Protein AF-A0A1Y5IHY3-F1 (afdb_monomer)

Mean predicted aligned error: 21.93 Å

InterPro domains:
  IPR000182 GNAT domain [PF00583] (21-124)
  IPR000182 GNAT domain [PS51186] (3-153)
  IPR000629 ATP-dependent RNA helicase DEAD-box, conserved site [PS00039] (579-587)
  IPR001650 Helicase, C-terminal domain-like [PF00271] (700-823)
  IPR001650 Helicase, C-terminal domain-like [PS51194] (691-863)
  IPR001650 Helicase, C-terminal domain-like [SM00490] (727-824)
  IPR001870 B30.2/SPRY domain [PS50188] (262-461)
  IPR003877 SPRY domain [PF00622] (342-452)
  IPR003877 SPRY domain [SM00449] (340-458)
  IPR011545 DEAD/DEAH-box helicase domain [PF00270] (222-261)
  IPR011545 DEAD/DEAH-box helicase domain [PF00270] (498-628)
  IPR013320 Concanavalin A-like lectin/glucanase domain superfamily [SSF49899] (288-455)
  IPR014001 Helicase superfamily 1/2, ATP-binding domain [PS51192] (498-640)
  IPR014001 Helicase superfamily 1/2, ATP-binding domain [SM00487] (217-656)
  IPR014014 RNA helicase, DEAD-box type, Q motif [PS51195] (198-226)
  IPR016181 Acyl-CoA N-acyltransferase [SSF55729] (1-151)
  IPR027417 P-loop containing nucleoside triphosphate hydrolase [G3DSA:3.40.50.300] (170-293)
  IPR027417 P-loop containing nucleoside triphosphate hydrolase [G3DSA:3.40.50.300] (493-649)
  IPR027417 P-loop containing nucleoside triphosphate hydrolase [G3DSA:3.40.50.300] (688-888)
  IPR027417 P-loop containing nucleoside triphosphate hydrolase [SSF52540] (192-264)

Secondary structure (DSSP, 8-state):
--EEEEE--GGGHHHHHHHHHTT-SS---HHHHHHHHHH-GGG-EEEEETTEEEEEEEEEE-SS-SSS-EEEEEEEEE-GGGGGGTHHHHHHHHHHHHHHHHH--SEEEEEEETT-HHHHIIIIIIT-PEEEEEETT-STTS--EEEEEEE----SS-GGGTHHHHHHHHTTSSSS---------------PPPPPPPTTGGGT--HHHHHHHHHTT--S--HHHHHHHHHHHTT--EEEE--TTSSHHHHHHHHHHHHHHHHHHHHHHHHHS--S------------B-GGG--EEEEEE-TTEEEETTTTEEEE--SSS-EEEEESEEE-TT--SS---EEEEEEEE-SSSEEEEEEEETTS-TT-TTSSTTEEEEETTSEEEETTEEEE-S----TT-EEEEEEETTTTEEEEEETTEEEEEEEEPPHHHHTSS-EEEEEEEESEEEEEE-SGGG-SSPPPTT-EEGGGSBTTTEEETT-HHHHHHHHTT--B--SEEEE-SSHHHHHHHHHHHHHHHTT--TTPP-EEEE-TTS-HHHHHHHHHHB-SEEEE-HHHHHHHHHTTSS--TT--EEEESSHHHHHHTT-HHHHHHHHTTS-SB-SSTT-B-EEEEEES-S-SHHHHHHHHHH-SSPEEEESS-S----TTEEEEEEEE-TTSS-TTS-SSPPP--STTTT-SS--HHHHHHHHHHHHHHHHHHHHHHHTT-SSEEEE-SSHHHHHHHHHHHHHHTTS----SS---S---TT-EEEE-TTS-HHHHHHHHHHHHHTS-SEEEE-HHHHTT-----BSEEEESS--SSHHHHHHHHTTB--SSS-EEEEEEEESS-EEEE---STT--TTTS--TTTTSBGGGTSSEEEE-HHHHHHHHHHHHTSPPEEP-GGGPPPGGG----GGGSSSPP-----HHHHHHHHHHHHHHHHHHHHHHHHHHHHHHHHHHHHHHTT--

Structure (mmCIF, N/CA/C/O backbone):
data_AF-A0A1Y5IHY3-F1
#
_entry.id   AF-A0A1Y5IHY3-F1
#
loop_
_atom_site.group_PDB
_atom_site.id
_atom_site.type_symbol
_atom_site.label_atom_id
_atom_site.label_alt_id
_atom_site.label_comp_id
_atom_site.label_asym_id
_atom_site.label_entity_id
_atom_site.label_seq_id
_atom_site.pdbx_PDB_ins_code
_atom_site.Cartn_x
_atom_site.Cartn_y
_atom_site.Cartn_z
_atom_site.occupancy
_atom_site.B_iso_or_equiv
_atom_site.auth_seq_id
_atom_site.auth_comp_id
_atom_site.auth_asym_id
_atom_site.auth_atom_id
_atom_site.pdbx_PDB_model_num
ATOM 1 N N . MET A 1 1 ? -9.374 -51.093 31.806 1.00 50.31 1 MET A N 1
ATOM 2 C CA . MET A 1 1 ? -9.032 -50.131 30.742 1.00 50.31 1 MET A CA 1
ATOM 3 C C . MET A 1 1 ? -7.566 -50.321 30.439 1.00 50.31 1 MET A C 1
ATOM 5 O O . MET A 1 1 ? -6.743 -50.054 31.311 1.00 50.31 1 MET A O 1
ATOM 9 N N . GLY A 1 2 ? -7.250 -50.913 29.291 1.00 57.28 2 GLY A N 1
ATOM 10 C CA . GLY A 1 2 ? -5.862 -51.036 28.858 1.00 57.28 2 GLY A CA 1
ATOM 11 C C . GLY A 1 2 ? -5.417 -49.684 28.320 1.00 57.28 2 GLY A C 1
ATOM 12 O O . GLY A 1 2 ? -5.981 -49.211 27.344 1.00 57.28 2 GLY A O 1
ATOM 13 N N . VAL A 1 3 ? -4.458 -49.040 28.979 1.00 76.38 3 VAL A N 1
ATOM 14 C CA . VAL A 1 3 ? -3.838 -47.815 28.463 1.00 76.38 3 VAL A CA 1
ATOM 15 C C . VAL A 1 3 ? -2.619 -48.230 27.650 1.00 76.38 3 VAL A C 1
ATOM 17 O O . VAL A 1 3 ? -1.718 -48.879 28.185 1.00 76.38 3 VAL A O 1
ATOM 20 N N . CYS A 1 4 ? -2.571 -47.836 26.382 1.00 84.88 4 CYS A N 1
ATOM 21 C CA . CYS A 1 4 ? -1.426 -48.040 25.506 1.00 84.88 4 CYS A CA 1
ATOM 22 C C . CYS A 1 4 ? -0.824 -46.683 25.120 1.00 84.88 4 CYS A C 1
ATOM 24 O O . CYS A 1 4 ? -1.493 -45.864 24.498 1.00 84.88 4 CYS A O 1
ATOM 26 N N . VAL A 1 5 ? 0.437 -46.437 25.488 1.00 90.31 5 VAL A N 1
ATOM 27 C CA . VAL A 1 5 ? 1.202 -45.298 24.958 1.00 90.31 5 VAL A CA 1
ATOM 28 C C . VAL A 1 5 ? 2.038 -45.788 23.787 1.00 90.31 5 VAL A C 1
ATOM 30 O O . VAL A 1 5 ? 2.788 -46.756 23.928 1.00 90.31 5 VAL A O 1
ATOM 33 N N . ARG A 1 6 ? 1.884 -45.137 22.635 1.00 91.69 6 ARG A N 1
ATOM 34 C CA . ARG A 1 6 ? 2.549 -45.502 21.380 1.00 91.69 6 ARG A CA 1
ATOM 35 C C . ARG A 1 6 ? 2.874 -44.263 20.552 1.00 91.69 6 ARG A C 1
ATOM 37 O O . ARG A 1 6 ? 2.256 -43.214 20.740 1.00 91.69 6 ARG A O 1
ATOM 44 N N . ALA A 1 7 ? 3.788 -44.421 19.595 1.00 87.31 7 ALA A N 1
ATOM 45 C CA . ALA A 1 7 ? 4.026 -43.401 18.585 1.00 87.31 7 ALA A CA 1
ATOM 46 C C . ALA A 1 7 ? 2.729 -43.125 17.808 1.00 87.31 7 ALA A C 1
ATOM 48 O O . ALA A 1 7 ? 1.958 -44.049 17.510 1.00 87.31 7 ALA A O 1
ATOM 49 N N . ALA A 1 8 ? 2.478 -41.853 17.518 1.00 86.88 8 ALA A N 1
ATOM 50 C CA . ALA A 1 8 ? 1.320 -41.457 16.742 1.00 86.88 8 ALA A CA 1
ATOM 51 C C . ALA A 1 8 ? 1.511 -41.817 15.269 1.00 86.88 8 ALA A C 1
ATOM 53 O O . ALA A 1 8 ? 2.607 -41.753 14.714 1.00 86.88 8 ALA A O 1
ATOM 54 N N . THR A 1 9 ? 0.407 -42.165 14.634 1.00 84.25 9 THR A N 1
ATOM 55 C CA . THR A 1 9 ? 0.295 -42.367 13.196 1.00 84.25 9 THR A CA 1
ATOM 56 C C . THR A 1 9 ? -0.483 -41.208 12.581 1.00 84.25 9 THR A C 1
ATOM 58 O O . THR A 1 9 ? -1.141 -40.441 13.283 1.00 84.25 9 THR A O 1
ATOM 61 N N . ILE A 1 10 ? -0.442 -41.086 11.254 1.00 75.25 10 ILE A N 1
ATOM 62 C CA . ILE A 1 10 ? -1.216 -40.066 10.528 1.00 75.25 10 ILE A CA 1
ATOM 63 C C . ILE A 1 10 ? -2.722 -40.193 10.830 1.00 75.25 10 ILE A C 1
ATOM 65 O O . ILE A 1 10 ? -3.419 -39.184 10.932 1.00 75.25 10 ILE A O 1
ATOM 69 N N . ASP A 1 11 ? -3.210 -41.414 11.061 1.00 81.31 11 ASP A N 1
ATOM 70 C CA . ASP A 1 11 ? -4.614 -41.672 11.394 1.00 81.31 11 ASP A CA 1
ATOM 71 C C . ASP A 1 11 ? -5.009 -41.118 12.781 1.00 81.31 11 ASP A C 1
ATOM 73 O O . ASP A 1 11 ? -6.184 -40.836 13.028 1.00 81.31 11 ASP A O 1
ATOM 77 N N . ASP A 1 12 ? -4.042 -40.888 13.678 1.00 85.25 12 ASP A N 1
ATOM 78 C CA . ASP A 1 12 ? -4.293 -40.366 15.027 1.00 85.25 12 ASP A CA 1
ATOM 79 C C . ASP A 1 12 ? -4.460 -38.840 15.068 1.00 85.25 12 ASP A C 1
ATOM 81 O O . ASP A 1 12 ? -4.984 -38.320 16.056 1.00 85.25 12 ASP A O 1
ATOM 85 N N . LEU A 1 13 ? -4.068 -38.109 14.015 1.00 83.06 13 LEU A N 1
ATOM 86 C CA . LEU A 1 13 ? -4.074 -36.636 13.991 1.00 83.06 13 LEU A CA 1
ATOM 87 C C . LEU A 1 13 ? -5.464 -36.058 14.305 1.00 83.06 13 LEU A C 1
ATOM 89 O O . LEU A 1 13 ? -5.603 -35.129 15.103 1.00 83.06 13 LEU A O 1
ATOM 93 N N . TRP A 1 14 ? -6.515 -36.672 13.757 1.00 78.12 14 TRP A N 1
ATOM 94 C CA . TRP A 1 14 ? -7.905 -36.306 14.044 1.00 78.12 14 TRP A CA 1
ATOM 95 C C . TRP A 1 14 ? -8.290 -36.524 15.505 1.00 78.12 14 TRP A C 1
ATOM 97 O O . TRP A 1 14 ? -8.935 -35.674 16.127 1.00 78.12 14 TRP A O 1
ATOM 107 N N . ALA A 1 15 ? -7.886 -37.658 16.071 1.00 83.12 15 ALA A N 1
ATOM 108 C CA . ALA A 1 15 ? -8.177 -37.992 17.456 1.00 83.12 15 ALA A CA 1
ATOM 109 C C . ALA A 1 15 ? -7.384 -37.093 18.426 1.00 83.12 15 ALA A C 1
ATOM 111 O O . ALA A 1 15 ? -7.908 -36.693 19.467 1.00 83.12 15 ALA A O 1
ATOM 112 N N . MET A 1 16 ? -6.173 -36.681 18.046 1.00 85.81 16 MET A N 1
ATOM 113 C CA . MET A 1 16 ? -5.360 -35.703 18.769 1.00 85.81 16 MET A CA 1
ATOM 114 C C . MET A 1 16 ? -5.968 -34.299 18.740 1.00 85.81 16 MET A C 1
ATOM 116 O O . MET A 1 16 ? -6.085 -33.683 19.798 1.00 85.81 16 MET A O 1
ATOM 120 N N . GLN A 1 17 ? -6.422 -33.813 17.578 1.00 83.00 17 GLN A N 1
ATOM 121 C CA . GLN A 1 17 ? -7.120 -32.525 17.468 1.00 83.00 17 GLN A CA 1
ATOM 122 C C . GLN A 1 17 ? -8.371 -32.510 18.350 1.00 83.00 17 GLN A C 1
ATOM 124 O O . GLN A 1 17 ? -8.596 -31.564 19.106 1.00 83.00 17 GLN A O 1
ATOM 129 N N . ARG A 1 18 ? -9.162 -33.590 18.310 1.00 80.62 18 ARG A N 1
ATOM 130 C CA . ARG A 1 18 ? -10.322 -33.762 19.193 1.00 80.62 18 ARG A CA 1
ATOM 131 C C . ARG A 1 18 ? -9.911 -33.758 20.665 1.00 80.62 18 ARG A C 1
ATOM 133 O O . ARG A 1 18 ? -10.578 -33.122 21.474 1.00 80.62 18 ARG A O 1
ATOM 140 N N . CYS A 1 19 ? -8.831 -34.448 21.026 1.00 80.88 19 CYS A N 1
ATOM 141 C CA . CYS A 1 19 ? -8.306 -34.430 22.388 1.00 80.88 19 CYS A CA 1
ATOM 142 C C . CYS A 1 19 ? -7.895 -33.010 22.814 1.00 80.88 19 CYS A C 1
ATOM 144 O O . CYS A 1 19 ? -8.222 -32.605 23.929 1.00 80.88 19 CYS A O 1
ATOM 146 N N . ASN A 1 20 ? -7.240 -32.237 21.940 1.00 80.06 20 ASN A N 1
ATOM 147 C CA . ASN A 1 20 ? -6.791 -30.874 22.237 1.00 80.06 20 ASN A CA 1
ATOM 148 C C . ASN A 1 20 ? -7.956 -29.917 22.508 1.00 80.06 20 ASN A C 1
ATOM 150 O O . ASN A 1 20 ? -7.970 -29.248 23.541 1.00 80.06 20 ASN A O 1
ATOM 154 N N . LEU A 1 21 ? -8.978 -29.940 21.642 1.00 73.81 21 LEU A N 1
ATOM 155 C CA . LEU A 1 21 ? -10.196 -29.127 21.780 1.00 73.81 21 LEU A CA 1
ATOM 156 C C . LEU A 1 21 ? -10.922 -29.357 23.116 1.00 73.81 21 LEU A C 1
ATOM 158 O O . LEU A 1 21 ? -11.652 -28.497 23.597 1.00 73.81 21 LEU A O 1
ATOM 162 N N . MET A 1 22 ? -10.712 -30.518 23.737 1.00 74.00 22 MET A N 1
ATOM 163 C CA . MET A 1 22 ? -11.311 -30.886 25.019 1.00 74.00 22 MET A CA 1
ATOM 164 C C . MET A 1 22 ? -10.410 -30.574 26.233 1.00 74.00 22 MET A C 1
ATOM 166 O O . MET A 1 22 ? -10.837 -30.774 27.376 1.00 74.00 22 MET A O 1
ATOM 170 N N . CYS A 1 23 ? -9.160 -30.138 26.025 1.00 66.25 23 CYS A N 1
ATOM 171 C CA . CYS A 1 23 ? -8.132 -30.042 27.071 1.00 66.25 23 CYS A CA 1
ATOM 172 C C . CYS A 1 23 ? -7.648 -28.626 27.402 1.00 66.25 23 CYS A C 1
ATOM 174 O O . CYS A 1 23 ? -7.301 -28.407 28.570 1.00 66.25 23 CYS A O 1
ATOM 176 N N . LEU A 1 24 ? -7.596 -27.707 26.433 1.00 57.12 24 LEU A N 1
ATOM 177 C CA . LEU A 1 24 ? -6.890 -26.425 26.558 1.00 57.12 24 LEU A CA 1
ATOM 178 C C . LEU A 1 24 ? -7.665 -25.243 25.939 1.00 57.12 24 LEU A C 1
ATOM 180 O O . LEU A 1 24 ? -8.533 -25.458 25.098 1.00 57.12 24 LEU A O 1
ATOM 184 N N . PRO A 1 25 ? -7.345 -23.997 26.343 1.00 47.69 25 PRO A N 1
ATOM 185 C CA . PRO A 1 25 ? -7.772 -22.775 25.654 1.00 47.69 25 PRO A CA 1
ATOM 186 C C . PRO A 1 25 ? -6.914 -22.433 24.415 1.00 47.69 25 PRO A C 1
ATOM 188 O O . PRO A 1 25 ? -7.318 -21.607 23.602 1.00 47.69 25 PRO A O 1
ATOM 191 N N . GLU A 1 26 ? -5.745 -23.063 24.250 1.00 52.06 26 GLU A N 1
ATOM 192 C CA . GLU A 1 26 ? -4.819 -22.849 23.130 1.00 52.06 26 GLU A CA 1
ATOM 193 C C . GLU A 1 26 ? -5.068 -23.898 22.029 1.00 52.06 26 GLU A C 1
ATOM 195 O O . GLU A 1 26 ? -4.707 -25.074 22.131 1.00 52.06 26 GLU A O 1
ATOM 200 N N . ASN A 1 27 ? -5.745 -23.473 20.962 1.00 57.06 27 ASN A N 1
ATOM 201 C CA . ASN A 1 27 ? -6.140 -24.344 19.858 1.00 57.06 27 ASN A CA 1
ATOM 202 C C . ASN A 1 27 ? -5.028 -24.440 18.806 1.00 57.06 27 ASN A C 1
ATOM 204 O O . ASN A 1 27 ? -5.022 -23.689 17.830 1.00 57.06 27 ASN A O 1
ATOM 208 N N . TYR A 1 28 ? -4.110 -25.398 18.964 1.00 62.81 28 TYR A N 1
ATOM 209 C CA . TYR A 1 28 ? -3.240 -25.796 17.858 1.00 62.81 28 TYR A CA 1
ATOM 210 C C . TYR A 1 28 ? -4.094 -26.289 16.682 1.00 62.81 28 TYR A C 1
ATOM 212 O O . TYR A 1 28 ? -5.042 -27.063 16.852 1.00 62.81 28 TYR A O 1
ATOM 220 N N . GLN A 1 29 ? -3.766 -25.799 15.488 1.00 65.69 29 GLN A N 1
ATOM 221 C CA . GLN A 1 29 ? -4.402 -26.214 14.242 1.00 65.69 29 GLN A CA 1
ATOM 222 C C . GLN A 1 29 ? -3.788 -27.526 13.741 1.00 65.69 29 GLN A C 1
ATOM 224 O O . GLN A 1 29 ? -2.607 -27.784 13.976 1.00 65.69 29 GLN A O 1
ATOM 229 N N . MET A 1 30 ? -4.552 -28.302 12.964 1.00 71.44 30 MET A N 1
ATOM 230 C CA . MET A 1 30 ? -4.135 -29.609 12.432 1.00 71.44 30 MET A CA 1
ATOM 231 C C . MET A 1 30 ? -2.764 -29.578 11.735 1.00 71.44 30 MET A C 1
ATOM 233 O O . MET A 1 30 ? -1.969 -30.508 11.868 1.00 71.44 30 MET A O 1
ATOM 237 N N . LYS A 1 31 ? -2.453 -28.465 11.056 1.00 69.25 31 LYS A N 1
ATOM 238 C CA . LYS A 1 31 ? -1.162 -28.220 10.397 1.00 69.25 31 LYS A CA 1
ATOM 239 C C . LYS A 1 31 ? 0.042 -28.360 11.335 1.00 69.25 31 LYS A C 1
ATOM 241 O O . LYS A 1 31 ? 1.093 -28.820 10.909 1.00 69.25 31 LYS A O 1
ATOM 246 N N . TYR A 1 32 ? -0.114 -28.012 12.613 1.00 76.81 32 TYR A N 1
ATOM 247 C CA . TYR A 1 32 ? 0.956 -28.112 13.603 1.00 76.81 32 TYR A CA 1
ATOM 248 C C . TYR A 1 32 ? 1.253 -29.573 13.966 1.00 76.81 32 TYR A C 1
ATOM 250 O O . TYR A 1 32 ? 2.413 -29.970 14.041 1.00 76.81 32 TYR A O 1
ATOM 258 N N . TYR A 1 33 ? 0.217 -30.407 14.103 1.00 79.12 33 TYR A N 1
ATOM 259 C CA . TYR A 1 33 ? 0.397 -31.846 14.307 1.00 79.12 33 TYR A CA 1
ATOM 260 C C . TYR A 1 33 ? 0.995 -32.523 13.073 1.00 79.12 33 TYR A C 1
ATOM 262 O O . TYR A 1 33 ? 1.872 -33.371 13.212 1.00 79.12 33 TYR A O 1
ATOM 270 N N . LEU A 1 34 ? 0.566 -32.112 11.875 1.00 77.06 34 LEU A N 1
ATOM 271 C CA . LEU A 1 34 ? 1.114 -32.615 10.617 1.00 77.06 34 LEU A CA 1
ATOM 272 C C . LEU A 1 34 ? 2.601 -32.263 10.469 1.00 77.06 34 LEU A C 1
ATOM 274 O O . LEU A 1 34 ? 3.389 -33.131 10.109 1.00 77.06 34 LEU A O 1
ATOM 278 N N . TYR A 1 35 ? 3.000 -31.037 10.821 1.00 78.19 35 TYR A N 1
ATOM 279 C CA . TYR A 1 35 ? 4.408 -30.635 10.853 1.00 78.19 35 TYR A CA 1
ATOM 280 C C . TYR A 1 35 ? 5.238 -31.546 11.768 1.00 78.19 35 TYR A C 1
ATOM 282 O O . TYR A 1 35 ? 6.238 -32.106 11.333 1.00 78.19 35 TYR A O 1
ATOM 290 N N . HIS A 1 36 ? 4.792 -31.783 13.006 1.00 81.25 36 HIS A N 1
ATOM 291 C CA . HIS A 1 36 ? 5.489 -32.695 13.920 1.00 81.25 36 HIS A CA 1
ATOM 292 C C . HIS A 1 36 ? 5.523 -34.145 13.409 1.00 81.25 36 HIS A C 1
ATOM 294 O O . HIS A 1 36 ? 6.547 -34.811 13.548 1.00 81.25 36 HIS A O 1
ATOM 300 N N . ALA A 1 37 ? 4.436 -34.632 12.804 1.00 76.56 37 ALA A N 1
ATOM 301 C CA . ALA A 1 37 ? 4.366 -35.983 12.251 1.00 76.56 37 ALA A CA 1
ATOM 302 C C . ALA A 1 37 ? 5.307 -36.186 11.050 1.00 76.56 37 ALA A C 1
ATOM 304 O O . ALA A 1 37 ? 5.803 -37.292 10.853 1.00 76.56 37 ALA A O 1
ATOM 305 N N . LEU A 1 38 ? 5.565 -35.135 10.267 1.00 75.50 38 LEU A N 1
ATOM 306 C CA . LEU A 1 38 ? 6.489 -35.173 9.131 1.00 75.50 38 LEU A CA 1
ATOM 307 C C . LEU A 1 38 ? 7.947 -34.969 9.560 1.00 75.50 38 LEU A C 1
ATOM 309 O O . LEU A 1 38 ? 8.825 -35.673 9.067 1.00 75.50 38 LEU A O 1
ATOM 313 N N . SER A 1 39 ? 8.202 -34.042 10.485 1.00 79.44 39 SER A N 1
ATOM 314 C CA . SER A 1 39 ? 9.561 -33.668 10.895 1.00 79.44 39 SER A CA 1
ATOM 315 C C . SER A 1 39 ? 10.156 -34.619 11.937 1.00 79.44 39 SER A C 1
ATOM 317 O O . SER A 1 39 ? 11.327 -34.980 11.841 1.00 79.44 39 SER A O 1
ATOM 319 N N . TRP A 1 40 ? 9.362 -35.055 12.924 1.00 82.81 40 TRP A N 1
ATOM 320 C CA . TRP A 1 40 ? 9.825 -35.894 14.039 1.00 82.81 40 TRP A CA 1
ATOM 321 C C . TRP A 1 40 ? 8.798 -36.977 14.424 1.00 82.81 40 TRP A C 1
ATOM 323 O O . TRP A 1 40 ? 8.319 -37.004 15.563 1.00 82.81 40 TRP A O 1
ATOM 333 N N . PRO A 1 41 ? 8.465 -37.917 13.519 1.00 78.31 41 PRO A N 1
ATOM 334 C CA . PRO A 1 41 ? 7.403 -38.905 13.740 1.00 78.31 41 PRO A CA 1
ATOM 335 C C . PRO A 1 41 ? 7.593 -39.745 15.012 1.00 78.31 41 PRO A C 1
ATOM 337 O O . PRO A 1 41 ? 6.625 -40.087 15.684 1.00 78.31 41 PRO A O 1
ATOM 340 N N . SER A 1 42 ? 8.839 -40.054 15.387 1.00 81.75 42 SER A N 1
ATOM 341 C CA . SER A 1 42 ? 9.148 -40.825 16.600 1.00 81.75 42 SER A CA 1
ATOM 342 C C . SER A 1 42 ? 8.981 -40.036 17.903 1.00 81.75 42 SER A C 1
ATOM 344 O O . SER A 1 42 ? 8.820 -40.639 18.964 1.00 81.75 42 SER A O 1
ATOM 346 N N . LEU A 1 43 ? 8.988 -38.702 17.848 1.00 87.25 43 LEU A N 1
ATOM 347 C CA . LEU A 1 43 ? 8.822 -37.830 19.017 1.00 87.25 43 LEU A CA 1
ATOM 348 C C . LEU A 1 43 ? 7.354 -37.564 19.360 1.00 87.25 43 LEU A C 1
ATOM 350 O O . LEU A 1 43 ? 7.049 -37.044 20.434 1.00 87.25 43 LEU A O 1
ATOM 354 N N . LEU A 1 44 ? 6.448 -37.946 18.463 1.00 91.19 44 LEU A N 1
ATOM 355 C CA . LEU A 1 44 ? 5.017 -37.770 18.613 1.00 91.19 44 LEU A CA 1
ATOM 356 C C . LEU A 1 44 ? 4.398 -38.992 19.299 1.00 91.19 44 LEU A C 1
ATOM 358 O O . LEU A 1 44 ? 4.371 -40.076 18.721 1.00 91.19 44 LEU A O 1
ATOM 362 N N . GLN A 1 45 ? 3.889 -38.837 20.524 1.00 93.81 45 GLN A N 1
ATOM 363 C CA . GLN A 1 45 ? 3.333 -39.956 21.301 1.00 93.81 45 GLN A CA 1
ATOM 364 C C . GLN A 1 45 ? 1.868 -39.702 21.663 1.00 93.81 45 GLN A C 1
ATOM 3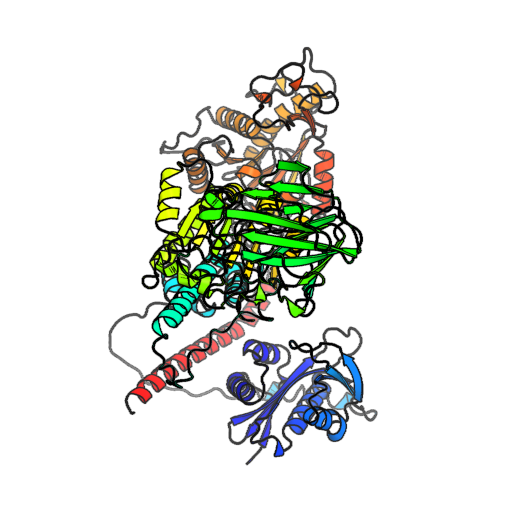66 O O . GLN A 1 45 ? 1.501 -38.594 22.059 1.00 93.81 45 GLN A O 1
ATOM 371 N N . VAL A 1 46 ? 1.038 -40.743 21.570 1.00 94.88 46 VAL A N 1
ATOM 372 C CA . VAL A 1 46 ? -0.387 -40.734 21.936 1.00 94.88 46 VAL A CA 1
ATOM 373 C C . VAL A 1 46 ? -0.683 -41.771 23.012 1.00 94.88 46 VAL A C 1
ATOM 375 O O . VAL A 1 46 ? -0.067 -42.836 23.063 1.00 94.88 46 VAL A O 1
ATOM 378 N N . ALA A 1 47 ? -1.637 -41.449 23.882 1.00 93.25 47 ALA A N 1
ATOM 379 C CA . ALA A 1 47 ? -2.208 -42.360 24.860 1.00 93.25 47 ALA A CA 1
ATOM 380 C C . ALA A 1 47 ? -3.566 -42.828 24.339 1.00 93.25 47 ALA A C 1
ATOM 382 O O . ALA A 1 47 ? -4.515 -42.046 24.265 1.00 93.25 47 ALA A O 1
ATOM 383 N N . ASP A 1 48 ? -3.632 -44.102 23.984 1.00 90.06 48 ASP A N 1
ATOM 384 C CA . ASP A 1 48 ? -4.807 -44.786 23.468 1.00 90.06 48 ASP A CA 1
ATOM 385 C C . ASP A 1 48 ? -5.451 -45.603 24.597 1.00 90.06 48 ASP A C 1
ATOM 387 O O . ASP A 1 48 ? -4.781 -46.390 25.278 1.00 90.06 48 ASP A O 1
ATOM 391 N N . VAL A 1 49 ? -6.741 -45.378 24.834 1.00 85.00 49 VAL A N 1
ATOM 392 C CA . VAL A 1 49 ? -7.557 -46.166 25.759 1.00 85.00 49 VAL A CA 1
ATOM 393 C C . VAL A 1 49 ? -8.728 -46.729 24.972 1.00 85.00 49 VAL A C 1
ATOM 395 O O . VAL A 1 49 ? -9.608 -45.987 24.539 1.00 85.00 49 VAL A O 1
ATOM 398 N N . ASP A 1 50 ? -8.724 -48.051 24.802 1.00 79.69 50 ASP A N 1
ATOM 399 C CA . ASP A 1 50 ? -9.777 -48.813 24.126 1.00 79.69 50 ASP A CA 1
ATOM 400 C C . ASP A 1 50 ? -10.114 -48.288 22.701 1.00 79.69 50 ASP A C 1
ATOM 402 O O . ASP A 1 50 ? -11.269 -48.310 22.274 1.00 79.69 50 ASP A O 1
ATOM 406 N N . GLY A 1 51 ? -9.101 -47.829 21.949 1.00 77.19 51 GLY A N 1
ATOM 407 C CA . GLY A 1 51 ? -9.221 -47.341 20.567 1.00 77.19 51 GLY A CA 1
ATOM 408 C C . GLY A 1 51 ? -9.474 -45.836 20.443 1.00 77.19 51 GLY A C 1
ATOM 409 O O . GLY A 1 51 ? -9.726 -45.343 19.342 1.00 77.19 51 GLY A O 1
ATOM 410 N N . ALA A 1 52 ? -9.440 -45.097 21.555 1.00 83.38 52 ALA A N 1
ATOM 411 C CA . ALA A 1 52 ? -9.613 -43.652 21.582 1.00 83.38 52 ALA A CA 1
ATOM 412 C C . ALA A 1 52 ? -8.355 -42.954 22.109 1.00 83.38 52 ALA A C 1
ATOM 414 O O . ALA A 1 52 ? -7.881 -43.242 23.209 1.00 83.38 52 ALA A O 1
ATOM 415 N N . VAL A 1 53 ? -7.855 -41.966 21.360 1.00 91.12 53 VAL A N 1
ATOM 416 C CA . VAL A 1 53 ? -6.770 -41.095 21.832 1.00 91.12 53 VAL A CA 1
ATOM 417 C C . VAL A 1 53 ? -7.307 -40.171 22.925 1.00 91.12 53 VAL A C 1
ATOM 419 O O . VAL A 1 53 ? -8.149 -39.305 22.680 1.00 91.12 53 VAL A O 1
ATOM 422 N N . VAL A 1 54 ? -6.812 -40.362 24.146 1.00 90.00 54 VAL A N 1
ATOM 423 C CA . VAL A 1 54 ? -7.204 -39.604 25.347 1.00 90.00 54 VAL A CA 1
ATOM 424 C C . VAL A 1 54 ? -6.099 -38.675 25.860 1.00 90.00 54 VAL A C 1
A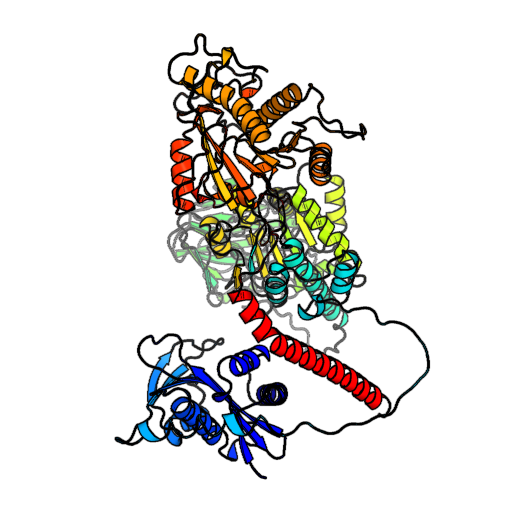TOM 426 O O . VAL A 1 54 ? -6.292 -37.965 26.851 1.00 90.00 54 VAL A O 1
ATOM 429 N N . GLY A 1 55 ? -4.942 -38.668 25.199 1.00 90.44 55 GLY A N 1
ATOM 430 C CA . GLY A 1 55 ? -3.848 -37.737 25.451 1.00 90.44 55 GLY A CA 1
ATOM 431 C C . GLY A 1 55 ? -2.745 -37.835 24.400 1.00 90.44 55 GLY A C 1
ATOM 432 O O . GLY A 1 55 ? -2.655 -38.834 23.691 1.00 90.44 55 GLY A O 1
ATOM 433 N N . TYR A 1 56 ? -1.906 -36.807 24.305 1.00 93.31 56 TYR A N 1
ATOM 434 C CA . TYR A 1 56 ? -0.741 -36.768 23.422 1.00 93.31 56 TYR A CA 1
ATOM 435 C C . TYR A 1 56 ? 0.373 -35.880 23.993 1.00 93.31 56 TYR A C 1
ATOM 437 O O . TYR A 1 56 ? 0.120 -35.023 24.845 1.00 93.31 56 TYR A O 1
ATOM 445 N N . VAL A 1 57 ? 1.595 -36.057 23.489 1.00 92.69 57 VAL A N 1
ATOM 446 C CA . VAL A 1 57 ? 2.728 -35.139 23.692 1.00 92.69 57 VAL A CA 1
ATOM 447 C C . VAL A 1 57 ? 3.411 -34.845 22.357 1.00 92.69 57 VAL A C 1
ATOM 449 O O . VAL A 1 57 ? 3.597 -35.747 21.537 1.00 92.69 57 VAL A O 1
ATOM 452 N N . LEU A 1 58 ? 3.754 -33.575 22.145 1.00 92.06 58 LEU A N 1
ATOM 453 C CA . LEU A 1 58 ? 4.546 -33.089 21.020 1.00 92.06 58 LEU A CA 1
ATOM 454 C C . LEU A 1 58 ? 5.938 -32.714 21.519 1.00 92.06 58 LEU A C 1
ATOM 456 O O . LEU A 1 58 ? 6.077 -31.917 22.451 1.00 92.06 58 LEU A O 1
ATOM 460 N N . ALA A 1 59 ? 6.959 -33.250 20.863 1.00 90.88 59 ALA A N 1
ATOM 461 C CA . ALA A 1 59 ? 8.339 -32.846 21.062 1.00 90.88 59 ALA A CA 1
ATOM 462 C C . ALA A 1 59 ? 9.009 -32.557 19.714 1.00 90.88 59 ALA A C 1
ATOM 464 O O . ALA A 1 59 ? 8.596 -33.076 18.671 1.00 90.88 59 ALA A O 1
ATOM 465 N N . LYS A 1 60 ? 10.024 -31.697 19.747 1.00 90.88 60 LYS A N 1
ATOM 466 C CA . LYS A 1 60 ? 10.888 -31.352 18.616 1.00 90.88 60 LYS A CA 1
ATOM 467 C C . LYS A 1 60 ? 12.350 -31.325 19.042 1.00 90.88 60 LYS A C 1
ATOM 469 O O . LYS A 1 60 ? 12.643 -31.322 20.238 1.00 90.88 60 LYS A O 1
ATOM 474 N N . LEU A 1 61 ? 13.248 -31.281 18.066 1.00 87.56 61 LEU A N 1
ATOM 475 C CA . LEU A 1 61 ? 14.635 -30.899 18.311 1.00 87.56 61 LEU A CA 1
ATOM 476 C C . LEU A 1 61 ? 14.749 -29.373 18.351 1.00 87.56 61 LEU A C 1
ATOM 478 O O . LEU A 1 61 ? 13.993 -28.670 17.678 1.00 87.56 61 LEU A O 1
ATOM 482 N N . ASP A 1 62 ? 15.660 -28.877 19.176 1.00 78.75 62 ASP A N 1
ATOM 483 C CA . ASP A 1 62 ? 16.013 -27.464 19.224 1.00 78.75 62 ASP A CA 1
ATOM 484 C C . ASP A 1 62 ? 16.902 -27.119 18.019 1.00 78.75 62 ASP A C 1
ATOM 486 O O . ASP A 1 62 ? 17.935 -27.751 17.797 1.00 78.75 62 ASP A O 1
ATOM 490 N N . GLU A 1 63 ? 16.472 -26.149 17.215 1.00 65.81 63 GLU A N 1
ATOM 491 C CA . GLU A 1 63 ? 17.156 -25.739 15.982 1.00 65.81 63 GLU A CA 1
ATOM 492 C C . GLU A 1 63 ? 18.211 -24.646 16.245 1.00 65.81 63 GLU A C 1
ATOM 494 O O . GLU A 1 63 ? 19.008 -24.333 15.360 1.00 65.81 63 GLU A O 1
ATOM 499 N N . GLU A 1 64 ? 18.261 -24.084 17.461 1.00 56.22 64 GLU A N 1
ATOM 500 C CA . GLU A 1 64 ? 19.162 -22.978 17.814 1.00 56.22 64 GLU A CA 1
ATOM 501 C C . GLU A 1 64 ? 20.537 -23.434 18.340 1.00 56.22 64 GLU A C 1
ATOM 503 O O . GLU A 1 64 ? 21.484 -22.641 18.370 1.00 56.22 64 GLU A O 1
ATOM 508 N N . SER A 1 65 ? 20.709 -24.706 18.729 1.00 54.69 65 SER A N 1
ATOM 509 C CA . SER A 1 65 ? 21.981 -25.208 19.269 1.00 54.69 65 SER A CA 1
ATOM 510 C C . SER A 1 65 ? 22.848 -25.896 18.211 1.00 54.69 65 SER A C 1
ATOM 512 O O . SER A 1 65 ? 22.606 -27.029 17.806 1.00 54.69 65 SER A O 1
ATOM 514 N N . THR A 1 66 ? 23.939 -25.240 17.810 1.00 54.03 66 THR A N 1
ATOM 515 C CA . THR A 1 66 ? 24.873 -25.735 16.778 1.00 54.03 66 THR A CA 1
ATOM 516 C C . THR A 1 66 ? 25.871 -26.794 17.268 1.00 54.03 66 THR A C 1
ATOM 518 O O . THR A 1 66 ? 26.603 -27.362 16.459 1.00 54.03 66 THR A O 1
ATOM 521 N N . THR A 1 67 ? 25.928 -27.067 18.576 1.00 56.06 67 THR A N 1
ATOM 522 C CA . THR A 1 67 ? 26.972 -27.905 19.200 1.00 56.06 67 THR A CA 1
ATOM 523 C C . THR A 1 67 ? 26.461 -29.122 19.977 1.00 56.06 67 THR A C 1
ATOM 525 O O . THR A 1 67 ? 27.220 -30.073 20.152 1.00 56.06 67 THR A O 1
ATOM 528 N N . GLU A 1 68 ? 25.200 -29.142 20.421 1.00 70.50 68 GLU A N 1
ATOM 529 C CA . GLU A 1 68 ? 24.591 -30.257 21.164 1.00 70.50 68 GLU A CA 1
ATOM 530 C C . GLU A 1 68 ? 23.172 -30.528 20.651 1.00 70.50 68 GLU A C 1
ATOM 532 O O . GLU A 1 68 ? 22.461 -29.591 20.310 1.00 70.50 68 GLU A O 1
ATOM 537 N N . ILE A 1 69 ? 22.746 -31.797 20.605 1.00 79.00 69 ILE A N 1
ATOM 538 C CA . ILE A 1 69 ? 21.369 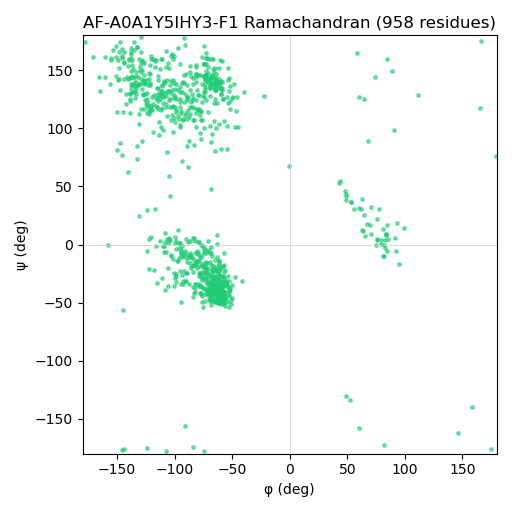-32.158 20.238 1.00 79.00 69 ILE A CA 1
ATOM 539 C C . ILE A 1 69 ? 20.493 -32.032 21.486 1.00 79.00 69 ILE A C 1
ATOM 541 O O . ILE A 1 69 ? 20.697 -32.748 22.474 1.00 79.00 69 ILE A O 1
ATOM 545 N N . LYS A 1 70 ? 19.522 -31.121 21.425 1.00 84.94 70 LYS A N 1
ATOM 546 C CA . LYS A 1 70 ? 18.612 -30.789 22.526 1.00 84.94 70 LYS A CA 1
ATOM 547 C C . LYS A 1 70 ? 17.171 -31.009 22.102 1.00 84.94 70 LYS A C 1
ATOM 549 O O . LYS A 1 70 ? 16.815 -30.779 20.948 1.00 84.94 70 LYS A O 1
ATOM 554 N N . GLY A 1 71 ? 16.348 -31.495 23.022 1.00 90.00 71 GLY A N 1
ATOM 555 C CA . GLY A 1 71 ? 14.912 -31.645 22.810 1.00 90.00 71 GLY A CA 1
ATOM 556 C C . GLY A 1 71 ? 14.127 -30.451 23.345 1.00 90.00 71 GLY A C 1
ATOM 557 O O . GLY A 1 71 ? 14.538 -29.792 24.298 1.00 90.00 71 GLY A O 1
ATOM 558 N N . HIS A 1 72 ? 12.939 -30.224 22.800 1.00 92.81 72 HIS A N 1
ATOM 559 C CA . HIS A 1 72 ? 11.983 -29.263 23.337 1.00 92.81 72 HIS A CA 1
ATOM 560 C C . HIS A 1 72 ? 10.559 -29.830 23.295 1.00 92.81 72 HIS A C 1
ATOM 562 O O . HIS A 1 72 ? 10.113 -30.320 22.254 1.00 92.81 72 HIS A O 1
ATOM 568 N N . ILE A 1 73 ? 9.837 -29.772 24.417 1.00 92.88 73 ILE A N 1
ATOM 569 C CA . ILE A 1 73 ? 8.427 -30.183 24.498 1.00 92.88 73 ILE A CA 1
ATOM 570 C C . ILE A 1 73 ? 7.547 -28.990 24.143 1.00 92.88 73 ILE A C 1
ATOM 572 O O . ILE A 1 73 ? 7.512 -28.008 24.876 1.00 92.88 73 ILE A O 1
ATOM 576 N N . THR A 1 74 ? 6.804 -29.094 23.042 1.00 88.62 74 THR A N 1
ATOM 577 C CA . THR A 1 74 ? 5.951 -27.999 22.552 1.00 88.62 74 THR A CA 1
ATOM 578 C C . THR A 1 74 ? 4.518 -28.087 23.053 1.00 88.62 74 THR A C 1
ATOM 580 O O . THR A 1 74 ? 3.837 -27.070 23.131 1.00 88.62 74 THR A O 1
ATOM 583 N N . SER A 1 75 ? 4.021 -29.285 23.377 1.00 87.88 75 SER A N 1
ATOM 584 C CA . SER A 1 75 ? 2.652 -29.451 23.872 1.00 87.88 75 SER A CA 1
ATOM 585 C C . SER A 1 75 ? 2.467 -30.775 24.609 1.00 87.88 75 SER A C 1
ATOM 587 O O . SER A 1 75 ? 3.002 -31.805 24.203 1.00 87.88 75 SER A O 1
ATOM 589 N N . LEU A 1 76 ? 1.651 -30.764 25.663 1.00 89.38 76 LEU A N 1
ATOM 590 C CA . LEU A 1 76 ? 1.215 -31.948 26.401 1.00 89.38 76 LEU A CA 1
ATOM 591 C C . LEU A 1 76 ? -0.270 -31.808 26.738 1.00 89.38 76 LEU A C 1
ATOM 593 O O . LEU A 1 76 ? -0.674 -30.846 27.389 1.00 89.38 76 LEU A O 1
ATOM 597 N N . SER A 1 77 ? -1.078 -32.792 26.345 1.00 87.62 77 SER A N 1
ATOM 598 C CA . SER A 1 77 ? -2.520 -32.790 26.602 1.00 87.62 77 SER A CA 1
ATOM 599 C C . SER A 1 77 ? -3.022 -34.151 27.061 1.00 87.62 77 SER A C 1
ATOM 601 O O . SER A 1 77 ? -2.666 -35.182 26.503 1.00 87.62 77 SER A O 1
ATOM 603 N N . VAL A 1 78 ? -3.894 -34.149 28.072 1.00 84.81 78 VAL A N 1
ATOM 604 C CA . VAL A 1 78 ? -4.614 -35.335 28.562 1.00 84.81 78 VAL A CA 1
ATOM 605 C C . VAL A 1 78 ? -6.032 -34.929 28.952 1.00 84.81 78 VAL A C 1
ATOM 607 O O . VAL A 1 78 ? -6.217 -33.986 29.741 1.00 84.81 78 VAL A O 1
ATOM 610 N N . LEU A 1 79 ? -7.027 -35.663 28.441 1.00 82.50 79 LEU A N 1
ATOM 611 C CA . LEU A 1 79 ? -8.446 -35.447 28.737 1.00 82.50 79 LEU A CA 1
ATOM 612 C C . LEU A 1 79 ? -8.685 -35.409 30.245 1.00 82.50 79 LEU A C 1
ATOM 614 O O . LEU A 1 79 ? -8.190 -36.262 30.984 1.00 82.50 79 LEU A O 1
ATOM 618 N N . ARG A 1 80 ? -9.499 -34.452 30.715 1.00 78.00 80 ARG A N 1
ATOM 619 C CA . ARG A 1 80 ? -9.784 -34.255 32.153 1.00 78.00 80 ARG A CA 1
ATOM 620 C C . ARG A 1 80 ? -10.234 -35.541 32.854 1.00 78.00 80 ARG A C 1
ATOM 622 O O . ARG A 1 80 ? -9.808 -35.798 33.976 1.00 78.00 80 ARG A O 1
ATOM 629 N N . THR A 1 81 ? -11.025 -36.366 32.169 1.00 78.69 81 THR A N 1
ATOM 630 C CA . THR A 1 81 ? -11.518 -37.668 32.648 1.00 78.69 81 THR A CA 1
ATOM 631 C C . THR A 1 81 ? -10.411 -38.697 32.911 1.00 78.69 81 THR A C 1
ATOM 633 O O . THR A 1 81 ? -10.615 -39.601 33.713 1.00 78.69 81 THR A O 1
ATOM 636 N N . HIS A 1 82 ? -9.227 -38.537 32.309 1.00 81.38 82 HIS A N 1
ATOM 637 C CA . HIS A 1 82 ? -8.121 -39.503 32.348 1.00 81.38 82 HIS A CA 1
ATOM 638 C C . HIS A 1 82 ? -6.858 -38.972 33.052 1.00 81.38 82 HIS A C 1
ATOM 640 O O . HIS A 1 82 ? -5.888 -39.708 33.227 1.00 81.38 82 HIS A O 1
ATOM 646 N N . ARG A 1 83 ? -6.855 -37.716 33.530 1.00 76.62 83 ARG A N 1
ATOM 647 C CA . ARG A 1 83 ? -5.682 -37.094 34.185 1.00 76.62 83 ARG A CA 1
ATOM 648 C C . ARG A 1 83 ? -5.215 -37.830 35.447 1.00 76.62 83 ARG A C 1
ATOM 650 O O . ARG A 1 83 ? -4.019 -37.877 35.711 1.00 76.62 83 ARG A O 1
ATOM 657 N N . LYS A 1 84 ? -6.133 -38.457 36.194 1.00 75.25 84 LYS A N 1
ATOM 658 C CA . LYS A 1 84 ? -5.814 -39.225 37.415 1.00 75.25 84 LYS A CA 1
ATOM 659 C C . LYS A 1 84 ? -5.099 -40.560 37.149 1.00 75.25 84 LYS A C 1
ATOM 661 O O . LYS A 1 84 ? -4.685 -41.210 38.099 1.00 75.25 84 LYS A O 1
ATOM 666 N N . LEU A 1 85 ? -4.939 -40.960 35.885 1.00 79.44 85 LEU A N 1
ATOM 667 C CA . LEU A 1 85 ? -4.283 -42.213 35.492 1.00 79.44 85 LEU A CA 1
ATOM 668 C C . LEU A 1 85 ? -2.764 -42.066 35.271 1.00 79.44 85 LEU A C 1
ATOM 670 O O . LEU A 1 85 ? -2.122 -43.006 34.819 1.00 79.44 85 LEU A O 1
ATOM 674 N N . GLY A 1 86 ? -2.176 -40.891 35.535 1.00 79.44 86 GLY A N 1
ATOM 675 C CA . GLY A 1 86 ? -0.732 -40.668 35.360 1.00 79.44 86 GLY A CA 1
ATOM 676 C C . GLY A 1 86 ? -0.261 -40.639 33.896 1.00 79.44 86 GLY A C 1
ATOM 677 O O . GLY A 1 86 ? 0.936 -40.756 33.624 1.00 79.44 86 GLY A O 1
ATOM 678 N N . LEU A 1 87 ? 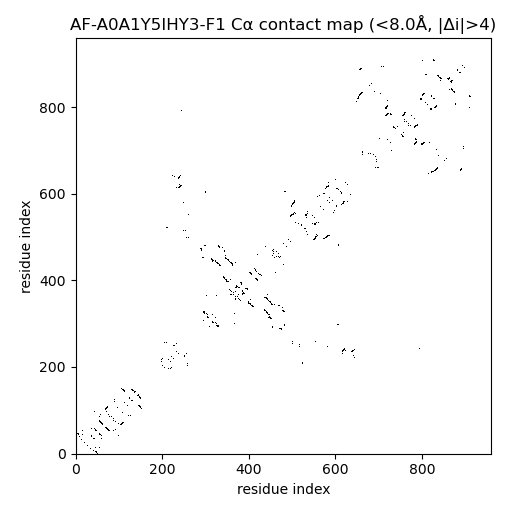-1.184 -40.468 32.940 1.00 86.88 87 LEU A N 1
ATOM 679 C CA . LEU A 1 87 ? -0.877 -40.510 31.502 1.00 86.88 87 LEU A CA 1
ATOM 680 C C . LEU A 1 87 ? 0.077 -39.406 31.063 1.00 86.88 87 LEU A C 1
ATOM 682 O O . LEU A 1 87 ? 0.926 -39.653 30.220 1.00 86.88 87 LEU A O 1
ATOM 686 N N . ALA A 1 88 ? -0.023 -38.220 31.664 1.00 86.25 88 ALA A N 1
ATOM 687 C CA . ALA A 1 88 ? 0.838 -37.089 31.339 1.00 86.25 88 ALA A CA 1
ATOM 688 C C . ALA A 1 88 ? 2.322 -37.423 31.582 1.00 86.25 88 ALA A C 1
ATOM 690 O O . ALA A 1 88 ? 3.149 -37.258 30.693 1.00 86.25 88 ALA A O 1
ATOM 691 N N . ALA A 1 89 ? 2.645 -37.998 32.746 1.00 85.31 89 ALA A N 1
ATOM 692 C CA . ALA A 1 89 ? 4.003 -38.448 33.051 1.00 85.31 89 ALA A CA 1
ATOM 693 C C . ALA A 1 89 ? 4.451 -39.602 32.138 1.00 85.31 89 ALA A C 1
ATOM 695 O O . ALA A 1 89 ? 5.613 -39.673 31.749 1.00 85.31 89 ALA A O 1
ATOM 696 N N . THR A 1 90 ? 3.532 -40.503 31.782 1.00 86.06 90 THR A N 1
ATOM 697 C CA . THR A 1 90 ? 3.832 -41.654 30.916 1.00 86.06 90 THR A CA 1
ATOM 698 C C . THR A 1 90 ? 4.138 -41.217 29.480 1.00 86.06 90 THR A C 1
ATOM 700 O O . THR A 1 90 ? 5.123 -41.672 28.905 1.00 86.06 90 THR A O 1
ATOM 703 N N . LEU A 1 91 ? 3.347 -40.290 28.933 1.00 92.62 91 LEU A N 1
ATOM 704 C CA . LEU A 1 91 ? 3.565 -39.669 27.625 1.00 92.62 91 LEU A CA 1
ATOM 705 C C . LEU A 1 91 ? 4.901 -38.926 27.581 1.00 92.62 91 LEU A C 1
ATOM 707 O O . LEU A 1 91 ? 5.705 -39.169 26.687 1.00 92.62 91 LEU A O 1
ATOM 711 N N . MET A 1 92 ? 5.176 -38.092 28.586 1.00 92.94 92 MET A N 1
ATOM 712 C CA . MET A 1 92 ? 6.441 -37.358 28.688 1.00 92.94 92 MET A CA 1
ATOM 713 C C . MET A 1 92 ? 7.646 -38.300 28.719 1.00 92.94 92 MET A C 1
ATOM 715 O O . MET A 1 92 ? 8.572 -38.120 27.938 1.00 92.94 92 MET A O 1
ATOM 719 N N . ARG A 1 93 ? 7.609 -39.365 29.533 1.00 91.12 93 ARG A N 1
ATOM 720 C CA . ARG A 1 93 ? 8.691 -40.366 29.576 1.00 91.12 93 ARG A CA 1
ATOM 721 C C . ARG A 1 93 ? 8.869 -41.108 28.250 1.00 91.12 93 ARG A C 1
ATOM 723 O O . ARG A 1 93 ? 9.994 -41.469 27.916 1.00 91.12 93 ARG A O 1
ATOM 730 N N . ALA A 1 94 ? 7.792 -41.336 27.496 1.00 89.31 94 ALA A N 1
ATOM 731 C CA . ALA A 1 94 ? 7.881 -41.921 26.158 1.00 89.31 94 ALA A CA 1
ATOM 732 C C . ALA A 1 94 ? 8.565 -40.963 25.167 1.00 89.31 94 ALA A C 1
ATOM 734 O O . ALA A 1 94 ? 9.445 -41.392 24.426 1.00 89.31 94 ALA A O 1
ATOM 735 N N . ALA A 1 95 ? 8.235 -39.668 25.206 1.00 92.19 95 ALA A N 1
ATOM 736 C CA . ALA A 1 95 ? 8.913 -38.653 24.399 1.00 92.19 95 ALA A CA 1
ATOM 737 C C . ALA A 1 95 ? 10.388 -38.478 24.800 1.00 92.19 95 ALA A C 1
ATOM 739 O O . ALA A 1 95 ? 11.248 -38.399 23.929 1.00 92.19 95 ALA A O 1
ATOM 740 N N . HIS A 1 96 ? 10.705 -38.492 26.100 1.00 92.50 96 HIS A N 1
ATOM 741 C CA . HIS A 1 96 ? 12.084 -38.474 26.609 1.00 92.50 96 HIS A CA 1
ATOM 742 C C . HIS A 1 96 ? 12.896 -39.652 26.087 1.00 92.50 96 HIS A C 1
ATOM 744 O O . HIS A 1 96 ? 13.999 -39.465 25.588 1.00 92.50 96 HIS A O 1
ATOM 750 N N . ARG A 1 97 ? 12.325 -40.859 26.156 1.00 87.56 97 ARG A N 1
ATOM 751 C CA . ARG A 1 97 ? 12.954 -42.066 25.623 1.00 87.56 97 ARG A CA 1
ATOM 752 C C . ARG A 1 97 ? 13.181 -41.961 24.116 1.00 87.56 97 ARG A C 1
ATOM 754 O O . ARG A 1 97 ? 14.250 -42.318 23.649 1.00 87.56 97 ARG A O 1
ATOM 761 N N . ALA A 1 98 ? 12.217 -41.444 23.357 1.00 87.06 98 ALA A N 1
ATOM 762 C CA . ALA A 1 98 ? 12.390 -41.248 21.920 1.00 87.06 98 ALA A CA 1
ATOM 763 C C . ALA A 1 98 ? 13.472 -40.197 21.601 1.00 87.06 98 ALA A C 1
ATOM 765 O O . ALA A 1 98 ? 14.270 -40.394 20.687 1.00 87.06 98 ALA A O 1
ATOM 766 N N . LEU A 1 99 ? 13.549 -39.110 22.375 1.00 87.56 99 LEU A N 1
ATOM 767 C CA . LEU A 1 99 ? 14.600 -38.094 22.257 1.00 87.56 99 LEU A CA 1
ATOM 768 C C . LEU A 1 99 ? 15.998 -38.680 22.508 1.00 87.56 99 LEU A C 1
ATOM 770 O O . LEU A 1 99 ? 16.927 -38.383 21.755 1.00 87.56 99 LEU A O 1
ATOM 774 N N . THR A 1 100 ? 16.155 -39.534 23.520 1.00 84.81 100 THR A N 1
ATOM 775 C CA . THR A 1 100 ? 17.448 -40.162 23.829 1.00 84.81 100 THR A CA 1
ATOM 776 C C . THR A 1 100 ? 17.786 -41.298 22.865 1.00 84.81 100 THR A C 1
ATOM 778 O O . THR A 1 100 ? 18.873 -41.309 22.294 1.00 84.81 100 THR A O 1
ATOM 781 N N . GLU A 1 101 ? 16.867 -42.235 22.633 1.00 84.19 101 GLU A N 1
ATOM 782 C CA . GLU A 1 101 ? 17.119 -43.445 21.842 1.00 84.19 101 GLU A CA 1
ATOM 783 C C . GLU A 1 101 ? 17.196 -43.170 20.336 1.00 84.19 101 GLU A C 1
ATOM 785 O O . GLU A 1 101 ? 18.018 -43.780 19.654 1.00 84.19 101 GLU A O 1
ATOM 790 N N . CYS A 1 102 ? 16.366 -42.267 19.799 1.00 83.12 102 CYS A N 1
ATOM 791 C CA . CYS A 1 102 ? 16.350 -41.983 18.360 1.00 83.12 102 CYS A CA 1
ATOM 792 C C . CYS A 1 102 ? 17.303 -40.854 17.954 1.00 83.12 102 CYS A C 1
ATOM 794 O O . CYS A 1 102 ? 17.813 -40.886 16.837 1.00 83.12 102 CYS A O 1
ATOM 796 N N . TYR A 1 103 ? 17.530 -39.866 18.827 1.00 82.12 103 TYR A N 1
ATOM 797 C CA . TYR A 1 103 ? 18.263 -38.643 18.465 1.00 82.12 103 TYR A CA 1
ATOM 798 C C . TYR A 1 103 ? 19.482 -38.357 19.346 1.00 82.12 103 TYR A C 1
ATOM 800 O O . TYR A 1 103 ? 20.227 -37.425 19.056 1.00 82.12 103 TYR A O 1
ATOM 808 N N . GLY A 1 104 ? 19.724 -39.138 20.404 1.00 81.38 104 GLY A N 1
ATOM 809 C CA . GLY A 1 104 ? 20.871 -38.930 21.292 1.00 81.38 104 GLY A CA 1
ATOM 810 C C . GLY A 1 104 ? 20.823 -37.607 22.057 1.00 81.38 104 GLY A C 1
ATOM 811 O O . GLY A 1 104 ? 21.876 -37.085 22.431 1.00 81.38 104 GLY A O 1
ATOM 812 N N . ALA A 1 105 ? 19.628 -37.046 22.274 1.00 84.31 105 ALA A N 1
ATOM 813 C CA . ALA A 1 105 ? 19.481 -35.793 23.003 1.00 84.31 105 ALA A CA 1
ATOM 814 C C . ALA A 1 105 ? 20.032 -35.935 24.429 1.00 84.31 105 ALA A C 1
ATOM 816 O O . ALA A 1 105 ? 19.857 -36.973 25.078 1.00 84.31 105 ALA A O 1
ATOM 817 N N . ARG A 1 106 ? 20.724 -34.902 24.919 1.00 83.31 106 ARG A N 1
ATOM 818 C CA . ARG A 1 106 ? 21.293 -34.888 26.283 1.00 83.31 106 ARG A CA 1
ATOM 819 C C . ARG A 1 106 ? 20.442 -34.136 27.284 1.00 83.31 106 ARG A C 1
ATOM 821 O O . ARG A 1 106 ? 20.467 -34.464 28.465 1.00 83.31 106 ARG A O 1
ATOM 828 N N . ASP A 1 107 ? 19.678 -33.169 26.810 1.00 87.75 107 ASP A N 1
ATOM 829 C CA . ASP A 1 107 ? 18.723 -32.436 27.615 1.00 87.75 107 ASP A CA 1
ATOM 830 C C . ASP A 1 107 ? 17.411 -32.232 26.845 1.00 87.75 107 ASP A C 1
ATOM 832 O O . ASP A 1 107 ? 17.311 -32.450 25.630 1.00 87.75 107 ASP A O 1
ATOM 836 N N . VAL A 1 108 ? 16.372 -31.873 27.590 1.00 92.69 108 VAL A N 1
ATOM 837 C CA . VAL A 1 108 ? 15.073 -31.478 27.056 1.00 92.69 108 VAL A CA 1
ATOM 838 C C . VAL A 1 108 ? 14.553 -30.270 27.824 1.00 92.69 108 VAL A C 1
ATOM 840 O O . VAL A 1 108 ? 14.601 -30.236 29.055 1.00 92.69 108 VAL A O 1
ATOM 843 N N . SER A 1 109 ? 14.041 -29.277 27.102 1.00 93.69 109 SER A N 1
ATOM 844 C CA . SER A 1 109 ? 13.454 -28.062 27.672 1.00 93.69 109 SER A CA 1
ATOM 845 C C . SER A 1 109 ? 11.939 -27.986 27.464 1.00 93.69 109 SER A C 1
ATOM 847 O O . SER A 1 109 ? 11.380 -28.680 26.610 1.00 93.69 109 SER A O 1
ATOM 849 N N . LEU A 1 110 ? 11.265 -27.169 28.274 1.00 93.81 110 LEU A N 1
ATOM 850 C CA . LEU A 1 110 ? 9.859 -26.788 28.104 1.00 93.81 110 LEU A CA 1
ATOM 851 C C . LEU A 1 110 ? 9.567 -25.443 28.776 1.00 93.81 110 LEU A C 1
ATOM 853 O O . LEU A 1 110 ? 10.272 -25.043 29.705 1.00 93.81 110 LEU A O 1
ATOM 857 N N . HIS A 1 111 ? 8.475 -24.802 28.360 1.00 92.56 111 HIS A N 1
ATOM 858 C CA . HIS A 1 111 ? 7.931 -23.605 29.003 1.00 92.56 111 HIS A CA 1
ATOM 859 C C . HIS A 1 111 ? 6.605 -23.920 29.692 1.00 92.56 111 HIS A C 1
ATOM 861 O O . HIS A 1 111 ? 5.741 -24.591 29.128 1.00 92.56 111 HIS A O 1
ATOM 867 N N . VAL A 1 112 ? 6.407 -23.416 30.912 1.00 90.06 112 VAL A N 1
ATOM 868 C CA . VAL A 1 112 ? 5.155 -23.595 31.665 1.00 90.06 112 VAL A CA 1
ATOM 869 C C . VAL A 1 112 ? 4.690 -22.278 32.278 1.00 90.06 112 VAL A C 1
ATOM 871 O O . VAL A 1 112 ? 5.487 -21.542 32.850 1.00 90.06 112 VAL A O 1
ATOM 874 N N . ARG A 1 113 ? 3.391 -21.973 32.158 1.00 90.25 113 ARG A N 1
ATOM 875 C CA . ARG A 1 113 ? 2.758 -20.805 32.798 1.00 90.25 113 ARG A CA 1
ATOM 876 C C . ARG A 1 113 ? 3.051 -20.779 34.294 1.00 90.25 113 ARG A C 1
ATOM 878 O O . ARG A 1 113 ? 2.834 -21.786 34.973 1.00 90.25 113 ARG A O 1
ATOM 885 N N . VAL A 1 114 ? 3.467 -19.623 34.809 1.00 89.06 114 VAL A N 1
ATOM 886 C CA . VAL A 1 114 ? 3.747 -19.448 36.245 1.00 89.06 114 VAL A CA 1
ATOM 887 C C . VAL A 1 114 ? 2.503 -19.680 37.111 1.00 89.06 114 VAL A C 1
ATOM 889 O O . VAL A 1 114 ? 2.627 -20.130 38.246 1.00 89.06 114 VAL A O 1
ATOM 892 N N . SER A 1 115 ? 1.298 -19.448 36.574 1.00 87.38 115 SER A N 1
ATOM 893 C CA . SER A 1 115 ? 0.030 -19.716 37.267 1.00 87.38 115 SER A CA 1
ATOM 894 C C . SER A 1 115 ? -0.390 -21.194 37.296 1.00 87.38 115 SER A C 1
ATOM 896 O O . SER A 1 115 ? -1.329 -21.553 38.009 1.00 87.38 115 SER A O 1
ATOM 898 N N . ASN A 1 116 ? 0.265 -22.081 36.537 1.00 84.25 116 ASN A N 1
ATOM 899 C CA . ASN A 1 116 ? -0.173 -23.469 36.373 1.00 84.25 116 ASN A CA 1
ATOM 900 C C . ASN A 1 116 ? 0.497 -24.419 37.379 1.00 84.25 116 ASN A C 1
ATOM 902 O O . ASN A 1 116 ? 1.320 -25.263 37.016 1.00 84.25 116 ASN A O 1
ATOM 906 N N . GLU A 1 117 ? 0.099 -24.319 38.652 1.00 81.50 117 GLU A N 1
ATOM 907 C CA . GLU A 1 117 ? 0.655 -25.116 39.762 1.00 81.50 117 GLU A CA 1
ATOM 908 C C . GLU A 1 117 ? 0.624 -26.633 39.507 1.00 81.50 117 GLU A C 1
ATOM 910 O O . GLU A 1 117 ? 1.556 -27.353 39.866 1.00 81.50 117 GLU A O 1
ATOM 915 N N . ALA A 1 118 ? -0.423 -27.134 38.844 1.00 75.88 118 ALA A N 1
ATOM 916 C CA . ALA A 1 118 ? -0.563 -28.558 38.546 1.00 75.88 118 ALA A CA 1
ATOM 917 C C . ALA A 1 118 ? 0.479 -29.052 37.526 1.00 75.88 118 ALA A C 1
ATOM 919 O O . ALA A 1 118 ? 1.013 -30.154 37.674 1.00 75.88 118 ALA A O 1
ATOM 920 N N . ALA A 1 119 ? 0.775 -28.250 36.498 1.00 83.94 119 ALA A N 1
ATOM 921 C CA . ALA A 1 119 ? 1.825 -28.560 35.533 1.00 83.94 119 ALA A CA 1
ATOM 922 C C . ALA A 1 119 ? 3.219 -28.416 36.161 1.00 83.94 119 ALA A C 1
ATOM 924 O O . ALA A 1 119 ? 4.071 -29.271 35.941 1.00 83.94 119 ALA A O 1
ATOM 925 N N . ILE A 1 120 ? 3.424 -27.407 37.013 1.00 88.19 120 ILE A N 1
ATOM 926 C CA . ILE A 1 120 ? 4.678 -27.218 37.756 1.00 88.19 120 ILE A CA 1
ATOM 927 C C . ILE A 1 120 ? 4.967 -28.432 38.651 1.00 88.19 120 ILE A C 1
ATOM 929 O O . ILE A 1 120 ? 6.078 -28.955 38.622 1.00 88.19 120 ILE A O 1
ATOM 933 N N . HIS A 1 121 ? 3.969 -28.940 39.383 1.00 85.75 121 HIS A N 1
ATOM 934 C CA . HIS A 1 121 ? 4.117 -30.161 40.183 1.00 85.75 121 HIS A CA 1
ATOM 935 C C . HIS A 1 121 ? 4.483 -31.381 39.321 1.00 85.75 121 HIS A C 1
ATOM 937 O O . HIS A 1 121 ? 5.377 -32.148 39.675 1.00 85.75 121 HIS A O 1
ATOM 943 N N . LEU A 1 122 ? 3.837 -31.552 38.160 1.00 85.81 122 LEU A N 1
ATOM 944 C CA . LEU A 1 122 ? 4.171 -32.627 37.219 1.00 85.81 122 LEU A CA 1
ATOM 945 C C . LEU A 1 122 ? 5.626 -32.528 36.733 1.00 85.81 122 LEU A C 1
ATOM 947 O O . LEU A 1 122 ? 6.339 -33.530 36.729 1.00 85.81 122 LEU A O 1
ATOM 951 N N . TYR A 1 123 ? 6.069 -31.348 36.303 1.00 92.69 123 TYR A N 1
ATOM 952 C CA . TYR A 1 123 ? 7.401 -31.194 35.724 1.00 92.69 123 TYR A CA 1
ATOM 953 C C . TYR A 1 123 ? 8.496 -31.269 36.785 1.00 92.69 123 TYR A C 1
ATOM 955 O O . TYR A 1 123 ? 9.425 -32.059 36.629 1.00 92.69 123 TYR A O 1
ATOM 963 N N . ARG A 1 124 ? 8.360 -30.534 37.891 1.00 90.00 124 ARG A N 1
ATOM 964 C CA . ARG A 1 124 ? 9.374 -30.470 38.948 1.00 90.00 124 ARG A CA 1
ATOM 965 C C . ARG A 1 124 ? 9.389 -31.720 39.821 1.00 90.00 124 ARG A C 1
ATOM 967 O O . ARG A 1 124 ? 10.422 -32.359 39.973 1.00 90.00 124 ARG A O 1
ATOM 974 N N . ASP A 1 125 ? 8.241 -32.095 40.377 1.00 85.06 125 ASP A N 1
ATOM 975 C CA . ASP A 1 125 ? 8.196 -33.065 41.476 1.00 85.06 125 ASP A CA 1
ATOM 976 C C . ASP A 1 125 ? 8.015 -34.514 40.975 1.00 85.06 125 ASP A C 1
ATOM 978 O O . ASP A 1 125 ? 8.379 -35.460 41.672 1.00 85.06 125 ASP A O 1
ATOM 982 N N . VAL A 1 126 ? 7.477 -34.715 39.760 1.00 84.44 126 VAL A N 1
ATOM 983 C CA . VAL A 1 126 ? 7.238 -36.056 39.174 1.00 84.44 126 VAL A CA 1
ATOM 984 C C . VAL A 1 126 ? 8.235 -36.418 38.068 1.00 84.44 126 VAL A C 1
ATOM 986 O O . VAL A 1 126 ? 8.586 -37.595 37.916 1.00 84.44 126 VAL A O 1
ATOM 989 N N . LEU A 1 127 ? 8.660 -35.437 37.267 1.00 88.31 127 LEU A N 1
ATOM 990 C CA . LEU A 1 127 ? 9.573 -35.627 36.132 1.00 88.31 127 LEU A CA 1
ATOM 991 C C . LEU A 1 127 ? 10.976 -35.045 36.366 1.00 88.31 127 LEU A C 1
ATOM 993 O O . LEU A 1 127 ? 11.826 -35.230 35.501 1.00 88.31 127 LEU A O 1
ATOM 997 N N . ALA A 1 128 ? 11.221 -34.414 37.521 1.00 90.06 128 ALA A N 1
ATOM 998 C CA . ALA A 1 128 ? 12.520 -33.879 37.936 1.00 90.06 128 ALA A CA 1
ATOM 999 C C . ALA A 1 128 ? 13.117 -32.805 37.002 1.00 90.06 128 ALA A C 1
ATOM 1001 O O . ALA A 1 128 ? 14.333 -32.703 36.879 1.00 90.06 128 ALA A O 1
ATOM 1002 N N . TYR A 1 129 ? 12.278 -31.997 36.346 1.00 92.94 129 TYR A N 1
ATOM 1003 C CA . TYR A 1 129 ? 12.745 -30.800 35.644 1.00 92.94 129 TYR A CA 1
ATOM 1004 C C . TYR A 1 129 ? 13.223 -29.736 36.639 1.00 92.94 129 TYR A C 1
ATOM 1006 O O . TYR A 1 129 ? 12.548 -29.442 37.629 1.00 92.94 129 TYR A O 1
ATOM 1014 N N . GLU A 1 130 ? 14.343 -29.102 36.318 1.00 91.81 130 GLU A N 1
ATOM 1015 C CA . GLU A 1 130 ? 14.899 -27.956 37.029 1.00 91.81 130 GLU A CA 1
ATOM 1016 C C . GLU A 1 130 ? 14.400 -26.649 36.400 1.00 91.81 130 GLU A C 1
ATOM 1018 O O . GLU A 1 130 ? 14.292 -26.528 35.179 1.00 91.81 130 GLU A O 1
ATOM 1023 N N . GLU A 1 131 ? 14.086 -25.656 37.229 1.00 90.50 131 GLU A N 1
ATOM 1024 C CA . GLU A 1 131 ? 13.745 -24.308 36.773 1.00 90.50 131 GLU A CA 1
ATOM 1025 C C . GLU A 1 131 ? 15.034 -23.536 36.459 1.00 90.50 131 GLU A C 1
ATOM 1027 O O . GLU A 1 131 ? 15.857 -23.302 37.343 1.00 90.50 131 GLU A O 1
ATOM 1032 N N . VAL A 1 132 ? 15.215 -23.151 35.194 1.00 88.56 132 VAL A N 1
ATOM 1033 C CA . VAL A 1 132 ? 16.409 -22.433 34.717 1.00 88.56 132 VAL A CA 1
ATOM 1034 C C . VAL A 1 132 ? 16.216 -20.916 34.808 1.00 88.56 132 VAL A C 1
ATOM 1036 O O . VAL A 1 132 ? 17.179 -20.183 35.031 1.00 88.56 132 VAL A O 1
ATOM 1039 N N . GLY A 1 133 ? 14.981 -20.430 34.654 1.00 88.69 133 GLY A N 1
ATOM 1040 C CA . GLY A 1 133 ? 14.644 -19.010 34.759 1.00 88.69 133 GLY A CA 1
ATOM 1041 C C . GLY A 1 133 ? 13.183 -18.702 34.424 1.00 88.69 133 GLY A C 1
ATOM 1042 O O . GLY A 1 133 ? 12.391 -19.604 34.152 1.00 88.69 133 GLY A O 1
ATOM 1043 N N . VAL A 1 134 ? 12.839 -17.410 34.424 1.00 91.88 134 VAL A N 1
ATOM 1044 C CA . VAL A 1 134 ? 11.503 -16.895 34.079 1.00 91.88 134 VAL A CA 1
ATOM 1045 C C . VAL A 1 134 ? 11.593 -16.038 32.819 1.00 91.88 134 VAL A C 1
ATOM 1047 O O . VAL A 1 134 ? 12.392 -15.106 32.762 1.00 91.88 134 VAL A O 1
ATOM 1050 N N . GLU A 1 135 ? 10.750 -16.326 31.832 1.00 88.19 135 GLU A N 1
ATOM 1051 C CA . GLU A 1 135 ? 10.586 -15.528 30.616 1.00 88.19 135 GLU A CA 1
ATOM 1052 C C . GLU A 1 135 ? 9.353 -14.627 30.743 1.00 88.19 135 GLU A C 1
ATOM 1054 O O . GLU A 1 135 ? 8.225 -15.098 30.931 1.00 88.19 135 GLU A O 1
ATOM 1059 N N . GLU A 1 136 ? 9.574 -13.312 30.685 1.00 88.38 136 GLU A N 1
ATOM 1060 C CA . GLU A 1 136 ? 8.509 -12.321 30.831 1.00 88.38 136 GLU A CA 1
ATOM 1061 C C . GLU A 1 136 ? 7.619 -12.257 29.584 1.00 88.38 136 GLU A C 1
ATOM 1063 O O . GLU A 1 136 ? 8.118 -12.170 28.464 1.00 88.38 136 GLU A O 1
ATOM 1068 N N . LYS A 1 137 ? 6.293 -12.238 29.785 1.00 86.06 137 LYS A N 1
ATOM 1069 C CA . LYS A 1 137 ? 5.275 -12.131 28.719 1.00 86.06 137 LYS A CA 1
ATOM 1070 C C . LYS A 1 137 ? 5.418 -13.170 27.597 1.00 86.06 137 LYS A C 1
ATOM 1072 O O . LYS A 1 137 ? 5.178 -12.860 26.433 1.00 86.06 137 LYS A O 1
ATOM 1077 N N . TYR A 1 138 ? 5.807 -14.393 27.950 1.00 80.00 138 TYR A N 1
ATOM 1078 C CA . TYR A 1 138 ? 5.978 -15.493 27.001 1.00 80.00 138 TYR A CA 1
ATOM 1079 C C . TYR A 1 138 ? 4.665 -15.879 26.300 1.00 80.00 138 TYR A C 1
ATOM 1081 O O . TYR A 1 138 ? 4.653 -16.165 25.103 1.00 80.00 138 TYR A O 1
ATOM 1089 N N . TYR A 1 139 ? 3.546 -15.881 27.030 1.00 73.31 139 TYR A N 1
ATOM 1090 C CA . TYR A 1 139 ? 2.241 -16.235 26.472 1.00 73.31 139 TYR A CA 1
ATOM 1091 C C . TYR A 1 139 ? 1.534 -15.024 25.847 1.00 73.31 139 TYR A C 1
ATOM 1093 O O . TYR A 1 139 ? 1.741 -13.880 26.246 1.00 73.31 139 TYR A O 1
ATOM 1101 N N . ALA A 1 140 ? 0.654 -15.280 24.870 1.00 66.62 140 ALA A N 1
ATOM 1102 C CA . ALA A 1 140 ? -0.037 -14.248 24.084 1.00 66.62 140 ALA A CA 1
ATOM 1103 C C . ALA A 1 140 ? -0.930 -13.299 24.912 1.00 66.62 140 ALA A C 1
ATOM 1105 O O . ALA A 1 140 ? -1.243 -12.195 24.473 1.00 66.62 140 ALA A O 1
ATOM 1106 N N . ASP A 1 141 ? -1.327 -13.717 26.112 1.00 76.25 141 ASP A N 1
ATOM 1107 C CA . ASP A 1 141 ? -2.065 -12.915 27.095 1.00 76.25 141 ASP A CA 1
ATOM 1108 C C . ASP A 1 141 ? -1.151 -12.084 28.017 1.00 76.25 141 ASP A C 1
ATOM 1110 O O . ASP A 1 141 ? -1.634 -11.383 28.907 1.00 76.25 141 ASP A O 1
ATOM 1114 N N . GLY A 1 142 ? 0.164 -12.123 27.791 1.00 78.19 142 GLY A N 1
ATOM 1115 C CA . GLY A 1 142 ? 1.171 -11.411 28.568 1.00 78.19 142 GLY A CA 1
ATOM 1116 C C . GLY A 1 142 ? 1.606 -12.134 29.842 1.00 78.19 142 GLY A C 1
ATOM 1117 O O . GLY A 1 142 ? 2.327 -11.534 30.640 1.00 78.19 142 GLY A O 1
ATOM 1118 N N . GLU A 1 143 ? 1.201 -13.391 30.057 1.00 83.06 143 GLU A N 1
ATOM 1119 C CA . GLU A 1 143 ? 1.650 -14.169 31.215 1.00 83.06 143 GLU A CA 1
ATOM 1120 C C . GLU A 1 143 ? 3.113 -14.632 31.069 1.00 83.06 143 GLU A C 1
ATOM 1122 O O . GLU A 1 143 ? 3.573 -15.005 29.987 1.00 83.06 143 GLU A O 1
ATOM 1127 N N . ASN A 1 144 ? 3.846 -14.632 32.186 1.00 90.31 144 ASN A N 1
ATOM 1128 C CA . ASN A 1 144 ? 5.216 -15.137 32.268 1.00 90.31 144 ASN A CA 1
ATOM 1129 C C . ASN A 1 144 ? 5.258 -16.676 32.233 1.00 90.31 144 ASN A C 1
ATOM 1131 O O . ASN A 1 144 ? 4.313 -17.353 32.655 1.00 90.31 144 ASN A O 1
ATOM 1135 N N . ALA A 1 145 ? 6.389 -17.235 31.801 1.00 91.12 145 ALA A N 1
ATOM 1136 C CA . ALA A 1 145 ? 6.635 -18.675 31.800 1.00 91.12 145 ALA A CA 1
ATOM 1137 C C . ALA A 1 145 ? 7.904 -19.039 32.577 1.00 91.12 145 ALA A C 1
ATOM 1139 O O . ALA A 1 145 ? 8.922 -18.363 32.452 1.00 91.12 145 ALA A O 1
ATOM 1140 N N . TYR A 1 146 ? 7.876 -20.143 33.321 1.00 92.50 146 TYR A N 1
ATOM 1141 C CA . TYR A 1 146 ? 9.097 -20.809 33.766 1.00 92.50 146 TYR A CA 1
ATOM 1142 C C . TYR A 1 146 ? 9.724 -21.555 32.586 1.00 92.50 146 TYR A C 1
ATOM 1144 O O . TYR A 1 146 ? 9.055 -22.373 31.948 1.00 92.50 146 TYR A O 1
ATOM 1152 N N . ASN A 1 147 ? 11.003 -21.296 32.323 1.00 91.94 147 ASN A N 1
ATOM 1153 C CA . ASN A 1 147 ? 11.836 -22.094 31.431 1.00 91.94 147 ASN A CA 1
ATOM 1154 C C . ASN A 1 147 ? 12.431 -23.245 32.250 1.00 91.94 147 ASN A C 1
ATOM 1156 O O . ASN A 1 147 ? 13.215 -23.022 33.177 1.00 91.94 147 ASN A O 1
ATOM 1160 N N . MET A 1 148 ? 12.012 -24.471 31.945 1.00 93.50 148 MET A N 1
ATOM 1161 C CA . MET A 1 148 ? 12.394 -25.667 32.689 1.00 93.50 148 MET A CA 1
ATOM 1162 C C . MET A 1 148 ? 13.243 -26.604 31.833 1.00 93.50 148 MET A C 1
ATOM 1164 O O . MET A 1 148 ? 12.988 -26.769 30.637 1.00 93.50 148 MET A O 1
ATOM 1168 N N . ARG A 1 149 ? 14.216 -27.282 32.449 1.00 92.06 149 ARG A N 1
ATOM 1169 C CA . ARG A 1 149 ? 15.121 -28.215 31.767 1.00 92.06 149 ARG A CA 1
ATOM 1170 C C . ARG A 1 149 ? 15.309 -29.513 32.544 1.00 92.06 149 ARG A C 1
ATOM 1172 O O . ARG A 1 149 ? 15.391 -29.507 33.764 1.00 92.06 149 ARG A O 1
ATOM 1179 N N . LEU A 1 150 ? 15.413 -30.621 31.820 1.00 91.81 150 LEU A N 1
ATOM 1180 C CA . LEU A 1 150 ? 15.795 -31.928 32.347 1.00 91.81 150 LEU A CA 1
ATOM 1181 C C . LEU A 1 150 ? 17.014 -32.437 31.574 1.00 91.81 150 LEU A C 1
ATOM 1183 O O . LEU A 1 150 ? 16.992 -32.458 30.344 1.00 91.81 150 LEU A O 1
ATOM 1187 N N . THR A 1 151 ? 18.049 -32.870 32.291 1.00 88.62 151 THR A N 1
ATOM 1188 C CA . THR A 1 151 ? 19.247 -33.498 31.712 1.00 88.62 151 THR A CA 1
ATOM 1189 C C . THR A 1 151 ? 19.144 -35.015 31.850 1.00 88.62 151 THR A C 1
ATOM 1191 O O . THR A 1 151 ? 18.798 -35.522 32.917 1.00 88.62 151 THR A O 1
ATOM 1194 N N . PHE A 1 152 ? 19.439 -35.754 30.782 1.00 84.62 152 PHE A N 1
ATOM 1195 C CA . PHE A 1 152 ? 19.436 -37.214 30.791 1.00 84.62 152 PHE A CA 1
ATOM 1196 C C . PHE A 1 152 ? 20.787 -37.746 31.286 1.00 84.62 152 PHE A C 1
ATOM 1198 O O . PHE A 1 152 ? 21.829 -37.445 30.704 1.00 84.62 152 PHE A O 1
ATOM 1205 N N . ASP A 1 153 ? 20.775 -38.549 32.351 1.00 62.00 153 ASP A N 1
ATOM 1206 C CA . ASP A 1 153 ? 21.994 -39.134 32.911 1.00 62.00 153 ASP A CA 1
ATOM 1207 C C . ASP A 1 153 ? 22.380 -40.404 32.131 1.00 62.00 153 ASP A C 1
ATOM 1209 O O . ASP A 1 153 ? 21.713 -41.441 32.213 1.00 62.00 153 ASP A O 1
ATOM 1213 N N . TYR A 1 154 ? 23.438 -40.323 31.320 1.00 54.50 154 TYR A N 1
ATOM 1214 C CA . TYR A 1 154 ? 23.982 -41.475 30.599 1.00 54.50 154 TYR A CA 1
ATOM 1215 C C . TYR A 1 154 ? 24.913 -42.248 31.534 1.00 54.50 154 TYR A C 1
ATOM 1217 O O . TYR A 1 154 ? 26.127 -42.044 31.549 1.00 54.50 154 TYR A O 1
ATOM 1225 N N . GLY A 1 155 ? 24.347 -43.156 32.324 1.00 38.69 155 GLY A N 1
ATOM 1226 C CA . GLY A 1 155 ? 25.138 -44.087 33.119 1.00 38.69 155 GLY A CA 1
ATOM 1227 C C . GLY A 1 155 ? 26.001 -44.993 32.233 1.00 38.69 155 GLY A C 1
ATOM 1228 O O . GLY A 1 155 ? 25.475 -45.930 31.650 1.00 38.69 155 GLY A O 1
ATOM 1229 N N . GLY A 1 156 ? 27.306 -44.699 32.173 1.00 33.62 156 GLY A N 1
ATOM 1230 C CA . GLY A 1 156 ? 28.437 -45.625 31.983 1.00 33.62 156 GLY A CA 1
ATOM 1231 C C . GLY A 1 156 ? 28.515 -46.486 30.709 1.00 33.62 156 GLY A C 1
ATOM 1232 O O . GLY A 1 156 ? 27.611 -47.240 30.383 1.00 33.62 156 GLY A O 1
ATOM 1233 N N . GLU A 1 157 ? 29.668 -46.404 30.036 1.00 36.41 157 GLU A N 1
ATOM 1234 C CA . GLU A 1 157 ? 30.292 -47.351 29.085 1.00 36.41 157 GLU A CA 1
ATOM 1235 C C . GLU A 1 157 ? 29.566 -48.686 28.765 1.00 36.41 157 GLU A C 1
ATOM 1237 O O . GLU A 1 157 ? 30.079 -49.754 29.070 1.00 36.41 157 GLU A O 1
ATOM 1242 N N . ASP A 1 158 ? 28.410 -48.671 28.089 1.00 36.75 158 ASP A N 1
ATOM 1243 C CA . ASP A 1 158 ? 27.913 -49.865 27.362 1.00 36.75 158 ASP A CA 1
ATOM 1244 C C . ASP A 1 158 ? 26.901 -49.573 26.220 1.00 36.75 158 ASP A C 1
ATOM 1246 O O . ASP A 1 158 ? 26.472 -50.475 25.496 1.00 36.75 158 ASP A O 1
ATOM 1250 N N . ALA A 1 159 ? 26.538 -48.307 25.969 1.00 37.53 159 ALA A N 1
ATOM 1251 C CA . ALA A 1 159 ? 25.479 -47.951 25.008 1.00 37.53 159 ALA A CA 1
ATOM 1252 C C . ALA A 1 159 ? 25.896 -47.991 23.520 1.00 37.53 159 ALA A C 1
ATOM 1254 O O . ALA A 1 159 ? 25.049 -48.111 22.632 1.00 37.53 159 ALA A O 1
ATOM 1255 N N . THR A 1 160 ? 27.193 -47.967 23.204 1.00 34.38 160 THR A N 1
ATOM 1256 C CA . THR A 1 160 ? 27.693 -47.991 21.814 1.00 34.38 160 THR A CA 1
ATOM 1257 C C . THR A 1 160 ? 27.588 -49.361 21.134 1.00 34.38 160 THR A C 1
ATOM 1259 O O . THR A 1 160 ? 27.824 -49.464 19.931 1.00 34.38 160 THR A O 1
ATOM 1262 N N . ARG A 1 161 ? 27.183 -50.422 21.849 1.00 35.50 161 ARG A N 1
ATOM 1263 C CA . ARG A 1 161 ? 26.983 -51.770 21.277 1.00 35.50 161 ARG A CA 1
ATOM 1264 C C . ARG A 1 161 ? 25.535 -52.121 20.915 1.00 35.50 161 ARG A C 1
ATOM 1266 O O . ARG A 1 161 ? 25.336 -53.087 20.179 1.00 35.50 161 ARG A O 1
ATOM 1273 N N . GLY A 1 162 ? 24.539 -51.357 21.373 1.00 31.75 162 GLY A N 1
ATOM 1274 C CA . GLY A 1 162 ? 23.116 -51.634 21.106 1.00 31.75 162 GLY A CA 1
ATOM 1275 C C . GLY A 1 162 ? 22.622 -51.136 19.743 1.00 31.75 162 GLY A C 1
ATOM 1276 O O . GLY A 1 162 ? 21.885 -51.833 19.048 1.00 31.75 162 GLY A O 1
ATOM 1277 N N . LEU A 1 163 ? 23.106 -49.972 19.304 1.00 36.75 163 LEU A N 1
ATOM 1278 C CA . LEU A 1 163 ? 22.580 -49.264 18.128 1.00 36.75 163 LEU A CA 1
ATOM 1279 C C . LEU A 1 163 ? 22.907 -49.938 16.782 1.00 36.75 163 LEU A C 1
ATOM 1281 O O . LEU A 1 163 ? 22.195 -49.746 15.801 1.00 36.75 163 LEU A O 1
ATOM 1285 N N . ALA A 1 164 ? 23.932 -50.794 16.729 1.00 34.88 164 ALA A N 1
ATOM 1286 C CA . ALA A 1 164 ? 24.312 -51.501 15.503 1.00 34.88 164 ALA A CA 1
ATOM 1287 C C . ALA A 1 164 ? 23.525 -52.807 15.259 1.00 34.88 164 ALA A C 1
ATOM 1289 O O . ALA A 1 164 ? 23.633 -53.391 14.181 1.00 34.88 164 ALA A O 1
ATOM 1290 N N . ARG A 1 165 ? 22.747 -53.300 16.237 1.00 32.50 165 ARG A N 1
ATOM 1291 C CA . ARG A 1 165 ? 22.051 -54.599 16.127 1.00 32.50 165 ARG A CA 1
ATOM 1292 C C . ARG A 1 165 ? 20.567 -54.500 15.776 1.00 32.50 165 ARG A C 1
ATOM 1294 O O . ARG A 1 165 ? 20.052 -55.440 15.170 1.00 32.50 165 ARG A O 1
ATOM 1301 N N . ASP A 1 166 ? 19.912 -53.382 16.077 1.00 32.78 166 ASP A N 1
ATOM 1302 C CA . ASP A 1 166 ? 18.464 -53.243 15.865 1.00 32.78 166 ASP A CA 1
ATOM 1303 C C . ASP A 1 166 ? 18.089 -52.573 14.534 1.00 32.78 166 ASP A C 1
ATOM 1305 O O . ASP A 1 166 ? 17.048 -52.906 13.961 1.00 32.78 166 ASP A O 1
ATOM 1309 N N . ALA A 1 167 ? 18.988 -51.780 13.936 1.00 35.84 167 ALA A N 1
ATOM 1310 C CA . ALA A 1 167 ? 18.814 -51.256 12.575 1.00 35.84 167 ALA A CA 1
ATOM 1311 C C . ALA A 1 167 ? 18.724 -52.374 11.510 1.00 35.84 167 ALA A C 1
ATOM 1313 O O . ALA A 1 167 ? 18.032 -52.235 10.504 1.00 35.84 167 ALA A O 1
ATOM 1314 N N . ALA A 1 168 ? 19.356 -53.527 11.757 1.00 35.25 168 ALA A N 1
ATOM 1315 C CA . ALA A 1 168 ? 19.347 -54.662 10.834 1.00 35.25 168 ALA A CA 1
ATOM 1316 C C . ALA A 1 168 ? 18.100 -55.563 10.954 1.00 35.25 168 ALA A C 1
ATOM 1318 O O . ALA A 1 168 ? 17.812 -56.332 10.038 1.00 35.25 168 ALA A O 1
ATOM 1319 N N . LYS A 1 169 ? 17.336 -55.492 12.054 1.00 31.28 169 LYS A N 1
ATOM 1320 C CA . LYS A 1 169 ? 16.147 -56.346 12.256 1.00 31.28 169 LYS A CA 1
ATOM 1321 C C . LYS A 1 169 ? 14.851 -55.732 11.734 1.00 31.28 169 LYS A C 1
ATOM 1323 O O . LYS A 1 169 ? 13.933 -56.482 11.403 1.00 31.28 169 LYS A O 1
ATOM 1328 N N . LEU A 1 170 ? 14.768 -54.405 11.621 1.00 34.22 170 LEU A N 1
ATOM 1329 C CA . LEU A 1 170 ? 13.562 -53.736 11.121 1.00 34.22 170 LEU A CA 1
ATOM 1330 C C . LEU A 1 170 ? 13.440 -53.779 9.586 1.00 34.22 170 LEU A C 1
ATOM 1332 O O . LEU A 1 170 ? 12.328 -53.816 9.068 1.00 34.22 170 LEU A O 1
ATOM 1336 N N . ALA A 1 171 ? 14.561 -53.868 8.863 1.00 32.81 171 ALA A N 1
ATOM 1337 C CA . ALA A 1 171 ? 14.579 -53.900 7.397 1.00 32.81 171 ALA A CA 1
ATOM 1338 C C . ALA A 1 171 ? 14.097 -55.234 6.781 1.00 32.81 171 ALA A C 1
ATOM 1340 O O . ALA A 1 171 ? 13.765 -55.279 5.602 1.00 32.81 171 ALA A O 1
ATOM 1341 N N . VAL A 1 172 ? 14.025 -56.321 7.560 1.00 32.50 172 VAL A N 1
ATOM 1342 C CA . VAL A 1 172 ? 13.745 -57.677 7.036 1.00 32.50 172 VAL A CA 1
ATOM 1343 C C . VAL A 1 172 ? 12.263 -58.075 7.142 1.00 32.50 172 VAL A C 1
ATOM 1345 O O . VAL A 1 172 ? 11.841 -59.043 6.523 1.00 32.50 172 VAL A O 1
ATOM 1348 N N . ARG A 1 173 ? 11.426 -57.330 7.880 1.00 28.64 173 ARG A N 1
ATOM 1349 C CA . ARG A 1 173 ? 10.005 -57.694 8.088 1.00 28.64 173 ARG A CA 1
ATOM 1350 C C . ARG A 1 173 ? 9.005 -57.060 7.117 1.00 28.64 173 ARG A C 1
ATOM 1352 O O . ARG A 1 173 ? 7.839 -57.437 7.151 1.00 28.64 173 ARG A O 1
ATOM 1359 N N . ALA A 1 174 ? 9.426 -56.129 6.262 1.00 28.97 174 ALA A N 1
ATOM 1360 C CA . ALA A 1 174 ? 8.519 -55.400 5.369 1.00 28.97 174 ALA A CA 1
ATOM 1361 C C . ALA A 1 174 ? 8.321 -56.051 3.982 1.00 28.97 174 ALA A C 1
ATOM 1363 O O . ALA A 1 174 ? 7.491 -55.582 3.208 1.00 28.97 174 ALA A O 1
ATOM 1364 N N . THR A 1 175 ? 9.047 -57.124 3.651 1.00 29.89 175 THR A N 1
ATOM 1365 C CA . THR A 1 175 ? 9.069 -57.706 2.294 1.00 29.89 175 THR A CA 1
ATOM 1366 C C . THR A 1 175 ? 8.191 -58.941 2.075 1.00 29.89 175 THR A C 1
ATOM 1368 O O . THR A 1 175 ? 8.135 -59.438 0.954 1.00 29.89 175 THR A O 1
ATOM 1371 N N . GLU A 1 176 ? 7.440 -59.421 3.069 1.00 30.06 176 GLU A N 1
ATOM 1372 C CA . GLU A 1 176 ? 6.607 -60.623 2.913 1.00 30.06 176 GLU A CA 1
ATOM 1373 C C . GLU A 1 176 ? 5.185 -60.423 3.455 1.00 30.06 176 GLU A C 1
ATOM 1375 O O . GLU A 1 176 ? 4.916 -60.785 4.594 1.00 30.06 176 GLU A O 1
ATOM 1380 N N . ALA A 1 177 ? 4.267 -59.861 2.651 1.00 26.88 177 ALA A N 1
ATOM 1381 C CA . ALA A 1 177 ? 2.835 -60.224 2.664 1.00 26.88 177 ALA A CA 1
ATOM 1382 C C . ALA A 1 177 ? 1.993 -59.411 1.653 1.00 26.88 177 ALA A C 1
ATOM 1384 O O . ALA A 1 177 ? 1.200 -58.554 2.040 1.00 26.88 177 ALA A O 1
ATOM 1385 N N . THR A 1 178 ? 2.069 -59.740 0.358 1.00 27.36 178 THR A N 1
ATOM 1386 C CA . THR A 1 178 ? 0.991 -59.372 -0.584 1.00 27.36 178 THR A CA 1
ATOM 1387 C C . THR A 1 178 ? 0.824 -60.417 -1.688 1.00 27.36 178 THR A C 1
ATOM 1389 O O . THR A 1 178 ? 1.394 -60.298 -2.764 1.00 27.36 178 THR A O 1
ATOM 1392 N N . THR A 1 179 ? 0.009 -61.450 -1.448 1.00 26.12 179 THR A N 1
ATOM 1393 C CA . THR A 1 179 ? -0.635 -62.242 -2.516 1.00 26.12 179 THR A CA 1
ATOM 1394 C C . THR A 1 179 ? -1.990 -62.796 -2.054 1.00 26.12 179 THR A C 1
ATOM 1396 O O . THR A 1 179 ? -2.059 -63.624 -1.152 1.00 26.12 179 THR A O 1
ATOM 1399 N N . SER A 1 180 ? -3.083 -62.332 -2.674 1.00 25.73 180 SER A N 1
ATOM 1400 C CA . SER A 1 180 ? -4.160 -63.151 -3.282 1.00 25.73 180 SER A CA 1
ATOM 1401 C C . SER A 1 180 ? -5.426 -62.317 -3.579 1.00 25.73 180 SER A C 1
ATOM 1403 O O . SER A 1 180 ? -6.063 -61.752 -2.698 1.00 25.73 180 SER A O 1
ATOM 1405 N N . ALA A 1 181 ? -5.766 -62.238 -4.870 1.00 24.61 181 ALA A N 1
ATOM 1406 C CA . ALA A 1 181 ? -7.063 -61.822 -5.441 1.00 24.61 181 ALA A CA 1
ATOM 1407 C C . ALA A 1 181 ? -8.041 -63.049 -5.469 1.00 24.61 181 ALA A C 1
ATOM 1409 O O . ALA A 1 181 ? -7.575 -64.102 -5.026 1.00 24.61 181 ALA A O 1
ATOM 1410 N N . PRO A 1 182 ? -9.295 -63.056 -6.030 1.00 31.70 182 PRO A N 1
ATOM 1411 C CA . PRO A 1 182 ? -9.945 -62.077 -6.933 1.00 31.70 182 PRO A CA 1
ATOM 1412 C C . PRO A 1 182 ? -11.513 -61.905 -6.919 1.00 31.70 182 PRO A C 1
ATOM 1414 O O . PRO A 1 182 ? -12.270 -62.718 -6.406 1.00 31.70 182 PRO A O 1
ATOM 1417 N N . ALA A 1 183 ? -11.957 -60.853 -7.639 1.00 24.11 183 ALA A N 1
ATOM 1418 C CA . ALA A 1 183 ? -13.083 -60.705 -8.603 1.00 24.11 183 ALA A CA 1
ATOM 1419 C C . ALA A 1 183 ? -14.595 -60.851 -8.252 1.00 24.11 183 ALA A C 1
ATOM 1421 O O . ALA A 1 183 ? -15.084 -61.944 -7.988 1.00 24.11 183 ALA A O 1
ATOM 1422 N N . ARG A 1 184 ? -15.383 -59.800 -8.595 1.00 22.11 184 ARG A N 1
ATOM 1423 C CA . ARG A 1 184 ? -16.469 -59.834 -9.621 1.00 22.11 184 ARG A CA 1
ATOM 1424 C C . ARG A 1 184 ? -16.962 -58.426 -10.057 1.00 22.11 184 ARG A C 1
ATOM 1426 O O . ARG A 1 184 ? -17.020 -57.502 -9.260 1.00 22.11 184 ARG A O 1
ATOM 1433 N N . ARG A 1 185 ? -17.295 -58.306 -11.352 1.00 23.45 185 ARG A N 1
ATOM 1434 C CA . ARG A 1 185 ? -17.892 -57.188 -12.150 1.00 23.45 185 ARG A CA 1
ATOM 1435 C C . ARG A 1 185 ? -19.375 -57.558 -12.500 1.00 23.45 185 ARG A C 1
ATOM 1437 O O . ARG A 1 185 ? -19.691 -58.719 -12.229 1.00 23.45 185 ARG A O 1
ATOM 1444 N N . PRO A 1 186 ? -20.229 -56.802 -13.257 1.00 36.81 186 PRO A N 1
ATOM 1445 C CA . PRO A 1 186 ? -20.376 -55.349 -13.584 1.00 36.81 186 PRO A CA 1
ATOM 1446 C C . PRO A 1 186 ? -21.857 -54.811 -13.781 1.00 36.81 186 PRO A C 1
ATOM 1448 O O . PRO A 1 186 ? -22.804 -55.585 -13.735 1.00 36.81 186 PRO A O 1
ATOM 1451 N N . HIS A 1 187 ? -21.993 -53.510 -14.151 1.00 24.86 187 HIS A N 1
ATOM 1452 C CA . HIS A 1 187 ? -23.051 -52.803 -14.956 1.00 24.86 187 HIS A CA 1
ATOM 1453 C C . HIS A 1 187 ? -24.454 -52.525 -14.329 1.00 24.86 187 HIS A C 1
ATOM 1455 O O . HIS A 1 187 ? -24.934 -53.337 -13.558 1.00 24.86 187 HIS A O 1
ATOM 1461 N N . SER A 1 188 ? -25.192 -51.412 -14.565 1.00 24.19 188 SER A N 1
ATOM 1462 C CA . SER A 1 188 ? -25.306 -50.466 -15.709 1.00 24.19 188 SER A CA 1
ATOM 1463 C C . SER A 1 188 ? -26.018 -49.107 -15.380 1.00 24.19 188 SER A C 1
ATOM 1465 O O . SER A 1 188 ? -27.137 -49.140 -14.883 1.00 24.19 188 SER A O 1
ATOM 1467 N N . SER A 1 189 ? -25.417 -47.967 -15.798 1.00 24.58 189 SER A N 1
ATOM 1468 C CA . SER A 1 189 ? -25.984 -46.722 -16.430 1.00 24.58 189 SER A CA 1
ATOM 1469 C C . SER A 1 189 ? -27.080 -45.833 -15.743 1.00 24.58 189 SER A C 1
ATOM 1471 O O . SER A 1 189 ? -27.801 -46.320 -14.885 1.00 24.58 189 SER A O 1
ATOM 1473 N N . PRO A 1 190 ? -27.336 -44.569 -16.187 1.00 42.28 190 PRO A N 1
ATOM 1474 C CA . PRO A 1 190 ? -26.494 -43.360 -16.022 1.00 42.28 190 PRO A CA 1
ATOM 1475 C C . PRO A 1 190 ? -27.283 -42.079 -15.601 1.00 42.28 190 PRO A C 1
ATOM 1477 O O . PRO A 1 190 ? -28.305 -41.793 -16.209 1.00 42.28 190 PRO A O 1
ATOM 1480 N N . VAL A 1 191 ? -26.790 -41.224 -14.684 1.00 24.83 191 VAL A N 1
ATOM 1481 C CA . VAL A 1 191 ? -27.188 -39.783 -14.601 1.00 24.83 191 VAL A CA 1
ATOM 1482 C C . VAL A 1 191 ? -26.136 -38.950 -13.811 1.00 24.83 191 VAL A C 1
ATOM 1484 O O . VAL A 1 191 ? -25.333 -39.550 -13.102 1.00 24.83 191 VAL A O 1
ATOM 1487 N N . PRO A 1 192 ? -26.100 -37.603 -13.930 1.00 29.31 192 PRO A N 1
ATOM 1488 C CA . PRO A 1 192 ? -25.097 -36.776 -14.610 1.00 29.31 192 PRO A CA 1
ATOM 1489 C C . PRO A 1 192 ? -24.004 -36.172 -13.688 1.00 29.31 192 PRO A C 1
ATOM 1491 O O . PRO A 1 192 ? -24.102 -36.202 -12.466 1.00 29.31 192 PRO A O 1
ATOM 1494 N N . SER A 1 193 ? -22.958 -35.615 -14.309 1.00 29.27 193 SER A N 1
ATOM 1495 C CA . SER A 1 193 ? -21.702 -35.114 -13.719 1.00 29.27 193 SER A CA 1
ATOM 1496 C C . SER A 1 193 ? -21.847 -34.009 -12.660 1.00 29.27 193 SER A C 1
ATOM 1498 O O . SER A 1 193 ? -22.536 -33.012 -12.885 1.00 29.27 193 SER A O 1
ATOM 1500 N N . ALA A 1 194 ? -21.107 -34.161 -11.555 1.00 30.86 194 ALA A N 1
ATOM 1501 C CA . ALA A 1 194 ? -20.858 -33.139 -10.540 1.00 30.86 194 ALA A CA 1
ATOM 1502 C C . ALA A 1 194 ? -19.876 -32.068 -11.057 1.00 30.86 194 ALA A C 1
ATOM 1504 O O . ALA A 1 194 ? -18.945 -32.390 -11.789 1.00 30.86 194 ALA A O 1
ATOM 1505 N N . ARG A 1 195 ? -20.125 -30.807 -10.689 1.00 35.50 195 ARG A N 1
ATOM 1506 C CA . ARG A 1 195 ? -19.248 -29.649 -10.921 1.00 35.50 195 ARG A CA 1
ATOM 1507 C C . ARG A 1 195 ? -18.042 -29.714 -9.970 1.00 35.50 195 ARG A C 1
ATOM 1509 O O . ARG A 1 195 ? -18.236 -30.041 -8.800 1.00 35.50 195 ARG A O 1
ATOM 1516 N N . ASP A 1 196 ? -16.850 -29.398 -10.470 1.00 32.66 196 ASP A N 1
ATOM 1517 C CA . ASP A 1 196 ? -15.615 -29.254 -9.686 1.00 32.66 196 ASP A CA 1
ATOM 1518 C C . ASP A 1 196 ? -15.723 -28.062 -8.703 1.00 32.66 196 ASP A C 1
ATOM 1520 O O . ASP A 1 196 ? -16.277 -27.025 -9.066 1.00 32.66 196 ASP A O 1
ATOM 1524 N N . MET A 1 197 ? -15.255 -28.226 -7.455 1.00 39.16 197 MET A N 1
ATOM 1525 C CA . MET A 1 197 ? -15.247 -27.195 -6.393 1.00 39.16 197 MET A CA 1
ATOM 1526 C C . MET A 1 197 ? -13.980 -26.318 -6.463 1.00 39.16 197 MET A C 1
ATOM 1528 O O . MET A 1 197 ? -12.917 -26.795 -6.858 1.00 39.16 197 MET A O 1
ATOM 1532 N N . SER A 1 198 ? -14.104 -25.047 -6.069 1.00 49.41 198 SER A N 1
ATOM 1533 C CA . SER A 1 198 ? -13.100 -23.973 -6.183 1.00 49.41 198 SER A CA 1
ATOM 1534 C C . SER A 1 198 ? -12.165 -23.890 -4.963 1.00 49.41 198 SER A C 1
ATOM 1536 O O . SER A 1 198 ? -12.625 -23.943 -3.825 1.00 49.41 198 SER A O 1
ATOM 1538 N N . ALA A 1 199 ? -10.853 -23.695 -5.166 1.00 53.66 199 ALA A N 1
ATOM 1539 C CA . ALA A 1 199 ? -9.837 -23.631 -4.094 1.00 53.66 199 ALA A CA 1
ATOM 1540 C C . ALA A 1 199 ? -9.933 -22.389 -3.174 1.00 53.66 199 ALA A C 1
ATOM 1542 O O . ALA A 1 199 ? -9.154 -22.248 -2.233 1.00 53.66 199 ALA A O 1
ATOM 1543 N N . PHE A 1 200 ? -10.868 -21.471 -3.437 1.00 58.44 200 PHE A N 1
ATOM 1544 C CA . PHE A 1 200 ? -11.118 -20.290 -2.604 1.00 58.44 200 PHE A CA 1
ATOM 1545 C C . PHE A 1 200 ? -11.942 -20.593 -1.338 1.00 58.44 200 PHE A C 1
ATOM 1547 O O . PHE A 1 200 ? -11.959 -19.766 -0.424 1.00 58.44 200 PHE A O 1
ATOM 1554 N N . GLU A 1 201 ? -12.578 -21.771 -1.251 1.00 58.53 201 GLU A N 1
ATOM 1555 C CA . GLU A 1 201 ? -13.320 -22.230 -0.060 1.00 58.53 201 GLU A CA 1
ATOM 1556 C C . GLU A 1 201 ? -12.429 -22.303 1.192 1.00 58.53 201 GLU A C 1
ATOM 1558 O O . GLU A 1 201 ? -12.855 -21.928 2.287 1.00 58.53 201 GLU A O 1
ATOM 1563 N N . ASP A 1 202 ? -11.161 -22.682 1.025 1.00 52.22 202 ASP A N 1
ATOM 1564 C CA . ASP A 1 202 ? -10.208 -22.864 2.127 1.00 52.22 202 ASP A CA 1
ATOM 1565 C C . ASP A 1 202 ? -9.681 -21.540 2.718 1.00 52.22 202 ASP A C 1
ATOM 1567 O O . ASP A 1 202 ? -9.013 -21.542 3.755 1.00 52.22 202 ASP A O 1
ATOM 1571 N N . LEU A 1 203 ? -9.988 -20.394 2.094 1.00 61.91 203 LEU A N 1
ATOM 1572 C CA . LEU A 1 203 ? -9.508 -19.070 2.517 1.00 61.91 203 LEU A CA 1
ATOM 1573 C C . LEU A 1 203 ? -10.468 -18.326 3.456 1.00 61.91 203 LEU A C 1
ATOM 1575 O O . LEU A 1 203 ? -10.157 -17.217 3.890 1.00 61.91 203 LEU A O 1
ATOM 1579 N N . GLY A 1 204 ? -11.625 -18.914 3.776 1.00 61.66 204 GLY A N 1
ATOM 1580 C CA . GLY A 1 204 ? -12.630 -18.307 4.658 1.00 61.66 204 GLY A CA 1
ATOM 1581 C C . GLY A 1 204 ? -13.536 -17.272 3.981 1.00 61.66 204 GLY A C 1
ATOM 1582 O O . GLY A 1 204 ? -14.245 -16.536 4.671 1.00 61.66 204 GLY A O 1
ATOM 1583 N N . LEU A 1 205 ? -13.528 -17.212 2.644 1.00 73.94 205 LEU A N 1
ATOM 1584 C CA . LEU A 1 205 ? -14.436 -16.360 1.880 1.00 73.94 205 LEU A CA 1
ATOM 1585 C C . LEU A 1 205 ? -15.869 -16.903 1.903 1.00 73.94 205 LEU A C 1
ATOM 1587 O O . LEU A 1 205 ? -16.102 -18.111 1.882 1.00 73.94 205 LEU A O 1
ATOM 1591 N N . CYS A 1 206 ? -16.846 -16.001 1.909 1.00 76.50 206 CYS A N 1
ATOM 1592 C CA . CYS A 1 206 ? -18.251 -16.376 1.809 1.00 76.50 206 CYS A CA 1
ATOM 1593 C C . CYS A 1 206 ? -18.588 -16.980 0.427 1.00 76.50 206 CYS A C 1
ATOM 1595 O O . CYS A 1 206 ? -17.973 -16.602 -0.578 1.00 76.50 206 CYS A O 1
ATOM 1597 N N . PRO A 1 207 ? -19.587 -17.883 0.346 1.00 71.19 207 PRO A N 1
ATOM 1598 C CA . PRO A 1 207 ? -19.939 -18.578 -0.894 1.00 71.19 207 PRO A CA 1
ATOM 1599 C C . PRO A 1 207 ? -20.229 -17.647 -2.074 1.00 71.19 207 PRO A C 1
ATOM 1601 O O . PRO A 1 207 ? -19.890 -17.970 -3.209 1.00 71.19 207 PRO A O 1
ATOM 1604 N N . GLU A 1 208 ? -20.820 -16.477 -1.827 1.00 80.06 208 GLU A N 1
ATOM 1605 C CA . GLU A 1 208 ? -21.116 -15.496 -2.873 1.00 80.06 208 GLU A CA 1
ATOM 1606 C C . GLU A 1 208 ? -19.844 -14.957 -3.543 1.00 80.06 208 GLU A C 1
ATOM 1608 O O . GLU A 1 208 ? -19.810 -14.813 -4.762 1.00 80.06 208 GLU A O 1
ATOM 1613 N N . LEU A 1 209 ? -18.772 -14.721 -2.777 1.00 82.38 209 LEU A N 1
ATOM 1614 C CA . LEU A 1 209 ? -17.489 -14.279 -3.334 1.00 82.38 209 LEU A CA 1
ATOM 1615 C C . LEU A 1 209 ? -16.754 -15.396 -4.065 1.00 82.38 209 LEU A C 1
ATOM 1617 O O . LEU A 1 209 ? -16.037 -15.113 -5.018 1.00 82.38 209 LEU A O 1
ATOM 1621 N N . ILE A 1 210 ? -16.935 -16.646 -3.643 1.00 76.00 210 ILE A N 1
ATOM 1622 C CA . ILE A 1 210 ? -16.353 -17.813 -4.318 1.00 76.00 210 ILE A CA 1
ATOM 1623 C C . ILE A 1 210 ? -17.018 -17.998 -5.682 1.00 76.00 210 ILE A C 1
ATOM 1625 O O . ILE A 1 210 ? -16.334 -18.122 -6.692 1.00 76.00 210 ILE A O 1
ATOM 1629 N N . VAL A 1 211 ? -18.349 -17.894 -5.739 1.00 72.38 211 VAL A N 1
ATOM 1630 C CA . VAL A 1 211 ? -19.088 -17.900 -7.008 1.00 72.38 211 VAL A CA 1
ATOM 1631 C C . VAL A 1 211 ? -18.669 -16.721 -7.890 1.00 72.38 211 VAL A C 1
ATOM 1633 O O . VAL A 1 211 ? -18.429 -16.915 -9.081 1.00 72.38 211 VAL A O 1
ATOM 1636 N N . ALA A 1 212 ? -18.527 -15.516 -7.325 1.00 76.38 212 ALA A N 1
ATOM 1637 C CA . ALA A 1 212 ? -18.031 -14.351 -8.061 1.00 76.38 212 ALA A CA 1
ATOM 1638 C C . ALA A 1 212 ? -16.624 -14.590 -8.631 1.00 76.38 212 ALA A C 1
ATOM 1640 O O . ALA A 1 212 ? -16.347 -14.228 -9.775 1.00 76.38 212 ALA A O 1
ATOM 1641 N N . ALA A 1 213 ? -15.742 -15.209 -7.842 1.00 75.25 213 ALA A N 1
ATOM 1642 C CA . ALA A 1 213 ? -14.381 -15.545 -8.236 1.00 75.25 213 ALA A CA 1
ATOM 1643 C C . ALA A 1 213 ? -14.382 -16.542 -9.404 1.00 75.25 213 ALA A C 1
ATOM 1645 O O . ALA A 1 213 ? -13.741 -16.278 -10.422 1.00 75.25 213 ALA A O 1
ATOM 1646 N N . ASP A 1 214 ? -15.179 -17.608 -9.321 1.00 70.31 214 ASP A N 1
ATOM 1647 C CA . ASP A 1 214 ? -15.310 -18.606 -10.387 1.00 70.31 214 ASP A CA 1
ATOM 1648 C C . ASP A 1 214 ? -15.856 -17.988 -11.684 1.00 70.31 214 ASP A C 1
ATOM 1650 O O . ASP A 1 214 ? -15.322 -18.227 -12.769 1.00 70.31 214 ASP A O 1
ATOM 1654 N N . VAL A 1 215 ? -16.889 -17.141 -11.587 1.00 69.75 215 VAL A N 1
ATOM 1655 C CA . VAL A 1 215 ? -17.472 -16.427 -12.740 1.00 69.75 215 VAL A CA 1
ATOM 1656 C C . VAL A 1 215 ? -16.465 -15.463 -13.368 1.00 69.75 215 VAL A C 1
ATOM 1658 O O . VAL A 1 215 ? -16.403 -15.346 -14.593 1.00 69.75 215 VAL A O 1
ATOM 1661 N N . ALA A 1 216 ? -15.654 -14.796 -12.549 1.00 67.69 216 ALA A N 1
ATOM 1662 C CA . ALA A 1 216 ? -14.586 -13.915 -13.009 1.00 67.69 216 ALA A CA 1
ATOM 1663 C C . ALA A 1 216 ? -13.336 -14.674 -13.505 1.00 67.69 216 ALA A C 1
ATOM 1665 O O . ALA A 1 216 ? -12.385 -14.041 -13.965 1.00 67.69 216 ALA A O 1
ATOM 1666 N N . GLY A 1 217 ? -13.343 -16.013 -13.467 1.00 67.88 217 GLY A N 1
ATOM 1667 C CA . GLY A 1 217 ? -12.277 -16.868 -13.992 1.00 67.88 217 GLY A CA 1
ATOM 1668 C C . GLY A 1 217 ? -11.106 -17.094 -13.034 1.00 67.88 217 GLY A C 1
ATOM 1669 O O . GLY A 1 217 ? -10.035 -17.515 -13.473 1.00 67.88 217 GLY A O 1
ATOM 1670 N N . PHE A 1 218 ? -11.276 -16.824 -11.738 1.00 67.25 218 PHE A N 1
ATOM 1671 C CA . PHE A 1 218 ? -10.283 -17.143 -10.714 1.00 67.25 218 PHE A CA 1
ATOM 1672 C C . PHE A 1 218 ? -10.405 -18.620 -10.323 1.00 67.25 218 PHE A C 1
ATOM 1674 O O . PHE A 1 218 ? -11.272 -18.993 -9.547 1.00 67.25 218 PHE A O 1
ATOM 1681 N N . THR A 1 219 ? -9.525 -19.471 -10.852 1.00 57.75 219 THR A N 1
ATOM 1682 C CA . THR A 1 219 ? -9.558 -20.921 -10.579 1.00 57.75 219 THR A CA 1
ATOM 1683 C C . THR A 1 219 ? -8.784 -21.329 -9.326 1.00 57.75 219 THR A C 1
ATOM 1685 O O . THR A 1 219 ? -9.160 -22.284 -8.655 1.00 57.75 219 THR A O 1
ATOM 1688 N N . LEU A 1 220 ? -7.681 -20.637 -9.021 1.00 62.09 220 LEU A N 1
ATOM 1689 C CA . LEU A 1 220 ? -6.824 -20.900 -7.863 1.00 62.09 220 LEU A CA 1
ATOM 1690 C C . LEU A 1 220 ? -6.359 -19.573 -7.248 1.00 62.09 220 LEU A C 1
ATOM 1692 O O . LEU A 1 220 ? -6.050 -18.642 -8.002 1.00 62.09 220 LEU A O 1
ATOM 1696 N N . PRO A 1 221 ? -6.262 -19.479 -5.911 1.00 69.12 221 PRO A N 1
ATOM 1697 C CA . PRO A 1 221 ? -5.726 -18.295 -5.268 1.00 69.12 221 PRO A CA 1
ATOM 1698 C C . PRO A 1 221 ? -4.225 -18.152 -5.536 1.00 69.12 221 PRO A C 1
ATOM 1700 O O . PRO A 1 221 ? -3.447 -19.104 -5.466 1.00 69.12 221 PRO A O 1
ATOM 1703 N N . THR A 1 222 ? -3.809 -16.928 -5.844 1.00 75.50 222 THR A N 1
ATOM 1704 C CA . THR A 1 222 ? -2.389 -16.561 -5.934 1.00 75.50 222 THR A CA 1
ATOM 1705 C C . THR A 1 222 ? -1.734 -16.599 -4.547 1.00 75.50 222 THR A C 1
ATOM 1707 O O . THR A 1 222 ? -2.431 -16.436 -3.546 1.00 75.50 222 THR A O 1
ATOM 1710 N N . PRO A 1 223 ? -0.397 -16.709 -4.441 1.00 71.44 223 PRO A N 1
ATOM 1711 C CA . PRO A 1 223 ? 0.283 -16.728 -3.143 1.00 71.44 223 PRO A CA 1
ATOM 1712 C C . PRO A 1 223 ? -0.077 -15.543 -2.234 1.00 71.44 223 PRO A C 1
ATOM 1714 O O . PRO A 1 223 ? -0.287 -15.722 -1.039 1.00 71.44 223 PRO A O 1
ATOM 1717 N N . ILE A 1 224 ? -0.225 -14.334 -2.796 1.00 82.75 224 ILE A N 1
ATOM 1718 C CA . ILE A 1 224 ? -0.615 -13.160 -2.000 1.00 82.75 224 ILE A CA 1
ATOM 1719 C C . ILE A 1 224 ? -2.060 -13.237 -1.516 1.00 82.75 224 ILE A C 1
ATOM 1721 O O . ILE A 1 224 ? -2.356 -12.765 -0.426 1.00 82.75 224 ILE A O 1
ATOM 1725 N N . GLN A 1 225 ? -2.953 -13.842 -2.298 1.00 81.12 225 GLN A N 1
ATOM 1726 C CA . GLN A 1 225 ? -4.335 -14.079 -1.893 1.00 81.12 225 GLN A CA 1
ATOM 1727 C C . GLN A 1 225 ? -4.388 -15.133 -0.784 1.00 81.12 225 GLN A C 1
ATOM 1729 O O . GLN A 1 225 ? -5.017 -14.882 0.237 1.00 81.12 225 GLN A O 1
ATOM 1734 N N . SER A 1 226 ? -3.679 -16.254 -0.935 1.00 72.94 226 SER A N 1
ATOM 1735 C CA . SER A 1 226 ? -3.664 -17.341 0.052 1.00 72.94 226 SER A CA 1
ATOM 1736 C C . SER A 1 226 ? -3.149 -16.904 1.422 1.00 72.94 226 SER A C 1
ATOM 1738 O O . SER A 1 226 ? -3.696 -17.318 2.439 1.00 72.94 226 SER A O 1
ATOM 1740 N N . GLU A 1 227 ? -2.133 -16.040 1.456 1.00 71.19 227 GLU A N 1
ATOM 1741 C CA . GLU A 1 227 ? -1.562 -15.542 2.711 1.00 71.19 227 GLU A CA 1
ATOM 1742 C C . GLU A 1 227 ? -2.341 -14.347 3.276 1.00 71.19 227 GLU A C 1
ATOM 1744 O O . GLU A 1 227 ? -2.635 -14.301 4.470 1.00 71.19 227 GLU A O 1
ATOM 1749 N N . ALA A 1 228 ? -2.698 -13.362 2.443 1.00 81.06 228 ALA A N 1
ATOM 1750 C CA . ALA A 1 228 ? -3.282 -12.119 2.945 1.00 81.06 228 ALA A CA 1
ATOM 1751 C C . ALA A 1 228 ? -4.786 -12.222 3.237 1.00 81.06 228 ALA A C 1
ATOM 1753 O O . ALA A 1 228 ? -5.233 -11.602 4.197 1.00 81.06 228 ALA A O 1
ATOM 1754 N N . ILE A 1 229 ? -5.568 -12.998 2.471 1.00 79.31 229 ILE A N 1
ATOM 1755 C CA . ILE A 1 229 ? -7.033 -13.081 2.650 1.00 79.31 229 ILE A CA 1
ATOM 1756 C C . ILE A 1 229 ? -7.405 -13.559 4.061 1.00 79.31 229 ILE A C 1
ATOM 1758 O O . ILE A 1 229 ? -8.168 -12.847 4.723 1.00 79.31 229 ILE A O 1
ATOM 1762 N N . PRO A 1 230 ? -6.849 -14.673 4.585 1.00 69.38 230 PRO A N 1
ATOM 1763 C CA . PRO A 1 230 ? -7.163 -15.114 5.942 1.00 69.38 230 PRO A CA 1
ATOM 1764 C C . PRO A 1 230 ? -6.771 -14.072 6.994 1.00 69.38 230 PRO A C 1
ATOM 1766 O O . PRO A 1 230 ? -7.532 -13.804 7.921 1.00 69.38 230 PRO A O 1
ATOM 1769 N N . LEU A 1 231 ? -5.611 -13.427 6.833 1.00 76.00 231 LEU A N 1
ATOM 1770 C CA . LEU A 1 231 ? -5.132 -12.403 7.764 1.00 76.00 231 LEU A CA 1
ATOM 1771 C C . LEU A 1 231 ? -6.034 -11.163 7.757 1.00 76.00 231 LEU A C 1
ATOM 1773 O O . LEU A 1 231 ? -6.409 -10.664 8.820 1.00 76.00 231 LEU A O 1
ATOM 1777 N N . CYS A 1 232 ? -6.460 -10.709 6.579 1.00 82.44 232 CYS A N 1
ATOM 1778 C CA . CYS A 1 232 ? -7.432 -9.631 6.441 1.00 82.44 232 CYS A CA 1
ATOM 1779 C C . CYS A 1 232 ? -8.770 -9.989 7.111 1.00 82.44 232 CYS A C 1
ATOM 1781 O O . CYS A 1 232 ? -9.312 -9.157 7.833 1.00 82.44 232 CYS A O 1
ATOM 1783 N N . LEU A 1 233 ? -9.278 -11.215 6.952 1.00 74.25 233 LEU A N 1
ATOM 1784 C CA . LEU A 1 233 ? -10.539 -11.652 7.573 1.00 74.25 233 LEU A CA 1
ATOM 1785 C C . LEU A 1 233 ? -10.464 -11.756 9.106 1.00 74.25 233 LEU A C 1
ATOM 1787 O O . LEU A 1 233 ? -11.469 -11.559 9.782 1.00 74.25 233 LEU A O 1
ATOM 1791 N N . THR A 1 234 ? -9.283 -12.003 9.682 1.00 64.81 234 THR A N 1
ATOM 1792 C CA . THR A 1 234 ? -9.114 -12.077 11.150 1.00 64.81 234 THR A CA 1
ATOM 1793 C C . THR A 1 234 ? -9.196 -10.733 11.886 1.00 64.81 234 THR A C 1
ATOM 1795 O O . THR A 1 234 ? -9.205 -10.714 13.116 1.00 64.81 234 THR A O 1
ATOM 1798 N N . GLY A 1 235 ? -9.252 -9.602 11.175 1.00 65.75 235 GLY A N 1
ATOM 1799 C CA . GLY A 1 235 ? -9.379 -8.268 11.784 1.00 65.75 235 GLY A CA 1
ATOM 1800 C C . GLY A 1 235 ? -8.061 -7.639 12.274 1.00 65.75 235 GLY A C 1
ATOM 1801 O O . GLY A 1 235 ? -8.060 -6.550 12.862 1.00 65.75 235 GLY A O 1
ATOM 1802 N N . GLY A 1 236 ? -6.920 -8.299 12.047 1.00 68.38 236 GLY A N 1
ATOM 1803 C CA . GLY A 1 236 ? -5.578 -7.758 12.299 1.00 68.38 236 GLY A CA 1
ATOM 1804 C C . GLY A 1 236 ? -5.154 -6.723 11.252 1.00 68.38 236 GLY A C 1
ATOM 1805 O O . GLY A 1 236 ? -5.638 -6.750 10.123 1.00 68.38 236 GLY A O 1
ATOM 1806 N N . ASP A 1 237 ? -4.245 -5.808 11.599 1.00 85.31 237 ASP A N 1
ATOM 1807 C CA . ASP A 1 237 ? -3.641 -4.946 10.574 1.00 85.31 237 ASP A CA 1
ATOM 1808 C C . ASP A 1 237 ? -2.703 -5.785 9.702 1.00 85.31 237 ASP A C 1
ATOM 1810 O O . ASP A 1 237 ? -2.028 -6.688 10.203 1.00 85.31 237 ASP A O 1
ATOM 1814 N N . VAL A 1 238 ? -2.655 -5.497 8.404 1.00 87.50 238 VAL A N 1
ATOM 1815 C CA . VAL A 1 238 ? -1.894 -6.292 7.431 1.00 87.50 238 VAL A CA 1
ATOM 1816 C C . VAL A 1 238 ? -0.971 -5.384 6.637 1.00 87.50 238 VAL A C 1
ATOM 1818 O O . VAL A 1 238 ? -1.409 -4.375 6.085 1.00 87.50 238 VAL A O 1
ATOM 1821 N N . LEU A 1 239 ? 0.305 -5.759 6.559 1.00 90.81 239 LEU A N 1
ATOM 1822 C CA . LEU A 1 239 ? 1.277 -5.198 5.626 1.00 90.81 239 LEU A CA 1
ATOM 1823 C C . LEU A 1 239 ? 1.635 -6.284 4.617 1.00 90.81 239 LEU A C 1
ATOM 1825 O O . LEU A 1 239 ? 2.212 -7.305 4.983 1.00 90.81 239 LEU A O 1
ATOM 1829 N N . ALA A 1 240 ? 1.303 -6.064 3.352 1.00 89.00 240 ALA A N 1
ATOM 1830 C CA . ALA A 1 240 ? 1.441 -7.051 2.293 1.00 89.00 240 ALA A CA 1
ATOM 1831 C C . ALA A 1 240 ? 2.363 -6.549 1.170 1.00 89.00 240 ALA A C 1
ATOM 1833 O O . ALA A 1 240 ? 2.081 -5.544 0.513 1.00 89.00 240 ALA A O 1
ATOM 1834 N N . SER A 1 241 ? 3.465 -7.270 0.945 1.00 85.31 241 SER A N 1
ATOM 1835 C CA . SER A 1 241 ? 4.420 -7.051 -0.143 1.00 85.31 241 SER A CA 1
ATOM 1836 C C . SER A 1 241 ? 4.217 -8.106 -1.218 1.00 85.31 241 SER A C 1
ATOM 1838 O O . SER A 1 241 ? 4.407 -9.300 -0.979 1.00 85.31 241 SER A O 1
ATOM 1840 N N . ALA A 1 242 ? 3.864 -7.667 -2.421 1.00 77.12 242 ALA A N 1
ATOM 1841 C CA . ALA A 1 242 ? 3.882 -8.520 -3.602 1.00 77.12 242 ALA A CA 1
ATOM 1842 C C . ALA A 1 242 ? 4.043 -7.677 -4.867 1.00 77.12 242 ALA A C 1
ATOM 1844 O O . ALA A 1 242 ? 3.715 -6.488 -4.892 1.00 77.12 242 ALA A O 1
ATOM 1845 N N . GLU A 1 243 ? 4.506 -8.286 -5.954 1.00 66.38 243 GLU A N 1
ATOM 1846 C CA . GLU A 1 243 ? 4.654 -7.602 -7.241 1.00 66.38 243 GLU A CA 1
ATOM 1847 C C . GLU A 1 243 ? 3.331 -7.029 -7.778 1.00 66.38 243 GLU A C 1
ATOM 1849 O O . GLU A 1 243 ? 2.233 -7.458 -7.425 1.00 66.38 243 GLU A O 1
ATOM 1854 N N . THR A 1 244 ? 3.393 -6.033 -8.662 1.00 66.62 244 THR A N 1
ATOM 1855 C CA . THR A 1 244 ? 2.202 -5.603 -9.416 1.00 66.62 244 THR A CA 1
ATOM 1856 C C . THR A 1 244 ? 1.689 -6.761 -10.288 1.00 66.62 244 THR A C 1
ATOM 1858 O O . THR A 1 244 ? 2.479 -7.557 -10.801 1.00 66.62 244 THR A O 1
ATOM 1861 N N . GLY A 1 245 ? 0.365 -6.887 -10.415 1.00 63.59 245 GLY A N 1
ATOM 1862 C CA . GLY A 1 245 ? -0.280 -7.989 -11.143 1.00 63.59 245 GLY A CA 1
ATOM 1863 C C . GLY A 1 245 ? -0.361 -9.312 -10.370 1.00 63.59 245 GLY A C 1
ATOM 1864 O O . GLY A 1 245 ? -0.918 -10.272 -10.881 1.00 63.59 245 GLY A O 1
ATOM 1865 N N . SER A 1 246 ? 0.135 -9.388 -9.128 1.00 65.12 246 SER A N 1
ATOM 1866 C CA . SER A 1 246 ? 0.074 -10.617 -8.318 1.00 65.12 246 SER A CA 1
ATOM 1867 C C . SER A 1 246 ? -1.308 -10.937 -7.737 1.00 65.12 246 SER A C 1
ATOM 1869 O O . SER A 1 246 ? -1.436 -11.936 -7.046 1.00 65.12 246 SER A O 1
ATOM 1871 N N . GLY A 1 247 ? -2.326 -10.101 -7.971 1.00 78.50 247 GLY A N 1
ATOM 1872 C CA . GLY A 1 247 ? -3.672 -10.297 -7.419 1.00 78.50 247 GLY A CA 1
ATOM 1873 C C . GLY A 1 247 ? -3.954 -9.581 -6.090 1.00 78.50 247 GLY A C 1
ATOM 1874 O O . GLY A 1 247 ? -4.927 -9.936 -5.424 1.00 78.50 247 GLY A O 1
ATOM 1875 N N . LYS A 1 248 ? -3.154 -8.564 -5.718 1.00 89.00 248 LYS A N 1
ATOM 1876 C CA . LYS A 1 248 ? -3.325 -7.755 -4.489 1.00 89.00 248 LYS A CA 1
ATOM 1877 C C . LYS A 1 248 ? -4.730 -7.166 -4.326 1.00 89.00 248 LYS A C 1
ATOM 1879 O O . LYS A 1 248 ? -5.289 -7.257 -3.240 1.00 89.00 248 LYS A O 1
ATOM 1884 N N . THR A 1 249 ? -5.315 -6.640 -5.404 1.00 90.94 249 THR A N 1
ATOM 1885 C CA . THR A 1 249 ? -6.665 -6.055 -5.386 1.00 90.94 249 THR A CA 1
ATOM 1886 C C . THR A 1 249 ? -7.713 -7.045 -4.894 1.00 90.94 249 THR A C 1
ATOM 1888 O O . THR A 1 249 ? -8.521 -6.707 -4.039 1.00 90.94 249 THR A O 1
ATOM 1891 N N . PHE A 1 250 ? -7.657 -8.297 -5.353 1.00 89.75 250 PHE A N 1
ATOM 1892 C CA . PHE A 1 250 ? -8.531 -9.350 -4.835 1.00 89.75 250 PHE A CA 1
ATOM 1893 C C . PHE A 1 250 ? -8.164 -9.709 -3.386 1.00 89.75 250 PHE A C 1
ATOM 1895 O O . PHE A 1 250 ? -9.053 -9.898 -2.558 1.00 89.75 250 PHE A O 1
ATOM 1902 N N . ALA A 1 251 ? -6.865 -9.766 -3.068 1.00 89.81 251 ALA A N 1
ATOM 1903 C CA . ALA A 1 251 ? -6.361 -10.163 -1.755 1.00 89.81 251 ALA A CA 1
ATOM 1904 C C . ALA A 1 251 ? -6.872 -9.278 -0.603 1.00 89.81 251 ALA A C 1
ATOM 1906 O O . ALA A 1 251 ? -7.162 -9.808 0.464 1.00 89.81 251 ALA A O 1
ATOM 1907 N N . PHE A 1 252 ? -7.038 -7.964 -0.810 1.00 95.50 252 PHE A N 1
ATOM 1908 C CA . PHE A 1 252 ? -7.738 -7.102 0.157 1.00 95.50 252 PHE A CA 1
ATOM 1909 C C . PHE A 1 252 ? -9.223 -6.921 -0.162 1.00 95.50 252 PHE A C 1
ATOM 1911 O O . PHE A 1 252 ? -10.041 -6.788 0.746 1.00 95.50 252 PHE A O 1
ATOM 1918 N N . GLY A 1 253 ? -9.588 -6.884 -1.443 1.00 95.00 253 GLY A N 1
ATOM 1919 C CA . GLY A 1 253 ? -10.918 -6.483 -1.882 1.00 95.00 253 GLY A CA 1
ATOM 1920 C C . GLY A 1 253 ? -12.002 -7.488 -1.508 1.00 95.00 253 GLY A C 1
ATOM 1921 O O . GLY A 1 253 ? -13.072 -7.079 -1.057 1.00 95.00 253 GLY A O 1
ATOM 1922 N N . ALA A 1 254 ? -11.719 -8.790 -1.626 1.00 92.19 254 ALA A N 1
ATOM 1923 C CA . ALA A 1 254 ? -12.653 -9.840 -1.223 1.00 92.19 254 ALA A CA 1
ATOM 1924 C C . ALA A 1 254 ? -12.920 -9.824 0.302 1.00 92.19 254 ALA A C 1
ATOM 1926 O O . ALA A 1 254 ? -14.091 -9.724 0.683 1.00 92.19 254 ALA A O 1
ATOM 1927 N N . PRO A 1 255 ? -11.896 -9.787 1.185 1.00 91.12 255 PRO A N 1
ATOM 1928 C CA . PRO A 1 255 ? -12.108 -9.565 2.615 1.00 91.12 255 PRO A CA 1
ATOM 1929 C C . PRO A 1 255 ? -12.882 -8.287 2.933 1.00 91.12 255 PRO A C 1
ATOM 1931 O O . PRO A 1 255 ? -13.829 -8.331 3.707 1.00 91.12 255 PRO A O 1
ATOM 1934 N N . VAL A 1 256 ? -12.531 -7.148 2.325 1.00 95.19 256 VAL A N 1
ATOM 1935 C CA . VAL A 1 256 ? -13.203 -5.865 2.601 1.00 95.19 256 VAL A CA 1
ATOM 1936 C C . VAL A 1 256 ? -14.689 -5.920 2.252 1.00 95.19 256 VAL A C 1
ATOM 1938 O O . VAL A 1 256 ? -15.509 -5.406 3.013 1.00 95.19 256 VAL A O 1
ATOM 1941 N N . LEU A 1 257 ? -15.053 -6.552 1.135 1.00 94.25 257 LEU A N 1
ATOM 1942 C CA . LEU A 1 257 ? -16.450 -6.761 0.753 1.00 94.25 257 LEU A CA 1
ATOM 1943 C C . LEU A 1 257 ? -17.209 -7.587 1.794 1.00 94.25 257 LEU A C 1
ATOM 1945 O O . LEU A 1 257 ? -18.268 -7.163 2.262 1.00 94.25 257 LEU A O 1
ATOM 1949 N N . GLN A 1 258 ? -16.654 -8.737 2.176 1.00 89.88 258 GLN A N 1
ATOM 1950 C CA . GLN A 1 258 ? -17.263 -9.628 3.159 1.00 89.88 258 GLN A CA 1
ATOM 1951 C C . GLN A 1 258 ? -17.401 -8.955 4.526 1.00 89.88 258 GLN A C 1
ATOM 1953 O O . GLN A 1 258 ? -18.496 -8.901 5.078 1.00 89.88 258 GLN A O 1
ATOM 1958 N N . LEU A 1 259 ? -16.325 -8.355 5.028 1.00 88.38 259 LEU A N 1
ATOM 1959 C CA . LEU A 1 259 ? -16.292 -7.683 6.323 1.00 88.38 259 LEU A CA 1
ATOM 1960 C C . LEU A 1 259 ? -17.244 -6.476 6.373 1.00 88.38 259 LEU A C 1
ATOM 1962 O O . LEU A 1 259 ? -17.927 -6.247 7.374 1.00 88.38 259 LEU A O 1
ATOM 1966 N N . THR A 1 260 ? -17.357 -5.722 5.272 1.00 90.19 260 THR A N 1
ATOM 1967 C CA . THR A 1 260 ? -18.336 -4.628 5.155 1.00 90.19 260 THR A CA 1
ATOM 1968 C C . THR A 1 260 ? -19.765 -5.166 5.234 1.00 90.19 260 THR A C 1
ATOM 1970 O O . THR A 1 260 ? -20.582 -4.611 5.969 1.00 90.19 260 THR A O 1
ATOM 1973 N N . ARG A 1 261 ? -20.068 -6.273 4.543 1.00 86.81 261 ARG A N 1
ATOM 1974 C CA . ARG A 1 261 ? -21.386 -6.924 4.597 1.00 86.81 261 ARG A CA 1
ATOM 1975 C C . ARG A 1 261 ? -21.717 -7.440 5.992 1.00 86.81 261 ARG A C 1
ATOM 1977 O O . ARG A 1 261 ? -22.812 -7.179 6.481 1.00 86.81 261 ARG A O 1
ATOM 1984 N N . GLU A 1 262 ? -20.789 -8.152 6.619 1.00 82.06 262 GLU A N 1
ATOM 1985 C CA . GLU A 1 262 ? -20.947 -8.700 7.969 1.00 82.06 262 GLU A CA 1
ATOM 1986 C C . GLU A 1 262 ? -21.187 -7.577 8.984 1.00 82.06 262 GLU A C 1
ATOM 1988 O O . GLU A 1 262 ? -22.128 -7.653 9.773 1.00 82.06 262 GLU A O 1
ATOM 1993 N N . THR A 1 263 ? -20.435 -6.476 8.886 1.00 82.69 263 THR A N 1
ATOM 1994 C CA . THR A 1 263 ? -20.656 -5.273 9.706 1.00 82.69 263 THR A CA 1
ATOM 1995 C C . THR A 1 263 ? -22.077 -4.732 9.529 1.00 82.69 263 THR A C 1
ATOM 1997 O O . THR A 1 263 ? -22.780 -4.503 10.511 1.00 82.69 263 THR A O 1
ATOM 2000 N N . MET A 1 264 ? -22.544 -4.590 8.284 1.00 81.75 264 MET A N 1
ATOM 2001 C CA . MET A 1 264 ? -23.906 -4.121 7.992 1.00 81.75 264 MET A CA 1
ATOM 2002 C C . MET A 1 264 ? -24.992 -5.086 8.493 1.00 81.75 264 MET A C 1
ATOM 2004 O O . MET A 1 264 ? -26.080 -4.646 8.870 1.00 81.75 264 MET A O 1
ATOM 2008 N N . MET A 1 265 ? -24.739 -6.399 8.475 1.00 74.94 265 MET A N 1
ATOM 2009 C CA . MET A 1 265 ? -25.665 -7.405 9.005 1.00 74.94 265 MET A CA 1
ATOM 2010 C C . MET A 1 265 ? -25.781 -7.305 10.524 1.00 74.94 265 MET A C 1
ATOM 2012 O O . MET A 1 265 ? -26.899 -7.234 11.031 1.00 74.94 265 MET A O 1
ATOM 2016 N N . VAL A 1 266 ? -24.653 -7.222 11.233 1.00 68.62 266 VAL A N 1
ATOM 2017 C CA . VAL A 1 266 ? -24.624 -7.066 12.696 1.00 68.62 266 VAL A CA 1
ATOM 2018 C C . VAL A 1 266 ? -25.353 -5.791 13.122 1.00 68.62 266 VAL A C 1
ATOM 2020 O O . VAL A 1 266 ? -26.149 -5.820 14.058 1.00 68.62 266 VAL A O 1
ATOM 2023 N N . GLU A 1 267 ? -25.145 -4.679 12.416 1.00 71.19 267 GLU A N 1
ATOM 2024 C CA . GLU A 1 267 ? -25.862 -3.422 12.666 1.00 71.19 267 GLU A CA 1
ATOM 2025 C C . GLU A 1 267 ? -27.382 -3.584 12.469 1.00 71.19 267 GLU A C 1
ATOM 2027 O O . GLU A 1 267 ? -28.167 -3.209 13.340 1.00 71.19 267 GLU A O 1
ATOM 2032 N N . ARG A 1 268 ? -27.824 -4.239 11.385 1.00 70.31 268 ARG A N 1
ATOM 2033 C CA . ARG A 1 268 ? -29.253 -4.524 11.141 1.00 70.31 268 ARG A CA 1
ATOM 2034 C C . ARG A 1 268 ? -29.868 -5.482 12.159 1.00 70.31 268 ARG A C 1
ATOM 2036 O O . ARG A 1 268 ? -31.053 -5.368 12.470 1.00 70.31 268 ARG A O 1
ATOM 2043 N N . GLU A 1 269 ? -29.108 -6.453 12.652 1.00 61.59 269 GLU A N 1
ATOM 2044 C CA . GLU A 1 269 ? -29.551 -7.365 13.709 1.00 61.59 269 GLU A CA 1
ATOM 2045 C C . GLU A 1 269 ? -29.668 -6.651 15.054 1.00 61.59 269 GLU A C 1
ATOM 2047 O O . GLU A 1 269 ? -30.639 -6.890 15.770 1.00 61.59 269 GLU A O 1
ATOM 2052 N N . ARG A 1 270 ? -28.762 -5.717 15.371 1.00 62.12 270 ARG A N 1
ATOM 2053 C CA . ARG A 1 270 ? -28.900 -4.816 16.530 1.00 62.12 270 ARG A CA 1
ATOM 2054 C C . ARG A 1 270 ? -30.166 -3.959 16.414 1.00 62.12 270 ARG A C 1
ATOM 2056 O O . ARG A 1 270 ? -30.901 -3.828 17.392 1.00 62.12 270 ARG A O 1
ATOM 2063 N N . GLU A 1 271 ? -30.477 -3.456 15.217 1.00 58.34 271 GLU A N 1
ATOM 2064 C CA . GLU A 1 271 ? -31.704 -2.692 14.939 1.00 58.34 271 GLU A CA 1
ATOM 2065 C C . GLU A 1 271 ? -32.986 -3.553 15.031 1.00 58.34 271 GLU A C 1
ATOM 2067 O O . GLU A 1 271 ? -33.997 -3.103 15.573 1.00 58.34 271 GLU A O 1
ATOM 2072 N N . ARG A 1 272 ? -32.961 -4.808 14.550 1.00 51.94 272 ARG A N 1
ATOM 2073 C CA . ARG A 1 272 ? -34.101 -5.756 14.591 1.00 51.94 272 ARG A CA 1
ATOM 2074 C C . ARG A 1 272 ? -34.301 -6.423 15.958 1.00 51.94 272 ARG A C 1
ATOM 2076 O O . ARG A 1 272 ? -35.436 -6.684 16.358 1.00 51.94 272 ARG A O 1
ATOM 2083 N N . GLY A 1 273 ? -33.216 -6.679 16.684 1.00 42.22 273 GLY A N 1
ATOM 2084 C CA . GLY A 1 273 ? -33.177 -7.295 18.014 1.00 42.22 273 GLY A CA 1
ATOM 2085 C C . GLY A 1 273 ? -33.653 -6.380 19.148 1.00 42.22 273 GLY A C 1
ATOM 2086 O O . GLY A 1 273 ? -33.8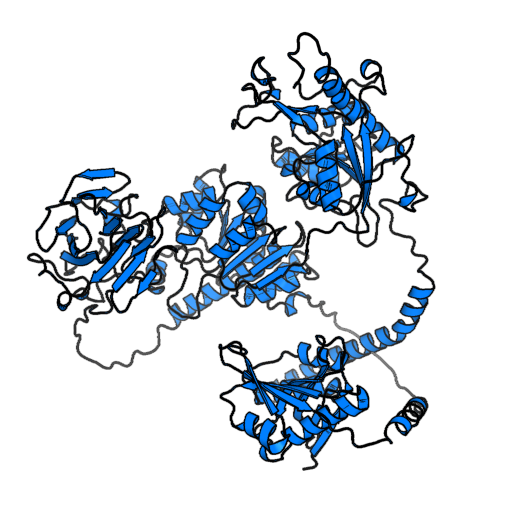07 -6.835 20.279 1.00 42.22 273 GLY A O 1
ATOM 2087 N N . GLY A 1 274 ? -33.981 -5.117 18.850 1.00 39.16 274 GLY A N 1
ATOM 2088 C CA . GLY A 1 274 ? -34.553 -4.136 19.782 1.00 39.16 274 GLY A CA 1
ATOM 2089 C C . GLY A 1 274 ? -35.942 -4.471 20.352 1.00 39.16 274 GLY A C 1
ATOM 2090 O O . GLY A 1 274 ? -36.519 -3.641 21.051 1.00 39.16 274 GLY A O 1
ATOM 2091 N N . THR A 1 275 ? -36.471 -5.677 20.111 1.00 31.44 275 THR A N 1
ATOM 2092 C CA . THR A 1 275 ? -37.693 -6.197 20.751 1.00 31.44 275 THR A CA 1
ATOM 2093 C C . THR A 1 275 ? -37.367 -7.233 21.830 1.00 31.44 275 THR A C 1
ATOM 2095 O O . THR A 1 275 ? -38.030 -8.258 21.947 1.00 31.44 275 THR A O 1
ATOM 2098 N N . TRP A 1 276 ? -36.339 -6.991 22.645 1.00 27.27 276 TRP A N 1
ATOM 2099 C CA . TRP A 1 276 ? -36.245 -7.658 23.940 1.00 27.27 276 TRP A CA 1
ATOM 2100 C C . TRP A 1 276 ? -37.031 -6.827 24.949 1.00 27.27 276 TRP A C 1
ATOM 2102 O O . TRP A 1 276 ? -36.744 -5.647 25.160 1.00 27.27 276 TRP A O 1
ATOM 2112 N N . THR A 1 277 ? -38.067 -7.431 25.529 1.00 29.64 277 THR A N 1
ATOM 2113 C CA . THR A 1 277 ? -38.855 -6.884 26.634 1.00 29.64 277 THR A CA 1
ATOM 2114 C C . THR A 1 277 ? -37.921 -6.350 27.709 1.00 29.64 277 THR A C 1
ATOM 2116 O O . THR A 1 277 ? -37.386 -7.107 28.518 1.00 29.64 277 THR A O 1
ATOM 2119 N N . ARG A 1 278 ? -37.747 -5.026 27.730 1.00 28.36 278 ARG A N 1
ATOM 2120 C CA . ARG A 1 278 ? -37.272 -4.308 28.904 1.00 28.36 278 ARG A CA 1
ATOM 2121 C C . ARG A 1 278 ? -38.271 -4.658 29.994 1.00 28.36 278 ARG A C 1
ATOM 2123 O O . ARG A 1 278 ? -39.420 -4.226 29.924 1.00 28.36 278 ARG A O 1
ATOM 2130 N N . GLY A 1 279 ? -37.855 -5.505 30.934 1.00 25.17 279 GLY A N 1
ATOM 2131 C CA . GLY A 1 279 ? -38.601 -5.722 32.158 1.00 25.17 279 GLY A CA 1
ATOM 2132 C C . GLY A 1 279 ? -38.985 -4.349 32.684 1.00 25.17 279 GLY A C 1
ATOM 2133 O O . GLY A 1 279 ? -38.121 -3.517 32.963 1.00 25.17 279 GLY A O 1
ATOM 2134 N N . THR A 1 280 ? -40.285 -4.082 32.710 1.00 27.84 280 THR A N 1
ATOM 2135 C CA . THR A 1 280 ? -40.865 -2.941 33.395 1.00 27.84 280 THR A CA 1
ATOM 2136 C C . THR A 1 280 ? -40.614 -3.146 34.878 1.00 27.84 280 THR A C 1
ATOM 2138 O O . THR A 1 280 ? -41.488 -3.587 35.617 1.00 27.84 280 THR A O 1
ATOM 2141 N N . THR A 1 281 ? -39.406 -2.818 35.321 1.00 24.16 281 THR A N 1
ATOM 2142 C CA . THR A 1 281 ? -39.253 -2.211 36.629 1.00 24.16 281 THR A CA 1
ATOM 2143 C C . THR A 1 281 ? -39.661 -0.766 36.416 1.00 24.16 281 THR A C 1
ATOM 2145 O O . THR A 1 281 ? -38.904 0.054 35.904 1.00 24.16 281 THR A O 1
ATOM 2148 N N . THR A 1 282 ? -40.918 -0.475 36.725 1.00 32.25 282 THR A N 1
ATOM 2149 C CA . THR A 1 282 ? -41.381 0.880 37.008 1.00 32.25 282 THR A CA 1
ATOM 2150 C C . THR A 1 282 ? -40.586 1.409 38.198 1.00 32.25 282 THR A C 1
ATOM 2152 O O . THR A 1 282 ? -41.028 1.333 39.341 1.00 32.25 282 THR A O 1
ATOM 2155 N N . THR A 1 283 ? -39.385 1.910 37.941 1.00 28.84 283 THR A N 1
ATOM 2156 C CA . THR A 1 283 ? -38.744 2.904 38.792 1.00 28.84 283 THR A CA 1
ATOM 2157 C C . THR A 1 283 ? -39.068 4.257 38.189 1.00 28.84 283 THR A C 1
ATOM 2159 O O . THR A 1 283 ? -38.705 4.535 37.050 1.00 28.84 283 THR A O 1
ATOM 2162 N N . SER A 1 284 ? -39.826 5.036 38.958 1.00 31.16 284 SER A N 1
ATOM 2163 C CA . SER A 1 284 ? -40.052 6.473 38.817 1.00 31.16 284 SER A CA 1
ATOM 2164 C C . SER A 1 284 ? -38.949 7.181 38.026 1.00 31.16 284 SER A C 1
ATOM 2166 O O . SER A 1 284 ? -37.775 7.055 38.368 1.00 31.16 284 SER A O 1
ATOM 2168 N N . GLU A 1 285 ? -39.343 7.945 37.008 1.00 36.31 285 GLU A N 1
ATOM 2169 C CA . GLU A 1 285 ? -38.477 8.846 36.250 1.00 36.31 285 GLU A CA 1
ATOM 2170 C C . GLU A 1 285 ? -37.764 9.817 37.204 1.00 36.31 285 GLU A C 1
ATOM 2172 O O . GLU A 1 285 ? -38.353 10.776 37.696 1.00 36.31 285 GLU A O 1
ATOM 2177 N N . ALA A 1 286 ? -36.490 9.549 37.485 1.00 37.84 286 ALA A N 1
ATOM 2178 C CA . ALA A 1 286 ? -35.553 10.544 37.977 1.00 37.84 286 ALA A CA 1
ATOM 2179 C C . ALA A 1 286 ? -34.704 10.991 36.783 1.00 37.84 286 ALA A C 1
ATOM 2181 O O . ALA A 1 286 ? -34.181 10.163 36.036 1.00 37.84 286 ALA A O 1
ATOM 2182 N N . VAL A 1 287 ? -34.615 12.300 36.572 1.00 48.81 287 VAL A N 1
ATOM 2183 C CA . VAL A 1 287 ? -33.783 12.908 35.531 1.00 48.81 287 VAL A CA 1
ATOM 2184 C C . VAL A 1 287 ? -32.312 12.640 35.879 1.00 48.81 287 VAL A C 1
ATOM 2186 O O . VAL A 1 287 ? -31.790 13.209 36.832 1.00 48.81 287 VAL A O 1
ATOM 2189 N N . GLU A 1 288 ? -31.654 11.728 35.156 1.00 68.19 288 GLU A N 1
ATOM 2190 C CA . GLU A 1 288 ? -30.250 11.363 35.393 1.00 68.19 288 GLU A CA 1
ATOM 2191 C C . GLU A 1 288 ? -29.318 12.314 34.613 1.00 68.19 288 GLU A C 1
ATOM 2193 O O . GLU A 1 288 ? -29.266 12.290 33.373 1.00 68.19 288 GLU A O 1
ATOM 2198 N N . THR A 1 289 ? -28.609 13.182 35.339 1.00 79.31 289 THR A N 1
ATOM 2199 C CA . THR A 1 289 ? -27.576 14.085 34.805 1.00 79.31 289 THR A CA 1
ATOM 2200 C C . THR A 1 289 ? -26.298 13.316 34.439 1.00 79.31 289 THR A C 1
ATOM 2202 O O . THR A 1 289 ? -26.087 12.184 34.874 1.00 79.31 289 THR A O 1
ATOM 2205 N N . LEU A 1 290 ? -25.432 13.891 33.596 1.00 81.50 290 LEU A N 1
ATOM 2206 C CA . LEU A 1 290 ? -24.196 13.234 33.148 1.00 81.50 290 LEU A CA 1
ATOM 2207 C C . LEU A 1 290 ? -23.214 12.960 34.299 1.00 81.50 290 LEU A C 1
ATOM 2209 O O . LEU A 1 290 ? -22.506 11.951 34.270 1.00 81.50 290 LEU A O 1
ATOM 2213 N N . GLY A 1 291 ? -23.133 13.855 35.283 1.00 85.19 291 GLY A N 1
ATOM 2214 C CA . GLY A 1 291 ? -22.173 13.791 36.383 1.00 85.19 291 GLY A CA 1
ATOM 2215 C C . GLY A 1 291 ? -20.745 13.543 35.887 1.00 85.19 291 GLY A C 1
ATOM 2216 O O . GLY A 1 291 ? -20.275 14.164 34.932 1.00 85.19 291 GLY A O 1
ATOM 2217 N N . THR A 1 292 ? -20.074 12.561 36.487 1.00 79.12 292 THR A N 1
ATOM 2218 C CA . THR A 1 292 ? -18.700 12.147 36.144 1.00 79.12 292 THR A CA 1
ATOM 2219 C C . THR A 1 292 ? -18.565 11.480 34.770 1.00 79.12 292 THR A C 1
ATOM 2221 O O . THR A 1 292 ? -17.449 11.246 34.299 1.00 79.12 292 THR A O 1
ATOM 2224 N N . ARG A 1 293 ? -19.675 11.187 34.072 1.00 80.88 293 ARG A N 1
ATOM 2225 C CA . ARG A 1 293 ? -19.628 10.731 32.672 1.00 80.88 293 ARG A CA 1
ATOM 2226 C C . ARG A 1 293 ? -19.195 11.858 31.736 1.00 80.88 293 ARG A C 1
ATOM 2228 O O . ARG A 1 293 ? -18.642 11.556 30.678 1.00 80.88 293 ARG A O 1
ATOM 2235 N N . ALA A 1 294 ? -19.408 13.124 32.103 1.00 85.94 294 ALA A N 1
ATOM 2236 C CA . ALA A 1 294 ? -18.859 14.263 31.376 1.00 85.94 294 ALA A CA 1
ATOM 2237 C C . ALA A 1 294 ? -17.331 14.296 31.560 1.00 85.94 294 ALA A C 1
ATOM 2239 O O . ALA A 1 294 ? -16.818 14.677 32.608 1.00 85.94 294 ALA A O 1
ATOM 2240 N N . ARG A 1 295 ? -16.602 13.838 30.537 1.00 90.12 295 ARG A N 1
ATOM 2241 C CA . ARG A 1 295 ? -15.137 13.693 30.537 1.00 90.12 295 ARG A CA 1
ATOM 2242 C C . ARG A 1 295 ? -14.555 13.927 29.145 1.00 90.12 295 ARG A C 1
ATOM 2244 O O . ARG A 1 295 ? -15.301 14.054 28.175 1.00 90.12 295 ARG A O 1
ATOM 2251 N N . LEU A 1 296 ? -13.228 13.935 29.027 1.00 90.56 296 LEU A N 1
ATOM 2252 C CA . LEU A 1 296 ? -12.537 13.944 27.733 1.00 90.56 296 LEU A CA 1
ATOM 2253 C C . LEU A 1 296 ? -12.749 12.622 26.969 1.00 90.56 296 LEU A C 1
ATOM 2255 O O . LEU A 1 296 ? -12.839 11.551 27.567 1.00 90.56 296 LEU A O 1
ATOM 2259 N N . SER A 1 297 ? -12.857 12.717 25.646 1.00 86.12 297 SER A N 1
ATOM 2260 C CA . SER A 1 297 ? -13.105 11.606 24.726 1.00 86.12 297 SER A CA 1
ATOM 2261 C C . SER A 1 297 ? -11.844 10.777 24.510 1.00 86.12 297 SER A C 1
ATOM 2263 O O . SER A 1 297 ? -10.755 11.320 24.304 1.00 86.12 297 SER A O 1
ATOM 2265 N N . ALA A 1 298 ? -12.008 9.453 24.495 1.00 74.56 298 ALA A N 1
ATOM 2266 C CA . ALA A 1 298 ? -10.930 8.541 24.122 1.00 74.56 298 ALA A CA 1
ATOM 2267 C C . ALA A 1 298 ? -10.731 8.447 22.599 1.00 74.56 298 ALA A C 1
ATOM 2269 O O . ALA A 1 298 ? -9.627 8.148 22.141 1.00 74.56 298 ALA A O 1
ATOM 2270 N N . ASN A 1 299 ? -11.782 8.743 21.827 1.00 72.06 299 ASN A N 1
ATOM 2271 C CA . ASN A 1 299 ? -11.833 8.547 20.377 1.00 72.06 299 ASN A CA 1
ATOM 2272 C C . ASN A 1 299 ? -11.547 9.833 19.589 1.00 72.06 299 ASN A C 1
ATOM 2274 O O . ASN A 1 299 ? -11.072 9.778 18.458 1.00 72.06 299 ASN A O 1
ATOM 2278 N N . ALA A 1 300 ? -11.798 11.000 20.182 1.00 80.06 300 ALA A N 1
ATOM 2279 C CA . ALA A 1 300 ? -11.587 12.315 19.590 1.00 80.06 300 ALA A CA 1
ATOM 2280 C C . ALA A 1 300 ? -10.343 12.995 20.184 1.00 80.06 300 ALA A C 1
ATOM 2282 O O . ALA A 1 300 ? -10.429 14.082 20.762 1.00 80.06 300 ALA A O 1
ATOM 2283 N N . ARG A 1 301 ? -9.186 12.338 20.034 1.00 86.12 301 ARG A N 1
ATOM 2284 C CA . ARG A 1 301 ? -7.868 12.794 20.502 1.00 86.12 301 ARG A CA 1
ATOM 2285 C C . ARG A 1 301 ? -6.814 12.628 19.403 1.00 86.12 301 ARG A C 1
ATOM 2287 O O . ARG A 1 301 ? -6.776 11.598 18.737 1.00 86.12 301 ARG A O 1
ATOM 2294 N N . SER A 1 302 ? -5.940 13.618 19.223 1.00 77.50 302 SER A N 1
ATOM 2295 C CA . SER A 1 302 ? -4.816 13.530 18.282 1.00 77.50 302 SER A CA 1
ATOM 2296 C C . SER A 1 302 ? -3.695 12.625 18.813 1.00 77.50 302 SER A C 1
ATOM 2298 O O . SER A 1 302 ? -3.511 12.481 20.023 1.00 77.50 302 SER A O 1
ATOM 2300 N N . ALA A 1 303 ? -2.884 12.061 17.913 1.00 73.19 303 ALA A N 1
ATOM 2301 C CA . ALA A 1 303 ? -1.785 11.154 18.273 1.00 73.19 303 ALA A CA 1
ATOM 2302 C C . ALA A 1 303 ? -0.756 11.784 19.235 1.00 73.19 303 ALA A C 1
ATOM 2304 O O . ALA A 1 303 ? -0.195 11.107 20.090 1.00 73.19 303 ALA A O 1
ATOM 2305 N N . THR A 1 304 ? -0.539 13.094 19.121 1.00 76.38 304 THR A N 1
ATOM 2306 C CA . THR A 1 304 ? 0.412 13.880 19.924 1.00 76.38 304 THR A CA 1
ATOM 2307 C C . THR A 1 304 ? -0.093 14.256 21.321 1.00 76.38 304 THR A C 1
ATOM 2309 O O . THR A 1 304 ? 0.670 14.806 22.116 1.00 76.38 304 THR A O 1
ATOM 2312 N N . CYS A 1 305 ? -1.368 14.005 21.621 1.00 80.38 305 CYS A N 1
ATOM 2313 C CA . CYS A 1 305 ? -2.009 14.364 22.883 1.00 80.38 305 CYS A CA 1
ATOM 2314 C C . CYS A 1 305 ? -2.160 13.116 23.758 1.00 80.38 305 CYS A C 1
ATOM 2316 O O . CYS A 1 305 ? -2.558 12.087 23.243 1.00 80.38 305 CYS A O 1
ATOM 2318 N N . ALA A 1 306 ? -1.899 13.167 25.059 1.00 83.50 306 ALA A N 1
ATOM 2319 C CA . ALA A 1 306 ? -2.133 12.064 25.993 1.00 83.50 306 ALA A CA 1
ATOM 2320 C C . ALA A 1 306 ? -3.064 12.527 27.114 1.00 83.50 306 ALA A C 1
ATOM 2322 O O . ALA A 1 306 ? -2.885 13.625 27.638 1.00 83.50 306 ALA A O 1
ATOM 2323 N N . THR A 1 307 ? -4.036 11.697 27.493 1.00 84.25 307 THR A N 1
ATOM 2324 C CA . THR A 1 307 ? -5.097 12.072 28.435 1.00 84.25 307 THR A CA 1
ATOM 2325 C C . THR A 1 307 ? -5.298 10.988 29.488 1.00 84.25 307 THR A C 1
ATOM 2327 O O . THR A 1 307 ? -5.482 9.822 29.149 1.00 84.25 307 THR A O 1
ATOM 2330 N N . ASP A 1 308 ? -5.293 11.389 30.757 1.00 87.00 308 ASP A N 1
ATOM 2331 C CA . ASP A 1 308 ? -5.790 10.607 31.884 1.00 87.00 308 ASP A CA 1
ATOM 2332 C C . ASP A 1 308 ? -7.260 10.973 32.129 1.00 87.00 308 ASP A C 1
ATOM 2334 O O . ASP A 1 308 ? -7.597 12.061 32.604 1.00 87.00 308 ASP A O 1
ATOM 2338 N N . TYR A 1 309 ? -8.151 10.050 31.776 1.00 82.12 309 TYR A N 1
ATOM 2339 C CA . TYR A 1 309 ? -9.595 10.268 31.817 1.00 82.12 309 TYR A CA 1
ATOM 2340 C C . TYR A 1 309 ? -10.174 10.290 33.232 1.00 82.12 309 TYR A C 1
ATOM 2342 O O . TYR A 1 309 ? -11.284 10.790 33.400 1.00 82.12 309 TYR A O 1
ATOM 2350 N N . ALA A 1 310 ? -9.468 9.741 34.226 1.00 74.88 310 ALA A N 1
ATOM 2351 C CA . ALA A 1 310 ? -9.939 9.733 35.608 1.00 74.88 310 ALA A CA 1
ATOM 2352 C C . ALA A 1 310 ? -9.725 11.097 36.270 1.00 74.88 310 ALA A C 1
ATOM 2354 O O . ALA A 1 310 ? -10.610 11.592 36.959 1.00 74.88 310 ALA A O 1
ATOM 2355 N N . SER A 1 311 ? -8.568 11.721 36.029 1.00 83.31 311 SER A N 1
ATOM 2356 C CA . SER A 1 311 ? -8.244 13.039 36.587 1.00 83.31 311 SER A CA 1
ATOM 2357 C C . SER A 1 311 ? -8.619 14.215 35.680 1.00 83.31 311 SER A C 1
ATOM 2359 O O . SER A 1 311 ? -8.524 15.364 36.105 1.00 83.31 311 SER A O 1
ATOM 2361 N N . GLY A 1 312 ? -8.983 13.957 34.418 1.00 86.75 312 GLY A N 1
ATOM 2362 C CA . GLY A 1 312 ? -9.191 14.998 33.406 1.00 86.75 312 GLY A CA 1
ATOM 2363 C C . GLY A 1 312 ? -7.893 15.678 32.955 1.00 86.75 312 GLY A C 1
ATOM 2364 O O . GLY A 1 312 ? -7.937 16.686 32.244 1.00 86.75 312 GLY A O 1
ATOM 2365 N N . ARG A 1 313 ? -6.727 15.157 33.362 1.00 94.06 313 ARG A N 1
ATOM 2366 C CA . ARG A 1 313 ? -5.414 15.684 32.981 1.00 94.06 313 ARG A CA 1
ATOM 2367 C C . ARG A 1 313 ? -5.093 15.310 31.543 1.00 94.06 313 ARG A C 1
ATOM 2369 O O . ARG A 1 313 ? -5.177 14.149 31.157 1.00 94.06 313 ARG A O 1
ATOM 2376 N N . THR A 1 314 ? -4.666 16.280 30.749 1.00 94.00 314 THR A N 1
ATOM 2377 C CA . THR A 1 314 ? -4.267 16.064 29.360 1.00 94.00 314 THR A CA 1
ATOM 2378 C C . THR A 1 314 ? -3.017 16.864 29.020 1.00 94.00 314 THR A C 1
ATOM 2380 O O . THR A 1 314 ? -2.839 17.984 29.494 1.00 94.00 314 THR A O 1
ATOM 2383 N N . GLN A 1 315 ? -2.133 16.290 28.205 1.00 94.38 315 GLN A N 1
ATOM 2384 C CA . GLN A 1 315 ? -0.838 16.872 27.846 1.00 94.38 315 GLN A CA 1
ATOM 2385 C C . GLN A 1 315 ? -0.485 16.653 26.377 1.00 94.38 315 GLN A C 1
ATOM 2387 O O . GLN A 1 315 ? -0.873 15.662 25.769 1.00 94.38 315 GLN A O 1
ATOM 2392 N N . SER A 1 316 ? 0.335 17.544 25.829 1.00 90.81 316 SER A N 1
ATOM 2393 C CA . SER A 1 316 ? 1.054 17.341 24.569 1.00 90.81 316 SER A CA 1
ATOM 2394 C C . SER A 1 316 ? 2.494 17.780 24.773 1.00 90.81 316 SER A C 1
ATOM 2396 O O . SER A 1 316 ? 2.736 18.908 25.193 1.00 90.81 316 SER A O 1
ATOM 2398 N N . ARG A 1 317 ? 3.457 16.905 24.472 1.00 89.81 317 ARG A N 1
ATOM 2399 C CA . ARG A 1 317 ? 4.900 17.181 24.626 1.00 89.81 317 ARG A CA 1
ATOM 2400 C C . ARG A 1 317 ? 5.580 17.577 23.312 1.00 89.81 317 ARG A C 1
ATOM 2402 O O . ARG A 1 317 ? 6.793 17.741 23.260 1.00 89.81 317 ARG A O 1
ATOM 2409 N N . SER A 1 318 ? 4.808 17.751 22.237 1.00 79.19 318 SER A N 1
ATOM 2410 C CA . SER A 1 318 ? 5.358 18.183 20.952 1.00 79.19 318 SER A CA 1
ATOM 2411 C C . SER A 1 318 ? 5.755 19.662 20.993 1.00 79.19 318 SER A C 1
ATOM 2413 O O . SER A 1 318 ? 4.930 20.533 21.269 1.00 79.19 318 SER A O 1
ATOM 2415 N N . MET A 1 319 ? 7.020 19.951 20.677 1.00 77.44 319 MET A N 1
ATOM 2416 C CA . MET A 1 319 ? 7.560 21.317 20.584 1.00 77.44 319 MET A CA 1
ATOM 2417 C C . MET A 1 319 ? 7.133 22.039 19.300 1.00 77.44 319 MET A C 1
ATOM 2419 O O . MET A 1 319 ? 7.116 23.270 19.240 1.00 77.44 319 MET A O 1
ATOM 2423 N N . THR A 1 320 ? 6.785 21.291 18.252 1.00 67.62 320 THR A N 1
ATOM 2424 C CA . THR A 1 320 ? 6.495 21.825 16.913 1.00 67.62 320 THR A CA 1
ATOM 2425 C C . THR A 1 320 ? 5.013 21.755 16.571 1.00 67.62 320 THR A C 1
ATOM 2427 O O . THR A 1 320 ? 4.475 22.725 16.030 1.00 67.62 320 THR A O 1
ATOM 2430 N N . SER A 1 321 ? 4.337 20.677 16.959 1.00 78.62 321 SER A N 1
ATOM 2431 C CA . SER A 1 321 ? 2.955 20.388 16.573 1.00 78.62 321 SER A CA 1
ATOM 2432 C C . SER A 1 321 ? 1.995 20.583 17.739 1.00 78.62 321 SER A C 1
ATOM 2434 O O . SER A 1 321 ? 2.371 20.474 18.905 1.00 78.62 321 SER A O 1
ATOM 2436 N N . TRP A 1 322 ? 0.743 20.895 17.425 1.00 86.06 322 TRP A N 1
ATOM 2437 C CA . TRP A 1 322 ? -0.318 20.911 18.424 1.00 86.06 322 TRP A CA 1
ATOM 2438 C C . TRP A 1 322 ? -0.824 19.485 18.655 1.00 86.06 322 TRP A C 1
ATOM 2440 O O . TRP A 1 322 ? -0.720 18.618 17.789 1.00 86.06 322 TRP A O 1
ATOM 2450 N N . GLY A 1 323 ? -1.339 19.228 19.848 1.00 83.88 323 GLY A N 1
ATOM 2451 C CA . GLY A 1 323 ? -2.101 18.029 20.153 1.00 83.88 323 GLY A CA 1
ATOM 2452 C C . GLY A 1 323 ? -3.381 18.419 20.858 1.00 83.88 323 GLY A C 1
ATOM 2453 O O . GLY A 1 323 ? -3.359 19.311 21.700 1.00 83.88 323 GLY A O 1
ATOM 2454 N N . GLY A 1 324 ? -4.501 17.800 20.513 1.00 89.00 324 GLY A N 1
ATOM 2455 C CA . GLY A 1 324 ? -5.764 18.156 21.136 1.00 89.00 324 GLY A CA 1
ATOM 2456 C C . GLY A 1 324 ? -6.722 17.002 21.317 1.00 89.00 324 GLY A C 1
ATOM 2457 O O . GLY A 1 324 ? -6.501 15.884 20.851 1.00 89.00 324 GLY A O 1
ATOM 2458 N N . VAL A 1 325 ? -7.749 17.284 22.104 1.00 91.31 325 VAL A N 1
ATOM 2459 C CA . VAL A 1 325 ? -8.746 16.333 22.581 1.00 91.31 325 VAL A CA 1
ATOM 2460 C C . VAL A 1 325 ? -10.078 17.053 22.762 1.00 91.31 325 VAL A C 1
ATOM 2462 O O . VAL A 1 325 ? -10.115 18.214 23.183 1.00 91.31 325 VAL A O 1
ATOM 2465 N N . ARG A 1 326 ? -11.179 16.378 22.425 1.00 92.50 326 ARG A N 1
ATOM 2466 C CA . ARG A 1 326 ? -12.543 16.860 22.683 1.00 92.50 326 ARG A CA 1
ATOM 2467 C C . ARG A 1 326 ? -13.148 16.199 23.916 1.00 92.50 326 ARG A C 1
ATOM 2469 O O . ARG A 1 326 ? -12.689 15.153 24.358 1.00 92.50 326 ARG A O 1
ATOM 2476 N N . GLY A 1 327 ? -14.200 16.796 24.458 1.00 89.94 327 GLY A N 1
ATOM 2477 C CA . GLY A 1 327 ? -15.107 16.166 25.404 1.00 89.94 327 GLY A CA 1
ATOM 2478 C C . GLY A 1 327 ? -15.840 15.004 24.743 1.00 89.94 327 GLY A C 1
ATOM 2479 O O . GLY A 1 327 ? -16.142 15.050 23.550 1.00 89.94 327 GLY A O 1
ATOM 2480 N N . ARG A 1 328 ? -16.131 13.965 25.524 1.00 87.81 328 ARG A N 1
ATOM 2481 C CA . ARG A 1 328 ? -16.981 12.852 25.107 1.00 87.81 328 ARG A CA 1
ATOM 2482 C C . ARG A 1 328 ? -18.384 13.343 24.789 1.00 87.81 328 ARG A C 1
ATOM 2484 O O . ARG A 1 328 ? -18.921 12.979 23.761 1.00 87.81 328 ARG A O 1
ATOM 2491 N N . TYR A 1 329 ? -18.959 14.189 25.636 1.00 88.75 329 TYR A N 1
ATOM 2492 C CA . TYR A 1 329 ? -20.307 14.711 25.433 1.00 88.75 329 TYR A CA 1
ATOM 2493 C C . TYR A 1 329 ? -20.266 16.153 24.922 1.00 88.75 329 TYR A C 1
ATOM 2495 O O . TYR A 1 329 ? -19.429 16.950 25.346 1.00 88.75 329 TYR A O 1
ATOM 2503 N N . GLY A 1 330 ? -21.170 16.470 24.002 1.00 88.31 330 GLY A N 1
ATOM 2504 C CA . GLY A 1 330 ? -21.426 17.813 23.486 1.00 88.31 330 GLY A CA 1
ATOM 2505 C C . GLY A 1 330 ? -22.914 18.140 23.557 1.00 88.31 330 GLY A C 1
ATOM 2506 O O . GLY A 1 330 ? -23.711 17.294 23.962 1.00 88.31 330 GLY A O 1
ATOM 2507 N N . ILE A 1 331 ? -23.298 19.345 23.143 1.00 84.81 331 ILE A N 1
ATOM 2508 C CA . ILE A 1 331 ? -24.715 19.736 23.061 1.00 84.81 331 ILE A CA 1
ATOM 2509 C C . ILE A 1 331 ? -25.105 19.983 21.610 1.00 84.81 331 ILE A C 1
ATOM 2511 O O . ILE A 1 331 ? -24.362 20.644 20.885 1.00 84.81 331 ILE A O 1
ATOM 2515 N N . ASP A 1 332 ? -26.258 19.453 21.200 1.00 77.38 332 ASP A N 1
ATOM 2516 C CA . ASP A 1 332 ? -26.848 19.688 19.882 1.00 77.38 332 ASP A CA 1
ATOM 2517 C C . ASP A 1 332 ? -27.535 21.067 19.835 1.00 77.38 332 ASP A C 1
ATOM 2519 O O . ASP A 1 332 ? -28.575 21.239 20.473 1.00 77.38 332 ASP A O 1
ATOM 2523 N N . PRO A 1 333 ? -27.013 22.040 19.068 1.00 69.81 333 PRO A N 1
ATOM 2524 C CA . PRO A 1 333 ? -27.607 23.371 18.959 1.00 69.81 333 PRO A CA 1
ATOM 2525 C C . PRO A 1 333 ? -28.947 23.396 18.200 1.00 69.81 333 PRO A C 1
ATOM 2527 O O . PRO A 1 333 ? -29.563 24.453 18.112 1.00 69.81 333 PRO A O 1
ATOM 2530 N N . ARG A 1 334 ? -29.402 22.270 17.630 1.00 67.75 334 ARG A N 1
ATOM 2531 C CA . ARG A 1 334 ? -30.647 22.178 16.843 1.00 67.75 334 ARG A CA 1
ATOM 2532 C C . ARG A 1 334 ? -31.865 21.730 17.653 1.00 67.75 334 ARG A C 1
ATOM 2534 O O . ARG A 1 334 ? -32.965 21.710 17.105 1.00 67.75 334 ARG A O 1
ATOM 2541 N N . ARG A 1 335 ? -31.691 21.277 18.897 1.00 64.94 335 ARG A N 1
ATOM 2542 C CA . ARG A 1 335 ? -32.806 20.744 19.695 1.00 64.94 335 ARG A CA 1
ATOM 2543 C C . ARG A 1 335 ? -33.639 21.877 20.293 1.00 64.94 335 ARG A C 1
ATOM 2545 O O . ARG A 1 335 ? -33.103 22.753 20.956 1.00 64.94 335 ARG A O 1
ATOM 2552 N N . GLU A 1 336 ? -34.951 21.817 20.081 1.00 53.03 336 GLU A N 1
ATOM 2553 C CA . GLU A 1 336 ? -35.934 22.709 20.704 1.00 53.03 336 GLU A CA 1
ATOM 2554 C C . GLU A 1 336 ? -36.514 22.030 21.964 1.00 53.03 336 GLU A C 1
ATOM 2556 O O . GLU A 1 336 ? -37.101 20.950 21.867 1.00 53.03 336 GLU A O 1
ATOM 2561 N N . GLY A 1 337 ? -36.330 22.626 23.151 1.00 53.62 337 GLY A N 1
ATOM 2562 C CA . GLY A 1 337 ? -36.836 22.113 24.437 1.00 53.62 337 GLY A CA 1
ATOM 2563 C C . GLY A 1 337 ? -36.206 22.791 25.666 1.00 53.62 337 GLY A C 1
ATOM 2564 O O . GLY A 1 337 ? -35.293 23.597 25.508 1.00 53.62 337 GLY A O 1
ATOM 2565 N N . GLU A 1 338 ? -36.675 22.453 26.882 1.00 51.38 338 GLU A N 1
ATOM 2566 C CA . GLU A 1 338 ? -36.159 22.905 28.203 1.00 51.38 338 GLU A CA 1
ATOM 2567 C C . GLU A 1 338 ? -34.751 22.345 28.522 1.00 51.38 338 GLU A C 1
ATOM 2569 O O . GLU A 1 338 ? -34.480 21.787 29.585 1.00 51.38 338 GLU A O 1
ATOM 2574 N N . THR A 1 339 ? -33.838 22.441 27.565 1.00 54.16 339 THR A N 1
ATOM 2575 C CA . THR A 1 339 ? -32.422 22.121 27.728 1.00 54.16 339 THR A CA 1
ATOM 2576 C C . THR A 1 339 ? -31.744 23.195 28.566 1.00 54.16 339 THR A C 1
ATOM 2578 O O . THR A 1 339 ? -32.105 24.367 28.491 1.00 54.16 339 THR A O 1
ATOM 2581 N N . VAL A 1 340 ? -30.706 22.838 29.326 1.00 61.75 340 VAL A N 1
ATOM 2582 C CA . VAL A 1 340 ? -29.894 23.848 30.013 1.00 61.75 340 VAL A CA 1
ATOM 2583 C C . VAL A 1 340 ? -29.133 24.667 28.965 1.00 61.75 340 VAL A C 1
ATOM 2585 O O . VAL A 1 340 ? -28.084 24.253 28.478 1.00 61.75 340 VAL A O 1
ATOM 2588 N N . GLY A 1 341 ? -29.694 25.815 28.576 1.00 71.69 341 GLY A N 1
ATOM 2589 C CA . GLY A 1 341 ? -29.202 26.646 27.472 1.00 71.69 341 GLY A CA 1
ATOM 2590 C C . GLY A 1 341 ? -27.812 27.248 27.693 1.00 71.69 341 GLY A C 1
ATOM 2591 O O . GLY A 1 341 ? -27.199 27.712 26.736 1.00 71.69 341 GLY A O 1
ATOM 2592 N N . LYS A 1 342 ? -27.286 27.215 28.924 1.00 89.38 342 LYS A N 1
ATOM 2593 C CA . LYS A 1 342 ? -26.004 27.816 29.319 1.00 89.38 342 LYS A CA 1
ATOM 2594 C C . LYS A 1 342 ? -25.140 26.832 30.096 1.00 89.38 342 LYS A C 1
ATOM 2596 O O . LYS A 1 342 ? -25.443 26.487 31.236 1.00 89.38 342 LYS A O 1
ATOM 2601 N N . VAL A 1 343 ? -24.026 26.420 29.500 1.00 91.44 343 VAL A N 1
ATOM 2602 C CA . VAL A 1 343 ? -23.106 25.435 30.087 1.00 91.44 343 VAL A CA 1
ATOM 2603 C C . VAL A 1 343 ? -21.664 25.913 30.110 1.00 91.44 343 VAL A C 1
ATOM 2605 O O . VAL A 1 343 ? -21.260 26.767 29.317 1.00 91.44 343 VAL A O 1
ATOM 2608 N N . MET A 1 344 ? -20.860 25.320 30.989 1.00 94.06 344 MET A N 1
ATOM 2609 C CA . MET A 1 344 ? -19.431 25.590 31.059 1.00 94.06 344 MET A CA 1
ATOM 2610 C C . MET A 1 344 ? -18.582 24.381 31.453 1.00 94.06 344 MET A C 1
ATOM 2612 O O . MET A 1 344 ? -19.053 23.406 32.041 1.00 94.06 344 MET A O 1
ATOM 2616 N N . PHE A 1 345 ? -17.295 24.471 31.136 1.00 96.38 345 PHE A N 1
ATOM 2617 C CA . PHE A 1 345 ? -16.249 23.608 31.681 1.00 96.38 345 PHE A CA 1
ATOM 2618 C C . PHE A 1 345 ? -15.024 24.455 32.042 1.00 96.38 345 PHE A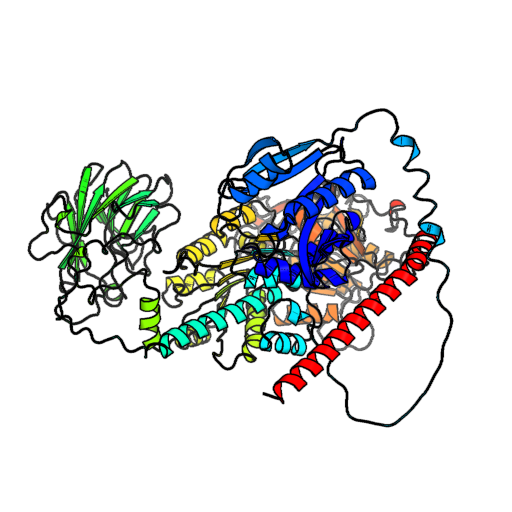 C 1
ATOM 2620 O O . PHE A 1 345 ? -14.809 25.518 31.453 1.00 96.38 345 PHE A O 1
ATOM 2627 N N . GLU A 1 346 ? -14.215 23.992 32.991 1.00 96.38 346 GLU A N 1
ATOM 2628 C CA . GLU A 1 346 ? -12.976 24.670 33.386 1.00 96.38 346 GLU A CA 1
ATOM 2629 C C . GLU A 1 346 ? -11.744 23.903 32.908 1.00 96.38 346 GLU A C 1
ATOM 2631 O O . GLU A 1 346 ? -11.683 22.677 32.998 1.00 96.38 346 GLU A O 1
ATOM 2636 N N . ALA A 1 347 ? -10.733 24.632 32.443 1.00 97.12 347 ALA A N 1
ATOM 2637 C CA . ALA A 1 347 ? -9.416 24.097 32.128 1.00 97.12 347 ALA A CA 1
ATOM 2638 C C . ALA A 1 347 ? -8.337 24.863 32.904 1.00 97.12 347 ALA A C 1
ATOM 2640 O O . ALA A 1 347 ? -8.166 26.070 32.740 1.00 97.12 347 ALA A O 1
ATOM 2641 N N . GLU A 1 348 ? -7.592 24.159 33.750 1.00 97.38 348 GLU A N 1
ATOM 2642 C CA . GLU A 1 348 ? -6.466 24.697 34.514 1.00 97.38 348 GLU A CA 1
ATOM 2643 C C . GLU A 1 348 ? -5.149 24.350 33.829 1.00 97.38 348 GLU A C 1
ATOM 2645 O O . GLU A 1 348 ? -4.859 23.173 33.625 1.00 97.38 348 GLU A O 1
ATOM 2650 N N . VAL A 1 349 ? -4.317 25.345 33.525 1.00 96.44 349 VAL A N 1
ATOM 2651 C CA . VAL A 1 349 ? -2.986 25.107 32.948 1.00 96.44 349 VAL A CA 1
ATOM 2652 C C . VAL A 1 349 ? -2.025 24.657 34.049 1.00 96.44 349 VAL A C 1
ATOM 2654 O O . VAL A 1 349 ? -1.704 25.433 34.948 1.00 96.44 349 VAL A O 1
ATOM 2657 N N . THR A 1 350 ? -1.525 23.424 33.977 1.00 95.94 350 THR A N 1
ATOM 2658 C CA . THR A 1 350 ? -0.635 22.851 35.003 1.00 95.94 350 THR A CA 1
ATOM 2659 C C . THR A 1 350 ? 0.833 22.859 34.605 1.00 95.94 350 THR A C 1
ATOM 2661 O O . THR A 1 350 ? 1.693 22.690 35.472 1.00 95.94 350 THR A O 1
ATOM 2664 N N . ASP A 1 351 ? 1.144 23.119 33.335 1.00 93.81 351 ASP A N 1
ATOM 2665 C CA . ASP A 1 351 ? 2.522 23.201 32.861 1.00 93.81 351 ASP A CA 1
ATOM 2666 C C . ASP A 1 351 ? 2.759 24.340 31.865 1.00 93.81 351 ASP A C 1
ATOM 2668 O O . ASP A 1 351 ? 1.827 24.868 31.257 1.00 93.81 351 ASP A O 1
ATOM 2672 N N . ASP A 1 352 ? 4.019 24.746 31.732 1.00 86.12 352 ASP A N 1
ATOM 2673 C CA . ASP A 1 352 ? 4.420 25.816 30.821 1.00 86.12 352 ASP A CA 1
ATOM 2674 C C . ASP A 1 352 ? 4.254 25.372 29.367 1.00 86.12 352 ASP A C 1
ATOM 2676 O O . ASP A 1 352 ? 4.494 24.215 29.047 1.00 86.12 352 ASP A O 1
ATOM 2680 N N . GLY A 1 353 ? 3.853 26.290 28.483 1.00 89.50 353 GLY A N 1
ATOM 2681 C CA . GLY A 1 353 ? 3.640 26.009 27.064 1.00 89.50 353 GLY A CA 1
ATOM 2682 C C . GLY A 1 353 ? 2.499 26.820 26.462 1.00 89.50 353 GLY A C 1
ATOM 2683 O O . GLY A 1 353 ? 2.088 27.845 27.012 1.00 89.50 353 GLY A O 1
ATOM 2684 N N . LEU A 1 354 ? 1.990 26.382 25.309 1.00 90.62 354 LEU A N 1
ATOM 2685 C CA . LEU A 1 354 ? 0.842 27.016 24.660 1.00 90.62 354 LEU A CA 1
ATOM 2686 C C . LEU A 1 354 ? -0.403 26.144 24.797 1.00 90.62 354 LEU A C 1
ATOM 2688 O O . LEU A 1 354 ? -0.389 24.962 24.460 1.00 90.62 354 LEU A O 1
ATOM 2692 N N . ALA A 1 355 ? -1.497 26.766 25.223 1.00 93.88 355 ALA A N 1
ATOM 2693 C CA . ALA A 1 355 ? -2.799 26.131 25.346 1.00 93.88 355 ALA A CA 1
ATOM 2694 C C . ALA A 1 355 ? -3.879 26.959 24.640 1.00 93.88 355 ALA A C 1
ATOM 2696 O O . ALA A 1 355 ? -3.787 28.189 24.556 1.00 93.88 355 ALA A O 1
ATOM 2697 N N . ARG A 1 356 ? -4.885 26.266 24.111 1.00 95.62 356 ARG A N 1
ATOM 2698 C CA . ARG A 1 356 ? -6.113 26.805 23.528 1.00 95.62 356 ARG A CA 1
ATOM 2699 C C . ARG A 1 356 ? -7.294 25.993 24.041 1.00 95.62 356 ARG A C 1
ATOM 2701 O O . ARG A 1 356 ? -7.260 24.766 23.962 1.00 95.62 356 ARG A O 1
ATOM 2708 N N . PHE A 1 357 ? -8.325 26.675 24.521 1.00 97.31 357 PHE A N 1
ATOM 2709 C CA . PHE A 1 357 ? -9.527 26.063 25.090 1.00 97.31 357 PHE A CA 1
ATOM 2710 C C . PHE A 1 357 ? -10.784 26.631 24.433 1.00 97.31 357 PHE A C 1
ATOM 2712 O O . PHE A 1 357 ? -10.776 27.778 23.983 1.00 97.31 357 PHE A O 1
ATOM 2719 N N . GLY A 1 358 ? -11.852 25.843 24.351 1.00 95.56 358 GLY A N 1
ATOM 2720 C CA . GLY A 1 358 ? -13.133 26.300 23.819 1.00 95.56 358 GLY A CA 1
ATOM 2721 C C . GLY A 1 358 ? -14.011 25.160 23.332 1.00 95.56 358 GLY A C 1
ATOM 2722 O O . GLY A 1 358 ? -14.070 24.114 23.972 1.00 95.56 358 GLY A O 1
ATOM 2723 N N . PHE A 1 359 ? -14.696 25.365 22.209 1.00 94.12 359 PHE A N 1
ATOM 2724 C CA . PHE A 1 359 ? -15.687 24.426 21.686 1.00 94.12 359 PHE A CA 1
ATOM 2725 C C . PHE A 1 359 ? -15.393 24.057 20.238 1.00 94.12 359 PHE A C 1
ATOM 2727 O O . PHE A 1 359 ? -14.986 24.896 19.438 1.00 94.12 359 PHE A O 1
ATOM 2734 N N . SER A 1 360 ? -15.613 22.798 19.883 1.00 90.25 360 SER A N 1
ATOM 2735 C CA . SER A 1 360 ? -15.407 22.283 18.532 1.00 90.25 360 SER A CA 1
ATOM 2736 C C . SER A 1 360 ? -16.545 21.353 18.147 1.00 90.25 360 SER A C 1
ATOM 2738 O O . SER A 1 360 ? -16.976 20.529 18.953 1.00 90.25 360 SER A O 1
ATOM 2740 N N . SER A 1 361 ? -17.030 21.464 16.914 1.00 85.31 361 SER A N 1
ATOM 2741 C CA . SER A 1 361 ? -17.940 20.463 16.357 1.00 85.31 361 SER A CA 1
ATOM 2742 C C . SER A 1 361 ? -17.188 19.181 15.985 1.00 85.31 361 SER A C 1
ATOM 2744 O O . SER A 1 361 ? -15.953 19.154 15.950 1.00 85.31 361 SER A O 1
ATOM 2746 N N . ARG A 1 362 ? -17.916 18.107 15.645 1.00 75.00 362 ARG A N 1
ATOM 2747 C CA . ARG A 1 362 ? -17.305 16.829 15.221 1.00 75.00 362 ARG A CA 1
ATOM 2748 C C . ARG A 1 362 ? -16.383 16.953 13.997 1.00 75.00 362 ARG A C 1
ATOM 2750 O O . ARG A 1 362 ? -15.427 16.185 13.895 1.00 75.00 362 ARG A O 1
ATOM 2757 N N . PHE A 1 363 ? -16.611 17.944 13.136 1.00 73.88 363 PHE A N 1
ATOM 2758 C CA . PHE A 1 363 ? -15.837 18.181 11.910 1.00 73.88 363 PHE A CA 1
ATOM 2759 C C . PHE A 1 363 ? -14.594 19.061 12.113 1.00 73.88 363 PHE A C 1
ATOM 2761 O O . PHE A 1 363 ? -13.762 19.162 11.210 1.00 73.88 363 PHE A O 1
ATOM 2768 N N . GLY A 1 364 ? -14.457 19.696 13.282 1.00 75.25 364 GLY A N 1
ATOM 2769 C CA . GLY A 1 364 ? -13.281 20.496 13.617 1.00 75.25 364 GLY A CA 1
ATOM 2770 C C . GLY A 1 364 ? -12.025 19.639 13.766 1.00 75.25 364 GLY A C 1
ATOM 2771 O O . GLY A 1 364 ? -12.085 18.494 14.222 1.00 75.25 364 GLY A O 1
ATOM 2772 N N . ALA A 1 365 ? -10.883 20.201 13.382 1.00 76.62 365 ALA A N 1
ATOM 2773 C CA . ALA A 1 365 ? -9.578 19.581 13.537 1.00 76.62 365 ALA A CA 1
ATOM 2774 C C . ALA A 1 365 ? -9.245 19.408 15.025 1.00 76.62 365 ALA A C 1
ATOM 2776 O O . ALA A 1 365 ? -9.386 20.336 15.825 1.00 76.62 365 ALA A O 1
ATOM 2777 N N . LEU A 1 366 ? -8.775 18.216 15.397 1.00 80.69 366 LEU A N 1
ATOM 2778 C CA . LEU A 1 366 ? -8.463 17.886 16.791 1.00 80.69 366 LEU A CA 1
ATOM 2779 C C . LEU A 1 366 ? -7.242 18.647 17.314 1.00 80.69 366 LEU A C 1
ATOM 2781 O O . LEU A 1 366 ? -7.196 18.992 18.485 1.00 80.69 366 LEU A O 1
ATOM 2785 N N . ASP A 1 367 ? -6.266 18.931 16.458 1.00 78.69 367 ASP A N 1
ATOM 2786 C CA . ASP A 1 367 ? -5.039 19.678 16.757 1.00 78.69 367 ASP A CA 1
ATOM 2787 C C . ASP A 1 367 ? -5.141 21.175 16.390 1.00 78.69 367 ASP A C 1
ATOM 2789 O O . ASP A 1 367 ? -4.198 21.952 16.567 1.00 78.69 367 ASP A O 1
ATOM 2793 N N . GLY A 1 368 ? -6.302 21.594 15.888 1.00 78.94 368 GLY A N 1
ATOM 2794 C CA . GLY A 1 368 ? -6.505 22.871 15.219 1.00 78.94 368 GLY A CA 1
ATOM 2795 C C . GLY A 1 368 ? -7.602 23.739 15.823 1.00 78.94 368 GLY A C 1
ATOM 2796 O O . GLY A 1 368 ? -8.185 24.519 15.082 1.00 78.94 368 GLY A O 1
ATOM 2797 N N . LEU A 1 369 ? -7.883 23.662 17.129 1.00 88.44 369 LEU A N 1
ATOM 2798 C CA . LEU A 1 369 ? -8.955 24.442 17.771 1.00 88.44 369 LEU A CA 1
ATOM 2799 C C . LEU A 1 369 ? -8.863 25.949 17.456 1.00 88.44 369 LEU A C 1
ATOM 2801 O O . LEU A 1 369 ? -7.884 26.616 17.809 1.00 88.44 369 LEU A O 1
ATOM 2805 N N . GLY A 1 370 ? -9.885 26.477 16.777 1.00 80.69 370 GLY A N 1
ATOM 2806 C CA . GLY A 1 370 ? -9.973 27.862 16.300 1.00 80.69 370 GLY A CA 1
ATOM 2807 C C . GLY A 1 370 ? -9.243 28.148 14.977 1.00 80.69 370 GLY A C 1
ATOM 2808 O O . GLY A 1 370 ? -9.267 29.271 14.478 1.00 80.69 370 GLY A O 1
ATOM 2809 N N . ALA A 1 371 ? -8.593 27.151 14.373 1.00 80.75 371 ALA A N 1
ATOM 2810 C CA . ALA A 1 371 ? -7.905 27.251 13.081 1.00 80.75 371 ALA A CA 1
ATOM 2811 C C . ALA A 1 371 ? -8.776 26.793 11.893 1.00 80.75 371 ALA A C 1
ATOM 2813 O O . ALA A 1 371 ? -8.322 26.818 10.748 1.00 80.75 371 ALA A O 1
ATOM 2814 N N . ASP A 1 372 ? -10.021 26.401 12.152 1.00 80.12 372 ASP A N 1
ATOM 2815 C CA . ASP A 1 372 ? -11.023 26.010 11.161 1.00 80.12 372 ASP A CA 1
ATOM 2816 C C . ASP A 1 372 ? -12.373 26.694 11.433 1.00 80.12 372 ASP A C 1
ATOM 2818 O O . ASP A 1 372 ? -12.566 27.347 12.460 1.00 80.12 372 ASP A O 1
ATOM 2822 N N . ALA A 1 373 ? -13.302 26.575 10.483 1.00 80.06 373 ALA A N 1
ATOM 2823 C CA . ALA A 1 373 ? -14.649 27.144 10.582 1.00 80.06 373 ALA A CA 1
ATOM 2824 C C . ALA A 1 373 ? -15.584 26.361 11.525 1.00 80.06 373 ALA A C 1
ATOM 2826 O O . ALA A 1 373 ? -16.731 26.751 11.730 1.00 80.06 373 ALA A O 1
ATOM 2827 N N . HIS A 1 374 ? -15.106 25.260 12.101 1.00 82.88 374 HIS A N 1
ATOM 2828 C CA . HIS A 1 374 ? -15.883 24.295 12.872 1.00 82.88 374 HIS A CA 1
ATOM 2829 C C . HIS A 1 374 ? -15.579 24.347 14.371 1.00 82.88 374 HIS A C 1
ATOM 2831 O O . HIS A 1 374 ? -16.119 23.536 15.129 1.00 82.88 374 HIS A O 1
ATOM 2837 N N . SER A 1 375 ? -14.713 25.268 14.797 1.00 89.00 375 SER A N 1
ATOM 2838 C CA . SER A 1 375 ? -14.216 25.339 16.162 1.00 89.00 375 SER A CA 1
ATOM 2839 C C . SER A 1 375 ? -13.908 26.773 16.604 1.00 89.00 375 SER A C 1
ATOM 2841 O O . SER A 1 375 ? -13.593 27.652 15.798 1.00 89.00 375 SER A O 1
ATOM 2843 N N . TYR A 1 376 ? -14.019 27.009 17.907 1.00 93.38 376 TYR A N 1
ATOM 2844 C CA . TYR A 1 376 ? -13.897 28.302 18.573 1.00 93.38 376 TYR A CA 1
ATOM 2845 C C . TYR A 1 376 ? -12.911 28.158 19.726 1.00 93.38 376 TYR A C 1
ATOM 2847 O O . TYR A 1 376 ? -13.161 27.392 20.656 1.00 93.38 376 TYR A O 1
ATOM 2855 N N . GLY A 1 377 ? -11.786 28.869 19.669 1.00 93.56 377 GLY A N 1
ATOM 2856 C CA . GLY A 1 377 ? -10.707 28.714 20.645 1.00 93.56 377 GLY A CA 1
ATOM 2857 C C . GLY A 1 377 ? -10.239 30.031 21.241 1.00 93.56 377 GLY A C 1
ATOM 2858 O O . GLY A 1 377 ? -10.090 31.015 20.522 1.00 93.56 377 GLY A O 1
ATOM 2859 N N . TYR A 1 378 ? -9.917 30.032 22.529 1.00 96.69 378 TYR A N 1
ATOM 2860 C CA . TYR A 1 378 ? -9.220 31.107 23.228 1.00 96.69 378 TYR A CA 1
ATOM 2861 C C . TYR A 1 378 ? -7.853 30.613 23.702 1.00 96.69 378 TYR A C 1
ATOM 2863 O O . TYR A 1 378 ? -7.742 29.576 24.357 1.00 96.69 378 TYR A O 1
ATOM 2871 N N . GLY A 1 379 ? -6.794 31.312 23.293 1.00 92.25 379 GLY A N 1
ATOM 2872 C CA . GLY A 1 379 ? -5.411 30.886 23.494 1.00 92.25 379 GLY A CA 1
ATOM 2873 C C . GLY A 1 379 ? -4.667 31.653 24.578 1.00 92.25 379 GLY A C 1
ATOM 2874 O O . GLY A 1 379 ? -4.947 32.825 24.825 1.00 92.25 379 GLY A O 1
ATOM 2875 N N . GLY A 1 380 ? -3.632 31.023 25.146 1.00 89.19 380 GLY A N 1
ATOM 2876 C CA . GLY A 1 380 ? -2.799 31.588 26.224 1.00 89.19 380 GLY A CA 1
ATOM 2877 C C . GLY A 1 380 ? -2.138 32.930 25.892 1.00 89.19 380 GLY A C 1
ATOM 2878 O O . GLY A 1 380 ? -1.750 33.687 26.779 1.00 89.19 380 GLY A O 1
ATOM 2879 N N . THR A 1 381 ? -2.068 33.285 24.608 1.00 89.12 381 THR A N 1
ATOM 2880 C CA . THR A 1 381 ? -1.591 34.587 24.125 1.00 89.12 381 THR A CA 1
ATOM 2881 C C . THR A 1 381 ? -2.616 35.721 24.245 1.00 89.12 381 THR A C 1
ATOM 2883 O O . THR A 1 381 ? -2.285 36.843 23.863 1.00 89.12 381 THR A O 1
ATOM 2886 N N . GLY A 1 382 ? -3.809 35.467 24.797 1.00 90.44 382 GLY A N 1
ATOM 2887 C CA . GLY A 1 382 ? -4.891 36.451 24.961 1.00 90.44 382 GLY A CA 1
ATOM 2888 C C . GLY A 1 382 ? -5.767 36.628 23.718 1.00 90.44 382 GLY A C 1
ATOM 2889 O O . GLY A 1 382 ? -6.620 37.514 23.667 1.00 90.44 382 GLY A O 1
ATOM 2890 N N . LYS A 1 383 ? -5.573 35.771 22.712 1.00 92.44 383 LYS A N 1
ATOM 2891 C CA . LYS A 1 383 ? -6.276 35.853 21.433 1.00 92.44 383 LYS A CA 1
ATOM 2892 C C . LYS A 1 383 ? -7.418 34.859 21.346 1.00 92.44 383 LYS A C 1
ATOM 2894 O O . LYS A 1 383 ? -7.256 33.691 21.708 1.00 92.44 383 LYS A O 1
ATOM 2899 N N . LYS A 1 384 ? -8.540 35.306 20.792 1.00 94.06 384 LYS A N 1
ATOM 2900 C CA . LYS A 1 384 ? -9.609 34.432 20.311 1.00 94.06 384 LYS A CA 1
ATOM 2901 C C . LYS A 1 384 ? -9.301 34.008 18.870 1.00 94.06 384 LYS A C 1
ATOM 2903 O O . LYS A 1 384 ? -8.708 34.766 18.104 1.00 94.06 384 LYS A O 1
ATOM 2908 N N . SER A 1 385 ? -9.657 32.782 18.515 1.00 91.19 385 SER A N 1
ATOM 2909 C CA . SER A 1 385 ? -9.366 32.164 17.224 1.00 91.19 385 SER A CA 1
ATOM 2910 C C . SER A 1 385 ? -10.561 31.401 16.661 1.00 91.19 385 SER A C 1
ATOM 2912 O O . SER A 1 385 ? -11.183 30.605 17.367 1.00 91.19 385 SER A O 1
ATOM 2914 N N . HIS A 1 386 ? -10.872 31.666 15.393 1.00 90.00 386 HIS A N 1
ATOM 2915 C CA . HIS A 1 386 ? -11.886 30.970 14.601 1.00 90.00 386 HIS A CA 1
ATOM 2916 C C . HIS A 1 386 ? -11.557 31.123 13.110 1.00 90.00 386 HIS A C 1
ATOM 2918 O O . HIS A 1 386 ? -11.187 32.211 12.670 1.00 90.00 386 HIS A O 1
ATOM 2924 N N . ASN A 1 387 ? -11.693 30.056 12.319 1.00 84.25 387 ASN A N 1
ATOM 2925 C CA . ASN A 1 387 ? -11.487 30.063 10.866 1.00 84.25 387 ASN A CA 1
ATOM 2926 C C . ASN A 1 387 ? -10.173 30.736 10.411 1.00 84.25 387 ASN A C 1
ATOM 2928 O O . ASN A 1 387 ? -10.152 31.523 9.466 1.00 84.25 387 ASN A O 1
ATOM 2932 N N . LYS A 1 388 ? -9.069 30.442 11.113 1.00 77.69 388 LYS A N 1
ATOM 2933 C CA . LYS A 1 388 ? -7.726 31.024 10.887 1.00 77.69 388 LYS A CA 1
ATOM 2934 C C . LYS A 1 388 ? -7.612 32.534 11.153 1.00 77.69 388 LYS A C 1
ATOM 2936 O O . LYS A 1 388 ? -6.547 33.094 10.896 1.00 77.69 388 LYS A O 1
ATOM 2941 N N . SER A 1 389 ? -8.644 33.182 11.694 1.00 84.75 389 SER A N 1
ATOM 2942 C CA . SER A 1 389 ? -8.539 34.527 12.271 1.00 84.75 389 SER A CA 1
ATOM 2943 C C . SER A 1 389 ? -8.038 34.432 13.712 1.00 84.75 389 SER A C 1
ATOM 2945 O O . SER A 1 389 ? -8.473 33.552 14.454 1.00 84.75 389 SER A O 1
ATOM 2947 N N . PHE A 1 390 ? -7.129 35.327 14.107 1.00 89.56 390 PHE A N 1
ATOM 2948 C CA . PHE A 1 390 ? -6.584 35.421 15.465 1.00 89.56 390 PHE A CA 1
ATOM 2949 C C . PHE A 1 390 ? -6.657 36.870 15.940 1.00 89.56 390 PHE A C 1
ATOM 2951 O O . PHE A 1 390 ? -5.832 37.701 15.553 1.00 89.56 390 PHE A O 1
ATOM 2958 N N . GLU A 1 391 ? -7.623 37.156 16.803 1.00 92.44 391 GLU A N 1
ATOM 2959 C CA . GLU A 1 391 ? -7.968 38.509 17.240 1.00 92.44 391 GLU A CA 1
ATOM 2960 C C . GLU A 1 391 ? -7.670 38.685 18.727 1.00 92.44 391 GLU A C 1
ATOM 2962 O O . GLU A 1 391 ? -7.888 37.768 19.521 1.00 92.44 391 GLU A O 1
ATOM 2967 N N . ASP A 1 392 ? -7.178 39.862 19.113 1.00 93.06 392 ASP A N 1
ATOM 2968 C CA . ASP A 1 392 ? -7.033 40.214 20.526 1.00 93.06 392 ASP A CA 1
ATOM 2969 C C . ASP A 1 392 ? -8.423 40.296 21.172 1.00 93.06 392 ASP A C 1
ATOM 2971 O O . ASP A 1 392 ? -9.359 40.851 20.595 1.00 93.06 392 ASP A O 1
ATOM 2975 N N . TYR A 1 393 ? -8.573 39.696 22.351 1.00 93.19 393 TYR A N 1
ATOM 2976 C CA . TYR A 1 393 ? -9.875 39.573 23.006 1.00 93.19 393 TYR A CA 1
ATOM 2977 C C . TYR A 1 393 ? -9.765 39.672 24.524 1.00 93.19 393 TYR A C 1
ATOM 2979 O O . TYR A 1 393 ? -10.391 40.534 25.131 1.00 93.19 393 TYR A O 1
ATOM 2987 N N . GLY A 1 394 ? -8.953 38.806 25.128 1.00 89.88 394 GLY A N 1
ATOM 2988 C CA . GLY A 1 394 ? -8.858 38.671 26.575 1.00 89.88 394 GLY A CA 1
ATOM 2989 C C . GLY A 1 394 ? -7.436 38.849 27.087 1.00 89.88 394 GLY A C 1
ATOM 2990 O O . GLY A 1 394 ? -6.492 39.130 26.349 1.00 89.88 394 GLY A O 1
ATOM 2991 N N . GLU A 1 395 ? -7.265 38.640 28.386 1.00 92.19 395 GLU A N 1
ATOM 2992 C CA . GLU A 1 395 ? -5.945 38.671 29.011 1.00 92.19 395 GLU A CA 1
ATOM 2993 C C . GLU A 1 395 ? -5.099 37.452 28.601 1.00 92.19 395 GLU A C 1
ATOM 2995 O O . GLU A 1 395 ? -5.613 36.415 28.200 1.00 92.19 395 GLU A O 1
ATOM 3000 N N . LYS A 1 396 ? -3.773 37.523 28.724 1.00 94.12 396 LYS A N 1
ATOM 3001 C CA . LYS A 1 396 ? -2.927 36.325 28.571 1.00 94.12 396 LYS A CA 1
ATOM 3002 C C . LYS A 1 396 ? -3.111 35.399 29.771 1.00 94.12 396 LYS A C 1
ATOM 3004 O O . LYS A 1 396 ? -3.290 35.896 30.886 1.00 94.12 396 LYS A O 1
ATOM 3009 N N . PHE A 1 397 ? -3.010 34.090 29.564 1.00 95.00 397 PHE A N 1
ATOM 3010 C CA . PHE A 1 397 ? -3.037 33.097 30.641 1.00 95.00 397 PHE A CA 1
ATOM 3011 C C . PHE A 1 397 ? -1.859 32.126 30.524 1.00 95.00 397 PHE A C 1
ATOM 3013 O O . PHE A 1 397 ? -1.343 31.882 29.431 1.00 95.00 397 PHE A O 1
ATOM 3020 N N . LYS A 1 398 ? -1.398 31.619 31.665 1.00 93.00 398 LYS A N 1
ATOM 3021 C CA . LYS A 1 398 ? -0.195 30.787 31.805 1.00 93.00 398 LYS A CA 1
ATOM 3022 C C . LYS A 1 398 ? -0.396 29.711 32.874 1.00 93.00 398 LYS A C 1
ATOM 3024 O O . LYS A 1 398 ? -1.471 29.602 33.455 1.00 93.00 398 LYS A O 1
ATOM 3029 N N . LYS A 1 399 ? 0.654 28.938 33.153 1.00 95.00 399 LYS A N 1
ATOM 3030 C CA . LYS A 1 399 ? 0.688 27.957 34.243 1.00 95.00 399 LYS A CA 1
ATOM 3031 C C . LYS A 1 399 ? 0.132 28.536 35.551 1.00 95.00 399 LYS A C 1
ATOM 3033 O O . LYS A 1 399 ? 0.582 29.588 36.009 1.00 95.00 399 LYS A O 1
ATOM 3038 N N . GLY A 1 400 ? -0.835 27.831 36.131 1.00 92.88 400 GLY A N 1
ATOM 3039 C CA . GLY A 1 400 ? -1.575 28.204 37.335 1.00 92.88 400 GLY A CA 1
ATOM 3040 C C . GLY A 1 400 ? -2.903 28.925 37.082 1.00 92.88 400 GLY A C 1
ATOM 3041 O O . GLY A 1 400 ? -3.724 28.967 37.994 1.00 92.88 400 GLY A O 1
ATOM 3042 N N . ASP A 1 401 ? -3.140 29.462 35.880 1.00 97.12 401 ASP A N 1
ATOM 3043 C CA . ASP A 1 401 ? -4.418 30.094 35.540 1.00 97.12 401 ASP A CA 1
ATOM 3044 C C . ASP A 1 401 ? -5.491 29.048 35.186 1.00 97.12 401 ASP A C 1
ATOM 3046 O O . ASP A 1 401 ? -5.215 28.014 34.566 1.00 97.12 401 ASP A O 1
ATOM 3050 N N . VAL A 1 402 ? -6.736 29.364 35.541 1.00 97.25 402 VAL A N 1
ATOM 3051 C CA . VAL A 1 402 ? -7.944 28.595 35.228 1.00 97.25 402 VAL A CA 1
ATOM 3052 C C . VAL A 1 402 ? -8.772 29.364 34.210 1.00 97.25 402 VAL A C 1
ATOM 3054 O O . VAL A 1 402 ? -9.085 30.539 34.410 1.00 97.25 402 VAL A O 1
ATOM 3057 N N . VAL A 1 403 ? -9.143 28.705 33.119 1.00 97.94 403 VAL A N 1
ATOM 3058 C CA . VAL A 1 403 ? -10.001 29.268 32.077 1.00 97.94 403 VAL A CA 1
ATOM 3059 C C . VAL A 1 403 ? -11.345 28.556 32.103 1.00 97.94 403 VAL A C 1
ATOM 3061 O O . VAL A 1 403 ? -11.409 27.353 31.850 1.00 97.94 403 VAL A O 1
ATOM 3064 N N . GLY A 1 404 ? -12.417 29.294 32.378 1.00 97.00 404 GLY A N 1
ATOM 3065 C CA . GLY A 1 404 ? -13.778 28.808 32.174 1.00 97.00 404 GLY A CA 1
ATOM 3066 C C . GLY A 1 404 ? -14.192 29.039 30.726 1.00 97.00 404 GLY A C 1
ATOM 3067 O O . GLY A 1 404 ? -14.038 30.141 30.201 1.00 97.00 404 GLY A O 1
ATOM 3068 N N . CYS A 1 405 ? -14.694 28.004 30.064 1.00 97.12 405 CYS A N 1
ATOM 3069 C CA . CYS A 1 405 ? -15.211 28.068 28.700 1.00 97.12 405 CYS A CA 1
ATOM 3070 C C . CYS A 1 405 ? -16.731 27.963 28.751 1.00 97.12 405 CYS A C 1
ATOM 3072 O O . CYS A 1 405 ? -17.252 26.949 29.213 1.00 97.12 405 CYS A O 1
ATOM 3074 N N . LEU A 1 406 ? -17.426 28.997 28.281 1.00 95.44 406 LEU A N 1
ATOM 3075 C CA . LEU A 1 406 ? -18.867 29.166 28.436 1.00 95.44 406 LEU A CA 1
ATOM 3076 C C . LEU A 1 406 ? -19.560 29.119 27.075 1.00 95.44 406 LEU A C 1
ATOM 3078 O O . LEU A 1 406 ? -19.113 29.763 26.121 1.00 95.44 406 LEU A O 1
ATOM 3082 N N . LEU A 1 407 ? -20.655 28.370 26.997 1.00 92.44 407 LEU A N 1
ATOM 3083 C CA . LEU A 1 407 ? -21.495 28.246 25.811 1.00 92.44 407 LEU A CA 1
ATOM 3084 C C . LEU A 1 407 ? -22.942 28.568 26.185 1.00 92.44 407 LEU A C 1
ATOM 3086 O O . LEU A 1 407 ? -23.548 27.856 26.983 1.00 92.44 407 LEU A O 1
ATOM 3090 N N . ASP A 1 408 ? -23.471 29.631 25.586 1.00 90.62 408 ASP A N 1
ATOM 3091 C CA . ASP A 1 408 ? -24.886 29.997 25.595 1.00 90.62 408 ASP A CA 1
ATOM 3092 C C . ASP A 1 408 ? -25.485 29.614 24.239 1.00 90.62 408 ASP A C 1
ATOM 3094 O O . ASP A 1 408 ? -25.180 30.226 23.212 1.00 90.62 408 ASP A O 1
ATOM 3098 N N . ILE A 1 409 ? -26.287 28.556 24.218 1.00 83.94 409 ILE A N 1
ATOM 3099 C CA . ILE A 1 409 ? -26.877 28.001 22.998 1.00 83.94 409 ILE A CA 1
ATOM 3100 C C . ILE A 1 409 ? -28.053 28.849 22.533 1.00 83.94 409 ILE A C 1
ATOM 3102 O O . ILE A 1 409 ? -28.152 29.125 21.340 1.00 83.94 409 ILE A O 1
ATOM 3106 N N . GLU A 1 410 ? -28.896 29.309 23.459 1.00 80.38 410 GLU A N 1
ATOM 3107 C CA . GLU A 1 410 ? -30.056 30.149 23.142 1.00 80.38 410 GLU A CA 1
ATOM 3108 C C . GLU A 1 410 ? -29.620 31.523 22.628 1.00 80.38 410 GLU A C 1
ATOM 3110 O O . GLU A 1 410 ? -30.138 32.020 21.628 1.00 80.38 410 GLU A O 1
ATOM 3115 N N . GLY A 1 411 ? -28.619 32.124 23.277 1.00 82.44 411 GLY A N 1
ATOM 3116 C CA . GLY A 1 411 ? -27.997 33.364 22.818 1.00 82.44 411 GLY A CA 1
ATOM 3117 C C . GLY A 1 411 ? -27.079 33.172 21.607 1.00 82.44 411 GLY A C 1
ATOM 3118 O O . GLY A 1 411 ? -26.745 34.145 20.926 1.00 82.44 411 GLY A O 1
ATOM 3119 N N . GLY A 1 412 ? -26.658 31.935 21.329 1.00 86.88 412 GLY A N 1
ATOM 3120 C CA . GLY A 1 412 ? -25.698 31.599 20.283 1.00 86.88 412 GLY A CA 1
ATOM 3121 C C . GLY A 1 412 ? -24.325 32.231 20.514 1.00 86.88 412 GLY A C 1
ATOM 3122 O O . GLY A 1 412 ? -23.704 32.705 19.559 1.00 86.88 412 GLY A O 1
ATOM 3123 N N . VAL A 1 413 ? -23.852 32.279 21.762 1.00 91.25 413 VAL A N 1
ATOM 3124 C CA . VAL A 1 413 ? -22.619 32.967 22.172 1.00 91.25 413 VAL A CA 1
ATOM 3125 C C . VAL A 1 413 ? -21.635 32.000 22.827 1.00 91.25 413 VAL A C 1
ATOM 3127 O O . VAL A 1 413 ? -21.992 31.190 23.678 1.00 91.25 413 VAL A O 1
ATOM 3130 N N . VAL A 1 414 ? -20.357 32.129 22.466 1.00 93.88 414 VAL A N 1
ATOM 3131 C CA . VAL A 1 414 ? -19.236 31.522 23.198 1.00 93.88 414 VAL A CA 1
ATOM 3132 C C . VAL A 1 414 ? -18.473 32.632 23.911 1.00 93.88 414 VAL A C 1
ATOM 3134 O O . VAL A 1 414 ? -18.101 33.633 23.288 1.00 93.88 414 VAL A O 1
ATOM 3137 N N . SER A 1 415 ? -18.217 32.455 25.203 1.00 96.06 415 SER A N 1
ATOM 3138 C CA . SER A 1 415 ? -17.474 33.399 26.045 1.00 96.06 415 SER A CA 1
ATOM 3139 C C . SER A 1 415 ? -16.495 32.669 26.969 1.00 96.06 415 SER A C 1
ATOM 3141 O O . SER A 1 415 ? -16.490 31.438 27.049 1.00 96.06 415 SER A O 1
ATOM 3143 N N . PHE A 1 416 ? -15.611 33.423 27.626 1.00 97.31 416 PHE A N 1
ATOM 3144 C CA . PHE A 1 416 ? -14.565 32.862 28.481 1.00 97.31 416 PHE A CA 1
ATOM 3145 C C . PHE A 1 416 ? -14.436 33.631 29.798 1.00 97.31 416 PHE A C 1
ATOM 3147 O O . PHE A 1 416 ? -14.664 34.842 29.860 1.00 97.31 416 PHE A O 1
ATOM 3154 N N . THR A 1 417 ? -14.012 32.936 30.849 1.00 97.00 417 THR A N 1
ATOM 3155 C CA . THR A 1 417 ? -13.555 33.534 32.107 1.00 97.00 417 THR A CA 1
ATOM 3156 C C . THR A 1 417 ? -12.092 33.181 32.339 1.00 97.00 417 THR A C 1
ATOM 3158 O O . THR A 1 417 ? -11.607 32.144 31.889 1.00 97.00 417 THR A O 1
ATOM 3161 N N . LYS A 1 418 ? -11.376 34.034 33.069 1.00 96.56 418 LYS A N 1
ATOM 3162 C CA . LYS A 1 418 ? -10.037 33.740 33.584 1.00 96.56 418 LYS A CA 1
ATOM 3163 C C . LYS A 1 418 ? -10.044 33.927 35.092 1.00 96.56 418 LYS A C 1
ATOM 3165 O O . LYS A 1 418 ? -10.373 35.009 35.575 1.00 96.56 418 LYS A O 1
ATOM 3170 N N . ASN A 1 419 ? -9.679 32.883 35.828 1.00 96.25 419 ASN A N 1
ATOM 3171 C CA . ASN A 1 419 ? -9.680 32.844 37.291 1.00 96.25 419 ASN A CA 1
ATOM 3172 C C . ASN A 1 419 ? -11.012 33.354 37.890 1.00 96.25 419 ASN A C 1
ATOM 3174 O O . ASN A 1 419 ? -11.023 34.165 38.815 1.00 96.25 419 ASN A O 1
ATOM 3178 N N . GLY A 1 420 ? -12.139 32.958 37.281 1.00 91.38 420 GLY A N 1
ATOM 3179 C CA . GLY A 1 420 ? -13.497 33.368 37.666 1.00 91.38 420 GLY A CA 1
ATOM 3180 C C . GLY A 1 420 ? -13.961 34.740 37.153 1.00 91.38 420 GLY A C 1
ATOM 3181 O O . GLY A 1 420 ? -15.144 35.057 37.248 1.00 91.38 420 GLY A O 1
ATOM 3182 N N . LYS A 1 421 ? -13.083 35.563 36.566 1.00 94.56 421 LYS A N 1
ATOM 3183 C CA . LYS A 1 421 ? -13.448 36.879 36.013 1.00 94.56 421 LYS A CA 1
ATOM 3184 C C . LYS A 1 421 ? -13.876 36.758 34.548 1.00 94.56 421 LYS A C 1
ATOM 3186 O O . LYS A 1 421 ? -13.119 36.236 33.732 1.00 94.56 421 LYS A O 1
ATOM 3191 N N . SER A 1 422 ? -15.063 37.264 34.207 1.00 93.94 422 SER A N 1
ATOM 3192 C CA . SER A 1 422 ? -15.571 37.279 32.824 1.00 93.94 422 SER A CA 1
ATOM 3193 C C . SER A 1 422 ? -14.718 38.150 31.895 1.00 93.94 422 SER A C 1
ATOM 3195 O O . SER A 1 422 ? -14.271 39.232 32.285 1.00 93.94 422 SER A O 1
ATOM 3197 N N . LEU A 1 423 ? -14.515 37.673 30.663 1.00 94.19 423 LEU A N 1
ATOM 3198 C CA . LEU A 1 423 ? -13.803 38.368 29.584 1.00 94.19 423 LEU A CA 1
ATOM 3199 C C . LEU A 1 423 ? -14.752 38.944 28.510 1.00 94.19 423 LEU A C 1
ATOM 3201 O O . LEU A 1 423 ? -14.284 39.509 27.525 1.00 94.19 423 LEU A O 1
ATOM 3205 N N . GLY A 1 424 ? -16.073 38.832 28.699 1.00 92.50 424 GLY A N 1
ATOM 3206 C CA . GLY A 1 424 ? -17.096 39.288 27.745 1.00 92.50 424 GLY A CA 1
ATOM 3207 C C . GLY A 1 424 ? -17.369 38.296 26.607 1.00 92.50 424 GLY A C 1
ATOM 3208 O O . GLY A 1 424 ? -16.861 37.179 26.613 1.00 92.50 424 GLY A O 1
ATOM 3209 N N . ASP A 1 425 ? -18.166 38.677 25.612 1.00 94.50 425 ASP A N 1
ATOM 3210 C CA . ASP A 1 425 ? -18.532 37.781 24.504 1.00 94.50 425 ASP A CA 1
ATOM 3211 C C . ASP A 1 425 ? -17.374 37.609 23.511 1.00 94.50 425 ASP A C 1
ATOM 3213 O O . ASP A 1 425 ? -16.823 38.591 23.004 1.00 94.50 425 ASP A O 1
ATOM 3217 N N . ALA A 1 426 ? -17.004 36.365 23.190 1.00 93.44 426 ALA A N 1
ATOM 3218 C CA . ALA A 1 426 ? -15.912 36.091 22.254 1.00 93.44 426 ALA A CA 1
ATOM 3219 C C . ALA A 1 426 ? -16.422 35.881 20.826 1.00 93.44 426 ALA A C 1
ATOM 3221 O O . ALA A 1 426 ? -15.909 36.493 19.880 1.00 93.44 426 ALA A O 1
ATOM 3222 N N . PHE A 1 427 ? -17.429 35.020 20.668 1.00 93.06 427 PHE A N 1
ATOM 3223 C CA . PHE A 1 427 ? -17.949 34.605 19.368 1.00 93.06 427 PHE A CA 1
ATOM 3224 C C . PHE A 1 427 ? -19.469 34.542 19.368 1.00 93.06 427 PHE A C 1
ATOM 3226 O O . PHE A 1 427 ? -20.076 34.183 20.373 1.00 93.06 427 PHE A O 1
ATOM 3233 N N . ARG A 1 428 ? -20.058 34.798 18.197 1.00 89.81 428 ARG A N 1
ATOM 3234 C CA . ARG A 1 428 ? -21.405 34.328 17.868 1.00 89.81 428 ARG A CA 1
ATOM 3235 C C . ARG A 1 428 ? -21.302 33.060 17.027 1.00 89.81 428 ARG A C 1
ATOM 3237 O O . ARG A 1 428 ? -20.444 32.985 16.142 1.00 89.81 428 ARG A O 1
ATOM 3244 N N . LEU A 1 429 ? -22.148 32.074 17.306 1.00 84.69 429 LEU A N 1
ATOM 3245 C CA . LEU A 1 429 ? -22.205 30.828 16.547 1.00 84.69 429 LEU A CA 1
ATOM 3246 C C . LEU A 1 429 ? -22.550 31.127 15.082 1.00 84.69 429 LEU A C 1
ATOM 3248 O O . LEU A 1 429 ? -23.431 31.929 14.779 1.00 84.69 429 LEU A O 1
ATOM 3252 N N . SER A 1 430 ? -21.825 30.496 14.160 1.00 75.31 430 SER A N 1
ATOM 3253 C CA . SER A 1 430 ? -22.085 30.619 12.723 1.00 75.31 430 SER A CA 1
ATOM 3254 C C . SER A 1 430 ? -23.313 29.794 12.329 1.00 75.31 430 SER A C 1
ATOM 3256 O O . SER A 1 430 ? -23.667 28.843 13.026 1.00 75.31 430 SER A O 1
ATOM 3258 N N . GLU A 1 431 ? -23.921 30.070 11.167 1.00 67.38 431 GLU A N 1
ATOM 3259 C CA . GLU A 1 431 ? -24.998 29.216 10.632 1.00 67.38 431 GLU A CA 1
ATOM 3260 C C . GLU A 1 431 ? -24.577 27.743 10.494 1.00 67.38 431 GLU A C 1
ATOM 3262 O O . GLU A 1 431 ? -25.401 26.842 10.625 1.00 67.38 431 GLU A O 1
ATOM 3267 N N . GLN A 1 432 ? -23.295 27.485 10.220 1.00 64.25 432 GLN A N 1
ATOM 3268 C CA . GLN A 1 432 ? -22.750 26.131 10.113 1.00 64.25 432 GLN A CA 1
ATOM 3269 C C . GLN A 1 432 ? -22.662 25.448 11.479 1.00 64.25 432 GLN A C 1
ATOM 3271 O O . GLN A 1 432 ? -23.029 24.283 11.595 1.00 64.25 432 GLN A O 1
ATOM 3276 N N . SER A 1 433 ? -22.226 26.167 12.515 1.00 67.06 433 SER A N 1
ATOM 3277 C CA . SER A 1 433 ? -22.178 25.651 13.887 1.00 67.06 433 SER A CA 1
ATOM 3278 C C . SER A 1 433 ? -23.575 25.462 14.470 1.00 67.06 433 SER A C 1
ATOM 3280 O O . SER A 1 433 ? -23.810 24.456 15.128 1.00 67.06 433 SER A O 1
ATOM 3282 N N . ALA A 1 434 ? -24.525 26.343 14.145 1.00 63.53 434 ALA A N 1
ATOM 3283 C CA . ALA A 1 434 ? -25.938 26.190 14.502 1.00 63.53 434 ALA A CA 1
ATOM 3284 C C . ALA A 1 434 ? -26.591 24.955 13.850 1.00 63.53 434 ALA A C 1
ATOM 3286 O O . ALA A 1 434 ? -27.535 24.390 14.388 1.00 63.53 434 ALA A O 1
ATOM 3287 N N . LYS A 1 435 ? -26.068 24.504 12.702 1.00 62.25 435 LYS A N 1
ATOM 3288 C CA . LYS A 1 435 ? -26.494 23.274 12.010 1.00 62.25 435 LYS A CA 1
ATOM 3289 C C . LYS A 1 435 ? -25.619 22.058 12.341 1.00 62.25 435 LYS A C 1
ATOM 3291 O O . LYS A 1 435 ? -25.885 20.969 11.830 1.00 62.25 435 LYS A O 1
ATOM 3296 N N . SER A 1 436 ? -24.565 22.232 13.141 1.00 63.44 436 SER A N 1
ATOM 3297 C CA . SER A 1 436 ? -23.626 21.161 13.473 1.00 63.44 436 SER A CA 1
ATOM 3298 C C . SER A 1 436 ? -24.240 20.191 14.475 1.00 63.44 436 SER A C 1
ATOM 3300 O O . SER A 1 436 ? -25.002 20.587 15.348 1.00 63.44 436 SER A O 1
ATOM 3302 N N . ASP A 1 437 ? -23.909 18.908 14.351 1.00 62.12 437 ASP A N 1
ATOM 3303 C CA . ASP A 1 437 ? -24.457 17.871 15.224 1.00 62.12 437 ASP A CA 1
ATOM 3304 C C . ASP A 1 437 ? -23.606 17.694 16.489 1.00 62.12 437 ASP A C 1
ATOM 3306 O O . ASP A 1 437 ? -22.895 16.699 16.675 1.00 62.12 437 ASP A O 1
ATOM 3310 N N . GLY A 1 438 ? -23.626 18.741 17.307 1.00 82.44 438 GLY A N 1
ATOM 3311 C CA . GLY A 1 438 ? -22.955 18.798 18.594 1.00 82.44 438 GLY A CA 1
ATOM 3312 C C . GLY A 1 438 ? -21.777 19.770 18.625 1.00 82.44 438 GLY A C 1
ATOM 3313 O O . GLY A 1 438 ? -20.856 19.681 17.808 1.00 82.44 438 GLY A O 1
ATOM 3314 N N . LEU A 1 439 ? -21.774 20.649 19.625 1.00 88.88 439 LEU A N 1
ATOM 3315 C CA . LEU A 1 439 ? -20.609 21.420 20.052 1.00 88.88 439 LEU A CA 1
ATOM 3316 C C . LEU A 1 439 ? -20.021 20.777 21.308 1.00 88.88 439 LEU A C 1
ATOM 3318 O O . LEU A 1 439 ? -20.686 20.658 22.337 1.00 88.88 439 LEU A O 1
ATOM 3322 N N . PHE A 1 440 ? -18.768 20.347 21.202 1.00 92.31 440 PHE A N 1
ATOM 3323 C CA . PHE A 1 440 ? -18.058 19.606 22.237 1.00 92.31 440 PHE A CA 1
ATOM 3324 C C . PHE A 1 440 ? -17.019 20.516 22.891 1.00 92.31 440 PHE A C 1
ATOM 3326 O O . PHE A 1 440 ? -16.348 21.265 22.173 1.00 92.31 440 PHE A O 1
ATOM 3333 N N . PRO A 1 441 ? -16.821 20.431 24.217 1.00 95.12 441 PRO A N 1
ATOM 3334 C CA . PRO A 1 441 ? -15.634 20.969 24.872 1.00 95.12 441 PRO A CA 1
ATOM 3335 C C . PRO A 1 441 ? -14.370 20.528 24.132 1.00 95.12 441 PRO A C 1
ATOM 3337 O O . PRO A 1 441 ? -14.280 19.384 23.695 1.00 95.12 441 PRO A O 1
ATOM 3340 N N . ALA A 1 442 ? -13.399 21.409 23.947 1.00 95.19 442 ALA A N 1
ATOM 3341 C CA . ALA A 1 442 ? -12.199 21.111 23.178 1.00 95.19 442 ALA A CA 1
ATOM 3342 C C . ALA A 1 442 ? -10.970 21.789 23.776 1.00 95.19 442 ALA A C 1
ATOM 3344 O O . ALA A 1 442 ? -11.017 22.936 24.229 1.00 95.19 442 ALA A O 1
ATOM 3345 N N . VAL A 1 443 ? -9.854 21.067 23.733 1.00 95.94 443 VAL A N 1
ATOM 3346 C CA . VAL A 1 443 ? -8.560 21.506 24.247 1.00 95.94 443 VAL A CA 1
ATOM 3347 C C . VAL A 1 443 ? -7.471 21.199 23.228 1.00 95.94 443 VAL A C 1
ATOM 3349 O O . VAL A 1 443 ? -7.373 20.076 22.743 1.00 95.94 443 VAL A O 1
ATOM 3352 N N . CYS A 1 444 ? -6.616 22.181 22.949 1.00 94.69 444 CYS A N 1
ATOM 3353 C CA . CYS A 1 444 ? -5.402 22.031 22.151 1.00 94.69 444 CYS A CA 1
ATOM 3354 C C . CYS A 1 444 ? -4.187 22.536 22.932 1.00 94.69 444 CYS A C 1
ATOM 3356 O O . CYS A 1 444 ? -4.168 23.668 23.409 1.00 94.69 444 CYS A O 1
ATOM 3358 N N . LEU A 1 445 ? -3.142 21.719 22.998 1.00 93.94 445 LEU A N 1
ATOM 3359 C CA . LEU A 1 445 ? -1.910 21.949 23.741 1.00 93.94 445 LEU A CA 1
ATOM 3360 C C . LEU A 1 445 ? -0.693 21.805 22.826 1.00 93.94 445 LEU A C 1
ATOM 3362 O O . LEU A 1 445 ? -0.670 20.973 21.918 1.00 93.94 445 LEU A O 1
ATOM 3366 N N . LYS A 1 446 ? 0.346 22.591 23.082 1.00 91.12 446 LYS A N 1
ATOM 3367 C CA . LYS A 1 446 ? 1.645 22.482 22.418 1.00 91.12 446 LYS A CA 1
ATOM 3368 C C . LYS A 1 446 ? 2.744 22.667 23.453 1.00 91.12 446 LYS A C 1
ATOM 3370 O O . LYS A 1 446 ? 2.877 23.754 24.018 1.00 91.12 446 LYS A O 1
ATOM 3375 N N . ASN A 1 447 ? 3.489 21.585 23.681 1.00 92.31 447 ASN A N 1
ATOM 3376 C CA . ASN A 1 447 ? 4.427 21.424 24.787 1.00 92.31 447 ASN A CA 1
ATOM 3377 C C . ASN A 1 447 ? 3.840 21.940 26.110 1.00 92.31 447 ASN A C 1
ATOM 3379 O O . ASN A 1 447 ? 4.432 22.821 26.709 1.00 92.31 447 ASN A O 1
ATOM 3383 N N . ALA A 1 448 ? 2.646 21.480 26.488 1.00 93.00 448 ALA A N 1
ATOM 3384 C CA . ALA A 1 448 ? 1.886 21.969 27.639 1.00 93.00 448 ALA A CA 1
ATOM 3385 C C . ALA A 1 448 ? 1.038 20.850 28.266 1.00 93.00 448 ALA A C 1
ATOM 3387 O O . ALA A 1 448 ? 0.794 19.814 27.638 1.00 93.00 448 ALA A O 1
ATOM 3388 N N . GLU A 1 449 ? 0.535 21.095 29.475 1.00 97.12 449 GLU A N 1
ATOM 3389 C CA . GLU A 1 449 ? -0.394 20.226 30.205 1.00 97.12 449 GLU A CA 1
ATOM 3390 C C . GLU A 1 449 ? -1.498 21.061 30.867 1.00 97.12 449 GLU A C 1
ATOM 3392 O O . GLU A 1 449 ? -1.261 22.188 31.316 1.00 97.12 449 GLU A O 1
ATOM 3397 N N . CYS A 1 450 ? -2.707 20.505 30.930 1.00 97.06 450 CYS A N 1
ATOM 3398 C CA . CYS A 1 450 ? -3.814 21.076 31.683 1.00 97.06 450 CYS A CA 1
ATOM 3399 C C . CYS A 1 450 ? -4.692 20.004 32.341 1.00 97.06 450 CYS A C 1
ATOM 3401 O O . CYS A 1 450 ? -4.647 18.829 31.977 1.00 97.06 450 CYS A O 1
ATOM 3403 N N . VAL A 1 451 ? -5.544 20.426 33.273 1.00 97.56 451 VAL A N 1
ATOM 3404 C CA . VAL A 1 451 ? -6.596 19.606 33.892 1.00 97.56 451 VAL A CA 1
ATOM 3405 C C . VAL A 1 451 ? -7.957 20.183 33.527 1.00 97.56 451 VAL A C 1
ATOM 3407 O O . VAL A 1 451 ? -8.202 21.365 33.763 1.00 97.56 451 VAL A O 1
ATOM 3410 N N . VAL A 1 452 ? -8.828 19.356 32.948 1.00 96.88 452 VAL A N 1
ATOM 3411 C CA . VAL A 1 452 ? -10.169 19.740 32.489 1.00 96.88 452 VAL A CA 1
ATOM 3412 C C . VAL A 1 452 ? -11.226 19.190 33.438 1.00 96.88 452 VAL A C 1
ATOM 3414 O O . VAL A 1 452 ? -11.196 18.008 33.777 1.00 96.88 452 VAL A O 1
ATOM 3417 N N . ARG A 1 453 ? -12.172 20.036 33.843 1.00 96.19 453 ARG A N 1
ATOM 3418 C CA . ARG A 1 453 ? -13.236 19.711 34.796 1.00 96.19 453 ARG A CA 1
ATOM 3419 C C . ARG A 1 453 ? -14.594 20.041 34.201 1.00 96.19 453 ARG A C 1
ATOM 3421 O O . ARG A 1 453 ? -14.763 21.096 33.590 1.00 96.19 453 ARG A O 1
ATOM 3428 N N . PHE A 1 454 ? -15.557 19.149 34.410 1.00 93.88 454 PHE A N 1
ATOM 3429 C CA . PHE A 1 454 ? -16.910 19.267 33.856 1.00 93.88 454 PHE A CA 1
ATOM 3430 C C . PHE A 1 454 ? -18.003 19.365 34.927 1.00 93.88 454 PHE A C 1
ATOM 3432 O O . PHE A 1 454 ? -19.089 19.853 34.624 1.00 93.88 454 PHE A O 1
ATOM 3439 N N . VAL A 1 455 ? -17.734 18.910 36.153 1.00 90.44 455 VAL A N 1
ATOM 3440 C CA . VAL A 1 455 ? -18.685 18.910 37.273 1.00 90.44 455 VAL A CA 1
ATOM 3441 C C . VAL A 1 455 ? -18.428 20.134 38.150 1.00 90.44 455 VAL A C 1
ATOM 3443 O O . VAL A 1 455 ? -17.281 20.414 38.486 1.00 90.44 455 VAL A O 1
ATOM 3446 N N . GLU A 1 456 ? -19.488 20.858 38.515 1.00 86.75 456 GLU A N 1
ATOM 3447 C CA . GLU A 1 456 ? -19.397 22.131 39.254 1.00 86.75 456 GLU A CA 1
ATOM 3448 C C . GLU A 1 456 ? -18.698 22.001 40.607 1.00 86.75 456 GLU A C 1
ATOM 3450 O O . GLU A 1 456 ? -17.963 22.901 41.001 1.00 86.75 456 GLU A O 1
ATOM 3455 N N . GLU A 1 457 ? -18.884 20.873 41.295 1.00 86.25 457 GLU A N 1
ATOM 3456 C CA . GLU A 1 457 ? -18.245 20.586 42.586 1.00 86.25 457 GLU A CA 1
ATOM 3457 C C . GLU A 1 457 ? -16.711 20.550 42.490 1.00 86.25 457 GLU A C 1
ATOM 3459 O O . GLU A 1 457 ? -16.024 20.843 43.468 1.00 86.25 457 GLU A O 1
ATOM 3464 N N . ASP A 1 458 ? -16.174 20.244 41.305 1.00 88.38 458 ASP A N 1
ATOM 3465 C CA . ASP A 1 458 ? -14.734 20.202 41.055 1.00 88.38 458 ASP A CA 1
ATOM 3466 C C . ASP A 1 458 ? -14.175 21.564 40.603 1.00 88.38 458 ASP A C 1
ATOM 3468 O O . ASP A 1 458 ? -12.951 21.733 40.523 1.00 88.38 458 ASP A O 1
ATOM 3472 N N . PHE A 1 459 ? -15.030 22.536 40.262 1.00 94.38 459 PHE A N 1
ATOM 3473 C CA . PHE A 1 459 ? -14.584 23.825 39.730 1.00 94.38 459 PHE A CA 1
ATOM 3474 C C . PHE A 1 459 ? -13.828 24.635 40.783 1.00 94.38 459 PHE A C 1
ATOM 3476 O O . PHE A 1 459 ? -14.195 24.708 41.955 1.00 94.38 459 PHE A O 1
ATOM 3483 N N . LYS A 1 460 ? -12.753 25.298 40.349 1.00 93.62 460 LYS A N 1
ATOM 3484 C CA . LYS A 1 460 ? -11.981 26.208 41.203 1.00 93.62 460 LYS A CA 1
ATOM 3485 C C . LYS A 1 460 ? -12.663 27.559 41.364 1.00 93.62 460 LYS A C 1
ATOM 3487 O O . LYS A 1 460 ? -12.411 28.250 42.353 1.00 93.62 460 LYS A O 1
ATOM 3492 N N . HIS A 1 461 ? -13.500 27.943 40.404 1.00 93.38 461 HIS A N 1
ATOM 3493 C CA . HIS A 1 461 ? -14.286 29.164 40.455 1.00 93.38 461 HIS A CA 1
ATOM 3494 C C . HIS A 1 461 ? -15.764 28.852 40.230 1.00 93.38 461 HIS A C 1
ATOM 3496 O O . HIS A 1 461 ? -16.122 28.019 39.402 1.00 93.38 461 HIS A O 1
ATOM 3502 N N . ALA A 1 462 ? -16.630 29.540 40.973 1.00 88.44 462 ALA A N 1
ATOM 3503 C CA . ALA A 1 462 ? -18.067 29.363 40.827 1.00 88.44 462 ALA A CA 1
ATOM 3504 C C . ALA A 1 462 ? -18.522 29.746 39.401 1.00 88.44 462 ALA A C 1
ATOM 3506 O O . ALA A 1 462 ? -18.045 30.760 38.869 1.00 88.44 462 ALA A O 1
ATOM 3507 N N . PRO A 1 463 ? -19.449 28.981 38.796 1.00 89.81 463 PRO A N 1
ATOM 3508 C CA . PRO A 1 463 ? -20.068 29.349 37.533 1.00 89.81 463 PRO A CA 1
ATOM 3509 C C . PRO A 1 463 ? -20.681 30.756 37.560 1.00 89.81 463 PRO A C 1
ATOM 3511 O O . PRO A 1 463 ? -21.278 31.144 38.569 1.00 89.81 463 PRO A O 1
ATOM 3514 N N . PRO A 1 464 ? -20.576 31.540 36.471 1.00 89.88 464 PRO A N 1
ATOM 3515 C CA . PRO A 1 464 ? -21.337 32.777 36.334 1.00 89.88 464 PRO A CA 1
ATOM 3516 C C . PRO A 1 464 ? -22.850 32.531 36.360 1.00 89.88 464 PRO A C 1
ATOM 3518 O O . PRO A 1 464 ? -23.320 31.436 36.061 1.00 89.88 464 PRO A O 1
ATOM 3521 N N . GLU A 1 465 ? -23.623 33.569 36.686 1.00 85.25 465 GLU A N 1
ATOM 3522 C CA . GLU A 1 465 ? -25.076 33.470 36.857 1.00 85.25 465 GLU A CA 1
ATOM 3523 C C . GLU A 1 465 ? -25.768 32.813 35.647 1.00 85.25 465 GLU A C 1
ATOM 3525 O O . GLU A 1 465 ? -25.629 33.255 34.503 1.00 85.25 465 GLU A O 1
ATOM 3530 N N . GLY A 1 466 ? -26.510 31.736 35.914 1.00 85.00 466 GLY A N 1
ATOM 3531 C CA . GLY A 1 466 ? -27.250 30.973 34.910 1.00 85.00 466 GLY A CA 1
ATOM 3532 C C . GLY A 1 466 ? -26.438 29.928 34.139 1.00 85.00 466 GLY A C 1
ATOM 3533 O O . GLY A 1 466 ? -27.039 29.215 33.343 1.00 85.00 466 GLY A O 1
ATOM 3534 N N . TYR A 1 467 ? -25.124 29.808 34.357 1.00 90.19 467 TYR A N 1
ATOM 3535 C CA . TYR A 1 467 ? -24.311 28.731 33.785 1.00 90.19 467 TYR A CA 1
ATOM 3536 C C . TYR A 1 467 ? -24.201 27.550 34.742 1.00 90.19 467 TYR A C 1
ATOM 3538 O O . TYR A 1 467 ? -23.977 27.730 35.936 1.00 90.19 467 TYR A O 1
ATOM 3546 N N . VAL A 1 468 ? -24.288 26.343 34.187 1.00 90.50 468 VAL A N 1
ATOM 3547 C CA . VAL A 1 468 ? -24.043 25.089 34.912 1.00 90.50 468 VAL A CA 1
ATOM 3548 C C . VAL A 1 468 ? -22.829 24.366 34.338 1.00 90.50 468 VAL A C 1
ATOM 3550 O O . VAL A 1 468 ? -22.438 24.580 33.187 1.00 90.50 468 VAL A O 1
ATOM 3553 N N . GLY A 1 469 ? -22.228 23.474 35.113 1.00 89.69 469 GLY A N 1
ATOM 3554 C CA . GLY A 1 469 ? -21.181 22.589 34.618 1.00 89.69 469 GLY A CA 1
ATOM 3555 C C . GLY A 1 469 ? -21.728 21.612 33.579 1.00 89.69 469 GLY A C 1
ATOM 3556 O O . GLY A 1 469 ? -22.870 21.165 33.656 1.00 89.69 469 GLY A O 1
ATOM 3557 N N . PHE A 1 470 ? -20.900 21.228 32.611 1.00 88.12 470 PHE A N 1
ATOM 3558 C CA . PHE A 1 470 ? -21.249 20.218 31.604 1.00 88.12 470 PHE A CA 1
ATOM 3559 C C . PHE A 1 470 ? -21.741 18.887 32.207 1.00 88.12 470 PHE A C 1
ATOM 3561 O O . PHE A 1 470 ? -22.519 18.180 31.573 1.00 88.12 470 PHE A O 1
ATOM 3568 N N . GLY A 1 471 ? -21.320 18.538 33.427 1.00 85.75 471 GLY A N 1
ATOM 3569 C CA . GLY A 1 471 ? -21.816 17.374 34.171 1.00 85.75 471 GLY A CA 1
ATOM 3570 C C . GLY A 1 471 ? -23.284 17.482 34.602 1.00 85.75 471 GLY A C 1
ATOM 3571 O O . GLY A 1 471 ? -23.943 16.461 34.776 1.00 85.75 471 GLY A O 1
ATOM 3572 N N . SER A 1 472 ? -23.827 18.693 34.717 1.00 87.00 472 SER A N 1
ATOM 3573 C CA . SER A 1 472 ? -25.222 18.951 35.098 1.00 87.00 472 SER A CA 1
ATOM 3574 C C . SER A 1 472 ? -26.199 18.780 33.926 1.00 87.00 472 SER A C 1
ATOM 3576 O O . SER A 1 472 ? -27.409 18.850 34.123 1.00 87.00 472 SER A O 1
ATOM 3578 N N . LEU A 1 473 ? -25.703 18.534 32.705 1.00 83.12 473 LEU A N 1
ATOM 3579 C CA . LEU A 1 473 ? -26.546 18.236 31.547 1.00 83.12 473 LEU A CA 1
ATOM 3580 C C . LEU A 1 473 ? -27.322 16.939 31.755 1.00 83.12 473 LEU A C 1
ATOM 3582 O O . LEU A 1 473 ? -26.759 15.924 32.171 1.00 83.12 473 LEU A O 1
ATOM 3586 N N . ASN A 1 474 ? -28.598 16.941 31.380 1.00 79.31 474 ASN A N 1
ATOM 3587 C CA . ASN A 1 474 ? -29.380 15.715 31.340 1.00 79.31 474 ASN A CA 1
ATOM 3588 C C . ASN A 1 474 ? -28.791 14.779 30.285 1.00 79.31 474 ASN A C 1
ATOM 3590 O O . ASN A 1 474 ? -28.537 15.175 29.146 1.00 79.31 474 ASN A O 1
ATOM 3594 N N . SER A 1 475 ? -28.636 13.505 30.634 1.00 71.44 475 SER A N 1
ATOM 3595 C CA . SER A 1 475 ? -28.130 12.488 29.705 1.00 71.44 475 SER A CA 1
ATOM 3596 C C . SER A 1 475 ? -28.960 12.367 28.418 1.00 71.44 475 SER A C 1
ATOM 3598 O O . SER A 1 475 ? -28.411 12.034 27.371 1.00 71.44 475 SER A O 1
ATOM 3600 N N . ARG A 1 476 ? -30.262 12.689 28.470 1.00 69.06 476 ARG A N 1
ATOM 3601 C CA . ARG A 1 476 ? -31.157 12.757 27.301 1.00 69.06 476 ARG A CA 1
ATOM 3602 C C . ARG A 1 476 ? -30.818 13.893 26.339 1.00 69.06 476 ARG A C 1
ATOM 3604 O O . ARG A 1 476 ? -31.072 13.746 25.146 1.00 69.06 476 ARG A O 1
ATOM 3611 N N . ASP A 1 477 ? -30.253 14.982 26.847 1.00 69.81 477 ASP A N 1
ATOM 3612 C CA . ASP A 1 477 ? -30.001 16.226 26.116 1.00 69.81 477 ASP A CA 1
ATOM 3613 C C . ASP A 1 477 ? -28.567 16.324 25.577 1.00 69.81 477 ASP A C 1
ATOM 3615 O O . ASP A 1 477 ? -28.271 17.132 24.696 1.00 69.81 477 ASP A O 1
ATOM 3619 N N . ALA A 1 478 ? -27.679 15.463 26.070 1.00 78.38 478 ALA A N 1
ATOM 3620 C CA . ALA A 1 478 ? -26.296 15.382 25.641 1.00 78.38 478 ALA A CA 1
ATOM 3621 C C . ALA A 1 478 ? -26.123 14.525 24.375 1.00 78.38 478 ALA A C 1
ATOM 3623 O O . ALA A 1 478 ? -26.741 13.474 24.207 1.00 78.38 478 ALA A O 1
ATOM 3624 N N . VAL A 1 479 ? -25.209 14.945 23.502 1.00 80.62 479 VAL A N 1
ATOM 3625 C CA . VAL A 1 479 ? -24.742 14.164 22.351 1.00 80.62 479 VAL A CA 1
ATOM 3626 C C . VAL A 1 479 ? -23.478 13.413 22.756 1.00 80.62 479 VAL A C 1
ATOM 3628 O O . VAL A 1 479 ? -22.446 14.043 22.984 1.00 80.62 479 VAL A O 1
ATOM 3631 N N . ASP A 1 480 ? -23.522 12.080 22.819 1.00 80.62 480 ASP A N 1
ATOM 3632 C CA . ASP A 1 480 ? -22.326 11.263 23.071 1.00 80.62 480 ASP A CA 1
ATOM 3633 C C . ASP A 1 480 ? -21.474 11.155 21.796 1.00 80.62 480 ASP A C 1
ATOM 3635 O O . ASP A 1 480 ? -21.837 10.493 20.827 1.00 80.62 480 ASP A O 1
ATOM 3639 N N . GLY A 1 481 ? -20.346 11.859 21.790 1.00 68.62 481 GLY A N 1
ATOM 3640 C CA . GLY A 1 481 ? -19.278 11.865 20.788 1.00 68.62 481 GLY A CA 1
ATOM 3641 C C . GLY A 1 481 ? -18.576 10.527 20.591 1.00 68.62 481 GLY A C 1
ATOM 3642 O O . GLY A 1 481 ? -18.014 10.316 19.517 1.00 68.62 481 GLY A O 1
ATOM 3643 N N . ASP A 1 482 ? -18.635 9.640 21.588 1.00 68.06 482 ASP A N 1
ATOM 3644 C CA . ASP A 1 482 ? -17.976 8.331 21.567 1.00 68.06 482 ASP A CA 1
ATOM 3645 C C . ASP A 1 482 ? -18.953 7.180 21.278 1.00 68.06 482 ASP A C 1
ATOM 3647 O O . ASP A 1 482 ? -18.507 6.053 21.062 1.00 68.06 482 ASP A O 1
ATOM 3651 N N . ASP A 1 483 ? -20.264 7.444 21.265 1.00 60.06 483 ASP A N 1
ATOM 3652 C CA . ASP A 1 483 ? -21.289 6.427 21.036 1.00 60.06 483 ASP A CA 1
ATOM 3653 C C . ASP A 1 483 ? -21.445 6.111 19.534 1.00 60.06 483 ASP A C 1
ATOM 3655 O O . ASP A 1 483 ? -21.882 6.989 18.773 1.00 60.06 483 ASP A O 1
ATOM 3659 N N . PRO A 1 484 ? -21.148 4.876 19.079 1.00 44.62 484 PRO A N 1
ATOM 3660 C CA . PRO A 1 484 ? -21.446 4.439 17.718 1.00 44.62 484 PRO A CA 1
ATOM 3661 C C . PRO A 1 484 ? -22.949 4.488 17.416 1.00 44.62 484 PRO A C 1
ATOM 3663 O O . PRO A 1 484 ? -23.317 4.774 16.278 1.00 44.62 484 PRO A O 1
ATOM 3666 N N . ALA A 1 485 ? -23.823 4.359 18.421 1.00 41.22 485 ALA A N 1
ATOM 3667 C CA . ALA A 1 485 ? -25.262 4.489 18.234 1.00 41.22 485 ALA A CA 1
ATOM 3668 C C . ALA A 1 485 ? -25.713 5.937 17.971 1.00 41.22 485 ALA A C 1
ATOM 3670 O O . ALA A 1 485 ? -26.795 6.155 17.432 1.00 41.22 485 ALA A O 1
ATOM 3671 N N . SER A 1 486 ? -24.881 6.952 18.246 1.00 43.75 486 SER A N 1
ATOM 3672 C CA . SER A 1 486 ? -25.129 8.327 17.773 1.00 43.75 486 SER A CA 1
ATOM 3673 C C . SER A 1 486 ? -24.903 8.471 16.259 1.00 43.75 486 SER A C 1
ATOM 3675 O O . SER A 1 486 ? -25.516 9.331 15.624 1.00 43.75 486 SER A O 1
ATOM 3677 N N . ALA A 1 487 ? -24.076 7.602 15.662 1.00 40.78 487 ALA A N 1
ATOM 3678 C CA . ALA A 1 487 ? -23.985 7.432 14.212 1.00 40.78 487 ALA A CA 1
ATOM 3679 C C . ALA A 1 487 ? -25.151 6.574 13.675 1.00 40.78 487 ALA A C 1
ATOM 3681 O O . ALA A 1 487 ? -25.705 6.900 12.626 1.00 40.78 487 ALA A O 1
ATOM 3682 N N . GLU A 1 488 ? -25.610 5.562 14.423 1.00 35.47 488 GLU A N 1
ATOM 3683 C CA . GLU A 1 488 ? -26.793 4.743 14.077 1.00 35.47 488 GLU A CA 1
ATOM 3684 C C . GLU A 1 488 ? -28.116 5.530 14.198 1.00 35.47 488 GLU A C 1
ATOM 3686 O O . GLU A 1 488 ? -29.010 5.386 13.370 1.00 35.47 488 GLU A O 1
ATOM 3691 N N . ALA A 1 489 ? -28.244 6.471 15.138 1.00 36.72 489 ALA A N 1
ATOM 3692 C CA . ALA A 1 489 ? -29.407 7.356 15.249 1.00 36.72 489 ALA A CA 1
ATOM 3693 C C . ALA A 1 489 ? -29.541 8.306 14.042 1.00 36.72 489 ALA A C 1
ATOM 3695 O O . ALA A 1 489 ? -30.647 8.773 13.760 1.00 36.72 489 ALA A O 1
ATOM 3696 N N . ARG A 1 490 ? -28.449 8.544 13.295 1.00 41.53 490 ARG A N 1
ATOM 3697 C CA . ARG A 1 490 ? -28.458 9.229 11.989 1.00 41.53 490 ARG A CA 1
ATOM 3698 C C . ARG A 1 490 ? -28.798 8.303 10.820 1.00 41.53 490 ARG A C 1
ATOM 3700 O O . ARG A 1 490 ? -29.224 8.820 9.785 1.00 41.53 490 ARG A O 1
ATOM 3707 N N . SER A 1 491 ? -28.698 6.975 10.971 1.00 39.47 491 SER A N 1
ATOM 3708 C CA . SER A 1 491 ? -29.214 6.004 9.983 1.00 39.47 491 SER A CA 1
ATOM 3709 C C . SER A 1 491 ? -30.729 6.169 9.775 1.00 39.47 491 SER A C 1
ATOM 3711 O O . SER A 1 491 ? -31.247 5.887 8.697 1.00 39.47 491 SER A O 1
ATOM 3713 N N . LYS A 1 492 ? -31.428 6.801 10.733 1.00 39.00 492 LYS A N 1
ATOM 3714 C CA . LYS A 1 492 ? -32.823 7.249 10.580 1.00 39.00 492 LYS A CA 1
ATOM 3715 C C . LYS A 1 492 ? -33.041 8.279 9.460 1.00 39.00 492 LYS A C 1
ATOM 3717 O O . LYS A 1 492 ? -34.187 8.497 9.082 1.00 39.00 492 LYS A O 1
ATOM 3722 N N . SER A 1 493 ? -31.984 8.897 8.917 1.00 41.62 493 SER A N 1
ATOM 3723 C CA . SER A 1 493 ? -32.060 9.744 7.712 1.00 41.62 493 SER A CA 1
ATOM 3724 C C . SER A 1 493 ? -32.044 8.950 6.396 1.00 41.62 493 SER A C 1
ATOM 3726 O O . SER A 1 493 ? -32.251 9.531 5.334 1.00 41.62 493 SER A O 1
ATOM 3728 N N . GLY A 1 494 ? -31.819 7.631 6.448 1.00 50.59 494 GLY A N 1
ATOM 3729 C CA . GLY A 1 494 ? -31.822 6.736 5.288 1.00 50.59 494 GLY A CA 1
ATOM 3730 C C . GLY A 1 494 ? -30.594 6.828 4.372 1.00 50.59 494 GLY A C 1
ATOM 3731 O O . GLY A 1 494 ? -30.535 6.091 3.391 1.00 50.59 494 GLY A O 1
ATOM 3732 N N . VAL A 1 495 ? -29.613 7.693 4.665 1.00 60.09 495 VAL A N 1
ATOM 3733 C CA . VAL A 1 495 ? -28.397 7.861 3.846 1.00 60.09 495 VAL A CA 1
ATOM 3734 C C . VAL A 1 495 ? -27.304 6.890 4.307 1.00 60.09 495 VAL A C 1
ATOM 3736 O O . VAL A 1 495 ? -26.957 6.855 5.488 1.00 60.09 495 VAL A O 1
ATOM 3739 N N . ARG A 1 496 ? -26.750 6.099 3.377 1.00 76.56 496 ARG A N 1
ATOM 3740 C CA . ARG A 1 496 ? -25.655 5.146 3.650 1.00 76.56 496 ARG A CA 1
ATOM 3741 C C . ARG A 1 496 ? -24.348 5.881 3.968 1.00 76.56 496 ARG A C 1
ATOM 3743 O O . ARG A 1 496 ? -23.976 6.814 3.257 1.00 76.56 496 ARG A O 1
ATOM 3750 N N . ILE A 1 497 ? -23.646 5.432 5.009 1.00 81.94 497 ILE A N 1
ATOM 3751 C CA . ILE A 1 497 ? -22.348 5.967 5.452 1.00 81.94 497 ILE A CA 1
ATOM 3752 C C . ILE A 1 497 ? -21.269 4.907 5.176 1.00 81.94 497 ILE A C 1
ATOM 3754 O O . ILE A 1 497 ? -21.512 3.726 5.447 1.00 81.94 497 ILE A O 1
ATOM 3758 N N . PRO A 1 498 ? -20.083 5.279 4.664 1.00 92.50 498 PRO A N 1
ATOM 3759 C CA . PRO A 1 498 ? -19.084 4.295 4.279 1.00 92.50 498 PRO A CA 1
ATOM 3760 C C . PRO A 1 498 ? -18.430 3.608 5.479 1.00 92.50 498 PRO A C 1
ATOM 3762 O O . PRO A 1 498 ? -18.107 4.240 6.485 1.00 92.50 498 PRO A O 1
ATOM 3765 N N . ARG A 1 499 ? -18.187 2.305 5.321 1.00 92.19 499 ARG A N 1
ATOM 3766 C CA . ARG A 1 499 ? -17.504 1.424 6.282 1.00 92.19 499 ARG A CA 1
ATOM 3767 C C . ARG A 1 499 ? -16.089 1.076 5.832 1.00 92.19 499 ARG A C 1
ATOM 3769 O O . ARG A 1 499 ? -15.249 0.753 6.670 1.00 92.19 499 ARG A O 1
ATOM 3776 N N . ALA A 1 500 ? -15.794 1.212 4.541 1.00 96.19 500 ALA A N 1
ATOM 3777 C CA . ALA A 1 500 ? -14.458 1.007 3.997 1.00 96.19 500 ALA A CA 1
ATOM 3778 C C . ALA A 1 500 ? -13.972 2.206 3.172 1.00 96.19 500 ALA A C 1
ATOM 3780 O O . ALA A 1 500 ? -14.736 2.795 2.402 1.00 96.19 500 ALA A O 1
ATOM 3781 N N . LEU A 1 501 ? -12.687 2.538 3.309 1.00 97.88 501 LEU A N 1
ATOM 3782 C CA . LEU A 1 501 ? -11.980 3.495 2.459 1.00 97.88 501 LEU A CA 1
ATOM 3783 C C . LEU A 1 501 ? -10.756 2.827 1.834 1.00 97.88 501 LEU A C 1
ATOM 3785 O O . LEU A 1 501 ? -9.887 2.346 2.554 1.00 97.88 501 LEU A O 1
ATOM 3789 N N . ILE A 1 502 ? -10.662 2.882 0.510 1.00 98.44 502 ILE A N 1
ATOM 3790 C CA . ILE A 1 502 ? -9.542 2.401 -0.291 1.00 98.44 502 ILE A CA 1
ATOM 3791 C C . ILE A 1 502 ? -8.910 3.593 -1.003 1.00 98.44 502 ILE A C 1
ATOM 3793 O O . ILE A 1 502 ? -9.569 4.298 -1.778 1.00 98.44 502 ILE A O 1
ATOM 3797 N N . LEU A 1 503 ? -7.632 3.834 -0.714 1.00 98.06 503 LEU A N 1
ATOM 3798 C CA . LEU A 1 503 ? -6.843 4.877 -1.354 1.00 98.06 503 LEU A CA 1
ATOM 3799 C C . LEU A 1 503 ? -5.914 4.293 -2.405 1.00 98.06 503 LEU A C 1
ATOM 3801 O O . LEU A 1 503 ? -5.174 3.353 -2.137 1.00 98.06 503 LEU A O 1
ATOM 3805 N N . GLU A 1 504 ? -5.931 4.939 -3.565 1.00 96.00 504 GLU A N 1
ATOM 3806 C CA . GLU A 1 504 ? -5.199 4.534 -4.762 1.00 96.00 504 GLU A CA 1
ATOM 3807 C C . GLU A 1 504 ? -4.338 5.705 -5.265 1.00 96.00 504 GLU A C 1
ATOM 3809 O O . GLU A 1 504 ? -4.787 6.863 -5.232 1.00 96.00 504 GLU A O 1
ATOM 3814 N N . PRO A 1 505 ? -3.097 5.468 -5.731 1.00 91.25 505 PRO A N 1
ATOM 3815 C CA . PRO A 1 505 ? -2.161 6.542 -6.077 1.00 91.25 505 PRO A CA 1
ATOM 3816 C C . PRO A 1 505 ? -2.511 7.248 -7.389 1.00 91.25 505 PRO A C 1
ATOM 3818 O O . PRO A 1 505 ? -2.132 8.406 -7.590 1.00 91.25 505 PRO A O 1
ATOM 3821 N N . ALA A 1 506 ? -3.235 6.571 -8.281 1.00 88.12 506 ALA A N 1
ATOM 3822 C CA . ALA A 1 506 ? -3.601 7.065 -9.602 1.00 88.12 506 ALA A CA 1
ATOM 3823 C C . ALA A 1 506 ? -5.099 6.891 -9.872 1.00 88.12 506 ALA A C 1
ATOM 3825 O O . ALA A 1 506 ? -5.779 6.088 -9.236 1.00 88.12 506 ALA A O 1
ATOM 3826 N N . ARG A 1 507 ? -5.621 7.657 -10.835 1.00 86.50 507 ARG A N 1
ATOM 3827 C CA . ARG A 1 507 ? -7.053 7.632 -11.175 1.00 86.50 507 ARG A CA 1
ATOM 3828 C C . ARG A 1 507 ? -7.441 6.320 -11.837 1.00 86.50 507 ARG A C 1
ATOM 3830 O O . ARG A 1 507 ? -8.467 5.755 -11.499 1.00 86.50 507 ARG A O 1
ATOM 3837 N N . GLU A 1 508 ? -6.585 5.844 -12.727 1.00 83.12 508 GLU A N 1
ATOM 3838 C CA . GLU A 1 508 ? -6.769 4.619 -13.495 1.00 83.12 508 GLU A CA 1
ATOM 3839 C C . GLU A 1 508 ? -6.791 3.388 -12.581 1.00 83.12 508 GLU A C 1
ATOM 3841 O O . GLU A 1 508 ? -7.564 2.465 -12.802 1.00 83.12 508 GLU A O 1
ATOM 3846 N N . LEU A 1 509 ? -5.968 3.397 -11.528 1.00 85.44 509 LEU A N 1
ATOM 3847 C CA . LEU A 1 509 ? -5.953 2.339 -10.517 1.00 85.44 509 LEU A CA 1
ATOM 3848 C C . LEU A 1 509 ? -7.202 2.405 -9.637 1.00 85.44 509 LEU A C 1
ATOM 3850 O O . LEU A 1 509 ? -7.850 1.390 -9.419 1.00 85.44 509 LEU A O 1
ATOM 3854 N N . ALA A 1 510 ? -7.619 3.611 -9.235 1.00 92.31 510 ALA A N 1
ATOM 3855 C CA . ALA A 1 510 ? -8.883 3.799 -8.528 1.00 92.31 510 ALA A CA 1
ATOM 3856 C C . ALA A 1 510 ? -10.096 3.312 -9.335 1.00 92.31 510 ALA A C 1
ATOM 3858 O O . ALA A 1 510 ? -11.003 2.718 -8.760 1.00 92.31 510 ALA A O 1
ATOM 3859 N N . GLU A 1 511 ? -10.112 3.537 -10.649 1.00 89.62 511 GLU A N 1
ATOM 3860 C CA . GLU A 1 511 ? -11.141 3.014 -11.554 1.00 89.62 511 GLU A CA 1
ATOM 3861 C C . GLU A 1 511 ? -11.121 1.482 -11.602 1.00 89.62 511 GLU A C 1
ATOM 3863 O O . GLU A 1 511 ? -12.166 0.869 -11.404 1.00 89.62 511 GLU A O 1
ATOM 3868 N N . GLN A 1 512 ? -9.950 0.859 -11.773 1.00 85.56 512 GLN A N 1
ATOM 3869 C CA . GLN A 1 512 ? -9.807 -0.606 -11.791 1.00 85.56 512 GLN A CA 1
ATOM 3870 C C . GLN A 1 512 ? -10.250 -1.253 -10.474 1.00 85.56 512 GLN A C 1
ATOM 3872 O O . GLN A 1 512 ? -11.020 -2.214 -10.474 1.00 85.56 512 GLN A O 1
ATOM 3877 N N . THR A 1 513 ? -9.809 -0.705 -9.344 1.00 94.38 513 THR A N 1
ATOM 3878 C CA . THR A 1 513 ? -10.204 -1.183 -8.016 1.00 94.38 513 THR A CA 1
ATOM 3879 C C . THR A 1 513 ? -11.698 -0.971 -7.777 1.00 94.38 513 THR A C 1
ATOM 3881 O O . THR A 1 513 ? -12.368 -1.836 -7.217 1.00 94.38 513 THR A O 1
ATOM 3884 N N . HIS A 1 514 ? -12.272 0.138 -8.248 1.00 95.75 514 HIS A N 1
ATOM 3885 C CA . HIS A 1 514 ? -13.713 0.359 -8.162 1.00 95.75 514 HIS A CA 1
ATOM 3886 C C . HIS A 1 514 ? -14.512 -0.622 -9.027 1.00 95.75 514 HIS A C 1
ATOM 3888 O O . HIS A 1 514 ? -15.501 -1.167 -8.542 1.00 95.75 514 HIS A O 1
ATOM 3894 N N . GLU A 1 515 ? -14.086 -0.894 -10.263 1.00 91.62 515 GLU A N 1
ATOM 3895 C CA . GLU A 1 515 ? -14.702 -1.914 -11.123 1.00 91.62 515 GLU A CA 1
ATOM 3896 C C . GLU A 1 515 ? -14.665 -3.295 -10.461 1.00 91.62 515 GLU A C 1
ATOM 3898 O O . GLU A 1 515 ? -15.667 -4.010 -10.486 1.00 91.62 515 GLU A O 1
ATOM 3903 N N . PHE A 1 516 ? -13.558 -3.643 -9.796 1.00 93.25 516 PHE A N 1
ATOM 3904 C CA . PHE A 1 516 ? -13.479 -4.851 -8.975 1.00 93.25 516 PHE A CA 1
ATOM 3905 C C . PHE A 1 516 ? -14.582 -4.872 -7.904 1.00 93.25 516 PHE A C 1
ATOM 3907 O O . PHE A 1 516 ? -15.360 -5.826 -7.846 1.00 93.25 516 PHE A O 1
ATOM 3914 N N . PHE A 1 517 ? -14.707 -3.811 -7.098 1.00 95.44 517 PHE A N 1
ATOM 3915 C CA . PHE A 1 517 ? -15.740 -3.745 -6.060 1.00 95.44 517 PHE A CA 1
ATOM 3916 C C . PHE A 1 517 ? -17.156 -3.785 -6.639 1.00 95.44 517 PHE A C 1
ATOM 3918 O O . PHE A 1 517 ? -18.008 -4.443 -6.058 1.00 95.44 517 PHE A O 1
ATOM 3925 N N . VAL A 1 518 ? -17.425 -3.130 -7.772 1.00 92.38 518 VAL A N 1
ATOM 3926 C CA . VAL A 1 518 ? -18.742 -3.160 -8.436 1.00 92.38 518 VAL A CA 1
ATOM 3927 C C . VAL A 1 518 ? -19.093 -4.571 -8.906 1.00 92.38 518 VAL A C 1
ATOM 3929 O O . VAL A 1 518 ? -20.199 -5.042 -8.643 1.00 92.38 518 VAL A O 1
ATOM 3932 N N . ASN A 1 519 ? -18.152 -5.258 -9.557 1.00 87.62 519 ASN A N 1
ATOM 3933 C CA . ASN A 1 519 ? -18.376 -6.601 -10.085 1.00 87.62 519 ASN A CA 1
ATOM 3934 C C . ASN A 1 519 ? -18.641 -7.603 -8.958 1.00 87.62 519 ASN A C 1
ATOM 3936 O O . ASN A 1 519 ? -19.648 -8.306 -8.985 1.00 87.62 519 ASN A O 1
ATOM 3940 N N . PHE A 1 520 ? -17.791 -7.624 -7.930 1.00 89.25 520 PHE A N 1
ATOM 3941 C CA . PHE A 1 520 ? -17.928 -8.574 -6.824 1.00 89.25 520 PHE A CA 1
ATOM 3942 C C . PHE A 1 520 ? -19.060 -8.209 -5.855 1.00 89.25 520 PHE A C 1
ATOM 3944 O O . PHE A 1 520 ? -19.678 -9.099 -5.277 1.00 89.25 520 PHE A O 1
ATOM 3951 N N . ALA A 1 521 ? -19.398 -6.922 -5.703 1.00 89.00 521 ALA A N 1
ATOM 3952 C CA . ALA A 1 521 ? -20.538 -6.515 -4.882 1.00 89.00 521 ALA A CA 1
ATOM 3953 C C . ALA A 1 521 ? -21.889 -6.950 -5.468 1.00 89.00 521 ALA A C 1
ATOM 3955 O O . ALA A 1 521 ? -22.858 -7.063 -4.718 1.00 89.00 521 ALA A O 1
ATOM 3956 N N . SER A 1 522 ? -21.966 -7.197 -6.782 1.00 84.31 522 SER A N 1
ATOM 3957 C CA . SER A 1 522 ? -23.216 -7.560 -7.463 1.00 84.31 522 SER A CA 1
ATOM 3958 C C . SER A 1 522 ? -23.818 -8.893 -6.996 1.00 84.31 522 SER A C 1
ATOM 3960 O O . SER A 1 522 ? -25.034 -9.084 -7.092 1.00 84.31 522 SER A O 1
ATOM 3962 N N . GLU A 1 523 ? -23.003 -9.771 -6.403 1.00 80.31 523 GLU A N 1
ATOM 3963 C CA . GLU A 1 523 ? -23.463 -11.028 -5.805 1.00 80.31 523 GLU A CA 1
ATOM 3964 C C . GLU A 1 523 ? -24.156 -10.825 -4.445 1.00 80.31 523 GLU A C 1
ATOM 3966 O O . GLU A 1 523 ? -24.949 -11.662 -4.005 1.00 80.31 523 GLU A O 1
ATOM 3971 N N . PHE A 1 524 ? -23.947 -9.681 -3.784 1.00 79.94 524 PHE A N 1
ATOM 3972 C CA . PHE A 1 524 ? -24.598 -9.373 -2.514 1.00 79.94 524 PHE A CA 1
ATOM 3973 C C . PHE A 1 524 ? -25.931 -8.664 -2.728 1.00 79.94 524 PHE A C 1
ATOM 3975 O O . PHE A 1 524 ? -25.998 -7.483 -3.066 1.00 79.94 524 PHE A O 1
ATOM 3982 N N . ARG A 1 525 ? -27.027 -9.384 -2.473 1.00 76.19 525 ARG A N 1
ATOM 3983 C CA . ARG A 1 525 ? -28.389 -8.830 -2.578 1.00 76.19 525 ARG A CA 1
ATOM 3984 C C . ARG A 1 525 ? -28.920 -8.273 -1.261 1.00 76.19 525 ARG A C 1
ATOM 3986 O O . ARG A 1 525 ? -29.652 -7.287 -1.276 1.00 76.19 525 ARG A O 1
ATOM 3993 N N . ASP A 1 526 ? -28.555 -8.886 -0.134 1.00 69.69 526 ASP A N 1
ATOM 3994 C CA . ASP A 1 526 ? -29.026 -8.471 1.188 1.00 69.69 526 ASP A CA 1
ATOM 3995 C C . ASP A 1 526 ? -27.946 -8.647 2.284 1.00 69.69 526 ASP A C 1
ATOM 3997 O O . ASP A 1 526 ? -27.559 -9.784 2.576 1.00 69.69 526 ASP A O 1
ATOM 4001 N N . PRO A 1 527 ? -27.437 -7.551 2.890 1.00 76.81 527 PRO A N 1
ATOM 4002 C CA . PRO A 1 527 ? -27.518 -6.179 2.390 1.00 76.81 527 PRO A CA 1
ATOM 4003 C C . PRO A 1 527 ? -26.744 -6.021 1.073 1.00 76.81 527 PRO A C 1
ATOM 4005 O O . PRO A 1 527 ? -25.618 -6.494 0.952 1.00 76.81 527 PRO A O 1
ATOM 4008 N N . ALA A 1 528 ? -27.325 -5.304 0.107 1.00 85.94 528 ALA A N 1
ATOM 4009 C CA . ALA A 1 528 ? -26.581 -4.846 -1.063 1.00 85.94 528 ALA A CA 1
ATOM 4010 C C . ALA A 1 528 ? -25.532 -3.799 -0.660 1.00 85.94 528 ALA A C 1
ATOM 4012 O O . ALA A 1 528 ? -25.852 -2.875 0.099 1.00 85.94 528 ALA A O 1
ATOM 4013 N N . ILE A 1 529 ? -24.320 -3.939 -1.197 1.00 90.62 529 ILE A N 1
ATOM 4014 C CA . ILE A 1 529 ? -23.189 -3.028 -0.987 1.00 90.62 529 ILE A CA 1
ATOM 4015 C C . ILE A 1 529 ? -23.148 -2.019 -2.135 1.00 90.62 529 ILE A C 1
ATOM 4017 O O . ILE A 1 529 ? -23.276 -2.400 -3.296 1.00 90.62 529 ILE A O 1
ATOM 4021 N N . VAL A 1 530 ? -22.943 -0.740 -1.819 1.00 92.00 530 VAL A N 1
ATOM 4022 C CA . VAL A 1 530 ? -22.815 0.341 -2.807 1.00 92.00 530 VAL A CA 1
ATOM 4023 C C . VAL A 1 530 ? -21.380 0.887 -2.819 1.00 92.00 530 VAL A C 1
ATOM 4025 O O . VAL A 1 530 ? -21.019 1.680 -1.943 1.00 92.00 530 VAL A O 1
ATOM 4028 N N . PRO A 1 531 ? -20.541 0.496 -3.795 1.00 94.94 531 PRO A N 1
ATOM 4029 C CA . PRO A 1 531 ? -19.226 1.098 -3.998 1.00 94.94 531 PRO A CA 1
ATOM 4030 C C . PRO A 1 531 ? -19.334 2.491 -4.634 1.00 94.94 531 PRO A C 1
ATOM 4032 O O . PRO A 1 531 ? -20.166 2.718 -5.511 1.00 94.94 531 PRO A O 1
ATOM 4035 N N . GLY A 1 532 ? -18.453 3.419 -4.260 1.00 95.00 532 GLY A N 1
ATOM 4036 C CA . GLY A 1 532 ? -18.365 4.763 -4.837 1.00 95.00 532 GLY A CA 1
ATOM 4037 C C . GLY A 1 532 ? -16.945 5.140 -5.257 1.00 95.00 532 GLY A C 1
ATOM 4038 O O . GLY A 1 532 ? -15.994 4.890 -4.518 1.00 95.00 532 GLY A O 1
ATOM 4039 N N . LEU A 1 533 ? -16.810 5.778 -6.425 1.00 96.50 533 LEU A N 1
ATOM 4040 C CA . LEU A 1 533 ? -15.532 6.227 -6.986 1.00 96.50 533 LEU A CA 1
ATOM 4041 C C . LEU A 1 533 ? -15.338 7.745 -6.856 1.00 96.50 533 LEU A C 1
ATOM 4043 O O . LEU A 1 533 ? -16.127 8.538 -7.379 1.00 96.50 533 LEU A O 1
ATOM 4047 N N . PHE A 1 534 ? -14.230 8.160 -6.239 1.00 96.12 534 PHE A N 1
ATOM 4048 C CA . PHE A 1 534 ? -13.914 9.567 -5.974 1.00 96.12 534 PHE A CA 1
ATOM 4049 C C . PHE A 1 534 ? -12.514 9.952 -6.461 1.00 96.12 534 PHE A C 1
ATOM 4051 O O . PHE A 1 534 ? -11.518 9.927 -5.733 1.00 96.12 534 PHE A O 1
ATOM 4058 N N . ILE A 1 535 ? -12.454 10.376 -7.721 1.00 94.00 535 ILE A N 1
ATOM 4059 C CA . ILE A 1 535 ? -11.229 10.800 -8.409 1.00 94.00 535 ILE A CA 1
ATOM 4060 C C . ILE A 1 535 ? -11.336 12.240 -8.918 1.00 94.00 535 ILE A C 1
ATOM 4062 O O . ILE A 1 535 ? -12.428 12.760 -9.151 1.00 94.00 535 ILE A O 1
ATOM 4066 N N . GLY A 1 536 ? -10.200 12.921 -9.071 1.00 84.06 536 GLY A N 1
ATOM 4067 C CA . GLY A 1 536 ? -10.171 14.255 -9.682 1.00 84.06 536 GLY A CA 1
ATOM 4068 C C . GLY A 1 536 ? -10.405 14.216 -11.200 1.00 84.06 536 GLY A C 1
ATOM 4069 O O . GLY A 1 536 ? -10.245 13.180 -11.834 1.00 84.06 536 GLY A O 1
ATOM 4070 N N . GLY A 1 537 ? -10.708 15.364 -11.813 1.00 76.94 537 GLY A N 1
ATOM 4071 C CA . GLY A 1 537 ? -10.755 15.520 -13.279 1.00 76.94 537 GLY A CA 1
ATOM 4072 C C . GLY A 1 537 ? -11.976 14.927 -13.989 1.00 76.94 537 GLY A C 1
ATOM 4073 O O . GLY A 1 537 ? -12.049 15.013 -15.211 1.00 76.94 537 GLY A O 1
ATOM 4074 N N . VAL A 1 538 ? -12.939 14.389 -13.243 1.00 80.38 538 VAL A N 1
ATOM 4075 C CA . VAL A 1 538 ? -14.271 14.022 -13.741 1.00 80.38 538 VAL A CA 1
ATOM 4076 C C . VAL A 1 538 ? -15.306 15.062 -13.299 1.00 80.38 538 VAL A C 1
ATOM 4078 O O . VAL A 1 538 ? -15.054 15.861 -12.395 1.00 80.38 538 VAL A O 1
ATOM 4081 N N . LYS A 1 539 ? -16.476 15.087 -13.949 1.00 75.56 539 LYS A N 1
ATOM 4082 C CA . LYS A 1 539 ? -17.555 16.023 -13.593 1.00 75.56 539 LYS A CA 1
ATOM 4083 C C . LYS A 1 539 ? -17.998 15.790 -12.144 1.00 75.56 539 LYS A C 1
ATOM 4085 O O . LYS A 1 539 ? -18.208 14.653 -11.737 1.00 75.56 539 LYS A O 1
ATOM 4090 N N . GLU A 1 540 ? -18.204 16.867 -11.388 1.00 76.12 540 GLU A N 1
ATOM 4091 C CA . GLU A 1 540 ? -18.588 16.760 -9.972 1.00 76.12 540 GLU A CA 1
ATOM 4092 C C . GLU A 1 540 ? -20.022 16.255 -9.759 1.00 76.12 540 GLU A C 1
ATOM 4094 O O . GLU A 1 540 ? -20.309 15.634 -8.741 1.00 76.12 540 GLU A O 1
ATOM 4099 N N . GLY A 1 541 ? -20.924 16.504 -10.716 1.00 76.06 541 GLY A N 1
ATOM 4100 C CA . GLY A 1 541 ? -22.348 16.161 -10.615 1.00 76.06 541 GLY A CA 1
ATOM 4101 C C . GLY A 1 541 ? -22.619 14.691 -10.254 1.00 76.06 541 GLY A C 1
ATOM 4102 O O . GLY A 1 541 ? -23.311 14.458 -9.264 1.00 76.06 541 GLY A O 1
ATOM 4103 N N . PRO A 1 542 ? -22.061 13.711 -10.993 1.00 78.94 542 PRO A N 1
ATOM 4104 C CA . PRO A 1 542 ? -22.186 12.287 -10.669 1.00 78.94 542 PRO A CA 1
ATOM 4105 C C . PRO A 1 542 ? -21.662 11.914 -9.276 1.00 78.94 542 PRO A C 1
ATOM 4107 O O . PRO A 1 542 ? -22.343 11.210 -8.539 1.00 78.94 542 PRO A O 1
ATOM 4110 N N . GLN A 1 543 ? -20.502 12.440 -8.867 1.00 82.81 543 GLN A N 1
ATOM 4111 C CA . GLN A 1 543 ? -19.957 12.173 -7.528 1.00 82.81 543 GLN A CA 1
ATOM 4112 C C . GLN A 1 543 ? -20.843 12.762 -6.426 1.00 82.81 543 GLN A C 1
ATOM 4114 O O . GLN A 1 543 ? -21.056 12.132 -5.397 1.00 82.81 543 GLN A O 1
ATOM 4119 N N . HIS A 1 544 ? -21.395 13.960 -6.635 1.00 80.94 544 HIS A N 1
ATOM 4120 C CA . HIS A 1 544 ? -22.341 14.557 -5.694 1.00 80.94 544 HIS A CA 1
ATOM 4121 C C . HIS A 1 544 ? -23.664 13.786 -5.628 1.00 80.94 544 HIS A C 1
ATOM 4123 O O . HIS A 1 544 ? -24.277 13.751 -4.567 1.00 80.94 544 HIS A O 1
ATOM 4129 N N . ALA A 1 545 ? -24.117 13.185 -6.732 1.00 78.62 545 ALA A N 1
ATOM 4130 C CA . ALA A 1 545 ? -25.292 12.317 -6.725 1.00 78.62 545 ALA A CA 1
ATOM 4131 C C . ALA A 1 545 ? -25.040 11.057 -5.884 1.00 78.62 545 ALA A C 1
ATOM 4133 O O . ALA A 1 545 ? -25.810 10.808 -4.962 1.00 78.62 545 ALA A O 1
ATOM 4134 N N . LEU A 1 546 ? -23.908 10.376 -6.101 1.00 83.88 546 LEU A N 1
ATOM 4135 C CA . LEU A 1 546 ? -23.490 9.217 -5.301 1.00 83.88 546 LEU A CA 1
ATOM 4136 C C . LEU A 1 546 ? -23.391 9.543 -3.804 1.00 83.88 546 LEU A C 1
ATOM 4138 O O . LEU A 1 546 ? -23.866 8.780 -2.975 1.00 83.88 546 LEU A O 1
ATOM 4142 N N . LEU A 1 547 ? -22.832 10.702 -3.439 1.00 82.81 547 LEU A N 1
ATOM 4143 C CA . LEU A 1 547 ? -22.745 11.118 -2.030 1.00 82.81 547 LEU A CA 1
ATOM 4144 C C . LEU A 1 547 ? -24.113 11.398 -1.398 1.00 82.81 547 LEU A C 1
ATOM 4146 O O . LEU A 1 547 ? -24.271 11.203 -0.199 1.00 82.81 547 LEU A O 1
ATOM 4150 N N . ARG A 1 548 ? -25.099 11.859 -2.182 1.00 78.81 548 ARG A N 1
ATOM 4151 C CA . ARG A 1 548 ? -26.474 12.052 -1.692 1.00 78.81 548 ARG A CA 1
ATOM 4152 C C . ARG A 1 548 ? -27.220 10.733 -1.523 1.00 78.81 548 ARG A C 1
ATOM 4154 O O . ARG A 1 548 ? -28.016 10.619 -0.601 1.00 78.81 548 ARG A O 1
ATOM 4161 N N . GLU A 1 549 ? -26.992 9.779 -2.421 1.00 78.50 549 GLU A N 1
ATOM 4162 C CA . GLU A 1 549 ? -27.574 8.431 -2.352 1.00 78.50 549 GLU A CA 1
ATOM 4163 C C . GLU A 1 549 ? -26.913 7.584 -1.248 1.00 78.50 549 GLU A C 1
ATOM 4165 O O . GLU A 1 549 ? -27.558 6.725 -0.645 1.00 78.50 549 GLU A O 1
ATOM 4170 N N . GLY A 1 550 ? -25.658 7.901 -0.919 1.00 83.19 550 GLY A N 1
ATOM 4171 C CA . GLY A 1 550 ? -24.859 7.239 0.102 1.00 83.19 550 GLY A CA 1
ATOM 4172 C C . GLY A 1 550 ? -24.088 6.043 -0.456 1.00 83.19 550 GLY A C 1
ATOM 4173 O O . GLY A 1 550 ? -24.530 5.361 -1.379 1.00 83.19 550 GLY A O 1
ATOM 4174 N N . VAL A 1 551 ? -22.918 5.777 0.124 1.00 91.88 551 VAL A N 1
ATOM 4175 C CA . VAL A 1 551 ? -21.996 4.713 -0.306 1.00 91.88 551 VAL A CA 1
ATOM 4176 C C . VAL A 1 551 ? -21.518 3.911 0.901 1.00 91.88 551 VAL A C 1
ATOM 4178 O O . VAL A 1 551 ? -21.383 4.462 1.991 1.00 91.88 551 VAL A O 1
ATOM 4181 N N . ASP A 1 552 ? -21.249 2.621 0.708 1.00 92.62 552 ASP A N 1
ATOM 4182 C CA . ASP A 1 552 ? -20.756 1.708 1.750 1.00 92.62 552 ASP A CA 1
ATOM 4183 C C . ASP A 1 552 ? -19.231 1.520 1.664 1.00 92.62 552 ASP A C 1
ATOM 4185 O O . ASP A 1 552 ? -18.558 1.371 2.687 1.00 92.62 552 ASP A O 1
ATOM 4189 N N . ILE A 1 553 ? -18.678 1.581 0.448 1.00 96.44 553 ILE A N 1
ATOM 4190 C CA . ILE A 1 553 ? -17.244 1.454 0.164 1.00 96.44 553 ILE A CA 1
ATOM 4191 C C . ILE A 1 553 ? -16.794 2.646 -0.680 1.00 96.44 553 ILE A C 1
ATOM 4193 O O . ILE A 1 553 ? -17.388 2.945 -1.715 1.00 96.44 553 ILE A O 1
ATOM 4197 N N . VAL A 1 554 ? -15.731 3.325 -0.257 1.00 97.44 554 VAL A N 1
ATOM 4198 C CA . VAL A 1 554 ? -15.152 4.481 -0.954 1.00 97.44 554 VAL A CA 1
ATOM 4199 C C . VAL A 1 554 ? -13.836 4.064 -1.594 1.00 97.44 554 VAL A C 1
ATOM 4201 O O . VAL A 1 554 ? -12.906 3.705 -0.883 1.00 97.44 554 VAL A O 1
ATOM 4204 N N . THR A 1 555 ? -13.720 4.189 -2.912 1.00 98.25 555 THR A N 1
ATOM 4205 C CA . THR A 1 555 ? -12.456 4.039 -3.649 1.00 98.25 555 THR A CA 1
ATOM 4206 C C . THR A 1 555 ? -12.072 5.386 -4.250 1.00 98.25 555 THR A C 1
ATOM 4208 O O . THR A 1 555 ? -12.897 6.044 -4.889 1.00 98.25 555 THR A O 1
ATOM 4211 N N . GLY A 1 556 ? -10.837 5.851 -4.065 1.00 96.94 556 GLY A N 1
ATOM 4212 C CA . GLY A 1 556 ? -10.456 7.139 -4.638 1.00 96.94 556 GLY A CA 1
ATOM 4213 C C . GLY A 1 556 ? -9.016 7.576 -4.427 1.00 96.94 556 GLY A C 1
ATOM 4214 O O . GLY A 1 556 ? -8.240 6.975 -3.693 1.00 96.94 556 GLY A O 1
ATOM 4215 N N . THR A 1 557 ? -8.672 8.692 -5.068 1.00 96.44 557 THR A N 1
ATOM 4216 C CA . THR A 1 557 ? -7.351 9.320 -4.907 1.00 96.44 557 THR A CA 1
ATOM 4217 C C . THR A 1 557 ? -7.306 10.180 -3.634 1.00 96.44 557 THR A C 1
ATOM 4219 O O . THR A 1 557 ? -8.258 10.942 -3.413 1.00 96.44 557 THR A O 1
ATOM 4222 N N . PRO A 1 558 ? -6.207 10.179 -2.849 1.00 96.38 558 PRO A N 1
ATOM 4223 C CA . PRO A 1 558 ? -6.139 10.834 -1.536 1.00 96.38 558 PRO A CA 1
ATOM 4224 C C . PRO A 1 558 ? -6.609 12.290 -1.516 1.00 96.38 558 PRO A C 1
ATOM 4226 O O . PRO A 1 558 ? -7.393 12.685 -0.656 1.00 96.38 558 PRO A O 1
ATOM 4229 N N . ILE A 1 559 ? -6.159 13.096 -2.483 1.00 93.12 559 ILE A N 1
ATOM 4230 C CA . ILE A 1 559 ? -6.473 14.532 -2.542 1.00 93.12 559 ILE A CA 1
ATOM 4231 C C . ILE A 1 559 ? -7.978 14.757 -2.712 1.00 93.12 559 ILE A C 1
ATOM 4233 O O . ILE A 1 559 ? -8.554 15.590 -2.013 1.00 93.12 559 ILE A O 1
ATOM 4237 N N . ARG A 1 560 ? -8.622 14.005 -3.615 1.00 94.19 560 ARG A N 1
ATOM 4238 C CA . ARG A 1 560 ? -10.056 14.162 -3.879 1.00 94.19 560 ARG A CA 1
ATOM 4239 C C . ARG A 1 560 ? -10.895 13.713 -2.687 1.00 94.19 560 ARG A C 1
ATOM 4241 O O . ARG A 1 560 ? -11.845 14.400 -2.324 1.00 94.19 560 ARG A O 1
ATOM 4248 N N . VAL A 1 561 ? -10.531 12.597 -2.058 1.00 95.88 561 VAL A N 1
ATOM 4249 C CA . VAL A 1 561 ? -11.216 12.118 -0.850 1.00 95.88 561 VAL A CA 1
ATOM 4250 C C . VAL A 1 561 ? -11.082 13.150 0.273 1.00 95.88 561 VAL A C 1
ATOM 4252 O O . VAL A 1 561 ? -12.084 13.529 0.875 1.00 95.88 561 VAL A O 1
ATOM 4255 N N . LEU A 1 562 ? -9.877 13.684 0.514 1.00 93.56 562 LEU A N 1
ATOM 4256 C CA . LEU A 1 562 ? -9.656 14.692 1.556 1.00 93.56 562 LEU A CA 1
ATOM 4257 C C . LEU A 1 562 ? -10.490 15.957 1.335 1.00 93.56 562 LEU A C 1
ATOM 4259 O O . LEU A 1 562 ? -11.038 16.487 2.300 1.00 93.56 562 LEU A O 1
ATOM 4263 N N . GLU A 1 563 ? -10.603 16.421 0.092 1.00 90.88 563 GLU A N 1
ATOM 4264 C CA . GLU A 1 563 ? -11.430 17.572 -0.278 1.00 90.88 563 GLU A CA 1
ATOM 4265 C C . GLU A 1 563 ? -12.911 17.348 0.075 1.00 90.88 563 GLU A C 1
ATOM 4267 O O . GLU A 1 563 ? -13.545 18.206 0.691 1.00 90.88 563 GLU A O 1
ATOM 4272 N N . LEU A 1 564 ? -13.467 16.180 -0.265 1.00 87.56 564 LEU A N 1
ATOM 4273 C CA . LEU A 1 564 ? -14.862 15.837 0.036 1.00 87.56 564 LEU A CA 1
ATOM 4274 C C . LEU A 1 564 ? -15.123 15.768 1.544 1.00 87.56 564 LEU A C 1
ATOM 4276 O O . LEU A 1 564 ? -16.154 16.256 2.010 1.00 87.56 564 LEU A O 1
ATOM 4280 N N . VAL A 1 565 ? -14.170 15.229 2.304 1.00 86.88 565 VAL A N 1
ATOM 4281 C CA . VAL A 1 565 ? -14.243 15.158 3.769 1.00 86.88 565 VAL A CA 1
ATOM 4282 C C . VAL A 1 565 ? -14.135 16.549 4.397 1.00 86.88 565 VAL A C 1
ATOM 4284 O O . VAL A 1 565 ? -14.909 16.891 5.284 1.00 86.88 565 VAL A O 1
ATOM 4287 N N . GLN A 1 566 ? -13.208 17.390 3.925 1.00 82.62 566 GLN A N 1
ATOM 4288 C CA . GLN A 1 566 ? -13.043 18.768 4.416 1.00 82.62 566 GLN A CA 1
ATOM 4289 C C . GLN A 1 566 ? -14.277 19.634 4.174 1.00 82.62 566 GLN A C 1
ATOM 4291 O O . GLN A 1 566 ? -14.587 20.493 4.992 1.00 82.62 566 GLN A O 1
ATOM 4296 N N . ASN A 1 567 ? -14.985 19.388 3.076 1.00 79.25 567 ASN A N 1
ATOM 4297 C CA . ASN A 1 567 ? -16.209 20.099 2.729 1.00 79.25 567 ASN A CA 1
ATOM 4298 C C . ASN A 1 567 ? -17.464 19.513 3.404 1.00 79.25 567 ASN A C 1
ATOM 4300 O O . ASN A 1 567 ? -18.571 19.936 3.076 1.00 79.25 567 ASN A O 1
ATOM 4304 N N . GLY A 1 568 ? -17.316 18.522 4.294 1.00 74.00 568 GLY A N 1
ATOM 4305 C CA . GLY A 1 568 ? -18.430 17.871 4.990 1.00 74.00 568 GLY A CA 1
ATOM 4306 C C . GLY A 1 568 ? -19.347 17.048 4.080 1.00 74.00 568 GLY A C 1
ATOM 4307 O O . GLY A 1 568 ? -20.478 16.762 4.459 1.00 74.00 568 GLY A O 1
ATOM 4308 N N . LYS A 1 569 ? -18.893 16.695 2.869 1.00 80.75 569 LYS A N 1
ATOM 4309 C CA . LYS A 1 569 ? -19.677 15.915 1.894 1.00 80.75 569 LYS A CA 1
ATOM 4310 C C . LYS A 1 569 ? -19.489 14.408 2.044 1.00 80.75 569 LYS A C 1
ATOM 4312 O O . LYS A 1 569 ? -20.350 13.658 1.602 1.00 80.75 569 LYS A O 1
ATOM 4317 N N . LEU A 1 570 ? -18.362 13.979 2.608 1.00 85.69 570 LEU A N 1
ATOM 4318 C CA . LEU A 1 570 ? -18.049 12.579 2.877 1.00 85.69 570 LEU A CA 1
ATOM 4319 C C . LEU A 1 570 ? -17.720 12.416 4.362 1.00 85.69 570 LEU A C 1
ATOM 4321 O O . LEU A 1 570 ? -16.788 13.051 4.856 1.00 85.69 570 LEU A O 1
ATOM 4325 N N . ASP A 1 571 ? -18.482 11.574 5.055 1.00 81.88 571 ASP A N 1
ATOM 4326 C CA . ASP A 1 571 ? -18.269 11.261 6.469 1.00 81.88 571 ASP A CA 1
ATOM 4327 C C . ASP A 1 571 ? -17.402 10.001 6.608 1.00 81.88 571 ASP A C 1
ATOM 4329 O O . ASP A 1 571 ? -17.661 8.992 5.954 1.00 81.88 571 ASP A O 1
ATOM 4333 N N . LEU A 1 572 ? -16.364 10.070 7.444 1.00 86.69 572 LEU A N 1
ATOM 4334 C CA . LEU A 1 572 ? -15.458 8.951 7.732 1.00 86.69 572 LEU A CA 1
ATOM 4335 C C . LEU A 1 572 ? -15.678 8.353 9.129 1.00 86.69 572 LEU A C 1
ATOM 4337 O O . LEU A 1 572 ? -14.929 7.464 9.538 1.00 86.69 572 LEU A O 1
ATOM 4341 N N . SER A 1 573 ? -16.684 8.817 9.879 1.00 79.81 573 SER A N 1
ATOM 4342 C CA . SER A 1 573 ? -16.886 8.417 11.276 1.00 79.81 573 SER A CA 1
ATOM 4343 C C . SER A 1 573 ? -17.260 6.945 11.460 1.00 79.81 573 SER A C 1
ATOM 4345 O O . SER A 1 573 ? -17.126 6.431 12.566 1.00 79.81 573 SER A O 1
ATOM 4347 N N . ALA A 1 574 ? -17.735 6.277 10.404 1.00 82.56 574 ALA A N 1
ATOM 4348 C CA . ALA A 1 574 ? -18.119 4.863 10.417 1.00 82.56 574 ALA A CA 1
ATOM 4349 C C . ALA A 1 574 ? -17.095 3.938 9.733 1.00 82.56 574 ALA A C 1
ATOM 4351 O O . ALA A 1 574 ? -17.331 2.736 9.632 1.00 82.56 574 ALA A O 1
ATOM 4352 N N . ILE A 1 575 ? -15.948 4.464 9.284 1.00 90.19 575 ILE A N 1
ATOM 4353 C CA . ILE A 1 575 ? -14.922 3.647 8.629 1.00 90.19 575 ILE A CA 1
ATOM 4354 C C . ILE A 1 575 ? -14.351 2.628 9.623 1.00 90.19 575 ILE A C 1
ATOM 4356 O O . ILE A 1 575 ? -13.866 2.983 10.698 1.00 90.19 575 ILE A O 1
ATOM 4360 N N . ARG A 1 576 ? -14.393 1.354 9.233 1.00 88.75 576 ARG A N 1
ATOM 4361 C CA . ARG A 1 576 ? -13.814 0.199 9.931 1.00 88.75 576 ARG A CA 1
ATOM 4362 C C . ARG A 1 576 ? -12.632 -0.402 9.187 1.00 88.75 576 ARG A C 1
ATOM 4364 O O . ARG A 1 576 ? -11.720 -0.902 9.835 1.00 88.75 576 ARG A O 1
ATOM 4371 N N . TYR A 1 577 ? -12.616 -0.278 7.863 1.00 94.88 577 TYR A N 1
ATOM 4372 C CA . TYR A 1 577 ? -11.581 -0.851 7.007 1.00 94.88 577 TYR A CA 1
ATOM 4373 C C . TYR A 1 577 ? -10.889 0.256 6.220 1.00 94.88 577 TYR A C 1
ATOM 4375 O O . TYR A 1 577 ? -11.529 0.976 5.451 1.00 94.88 577 TYR A O 1
ATOM 4383 N N . PHE A 1 578 ? -9.584 0.413 6.418 1.00 97.12 578 PHE A N 1
ATOM 4384 C CA . PHE A 1 578 ? -8.785 1.400 5.703 1.00 97.12 578 PHE A CA 1
ATOM 4385 C C . PHE A 1 578 ? -7.677 0.720 4.908 1.00 97.12 578 PHE A C 1
ATOM 4387 O O . PHE A 1 578 ? -6.777 0.111 5.482 1.00 97.12 578 PHE A O 1
ATOM 4394 N N . VAL A 1 579 ? -7.744 0.841 3.584 1.00 98.06 579 VAL A N 1
ATOM 4395 C CA . VAL A 1 579 ? -6.806 0.219 2.651 1.00 98.06 579 VAL A CA 1
ATOM 4396 C C . VAL A 1 579 ? -5.951 1.282 1.970 1.00 98.06 579 VAL A C 1
ATOM 4398 O O . VAL A 1 579 ? -6.469 2.274 1.449 1.00 98.06 579 VAL A O 1
ATOM 4401 N N . LEU A 1 580 ? -4.642 1.047 1.940 1.00 97.38 580 LEU A N 1
ATOM 4402 C CA . LEU A 1 580 ? -3.701 1.760 1.081 1.00 97.38 580 LEU A CA 1
ATOM 4403 C C . LEU A 1 580 ? -3.156 0.769 0.060 1.00 97.38 580 LEU A C 1
ATOM 4405 O O . LEU A 1 580 ? -2.334 -0.073 0.427 1.00 97.38 580 LEU A O 1
ATOM 4409 N N . ASP A 1 581 ? -3.614 0.858 -1.187 1.00 95.38 581 ASP A N 1
ATOM 4410 C CA . ASP A 1 581 ? -3.033 0.072 -2.277 1.00 95.38 581 ASP A CA 1
ATOM 4411 C C . ASP A 1 581 ? -1.891 0.849 -2.939 1.00 95.38 581 ASP A C 1
ATOM 4413 O O . ASP A 1 581 ? -1.884 2.083 -2.981 1.00 95.38 581 ASP A O 1
ATOM 4417 N N . GLU A 1 582 ? -0.886 0.111 -3.399 1.00 91.25 582 GLU A N 1
ATOM 4418 C CA . GLU A 1 582 ? 0.384 0.633 -3.906 1.00 91.25 582 GLU A CA 1
ATOM 4419 C C . GLU A 1 582 ? 0.952 1.766 -3.025 1.00 91.25 582 GLU A C 1
ATOM 4421 O O . GLU A 1 582 ? 1.222 2.888 -3.474 1.00 91.25 582 GLU A O 1
ATOM 4426 N N . ALA A 1 583 ? 1.107 1.474 -1.731 1.00 91.06 583 ALA A N 1
ATOM 4427 C CA . ALA A 1 583 ? 1.493 2.454 -0.717 1.00 91.06 583 ALA A CA 1
ATOM 4428 C C . ALA A 1 583 ? 2.815 3.180 -1.023 1.00 91.06 583 ALA A C 1
ATOM 4430 O O . ALA A 1 583 ? 2.950 4.369 -0.727 1.00 91.06 583 ALA A O 1
ATOM 4431 N N . ASP A 1 584 ? 3.771 2.507 -1.660 1.00 86.69 584 ASP A N 1
ATOM 4432 C CA . ASP A 1 584 ? 5.004 3.123 -2.159 1.00 86.69 584 ASP A CA 1
ATOM 4433 C C . ASP A 1 584 ? 4.727 4.236 -3.178 1.00 86.69 584 ASP A C 1
ATOM 4435 O O . ASP A 1 584 ? 5.245 5.349 -3.051 1.00 86.69 584 ASP A O 1
ATOM 4439 N N . ARG A 1 585 ? 3.821 4.007 -4.128 1.00 84.38 585 ARG A N 1
ATOM 4440 C CA . ARG A 1 585 ? 3.405 5.031 -5.098 1.00 84.38 585 ARG A CA 1
ATOM 4441 C C . ARG A 1 585 ? 2.579 6.148 -4.473 1.00 84.38 585 ARG A C 1
ATOM 4443 O O . ARG A 1 585 ? 2.664 7.304 -4.906 1.00 84.38 585 ARG A O 1
ATOM 4450 N N . LEU A 1 586 ? 1.780 5.837 -3.456 1.00 90.19 586 LEU A N 1
ATOM 4451 C CA . LEU A 1 586 ? 1.068 6.851 -2.676 1.00 90.19 586 LEU A CA 1
ATOM 4452 C C . LEU A 1 586 ? 2.053 7.827 -2.009 1.00 90.19 586 LEU A C 1
ATOM 4454 O O . LEU A 1 586 ? 1.790 9.033 -1.962 1.00 90.19 586 LEU A O 1
ATOM 4458 N N . LEU A 1 587 ? 3.209 7.340 -1.555 1.00 87.12 587 LEU A N 1
ATOM 4459 C CA . LEU A 1 587 ? 4.273 8.180 -1.003 1.00 87.12 587 LEU A CA 1
ATOM 4460 C C . LEU A 1 587 ? 5.058 8.933 -2.085 1.00 87.12 587 LEU A C 1
ATOM 4462 O O . LEU A 1 587 ? 5.234 10.146 -1.948 1.00 87.12 587 LEU A O 1
ATOM 4466 N N . ASP A 1 588 ? 5.431 8.279 -3.190 1.00 78.88 588 ASP A N 1
ATOM 4467 C CA . ASP A 1 588 ? 6.134 8.907 -4.329 1.00 78.88 588 ASP A CA 1
ATOM 4468 C C . ASP A 1 588 ? 5.380 10.122 -4.897 1.00 78.88 588 ASP A C 1
ATOM 4470 O O . ASP A 1 588 ? 5.976 11.085 -5.383 1.00 78.88 588 ASP A O 1
ATOM 4474 N N . THR A 1 589 ? 4.048 10.095 -4.833 1.00 76.12 589 THR A N 1
ATOM 4475 C CA . THR A 1 589 ? 3.175 11.183 -5.303 1.00 76.12 589 THR A CA 1
ATOM 4476 C C . THR A 1 589 ? 2.998 12.321 -4.288 1.00 76.12 589 THR A C 1
ATOM 4478 O O . THR A 1 589 ? 2.272 13.281 -4.559 1.00 76.12 589 THR A O 1
ATOM 4481 N N . GLY A 1 590 ? 3.671 12.254 -3.134 1.00 80.94 590 GLY A N 1
ATOM 4482 C CA . GLY A 1 590 ? 3.650 13.282 -2.091 1.00 80.94 590 GLY A CA 1
ATOM 4483 C C . GLY A 1 590 ? 2.373 13.296 -1.247 1.00 80.94 590 GLY A C 1
ATOM 4484 O O . GLY A 1 590 ? 2.051 14.320 -0.643 1.00 80.94 590 GLY A O 1
ATOM 4485 N N . ASN A 1 591 ? 1.620 12.189 -1.192 1.00 88.00 591 ASN A N 1
ATOM 4486 C CA . ASN A 1 591 ? 0.323 12.140 -0.505 1.00 88.00 591 ASN A CA 1
ATOM 4487 C C . ASN A 1 591 ? 0.396 11.789 0.990 1.00 88.00 591 ASN A C 1
ATOM 4489 O O . ASN A 1 591 ? -0.647 11.748 1.641 1.00 88.00 591 ASN A O 1
ATOM 4493 N N . GLN A 1 592 ? 1.585 11.598 1.571 1.00 88.94 592 GLN A N 1
ATOM 4494 C CA . GLN A 1 592 ? 1.757 11.202 2.978 1.00 88.94 592 GLN A CA 1
ATOM 4495 C C . GLN A 1 592 ? 0.968 12.087 3.958 1.00 88.94 592 GLN A C 1
ATOM 4497 O O . GLN A 1 592 ? 0.167 11.596 4.751 1.00 88.94 592 GLN A O 1
ATOM 4502 N N . ALA A 1 593 ? 1.119 13.411 3.859 1.00 86.12 593 ALA A N 1
ATOM 4503 C CA . ALA A 1 593 ? 0.412 14.349 4.733 1.00 86.12 593 ALA A CA 1
ATOM 4504 C C . ALA A 1 593 ? -1.117 14.310 4.543 1.00 86.12 593 ALA A C 1
ATOM 4506 O O . ALA A 1 593 ? -1.872 14.573 5.476 1.00 86.12 593 ALA A O 1
ATOM 4507 N N . THR A 1 594 ? -1.584 14.000 3.334 1.00 91.94 594 THR A N 1
ATOM 4508 C CA . THR A 1 594 ? -3.010 13.855 3.012 1.00 91.94 594 THR A CA 1
ATOM 4509 C C . THR A 1 594 ? -3.580 12.588 3.643 1.00 91.94 594 THR A C 1
ATOM 4511 O O . THR A 1 594 ? -4.652 12.635 4.242 1.00 91.94 594 THR A O 1
ATOM 4514 N N . ILE A 1 595 ? -2.841 11.480 3.557 1.00 94.88 595 ILE A N 1
ATOM 4515 C CA . ILE A 1 595 ? -3.198 10.187 4.151 1.00 94.88 595 ILE A CA 1
ATOM 4516 C C . ILE A 1 595 ? -3.326 10.311 5.669 1.00 94.88 595 ILE A C 1
ATOM 4518 O O . ILE A 1 595 ? -4.340 9.899 6.224 1.00 94.88 595 ILE A O 1
ATOM 4522 N N . LEU A 1 596 ? -2.355 10.946 6.333 1.00 90.38 596 LEU A N 1
ATOM 4523 C CA . LEU A 1 596 ? -2.396 11.150 7.784 1.00 90.38 596 LEU A CA 1
ATOM 4524 C C . LEU A 1 596 ? -3.617 11.981 8.215 1.00 90.38 596 LEU A C 1
ATOM 4526 O O . LEU A 1 596 ? -4.320 11.596 9.144 1.00 90.38 596 LEU A O 1
ATOM 4530 N N . LYS A 1 597 ? -3.956 13.049 7.480 1.00 87.06 597 LYS A N 1
ATOM 4531 C CA . LYS A 1 597 ? -5.159 13.866 7.749 1.00 87.06 597 LYS A CA 1
ATOM 4532 C C . LYS A 1 597 ? -6.471 13.106 7.565 1.00 87.06 597 LYS A C 1
ATOM 4534 O O . LYS A 1 597 ? -7.450 13.389 8.252 1.00 87.06 597 LYS A O 1
ATOM 4539 N N . LEU A 1 598 ? -6.530 12.199 6.590 1.00 91.44 598 LEU A N 1
ATOM 4540 C CA . LEU A 1 598 ? -7.680 11.312 6.417 1.00 91.44 598 LEU A CA 1
ATOM 4541 C C . LEU A 1 598 ? -7.762 10.338 7.589 1.00 91.44 598 LEU A C 1
ATOM 4543 O O . LEU A 1 598 ? -8.817 10.214 8.206 1.00 91.44 598 LEU A O 1
ATOM 4547 N N . PHE A 1 599 ? -6.638 9.705 7.924 1.00 90.81 599 PHE A N 1
ATOM 4548 C CA . PHE A 1 599 ? -6.535 8.761 9.025 1.00 90.81 599 PHE A CA 1
ATOM 4549 C C . PHE A 1 599 ? -6.989 9.394 10.346 1.00 90.81 599 PHE A C 1
ATOM 4551 O O . PHE A 1 599 ? -7.806 8.799 11.036 1.00 90.81 599 PHE A O 1
ATOM 4558 N N . GLU A 1 600 ? -6.566 10.612 10.679 1.00 83.94 600 GLU A N 1
ATOM 4559 C CA . GLU A 1 600 ? -6.977 11.334 11.900 1.00 83.94 600 GLU A CA 1
ATOM 4560 C C . GLU A 1 600 ? -8.495 11.516 12.066 1.00 83.94 600 GLU A C 1
ATOM 4562 O O . GLU A 1 600 ? -8.970 11.722 13.181 1.00 83.94 600 GLU A O 1
ATOM 4567 N N . ARG A 1 601 ? -9.267 11.436 10.976 1.00 81.06 601 ARG A N 1
ATOM 4568 C CA . ARG A 1 601 ? -10.732 11.586 10.983 1.00 81.06 601 ARG A CA 1
ATOM 4569 C C . ARG A 1 601 ? -11.490 10.268 11.086 1.00 81.06 601 ARG A C 1
ATOM 4571 O O . ARG A 1 601 ? -12.714 10.287 11.180 1.00 81.06 601 ARG A O 1
ATOM 4578 N N . MET A 1 602 ? -10.782 9.143 11.053 1.00 86.19 602 MET A N 1
ATOM 4579 C CA . MET A 1 602 ? -11.360 7.808 11.194 1.00 86.19 602 MET A CA 1
ATOM 4580 C C . MET A 1 602 ? -11.346 7.371 12.665 1.00 86.19 602 MET A C 1
ATOM 4582 O O . MET A 1 602 ? -10.381 7.671 13.377 1.00 86.19 602 MET A O 1
ATOM 4586 N N . PRO A 1 603 ? -12.354 6.614 13.126 1.00 78.00 603 PRO A N 1
ATOM 4587 C CA . PRO A 1 603 ? -12.432 6.157 14.513 1.00 78.00 603 PRO A CA 1
ATOM 4588 C C . PRO A 1 603 ? -11.294 5.178 14.842 1.00 78.00 603 PRO A C 1
ATOM 4590 O O . PRO A 1 603 ? -11.178 4.148 14.196 1.00 78.00 603 PRO A O 1
ATOM 4593 N N . LYS A 1 604 ? -10.450 5.465 15.844 1.00 75.31 604 LYS A N 1
ATOM 4594 C CA . LYS A 1 604 ? -9.305 4.593 16.208 1.00 75.31 604 LYS A CA 1
ATOM 4595 C C . LYS A 1 604 ? -9.677 3.443 17.138 1.00 75.31 604 LYS A C 1
ATOM 4597 O O . LYS A 1 604 ? -9.160 2.342 16.979 1.00 75.31 604 LYS A O 1
ATOM 4602 N N . LEU A 1 605 ? -10.597 3.695 18.062 1.00 59.44 605 LEU A N 1
ATOM 4603 C CA . LEU A 1 605 ? -11.273 2.691 18.877 1.00 59.44 605 LEU A CA 1
ATOM 4604 C C . LEU A 1 605 ? -12.783 2.896 18.709 1.00 59.44 605 LEU A C 1
ATOM 4606 O O . LEU A 1 605 ? -13.246 4.036 18.665 1.00 59.44 605 LEU A O 1
ATOM 4610 N N . ALA A 1 606 ? -13.558 1.822 18.588 1.00 46.97 606 ALA A N 1
ATOM 4611 C CA . ALA A 1 606 ? -15.002 1.881 18.790 1.00 46.97 606 ALA A CA 1
ATOM 4612 C C . ALA A 1 606 ? -15.341 1.595 20.263 1.00 46.97 606 ALA A C 1
ATOM 4614 O O . ALA A 1 606 ? -14.483 1.234 21.066 1.00 46.97 606 ALA A O 1
ATOM 4615 N N . ALA A 1 607 ? -16.610 1.782 20.632 1.00 36.00 607 ALA A N 1
ATOM 4616 C CA . ALA A 1 607 ? -17.092 1.691 22.013 1.00 36.00 607 ALA A CA 1
ATOM 4617 C C . ALA A 1 607 ? -16.951 0.301 22.672 1.00 36.00 607 ALA A C 1
ATOM 4619 O O . ALA A 1 607 ? -17.114 0.193 23.887 1.00 36.00 607 ALA A O 1
ATOM 4620 N N . SER A 1 608 ? -16.626 -0.742 21.902 1.00 36.59 608 SER A N 1
ATOM 4621 C CA . SER A 1 608 ? -16.276 -2.078 22.390 1.00 36.59 608 SER A CA 1
ATOM 4622 C C . SER A 1 608 ? -14.785 -2.343 22.171 1.00 36.59 608 SER A C 1
ATOM 4624 O O . SER A 1 608 ? -14.255 -2.034 21.106 1.00 36.59 608 SER A O 1
ATOM 4626 N N . ALA A 1 609 ? -14.125 -3.002 23.129 1.00 34.88 609 ALA A N 1
ATOM 4627 C CA . ALA A 1 609 ? -12.726 -3.442 23.029 1.00 34.88 609 ALA A CA 1
ATOM 4628 C C . ALA A 1 609 ? -12.432 -4.366 21.819 1.00 34.88 609 ALA A C 1
ATOM 4630 O O . ALA A 1 609 ? -11.274 -4.683 21.560 1.00 34.88 609 ALA A O 1
ATOM 4631 N N . THR A 1 610 ? -13.465 -4.790 21.083 1.00 39.56 610 THR A N 1
ATOM 4632 C CA . THR A 1 610 ? -13.407 -5.698 19.928 1.00 39.56 610 THR A CA 1
ATOM 4633 C C . THR A 1 610 ? -13.540 -5.012 18.565 1.00 39.56 610 THR A C 1
ATOM 4635 O O . THR A 1 610 ? -13.344 -5.664 17.547 1.00 39.56 610 THR A O 1
ATOM 4638 N N . GLU A 1 611 ? -13.887 -3.726 18.504 1.00 56.09 611 GLU A N 1
ATOM 4639 C CA . GLU A 1 611 ? -14.182 -3.023 17.248 1.00 56.09 611 GLU A CA 1
ATOM 4640 C C . GLU A 1 611 ? -13.177 -1.866 17.075 1.00 56.09 611 GLU A C 1
ATOM 4642 O O . GLU A 1 611 ? -13.329 -0.793 17.651 1.00 56.09 611 GLU A O 1
ATOM 4647 N N . ARG A 1 612 ? -12.100 -2.072 16.310 1.00 72.81 612 ARG A N 1
ATOM 4648 C CA . ARG A 1 612 ? -11.078 -1.045 16.011 1.00 72.81 612 ARG A CA 1
ATOM 4649 C C . ARG A 1 612 ? -10.980 -0.816 14.505 1.00 72.81 612 ARG A C 1
ATOM 4651 O O . ARG A 1 612 ? -11.421 -1.658 13.730 1.00 72.81 612 ARG A O 1
ATOM 4658 N N . LEU A 1 613 ? -10.384 0.301 14.088 1.00 86.31 613 LEU A N 1
ATOM 4659 C CA . LEU A 1 613 ? -10.014 0.490 12.683 1.00 86.31 613 LEU A CA 1
ATOM 4660 C C . LEU A 1 613 ? -8.974 -0.560 12.294 1.00 86.31 613 LEU A C 1
ATOM 4662 O O . LEU A 1 613 ? -7.903 -0.610 12.900 1.00 86.31 613 LEU A O 1
ATOM 4666 N N . GLN A 1 614 ? -9.290 -1.360 11.285 1.00 90.00 614 GLN A N 1
ATOM 4667 C CA . GLN A 1 614 ? -8.344 -2.265 10.659 1.00 90.00 614 GLN A CA 1
ATOM 4668 C C . GLN A 1 614 ? -7.665 -1.550 9.494 1.00 90.00 614 GLN A C 1
ATOM 4670 O O . GLN A 1 614 ? -8.334 -0.975 8.628 1.00 90.00 614 GLN A O 1
ATOM 4675 N N . VAL A 1 615 ? -6.337 -1.600 9.465 1.00 94.56 615 VAL A N 1
ATOM 4676 C CA . VAL A 1 615 ? -5.536 -1.005 8.393 1.00 94.56 615 VAL A CA 1
ATOM 4677 C C . VAL A 1 615 ? -4.860 -2.092 7.572 1.00 94.56 615 VAL A C 1
ATOM 4679 O O . VAL A 1 615 ? -4.189 -2.974 8.104 1.00 94.56 615 VAL A O 1
ATOM 4682 N N . MET A 1 616 ? -5.021 -2.002 6.258 1.00 96.69 616 MET A N 1
ATOM 4683 C CA . MET A 1 616 ? -4.449 -2.917 5.280 1.00 96.69 616 MET A CA 1
ATOM 4684 C C . MET A 1 616 ? -3.574 -2.120 4.311 1.00 96.69 616 MET A C 1
ATOM 4686 O O . MET A 1 616 ? -4.066 -1.270 3.572 1.00 96.69 616 MET A O 1
ATOM 4690 N N . LEU A 1 617 ? -2.270 -2.365 4.311 1.00 95.56 617 LEU A N 1
ATOM 4691 C CA . LEU A 1 617 ? -1.316 -1.673 3.450 1.00 95.56 617 LEU A CA 1
ATOM 4692 C C . LEU A 1 617 ? -0.715 -2.678 2.475 1.00 95.56 617 LEU A C 1
ATOM 4694 O O . LEU A 1 617 ? -0.013 -3.605 2.873 1.00 95.56 617 LEU A O 1
ATOM 4698 N N . PHE A 1 618 ? -0.974 -2.463 1.192 1.00 94.00 618 PHE A N 1
ATOM 4699 C CA . PHE A 1 618 ? -0.476 -3.276 0.095 1.00 94.00 618 PHE A CA 1
ATOM 4700 C C . PHE A 1 618 ? 0.540 -2.462 -0.705 1.00 94.00 618 PHE A C 1
ATOM 4702 O O . PHE A 1 618 ? 0.316 -1.303 -1.048 1.00 94.00 618 PHE A O 1
ATOM 4709 N N . SER A 1 619 ? 1.703 -3.048 -0.971 1.00 89.00 619 SER A N 1
ATOM 4710 C CA . SER A 1 619 ? 2.809 -2.355 -1.636 1.00 89.00 619 SER A CA 1
ATOM 4711 C C . SER A 1 619 ? 3.639 -3.322 -2.475 1.00 89.00 619 SER A C 1
ATOM 4713 O O . SER A 1 619 ? 3.614 -4.534 -2.253 1.00 89.00 619 SER A O 1
ATOM 4715 N N . ALA A 1 620 ? 4.386 -2.805 -3.454 1.00 79.38 620 ALA A N 1
ATOM 4716 C CA . ALA A 1 620 ? 5.433 -3.591 -4.111 1.00 79.38 620 ALA A CA 1
ATOM 4717 C C . ALA A 1 620 ? 6.730 -3.621 -3.287 1.00 79.38 620 ALA A C 1
ATOM 4719 O O . ALA A 1 620 ? 7.600 -4.454 -3.552 1.00 79.38 620 ALA A O 1
ATOM 4720 N N . THR A 1 621 ? 6.859 -2.715 -2.314 1.00 74.25 621 THR A N 1
ATOM 4721 C CA . THR A 1 621 ? 7.997 -2.608 -1.400 1.00 74.25 621 THR A CA 1
ATOM 4722 C C . THR A 1 621 ? 7.515 -2.305 0.027 1.00 74.25 621 THR A C 1
ATOM 4724 O O . THR A 1 621 ? 6.823 -1.316 0.267 1.00 74.25 621 THR A O 1
ATOM 4727 N N . LEU A 1 622 ? 7.874 -3.152 1.001 1.00 79.81 622 LEU A N 1
ATOM 4728 C CA . LEU A 1 622 ? 7.598 -2.912 2.434 1.00 79.81 622 LEU A CA 1
ATOM 4729 C C . LEU A 1 622 ? 8.845 -2.532 3.247 1.00 79.81 622 LEU A C 1
ATOM 4731 O O . LEU A 1 622 ? 8.771 -2.231 4.439 1.00 79.81 622 LEU A O 1
ATOM 4735 N N . HIS A 1 623 ? 10.022 -2.587 2.631 1.00 75.06 623 HIS A N 1
ATOM 4736 C CA . HIS A 1 623 ? 11.293 -2.369 3.318 1.00 75.06 623 HIS A CA 1
ATOM 4737 C C . HIS A 1 623 ? 11.860 -0.958 3.158 1.00 75.06 623 HIS A C 1
ATOM 4739 O O . HIS A 1 623 ? 12.888 -0.661 3.770 1.00 75.06 623 HIS A O 1
ATOM 4745 N N . SER A 1 624 ? 11.214 -0.090 2.375 1.00 77.94 624 SER A N 1
ATOM 4746 C CA . SER A 1 624 ? 11.631 1.306 2.278 1.00 77.94 624 SER A CA 1
ATOM 4747 C C . SER A 1 624 ? 11.416 2.021 3.624 1.00 77.94 624 SER A C 1
ATOM 4749 O O . SER A 1 624 ? 10.409 1.769 4.302 1.00 77.94 624 SER A O 1
ATOM 4751 N N . PRO A 1 625 ? 12.356 2.884 4.055 1.00 75.69 625 PRO A N 1
ATOM 4752 C CA . PRO A 1 625 ? 12.226 3.640 5.300 1.00 75.69 625 PRO A CA 1
ATOM 4753 C C . PRO A 1 625 ? 10.906 4.411 5.397 1.00 75.69 625 PRO A C 1
ATOM 4755 O O . PRO A 1 625 ? 10.270 4.407 6.447 1.00 75.69 625 PRO A O 1
ATOM 4758 N N . GLU A 1 626 ? 10.462 5.000 4.289 1.00 81.19 626 GLU A N 1
ATOM 4759 C CA . GLU A 1 626 ? 9.258 5.824 4.207 1.00 81.19 626 GLU A CA 1
ATOM 4760 C C . GLU A 1 626 ? 7.979 4.994 4.415 1.00 81.19 626 GLU A C 1
ATOM 4762 O O . GLU A 1 626 ? 7.059 5.435 5.104 1.00 81.19 626 GLU A O 1
ATOM 4767 N N . ILE A 1 627 ? 7.924 3.767 3.878 1.00 86.06 627 ILE A N 1
ATOM 4768 C CA . ILE A 1 627 ? 6.786 2.857 4.090 1.00 86.06 627 ILE A CA 1
ATOM 4769 C C . ILE A 1 627 ? 6.762 2.336 5.519 1.00 86.06 627 ILE A C 1
ATOM 4771 O O . ILE A 1 627 ? 5.692 2.274 6.121 1.00 86.06 627 ILE A O 1
ATOM 4775 N N . ARG A 1 628 ? 7.925 2.006 6.089 1.00 81.69 628 ARG A N 1
ATOM 4776 C CA . ARG A 1 628 ? 8.023 1.585 7.495 1.00 81.69 628 ARG A CA 1
ATOM 4777 C C . ARG A 1 628 ? 7.576 2.687 8.448 1.00 81.69 628 ARG A C 1
ATOM 4779 O O . ARG A 1 628 ? 6.854 2.407 9.400 1.00 81.69 628 ARG A O 1
ATOM 4786 N N . GLU A 1 629 ? 7.973 3.926 8.177 1.00 84.50 629 GLU A N 1
ATOM 4787 C CA . GLU A 1 629 ? 7.537 5.091 8.942 1.00 84.50 629 GLU A CA 1
ATOM 4788 C C . GLU A 1 629 ? 6.019 5.290 8.828 1.00 84.50 629 GLU A C 1
ATOM 4790 O O . GLU A 1 629 ? 5.335 5.379 9.849 1.00 84.50 629 GLU A O 1
ATOM 4795 N N . LEU A 1 630 ? 5.465 5.282 7.608 1.00 86.75 630 LEU A N 1
ATOM 4796 C CA . LEU A 1 630 ? 4.019 5.388 7.395 1.00 86.75 630 LEU A CA 1
ATOM 4797 C C . LEU A 1 630 ? 3.256 4.265 8.115 1.00 86.75 630 LEU A C 1
ATOM 4799 O O . LEU A 1 630 ? 2.287 4.537 8.822 1.00 86.75 630 LEU A O 1
ATOM 4803 N N . ALA A 1 631 ? 3.696 3.015 7.969 1.00 86.31 631 ALA A N 1
ATOM 4804 C CA . ALA A 1 631 ? 3.085 1.861 8.621 1.00 86.31 631 ALA A CA 1
ATOM 4805 C C . ALA A 1 631 ? 3.110 1.990 10.150 1.00 86.31 631 ALA A C 1
ATOM 4807 O O . ALA A 1 631 ? 2.107 1.693 10.798 1.00 86.31 631 ALA A O 1
ATOM 4808 N N . GLY A 1 632 ? 4.206 2.498 10.723 1.00 78.81 632 GLY A N 1
ATOM 4809 C CA . GLY A 1 632 ? 4.324 2.758 12.160 1.00 78.81 632 GLY A CA 1
ATOM 4810 C C . GLY A 1 632 ? 3.336 3.806 12.685 1.00 78.81 632 GLY A C 1
ATOM 4811 O O . GLY A 1 632 ? 2.930 3.730 13.841 1.00 78.81 632 GLY A O 1
ATOM 4812 N N . PHE A 1 633 ? 2.911 4.758 11.848 1.00 82.00 633 PHE A N 1
ATOM 4813 C CA . PHE A 1 633 ? 1.874 5.731 12.214 1.00 82.00 633 PHE A CA 1
ATOM 4814 C C . PHE A 1 633 ? 0.450 5.199 12.058 1.00 82.00 633 PHE A C 1
ATOM 4816 O O . PHE A 1 633 ? -0.443 5.617 12.798 1.00 82.00 633 PHE A O 1
ATOM 4823 N N . LEU A 1 634 ? 0.219 4.344 11.062 1.00 86.75 634 LEU A N 1
ATOM 4824 C CA . LEU A 1 634 ? -1.129 3.921 10.689 1.00 86.75 634 LEU A CA 1
ATOM 4825 C C . LEU A 1 634 ? -1.577 2.633 11.381 1.00 86.75 634 LEU A C 1
ATOM 4827 O O . LEU A 1 634 ? -2.772 2.473 11.612 1.00 86.75 634 LEU A O 1
ATOM 4831 N N . THR A 1 635 ? -0.651 1.726 11.689 1.00 84.00 635 THR A N 1
ATOM 4832 C CA . THR A 1 635 ? -0.980 0.354 12.098 1.00 84.00 635 THR A CA 1
ATOM 4833 C C . THR A 1 635 ? -0.649 0.049 13.557 1.00 84.00 635 THR A C 1
ATOM 4835 O O . THR A 1 635 ? 0.185 0.707 14.181 1.00 84.00 635 THR A O 1
ATOM 4838 N N . VAL A 1 636 ? -1.292 -0.985 14.100 1.00 76.50 636 VAL A N 1
ATOM 4839 C CA . VAL A 1 636 ? -1.065 -1.538 15.439 1.00 76.50 636 VAL A CA 1
ATOM 4840 C C . VAL A 1 636 ? -0.744 -3.027 15.312 1.00 76.50 636 VAL A C 1
ATOM 4842 O O . VAL A 1 636 ? -1.613 -3.813 14.947 1.00 76.50 636 VAL A O 1
ATOM 4845 N N . ASN A 1 637 ? 0.496 -3.420 15.637 1.00 67.94 637 ASN A N 1
ATOM 4846 C CA . ASN A 1 637 ? 0.980 -4.810 15.575 1.00 67.94 637 ASN A CA 1
ATOM 4847 C C . ASN A 1 637 ? 0.641 -5.520 14.251 1.00 67.94 637 ASN A C 1
ATOM 4849 O O . ASN A 1 637 ? 0.147 -6.647 14.251 1.00 67.94 637 ASN A O 1
ATOM 4853 N N . ALA A 1 638 ? 0.867 -4.843 13.122 1.00 79.62 638 ALA A N 1
ATOM 4854 C CA . ALA A 1 638 ? 0.502 -5.393 11.826 1.00 79.62 638 ALA A CA 1
ATOM 4855 C C . ALA A 1 638 ? 1.254 -6.691 11.510 1.00 79.62 638 ALA A C 1
ATOM 4857 O O . ALA A 1 638 ? 2.459 -6.807 11.752 1.00 79.62 638 ALA A O 1
ATOM 4858 N N . THR A 1 639 ? 0.538 -7.645 10.919 1.00 76.69 639 THR A N 1
ATOM 4859 C CA . THR A 1 639 ? 1.114 -8.893 10.416 1.00 76.69 639 THR A CA 1
ATOM 4860 C C . THR A 1 639 ? 1.746 -8.640 9.054 1.00 76.69 639 THR A C 1
ATOM 4862 O O . THR A 1 639 ? 1.142 -8.010 8.185 1.00 76.69 639 THR A O 1
ATOM 4865 N N . TRP A 1 640 ? 2.973 -9.124 8.879 1.00 81.94 640 TRP A N 1
ATOM 4866 C CA . TRP A 1 640 ? 3.742 -8.950 7.653 1.00 81.94 640 TRP A CA 1
ATOM 4867 C C . TRP A 1 640 ? 3.569 -10.163 6.749 1.00 81.94 640 TRP A C 1
ATOM 4869 O O . TRP A 1 640 ? 3.907 -11.280 7.132 1.00 81.94 640 TRP A O 1
ATOM 4879 N N . VAL A 1 641 ? 3.095 -9.918 5.535 1.00 77.44 641 VAL A N 1
ATOM 4880 C CA . VAL A 1 641 ? 3.095 -10.875 4.432 1.00 77.44 641 VAL A CA 1
ATOM 4881 C C . VAL A 1 641 ? 4.104 -10.373 3.418 1.00 77.44 641 VAL A C 1
ATOM 4883 O O . VAL A 1 641 ? 3.814 -9.463 2.643 1.00 77.44 641 VAL A O 1
ATOM 4886 N N . ASP A 1 642 ? 5.311 -10.926 3.448 1.00 79.38 642 ASP A N 1
ATOM 4887 C CA . ASP A 1 642 ? 6.365 -10.543 2.516 1.00 79.38 642 ASP A CA 1
ATOM 4888 C C . ASP A 1 642 ? 6.714 -11.696 1.582 1.00 79.38 642 ASP A C 1
ATOM 4890 O O . ASP A 1 642 ? 7.529 -12.558 1.900 1.00 79.38 642 ASP A O 1
ATOM 4894 N N . LEU A 1 643 ? 6.074 -11.698 0.414 1.00 69.69 643 LEU A N 1
ATOM 4895 C CA . LEU A 1 643 ? 6.321 -12.696 -0.625 1.00 69.69 643 LEU A CA 1
ATOM 4896 C C . LEU A 1 643 ? 7.472 -12.320 -1.554 1.00 69.69 643 LEU A C 1
ATOM 4898 O O . LEU A 1 643 ? 7.841 -13.108 -2.421 1.00 69.69 643 LEU A O 1
ATOM 4902 N N . LYS A 1 644 ? 7.999 -11.102 -1.419 1.00 59.06 644 LYS A N 1
ATOM 4903 C CA . LYS A 1 644 ? 9.027 -10.559 -2.306 1.00 59.06 644 LYS A CA 1
ATOM 4904 C C . LYS A 1 644 ? 10.419 -10.666 -1.682 1.00 59.06 644 LYS A C 1
ATOM 4906 O O . LYS A 1 644 ? 11.403 -10.769 -2.408 1.00 59.06 644 LYS A O 1
ATOM 4911 N N . GLY A 1 645 ? 10.503 -10.646 -0.350 1.00 54.44 645 GLY A N 1
ATOM 4912 C CA . GLY A 1 645 ? 11.769 -10.535 0.365 1.00 54.44 645 GLY A CA 1
ATOM 4913 C C . GLY A 1 645 ? 12.503 -9.236 0.007 1.00 54.44 645 GLY A C 1
ATOM 4914 O O . GLY A 1 645 ? 11.917 -8.266 -0.478 1.00 54.44 645 GLY A O 1
ATOM 4915 N N . LYS A 1 646 ? 13.825 -9.197 0.214 1.00 50.22 646 LYS A N 1
ATOM 4916 C CA . LYS A 1 646 ? 14.653 -8.119 -0.357 1.00 50.22 646 LYS A CA 1
ATOM 4917 C C . LYS A 1 646 ? 14.617 -8.243 -1.880 1.00 50.22 646 LYS A C 1
ATOM 4919 O O . LYS A 1 646 ? 14.840 -9.346 -2.359 1.00 50.22 646 LYS A O 1
ATOM 4924 N N . ASP A 1 647 ? 14.387 -7.135 -2.601 1.00 53.41 647 ASP A N 1
ATOM 4925 C CA . ASP A 1 647 ? 14.359 -7.098 -4.073 1.00 53.41 647 ASP A CA 1
ATOM 4926 C C . ASP A 1 647 ? 15.550 -7.886 -4.656 1.00 53.41 647 ASP A C 1
ATOM 4928 O O . ASP A 1 647 ? 16.682 -7.398 -4.664 1.00 53.41 647 ASP A O 1
ATOM 4932 N N . ALA A 1 648 ? 15.292 -9.114 -5.102 1.00 54.00 648 ALA A N 1
ATOM 4933 C CA . ALA A 1 648 ? 16.276 -10.001 -5.696 1.00 54.00 648 ALA A CA 1
ATOM 4934 C C . ALA A 1 648 ? 15.976 -10.123 -7.186 1.00 54.00 648 ALA A C 1
ATOM 4936 O O . ALA A 1 648 ? 14.822 -10.194 -7.610 1.00 54.00 648 ALA A O 1
ATOM 4937 N N . VAL A 1 649 ? 17.029 -10.110 -7.989 1.00 62.22 649 VAL A N 1
ATOM 4938 C CA . VAL A 1 649 ? 16.916 -10.340 -9.423 1.00 62.22 649 VAL A CA 1
ATOM 4939 C C . VAL A 1 649 ? 16.640 -11.824 -9.661 1.00 62.22 649 VAL A C 1
ATOM 4941 O O . VAL A 1 649 ? 17.358 -12.647 -9.092 1.00 62.22 649 VAL A O 1
ATOM 4944 N N . PRO A 1 650 ? 15.639 -12.191 -10.483 1.00 63.31 650 PRO A N 1
ATOM 4945 C CA . PRO A 1 650 ? 15.423 -13.588 -10.831 1.00 63.31 650 PRO A CA 1
ATOM 4946 C C . PRO A 1 650 ? 16.667 -14.163 -11.519 1.00 63.31 650 PRO A C 1
ATOM 4948 O O . PRO A 1 650 ? 17.189 -13.553 -12.451 1.00 63.31 650 PRO A O 1
ATOM 4951 N N . GLU A 1 651 ? 17.109 -15.358 -11.118 1.00 65.81 651 GLU A N 1
ATOM 4952 C CA . GLU A 1 651 ? 18.254 -16.050 -11.746 1.00 65.81 651 GLU A CA 1
ATOM 4953 C C . GLU A 1 651 ? 18.052 -16.297 -13.250 1.00 65.81 651 GLU A C 1
ATOM 4955 O O . GLU A 1 651 ? 19.003 -16.520 -13.994 1.00 65.81 651 GLU A O 1
ATOM 4960 N N . THR A 1 652 ? 16.804 -16.226 -13.716 1.00 73.62 652 THR A N 1
ATOM 4961 C CA . THR A 1 652 ? 16.422 -16.417 -15.114 1.00 73.62 652 THR A CA 1
ATOM 4962 C C . THR A 1 652 ? 16.572 -15.163 -15.976 1.00 73.62 652 THR A C 1
ATOM 4964 O O . THR A 1 652 ? 16.196 -15.173 -17.150 1.00 73.62 652 THR A O 1
ATOM 4967 N N . VAL A 1 653 ? 17.135 -14.078 -15.435 1.00 84.38 653 VAL A N 1
ATOM 4968 C CA . VAL A 1 653 ? 17.400 -12.840 -16.176 1.00 84.38 653 VAL A CA 1
ATOM 4969 C C . VAL A 1 653 ? 18.897 -12.652 -16.387 1.00 84.38 653 VAL A C 1
ATOM 4971 O O . VAL A 1 653 ? 19.677 -12.539 -15.445 1.00 84.38 653 VAL A O 1
ATOM 4974 N N . HIS A 1 654 ? 19.304 -12.556 -17.650 1.00 89.06 654 HIS A N 1
ATOM 4975 C CA . HIS A 1 654 ? 20.644 -12.128 -18.028 1.00 89.06 654 HIS A CA 1
ATOM 4976 C C . HIS A 1 654 ? 20.697 -10.622 -18.252 1.00 89.06 654 HIS A C 1
ATOM 4978 O O . HIS A 1 654 ? 19.806 -10.032 -18.863 1.00 89.06 654 HIS A O 1
ATOM 4984 N N . HIS A 1 655 ? 21.780 -10.005 -17.787 1.00 90.56 655 HIS A N 1
ATOM 4985 C CA . HIS A 1 655 ? 21.969 -8.562 -17.834 1.00 90.56 655 HIS A CA 1
ATOM 4986 C C . HIS A 1 655 ? 23.225 -8.226 -18.600 1.00 90.56 655 HIS A C 1
ATOM 4988 O O . HIS A 1 655 ? 24.333 -8.531 -18.151 1.00 90.56 655 HIS A O 1
ATOM 4994 N N . ALA A 1 656 ? 23.048 -7.552 -19.725 1.00 93.62 656 ALA A N 1
ATOM 4995 C CA . ALA A 1 656 ? 24.149 -7.083 -20.533 1.00 93.62 656 ALA A CA 1
ATOM 4996 C C . ALA A 1 656 ? 24.126 -5.565 -20.682 1.00 93.62 656 ALA A C 1
ATOM 4998 O O . ALA A 1 656 ? 23.096 -4.908 -20.507 1.00 93.62 656 ALA A O 1
ATOM 4999 N N . LEU A 1 657 ? 25.273 -4.998 -21.033 1.00 95.31 657 LEU A N 1
ATOM 5000 C CA . LEU A 1 657 ? 25.378 -3.588 -21.374 1.00 95.31 657 LEU A CA 1
ATOM 5001 C C . LEU A 1 657 ? 26.084 -3.367 -22.706 1.00 95.31 657 LEU A C 1
ATOM 5003 O O . LEU A 1 657 ? 26.890 -4.180 -23.153 1.00 95.31 657 LEU A O 1
ATOM 5007 N N . VAL A 1 658 ? 25.810 -2.220 -23.316 1.00 95.38 658 VAL A N 1
ATOM 5008 C CA . VAL A 1 658 ? 26.576 -1.677 -24.437 1.00 95.38 658 VAL A CA 1
ATOM 5009 C C . VAL A 1 658 ? 27.062 -0.297 -24.038 1.00 95.38 658 VAL A C 1
ATOM 5011 O O . VAL A 1 658 ? 26.251 0.584 -23.754 1.00 95.38 658 VAL A O 1
ATOM 5014 N N . LEU A 1 659 ? 28.382 -0.109 -24.016 1.00 93.38 659 LEU A N 1
ATOM 5015 C CA . LEU A 1 659 ? 28.975 1.204 -23.786 1.00 93.38 659 LEU A CA 1
ATOM 5016 C C . LEU A 1 659 ? 28.926 2.030 -25.071 1.00 93.38 659 LEU A C 1
ATOM 5018 O O . LEU A 1 659 ? 29.379 1.588 -26.126 1.00 93.38 659 LEU A O 1
ATOM 5022 N N . VAL A 1 660 ? 28.397 3.244 -24.964 1.00 93.81 660 VAL A N 1
ATOM 5023 C CA . VAL A 1 660 ? 28.316 4.213 -26.056 1.00 93.81 660 VAL A CA 1
ATOM 5024 C C . VAL A 1 660 ? 29.443 5.214 -25.904 1.00 93.81 660 VAL A C 1
ATOM 5026 O O . VAL A 1 660 ? 29.392 6.103 -25.050 1.00 93.81 660 VAL A O 1
ATOM 5029 N N . ASP A 1 661 ? 30.455 5.067 -26.749 1.00 90.31 661 ASP A N 1
ATOM 5030 C CA . ASP A 1 661 ? 31.539 6.031 -26.862 1.00 90.31 661 ASP A CA 1
ATOM 5031 C C . ASP A 1 661 ? 31.292 6.956 -28.072 1.00 90.31 661 ASP A C 1
ATOM 5033 O O . ASP A 1 661 ? 31.334 6.482 -29.214 1.00 90.31 661 ASP A O 1
ATOM 5037 N N . PRO A 1 662 ? 31.059 8.267 -27.850 1.00 87.44 662 PRO A N 1
ATOM 5038 C CA . PRO A 1 662 ? 30.789 9.234 -28.916 1.00 87.44 662 PRO A CA 1
ATOM 5039 C C . PRO A 1 662 ? 31.920 9.403 -29.933 1.00 87.44 662 PRO A C 1
ATOM 5041 O O . PRO A 1 662 ? 31.694 9.992 -30.983 1.00 87.44 662 PRO A O 1
ATOM 5044 N N . THR A 1 663 ? 33.128 8.921 -29.641 1.00 86.12 663 THR A N 1
ATOM 5045 C CA . THR A 1 663 ? 34.299 9.082 -30.517 1.00 86.12 663 THR A CA 1
ATOM 5046 C C . THR A 1 663 ? 34.493 7.927 -31.499 1.00 86.12 663 THR A C 1
ATOM 5048 O O . THR A 1 663 ? 35.334 8.005 -32.391 1.00 86.12 663 THR A O 1
ATOM 5051 N N . THR A 1 664 ? 33.724 6.846 -31.346 1.00 80.25 664 THR A N 1
ATOM 5052 C CA . THR A 1 664 ? 33.958 5.592 -32.080 1.00 80.25 664 THR A CA 1
ATOM 5053 C C . THR A 1 664 ? 33.350 5.555 -33.476 1.00 80.25 664 THR A C 1
ATOM 5055 O O . THR A 1 664 ? 33.810 4.780 -34.315 1.00 80.25 664 THR A O 1
ATOM 5058 N N . GLN A 1 665 ? 32.320 6.358 -33.740 1.00 81.44 665 GLN A N 1
ATOM 5059 C CA . GLN A 1 665 ? 31.606 6.375 -35.015 1.00 81.44 665 GLN A CA 1
ATOM 5060 C C . GLN A 1 665 ? 31.238 7.801 -35.412 1.00 81.44 665 GLN A C 1
ATOM 5062 O O . GLN A 1 665 ? 30.871 8.617 -34.569 1.00 81.44 665 GLN A O 1
ATOM 5067 N N . ASP A 1 666 ? 31.292 8.073 -36.714 1.00 83.94 666 ASP A N 1
ATOM 5068 C CA . ASP A 1 666 ? 30.814 9.331 -37.275 1.00 83.94 666 ASP A CA 1
ATOM 5069 C C . ASP A 1 666 ? 29.277 9.352 -37.299 1.00 83.94 666 ASP A C 1
ATOM 5071 O O . ASP A 1 666 ? 28.630 8.771 -38.174 1.00 83.94 666 ASP A O 1
ATOM 5075 N N . VAL A 1 667 ? 28.691 10.039 -36.317 1.00 83.44 667 VAL A N 1
ATOM 5076 C CA . VAL A 1 667 ? 27.237 10.205 -36.160 1.00 83.44 667 VAL A CA 1
ATOM 5077 C C . VAL A 1 667 ? 26.574 10.953 -37.310 1.00 83.44 667 VAL A C 1
ATOM 5079 O O . VAL A 1 667 ? 25.362 10.822 -37.515 1.00 83.44 667 VAL A O 1
ATOM 5082 N N . ASP A 1 668 ? 27.330 11.757 -38.056 1.00 84.12 668 ASP A N 1
ATOM 5083 C CA . ASP A 1 668 ? 26.824 12.518 -39.194 1.00 84.12 668 ASP A CA 1
ATOM 5084 C C . ASP A 1 668 ? 26.746 11.674 -40.463 1.00 84.12 668 ASP A C 1
ATOM 5086 O O . ASP A 1 668 ? 25.969 12.006 -41.358 1.00 84.12 668 ASP A O 1
ATOM 5090 N N . ALA A 1 669 ? 27.439 10.538 -40.515 1.00 86.56 669 ALA A N 1
ATOM 5091 C CA . ALA A 1 669 ? 27.328 9.583 -41.612 1.00 86.56 669 ALA A CA 1
ATOM 5092 C C . ALA A 1 669 ? 26.131 8.619 -41.467 1.00 86.56 669 ALA A C 1
ATOM 5094 O O . ALA A 1 669 ? 25.774 7.935 -42.426 1.00 86.56 669 ALA A O 1
ATOM 5095 N N . LEU A 1 670 ? 25.505 8.547 -40.286 1.00 87.50 670 LEU A N 1
ATOM 5096 C CA . LEU A 1 670 ? 24.425 7.599 -40.000 1.00 87.50 670 LEU A CA 1
ATOM 5097 C C . LEU A 1 670 ? 23.057 8.080 -40.516 1.00 87.50 670 LEU A C 1
ATOM 5099 O O . LEU A 1 670 ? 22.732 9.271 -40.456 1.00 87.50 670 LEU A O 1
ATOM 5103 N N . GLU A 1 671 ? 22.249 7.125 -40.988 1.00 84.38 671 GLU A N 1
ATOM 5104 C CA . GLU A 1 671 ? 20.873 7.318 -41.463 1.00 84.38 671 GLU A CA 1
ATOM 5105 C C . GLU A 1 671 ? 19.924 6.240 -40.886 1.00 84.38 671 GLU A C 1
ATOM 5107 O O . GLU A 1 671 ? 20.331 5.077 -40.736 1.00 84.38 671 GLU A O 1
ATOM 5112 N N . PRO A 1 672 ? 18.654 6.573 -40.578 1.00 87.38 672 PRO A N 1
ATOM 5113 C CA . PRO A 1 672 ? 18.043 7.905 -40.670 1.00 87.38 672 PRO A CA 1
ATOM 5114 C C . PRO A 1 672 ? 18.549 8.854 -39.573 1.00 87.38 672 PRO A C 1
ATOM 5116 O O . PRO A 1 672 ? 18.981 8.407 -38.510 1.00 87.38 672 PRO A O 1
ATOM 5119 N N . LYS A 1 673 ? 18.490 10.167 -39.812 1.00 88.62 673 LYS A N 1
ATOM 5120 C CA . LYS A 1 673 ? 18.868 11.169 -38.803 1.00 88.62 673 LYS A CA 1
ATOM 5121 C C . LYS A 1 673 ? 18.016 11.067 -37.535 1.00 88.62 673 LYS A C 1
ATOM 5123 O O . LYS A 1 673 ? 16.791 11.096 -37.581 1.00 88.62 673 LYS A O 1
ATOM 5128 N N . VAL A 1 674 ? 18.683 11.022 -36.383 1.00 89.38 674 VAL A N 1
ATOM 5129 C CA . VAL A 1 674 ? 18.044 10.995 -35.061 1.00 89.38 674 VAL A CA 1
ATOM 5130 C C . VAL A 1 674 ? 17.703 12.409 -34.595 1.00 89.38 674 VAL A C 1
ATOM 5132 O O . VAL A 1 674 ? 18.579 13.268 -34.503 1.00 89.38 674 VAL A O 1
ATOM 5135 N N . LEU A 1 675 ? 16.437 12.632 -34.232 1.00 88.00 675 LEU A N 1
ATOM 5136 C CA . LEU A 1 675 ? 16.006 13.840 -33.531 1.00 88.00 675 LEU A CA 1
ATOM 5137 C C . LEU A 1 675 ? 16.296 13.710 -32.029 1.00 88.00 675 LEU A C 1
ATOM 5139 O O . LEU A 1 675 ? 15.818 12.780 -31.380 1.00 88.00 675 LEU A O 1
ATOM 5143 N N . THR A 1 676 ? 17.040 14.662 -31.469 1.00 88.62 676 THR A N 1
ATOM 5144 C CA . THR A 1 676 ? 17.375 14.701 -30.039 1.00 88.62 676 THR A CA 1
ATOM 5145 C C . THR A 1 676 ? 16.367 15.518 -29.228 1.00 88.62 676 THR A C 1
ATOM 5147 O O . THR A 1 676 ? 15.410 16.097 -29.752 1.00 88.62 676 THR A O 1
ATOM 5150 N N . ASP A 1 677 ? 16.565 15.562 -27.911 1.00 84.94 677 ASP A N 1
ATOM 5151 C CA . ASP A 1 677 ? 15.705 16.243 -26.936 1.00 84.94 677 ASP A CA 1
ATOM 5152 C C . ASP A 1 677 ? 15.766 17.781 -26.985 1.00 84.94 677 ASP A C 1
ATOM 5154 O O . ASP A 1 677 ? 15.138 18.450 -26.165 1.00 84.94 677 ASP A O 1
ATOM 5158 N N . ARG A 1 678 ? 16.521 18.355 -27.933 1.00 88.19 678 ARG A N 1
ATOM 5159 C CA . ARG A 1 678 ? 16.756 19.801 -28.086 1.00 88.19 678 ARG A CA 1
ATOM 5160 C C . ARG A 1 678 ? 17.471 20.460 -26.905 1.00 88.19 678 ARG A C 1
ATOM 5162 O O . ARG A 1 678 ? 17.577 21.683 -26.878 1.00 88.19 678 ARG A O 1
ATOM 5169 N N . ALA A 1 679 ? 18.042 19.697 -25.971 1.00 87.50 679 ALA A N 1
ATOM 5170 C CA . ALA A 1 679 ? 18.845 20.272 -24.886 1.00 87.50 679 ALA A CA 1
ATOM 5171 C C . ALA A 1 679 ? 20.086 21.024 -25.407 1.00 87.50 679 ALA A C 1
ATOM 5173 O O . ALA A 1 679 ? 20.674 21.834 -24.693 1.00 87.50 679 ALA A O 1
ATOM 5174 N N . HIS A 1 680 ? 20.482 20.780 -26.658 1.00 89.50 680 HIS A N 1
ATOM 5175 C CA . HIS A 1 680 ? 21.607 21.432 -27.325 1.00 89.50 680 HIS A CA 1
ATOM 5176 C C . HIS A 1 680 ? 21.188 22.349 -28.488 1.00 89.50 680 HIS A C 1
ATOM 5178 O O . HIS A 1 680 ? 22.045 22.945 -29.132 1.00 89.50 680 HIS A O 1
ATOM 5184 N N . SER A 1 681 ? 19.885 22.525 -28.753 1.00 81.94 681 SER A N 1
ATOM 5185 C CA . SER A 1 681 ? 19.403 23.170 -29.990 1.00 81.94 681 SER A CA 1
ATOM 5186 C C . SER A 1 681 ? 19.681 24.672 -30.098 1.00 81.94 681 SER A C 1
ATOM 5188 O O . SER A 1 681 ? 19.508 25.239 -31.171 1.00 81.94 681 SER A O 1
ATOM 5190 N N . LEU A 1 682 ? 20.040 25.330 -28.992 1.00 80.94 682 LEU A N 1
ATOM 5191 C CA . LEU A 1 682 ? 20.319 26.771 -28.937 1.00 80.94 682 LEU A CA 1
ATOM 5192 C C . LEU A 1 682 ? 21.812 27.100 -28.825 1.00 80.94 682 LEU A C 1
ATOM 5194 O O . LEU A 1 682 ? 22.166 28.274 -28.720 1.00 80.94 682 LEU A O 1
ATOM 5198 N N . ALA A 1 683 ? 22.684 26.091 -28.810 1.00 73.44 683 ALA A N 1
ATOM 5199 C CA . ALA A 1 683 ? 24.118 26.328 -28.813 1.00 73.44 683 ALA A CA 1
ATOM 5200 C C . ALA A 1 683 ? 24.533 26.905 -30.175 1.00 73.44 683 ALA A C 1
ATOM 5202 O O . ALA A 1 683 ? 24.213 26.337 -31.218 1.00 73.44 683 ALA A O 1
ATOM 5203 N N . SER A 1 684 ? 25.250 28.033 -30.175 1.00 62.16 684 SER A N 1
ATOM 5204 C CA . SER A 1 684 ? 25.767 28.647 -31.409 1.00 62.16 684 SER A CA 1
ATOM 5205 C C . SER A 1 684 ? 26.811 27.769 -32.103 1.00 62.16 684 SER A C 1
ATOM 5207 O O . SER A 1 684 ? 26.928 27.793 -33.325 1.00 62.16 684 SER A O 1
ATOM 5209 N N . THR A 1 685 ? 27.551 26.992 -31.313 1.00 73.38 685 THR A N 1
ATOM 5210 C CA . THR A 1 685 ? 28.534 25.987 -31.723 1.00 73.38 685 THR A CA 1
ATOM 5211 C C . THR A 1 685 ? 28.513 24.871 -30.686 1.00 73.38 685 THR A C 1
ATOM 5213 O O . THR A 1 685 ? 28.527 25.162 -29.492 1.00 73.38 685 THR A O 1
ATOM 5216 N N . LEU A 1 686 ? 28.461 23.614 -31.127 1.00 79.69 686 LEU A N 1
ATOM 5217 C CA . LEU A 1 686 ? 28.609 22.459 -30.242 1.00 79.69 686 LEU A CA 1
ATOM 5218 C C . LEU A 1 686 ? 30.085 22.074 -30.190 1.00 79.69 686 LEU A C 1
ATOM 5220 O O . LEU A 1 686 ? 30.632 21.603 -31.185 1.00 79.69 686 LEU A O 1
ATOM 5224 N N . ASP A 1 687 ? 30.724 22.280 -29.044 1.00 79.69 687 ASP A N 1
ATOM 5225 C CA . ASP A 1 687 ? 32.099 21.877 -28.768 1.00 79.69 687 ASP A CA 1
ATOM 5226 C C . ASP A 1 687 ? 32.213 21.165 -27.408 1.00 79.69 687 ASP A C 1
ATOM 5228 O O . ASP A 1 687 ? 31.255 21.079 -26.636 1.00 79.69 687 ASP A O 1
ATOM 5232 N N . GLY A 1 688 ? 33.379 20.566 -27.152 1.00 87.25 688 GLY A N 1
ATOM 5233 C CA . GLY A 1 688 ? 33.684 19.904 -25.881 1.00 87.25 688 GLY A CA 1
ATOM 5234 C C . GLY A 1 688 ? 32.638 18.867 -25.449 1.00 87.25 688 GLY A C 1
ATOM 5235 O O . GLY A 1 688 ? 32.208 18.026 -26.240 1.00 87.25 688 GLY A O 1
ATOM 5236 N N . ASP A 1 689 ? 32.237 18.929 -24.179 1.00 88.44 689 ASP A N 1
ATOM 5237 C CA . ASP A 1 689 ? 31.313 17.969 -23.563 1.00 88.44 689 ASP A CA 1
ATOM 5238 C C . ASP A 1 689 ? 29.898 18.012 -24.167 1.00 88.44 689 ASP A C 1
ATOM 5240 O O . ASP A 1 689 ? 29.231 16.979 -24.231 1.00 88.44 689 ASP A O 1
ATOM 5244 N N . ASP A 1 690 ? 29.446 19.166 -24.670 1.00 88.88 690 ASP A N 1
ATOM 5245 C CA . ASP A 1 690 ? 28.133 19.298 -25.315 1.00 88.88 690 ASP A CA 1
ATOM 5246 C C . ASP A 1 690 ? 28.091 18.578 -26.669 1.00 88.88 690 ASP A C 1
ATOM 5248 O O . ASP A 1 690 ? 27.099 17.919 -26.991 1.00 88.88 690 ASP A O 1
ATOM 5252 N N . ALA A 1 691 ? 29.178 18.643 -27.446 1.00 89.44 691 ALA A N 1
ATOM 5253 C CA . ALA A 1 691 ? 29.298 17.891 -28.696 1.00 89.44 691 ALA A CA 1
ATOM 5254 C C . ALA A 1 691 ? 29.317 16.374 -28.447 1.00 89.44 691 ALA A C 1
ATOM 5256 O O . ALA A 1 691 ? 28.665 15.613 -29.170 1.00 89.44 691 ALA A O 1
ATOM 5257 N N . LEU A 1 692 ? 30.023 15.928 -27.401 1.00 91.50 692 LEU A N 1
ATOM 5258 C CA . LEU A 1 692 ? 30.058 14.519 -26.996 1.00 91.50 692 LEU A CA 1
ATOM 5259 C C . LEU A 1 692 ? 28.679 14.042 -26.515 1.00 91.50 692 LEU A C 1
ATOM 5261 O O . LEU A 1 692 ? 28.230 12.967 -26.908 1.00 91.50 692 LEU A O 1
ATOM 5265 N N . SER A 1 693 ? 27.991 14.861 -25.718 1.00 93.44 693 SER A N 1
ATOM 5266 C CA . SER A 1 693 ? 26.631 14.617 -25.227 1.00 93.44 693 SER A CA 1
ATOM 5267 C C . SER A 1 693 ? 25.615 14.491 -26.369 1.00 93.44 693 SER A C 1
ATOM 5269 O O . SER A 1 693 ? 24.872 13.510 -26.425 1.00 93.44 693 SER A O 1
ATOM 5271 N N . GLU A 1 694 ? 25.603 15.423 -27.329 1.00 91.44 694 GLU A N 1
ATOM 5272 C CA . GLU A 1 694 ? 24.717 15.341 -28.503 1.00 91.44 694 GLU A CA 1
ATOM 5273 C C . GLU A 1 694 ? 25.031 14.109 -29.369 1.00 91.44 694 GLU A C 1
ATOM 5275 O O . GLU A 1 694 ? 24.119 13.428 -29.844 1.00 91.44 694 GLU A O 1
ATOM 5280 N N . SER A 1 695 ? 26.314 13.770 -29.525 1.00 92.12 695 SER A N 1
ATOM 5281 C CA . SER A 1 695 ? 26.741 12.584 -30.277 1.00 92.12 695 SER A CA 1
ATOM 5282 C C . SER A 1 695 ? 26.250 11.287 -29.627 1.00 92.12 695 SER A C 1
ATOM 5284 O O . SER A 1 695 ? 25.724 10.422 -30.325 1.00 92.12 695 SER A O 1
ATOM 5286 N N . ILE A 1 696 ? 26.323 11.163 -28.295 1.00 93.88 696 ILE A N 1
ATOM 5287 C CA . ILE A 1 696 ? 25.776 10.007 -27.560 1.00 93.88 696 ILE A CA 1
ATOM 5288 C C . ILE A 1 696 ? 24.279 9.846 -27.836 1.00 93.88 696 ILE A C 1
ATOM 5290 O O . ILE A 1 696 ? 23.832 8.752 -28.194 1.00 93.88 696 ILE A O 1
ATOM 5294 N N . LYS A 1 697 ? 23.507 10.934 -27.728 1.00 92.81 697 LYS A N 1
ATOM 5295 C CA . LYS A 1 697 ? 22.053 10.912 -27.957 1.00 92.81 697 LYS A CA 1
ATOM 5296 C C . LYS A 1 697 ? 21.689 10.463 -29.365 1.00 92.81 697 LYS A C 1
ATOM 5298 O O . LYS A 1 697 ? 20.684 9.781 -29.549 1.00 92.81 697 LYS A O 1
ATOM 5303 N N . ARG A 1 698 ? 22.512 10.823 -30.351 1.00 92.88 698 ARG A N 1
ATOM 5304 C CA . ARG A 1 698 ? 22.340 10.402 -31.745 1.00 92.88 698 ARG A CA 1
ATOM 5305 C C . ARG A 1 698 ? 22.779 8.957 -31.978 1.00 92.88 698 ARG A C 1
ATOM 5307 O O . ARG A 1 698 ? 22.121 8.261 -32.739 1.00 92.88 698 ARG A O 1
ATOM 5314 N N . LEU A 1 699 ? 23.822 8.467 -31.304 1.00 93.81 699 LEU A N 1
ATOM 5315 C CA . LEU A 1 699 ? 24.283 7.075 -31.429 1.00 93.81 699 LEU A CA 1
ATOM 5316 C C . LEU A 1 699 ? 23.322 6.062 -30.809 1.00 93.81 699 LEU A C 1
ATOM 5318 O O . LEU A 1 699 ? 23.112 4.995 -31.388 1.00 93.81 699 LEU A O 1
ATOM 5322 N N . LYS A 1 700 ? 22.740 6.372 -29.644 1.00 95.31 700 LYS A N 1
ATOM 5323 C CA . LYS A 1 700 ? 21.920 5.423 -28.870 1.00 95.31 700 LYS A CA 1
ATOM 5324 C C . LYS A 1 700 ? 20.812 4.750 -29.708 1.00 95.31 700 LYS A C 1
ATOM 5326 O O . LYS A 1 700 ? 20.737 3.521 -29.670 1.00 95.31 700 LYS A O 1
ATOM 5331 N N . PRO A 1 701 ? 19.997 5.463 -30.514 1.00 95.31 701 PRO A N 1
ATOM 5332 C CA . PRO A 1 701 ? 18.989 4.820 -31.366 1.00 95.31 701 PRO A CA 1
ATOM 5333 C C . PRO A 1 701 ? 19.564 3.934 -32.482 1.00 95.31 701 PRO A C 1
ATOM 5335 O O . PRO A 1 701 ? 18.993 2.886 -32.781 1.00 95.31 701 PRO A O 1
ATOM 5338 N N . HIS A 1 702 ? 20.713 4.285 -33.069 1.00 94.19 702 HIS A N 1
ATOM 5339 C CA . HIS A 1 702 ? 21.375 3.418 -34.054 1.00 94.19 702 HIS A CA 1
ATOM 5340 C C . HIS A 1 702 ? 21.908 2.133 -33.414 1.00 94.19 702 HIS A C 1
ATOM 5342 O O . HIS A 1 702 ? 21.756 1.053 -33.985 1.00 94.19 702 HIS A O 1
ATOM 5348 N N . ILE A 1 703 ? 22.464 2.236 -32.205 1.00 94.56 703 ILE A N 1
ATOM 5349 C CA . ILE A 1 703 ? 22.903 1.080 -31.417 1.00 94.56 703 ILE A CA 1
ATOM 5350 C C . ILE A 1 703 ? 21.712 0.190 -31.065 1.00 94.56 703 ILE A C 1
ATOM 5352 O O . ILE A 1 703 ? 21.794 -1.020 -31.251 1.00 94.56 703 ILE A O 1
ATOM 5356 N N . LEU A 1 704 ? 20.585 0.773 -30.641 1.00 95.88 704 LEU A N 1
ATOM 5357 C CA . LEU A 1 704 ? 19.343 0.030 -30.420 1.00 95.88 704 LEU A CA 1
ATOM 5358 C C . LEU A 1 704 ? 18.940 -0.769 -31.659 1.00 95.88 704 LEU A C 1
ATOM 5360 O O . LEU A 1 704 ? 18.654 -1.957 -31.553 1.00 95.88 704 LEU A O 1
ATOM 5364 N N . ARG A 1 705 ? 18.917 -0.128 -32.832 1.00 94.06 705 ARG A N 1
ATOM 5365 C CA . ARG A 1 705 ? 18.583 -0.809 -34.087 1.00 94.06 705 ARG A CA 1
ATOM 5366 C C . ARG A 1 705 ? 19.537 -1.977 -34.355 1.00 94.06 705 ARG A C 1
ATOM 5368 O O . ARG A 1 705 ? 19.075 -3.052 -34.720 1.00 94.06 705 ARG A O 1
ATOM 5375 N N . GLY A 1 706 ? 20.837 -1.783 -34.131 1.00 93.12 706 GLY A N 1
ATOM 5376 C CA . GLY A 1 706 ? 21.840 -2.841 -34.254 1.00 93.12 706 GLY A CA 1
ATOM 5377 C C . GLY A 1 706 ? 21.600 -4.017 -33.300 1.00 93.12 706 GLY A C 1
ATOM 5378 O O . GLY A 1 706 ? 21.703 -5.166 -33.720 1.00 93.12 706 GLY A O 1
ATOM 5379 N N . ILE A 1 707 ? 21.213 -3.741 -32.052 1.00 94.06 707 ILE A N 1
ATOM 5380 C CA . ILE A 1 707 ? 20.853 -4.758 -31.052 1.00 94.06 707 ILE A CA 1
ATOM 5381 C C . ILE A 1 707 ? 19.588 -5.516 -31.482 1.00 94.06 707 ILE A C 1
ATOM 5383 O O . ILE A 1 707 ? 19.583 -6.746 -31.474 1.00 94.06 707 ILE A O 1
ATOM 5387 N N . ILE A 1 708 ? 18.537 -4.802 -31.903 1.00 93.06 708 ILE A N 1
ATOM 5388 C CA . ILE A 1 708 ? 17.290 -5.404 -32.406 1.00 93.06 708 ILE A CA 1
ATOM 5389 C C . ILE A 1 708 ? 17.585 -6.353 -33.571 1.00 93.06 708 ILE A C 1
ATOM 5391 O O . ILE A 1 708 ? 17.058 -7.462 -33.613 1.00 93.06 708 ILE A O 1
ATOM 5395 N N . ASP A 1 709 ? 18.439 -5.926 -34.502 1.00 91.75 709 ASP A N 1
ATOM 5396 C CA . ASP A 1 709 ? 18.816 -6.719 -35.668 1.00 91.75 709 ASP A CA 1
ATOM 5397 C C . ASP A 1 709 ? 19.672 -7.938 -35.294 1.00 91.75 709 ASP A C 1
ATOM 5399 O O . ASP A 1 709 ? 19.475 -9.009 -35.859 1.00 91.75 709 ASP A O 1
ATOM 5403 N N . ALA A 1 710 ? 20.609 -7.793 -34.353 1.00 90.25 710 ALA A N 1
ATOM 5404 C CA . ALA A 1 710 ? 21.539 -8.855 -33.965 1.00 90.25 710 ALA A CA 1
ATOM 5405 C C . ALA A 1 710 ? 20.898 -9.981 -33.140 1.00 90.25 710 ALA A C 1
ATOM 5407 O O . ALA A 1 710 ? 21.378 -11.117 -33.199 1.00 90.25 710 ALA A O 1
ATOM 5408 N N . HIS A 1 711 ? 19.846 -9.658 -32.382 1.00 89.06 711 HIS A N 1
ATOM 5409 C CA . HIS A 1 711 ? 19.083 -10.598 -31.554 1.00 89.06 711 HIS A CA 1
ATOM 5410 C C . HIS A 1 711 ? 17.716 -10.966 -32.152 1.00 89.06 711 HIS A C 1
ATOM 5412 O O . HIS A 1 711 ? 16.938 -11.629 -31.481 1.00 89.06 711 HIS A O 1
ATOM 5418 N N . GLU A 1 712 ? 17.411 -10.511 -33.372 1.00 87.69 712 GLU A N 1
ATOM 5419 C CA . GLU A 1 712 ? 16.154 -10.788 -34.088 1.00 87.69 712 GLU A CA 1
ATOM 5420 C C . GLU A 1 712 ? 14.879 -10.544 -33.257 1.00 87.69 712 GLU A C 1
ATOM 5422 O O . GLU A 1 712 ? 13.892 -11.268 -33.371 1.00 87.69 712 GLU A O 1
ATOM 5427 N N . MET A 1 713 ? 14.881 -9.481 -32.443 1.00 88.88 713 MET A N 1
ATOM 5428 C CA . MET A 1 713 ? 13.845 -9.251 -31.432 1.00 88.88 713 MET A CA 1
ATOM 5429 C C . MET A 1 713 ? 12.436 -9.173 -32.040 1.00 88.88 713 MET A C 1
ATOM 5431 O O . MET A 1 713 ? 12.147 -8.368 -32.936 1.00 88.88 713 MET A O 1
ATOM 5435 N N . ASP A 1 714 ? 11.546 -10.003 -31.513 1.00 84.44 714 ASP A N 1
ATOM 5436 C CA . ASP A 1 714 ? 10.142 -10.132 -31.895 1.00 84.44 714 ASP A CA 1
ATOM 5437 C C . ASP A 1 714 ? 9.209 -9.400 -30.927 1.00 84.44 714 ASP A C 1
ATOM 5439 O O . ASP A 1 714 ? 8.244 -8.781 -31.368 1.00 84.44 714 ASP A O 1
ATOM 5443 N N . GLN A 1 715 ? 9.530 -9.398 -29.634 1.00 87.94 715 GLN A N 1
ATOM 5444 C CA . GLN A 1 715 ? 8.781 -8.673 -28.620 1.00 87.94 715 GLN A CA 1
ATOM 5445 C C . GLN A 1 715 ? 9.716 -8.069 -27.570 1.00 87.94 715 GLN A C 1
ATOM 5447 O O . GLN A 1 715 ? 10.456 -8.770 -26.883 1.00 87.94 715 GLN A O 1
ATOM 5452 N N . CYS A 1 716 ? 9.689 -6.747 -27.409 1.00 92.31 716 CYS A N 1
ATOM 5453 C CA . CYS A 1 716 ? 10.576 -6.072 -26.465 1.00 92.31 716 CYS A CA 1
ATOM 5454 C C . CYS A 1 716 ? 9.942 -4.817 -25.869 1.00 92.31 716 CYS A C 1
ATOM 5456 O O . CYS A 1 716 ? 9.278 -4.033 -26.551 1.00 92.31 716 CYS A O 1
ATOM 5458 N N . MET A 1 717 ? 10.219 -4.585 -24.589 1.00 93.88 717 MET A N 1
ATOM 5459 C CA . MET A 1 717 ? 9.860 -3.346 -23.906 1.00 93.88 717 MET A CA 1
ATOM 5460 C C . MET A 1 717 ? 11.093 -2.453 -23.756 1.00 93.88 717 MET A C 1
ATOM 5462 O O . MET A 1 717 ? 12.160 -2.902 -23.342 1.00 93.88 717 MET A O 1
ATOM 5466 N N . ILE A 1 718 ? 10.955 -1.188 -24.140 1.00 96.38 718 ILE A N 1
ATOM 5467 C CA . ILE A 1 718 ? 12.046 -0.222 -24.239 1.00 96.38 718 ILE A CA 1
ATOM 5468 C C . ILE A 1 718 ? 11.773 0.939 -23.282 1.00 96.38 718 ILE A C 1
ATOM 5470 O O . ILE A 1 718 ? 10.758 1.630 -23.398 1.00 96.38 718 ILE A O 1
ATOM 5474 N N . PHE A 1 719 ? 12.691 1.172 -22.349 1.00 95.44 719 PHE A N 1
ATOM 5475 C CA . PHE A 1 719 ? 12.581 2.232 -21.352 1.00 95.44 719 PHE A CA 1
ATOM 5476 C C . PHE A 1 719 ? 13.395 3.464 -21.736 1.00 95.44 719 PHE A C 1
ATOM 5478 O O . PHE A 1 719 ? 14.608 3.378 -21.942 1.00 95.44 719 PHE A O 1
ATOM 5485 N N . CYS A 1 720 ? 12.734 4.620 -21.751 1.00 93.56 720 CYS A N 1
ATOM 5486 C CA . CYS A 1 720 ? 13.349 5.939 -21.885 1.00 93.56 720 CYS A CA 1
ATOM 5487 C C . CYS A 1 720 ? 13.086 6.782 -20.631 1.00 93.56 720 CYS A C 1
ATOM 5489 O O . CYS A 1 720 ? 12.116 6.563 -19.903 1.00 93.56 720 CYS A O 1
ATOM 5491 N N . ARG A 1 721 ? 13.927 7.793 -20.398 1.00 89.88 721 ARG A N 1
ATOM 5492 C CA . ARG A 1 721 ? 13.799 8.675 -19.229 1.00 89.88 721 ARG A CA 1
ATOM 5493 C C . ARG A 1 721 ? 12.605 9.627 -19.320 1.00 89.88 721 ARG A C 1
ATOM 5495 O O . ARG A 1 721 ? 11.942 9.869 -18.314 1.00 89.88 721 ARG A O 1
ATOM 5502 N N . THR A 1 722 ? 12.303 10.169 -20.502 1.00 86.94 722 THR A N 1
ATOM 5503 C CA . THR A 1 722 ? 11.213 11.144 -20.676 1.00 86.94 722 THR A CA 1
ATOM 5504 C C . THR A 1 722 ? 10.231 10.751 -21.780 1.00 86.94 722 THR A C 1
ATOM 5506 O O . THR A 1 722 ? 10.573 10.034 -22.715 1.00 86.94 722 THR A O 1
ATOM 5509 N N . ASN A 1 723 ? 8.998 11.274 -21.708 1.00 84.56 723 ASN A N 1
ATOM 5510 C CA . ASN A 1 723 ? 8.000 11.073 -22.769 1.00 84.56 723 ASN A CA 1
ATOM 5511 C C . ASN A 1 723 ? 8.474 11.633 -24.124 1.00 84.56 723 ASN A C 1
ATOM 5513 O O . ASN A 1 723 ? 8.089 11.110 -25.163 1.00 84.56 723 ASN A O 1
ATOM 5517 N N . PHE A 1 724 ? 9.296 12.689 -24.112 1.00 86.25 724 PHE A N 1
ATOM 5518 C CA . PHE A 1 724 ? 9.832 13.280 -25.337 1.00 86.25 724 PHE A CA 1
ATOM 5519 C C . PHE A 1 724 ? 10.829 12.336 -26.015 1.00 86.25 724 PHE A C 1
ATOM 5521 O O . PHE A 1 724 ? 10.766 12.142 -27.226 1.00 86.25 724 PHE A O 1
ATOM 5528 N N . ASP A 1 725 ? 11.682 11.681 -25.223 1.00 89.31 725 ASP A N 1
ATOM 5529 C CA . ASP A 1 725 ? 12.599 10.654 -25.723 1.00 89.31 725 ASP A CA 1
ATOM 5530 C C . ASP A 1 725 ? 11.828 9.458 -26.287 1.00 89.31 725 ASP A C 1
ATOM 5532 O O . ASP A 1 725 ? 12.178 8.955 -27.353 1.00 89.31 725 ASP A O 1
ATOM 5536 N N . CYS A 1 726 ? 10.734 9.047 -25.630 1.00 91.12 726 CYS A N 1
ATOM 5537 C CA . CYS A 1 726 ? 9.857 7.998 -26.154 1.00 91.12 726 CYS A CA 1
ATOM 5538 C C . CYS A 1 726 ? 9.293 8.358 -27.536 1.00 91.12 726 CYS A C 1
ATOM 5540 O O . CYS A 1 726 ? 9.321 7.531 -28.444 1.00 91.12 726 CYS A O 1
ATOM 5542 N N . ASP A 1 727 ? 8.793 9.586 -27.703 1.00 89.56 727 ASP A N 1
ATOM 5543 C CA . ASP A 1 727 ? 8.214 10.050 -28.968 1.00 89.56 727 ASP A CA 1
ATOM 5544 C C . ASP A 1 727 ? 9.277 10.180 -30.077 1.00 89.56 727 ASP A C 1
ATOM 5546 O O . ASP A 1 727 ? 9.006 9.878 -31.241 1.00 89.56 727 ASP A O 1
ATOM 5550 N N . ASN A 1 728 ? 10.495 10.618 -29.743 1.00 90.94 728 ASN A N 1
ATOM 5551 C CA . ASN A 1 728 ? 11.608 10.676 -30.695 1.00 90.94 728 ASN A CA 1
ATOM 5552 C C . ASN A 1 728 ? 12.056 9.277 -31.126 1.00 90.94 728 ASN A C 1
ATOM 5554 O O . ASN A 1 728 ? 12.294 9.044 -32.313 1.00 90.94 728 ASN A O 1
ATOM 5558 N N . LEU A 1 729 ? 12.112 8.335 -30.184 1.00 93.44 729 LEU A N 1
ATOM 5559 C CA . LEU A 1 729 ? 12.460 6.952 -30.473 1.00 93.44 729 LEU A CA 1
ATOM 5560 C C . LEU A 1 729 ? 11.392 6.254 -31.323 1.00 93.44 729 LEU A C 1
ATOM 5562 O O . LEU A 1 729 ? 11.734 5.544 -32.267 1.00 93.44 729 LEU A O 1
ATOM 5566 N N . GLU A 1 730 ? 10.107 6.508 -31.047 1.00 91.62 730 GLU A N 1
ATOM 5567 C CA . GLU A 1 730 ? 8.984 6.028 -31.864 1.00 91.62 730 GLU A CA 1
ATOM 5568 C C . GLU A 1 730 ? 9.129 6.489 -33.317 1.00 91.62 730 GLU A C 1
ATOM 5570 O O . GLU A 1 730 ? 8.957 5.696 -34.242 1.00 91.62 730 GLU A O 1
ATOM 5575 N N . LYS A 1 731 ? 9.467 7.764 -33.545 1.00 89.81 731 LYS A N 1
ATOM 5576 C CA . LYS A 1 731 ? 9.696 8.287 -34.901 1.00 89.81 731 LYS A CA 1
ATOM 5577 C C . LYS A 1 731 ? 10.867 7.588 -35.580 1.00 89.81 731 LYS A C 1
ATOM 5579 O O . LYS A 1 731 ? 10.701 7.105 -36.695 1.00 89.81 731 LYS A O 1
ATOM 5584 N N . PHE A 1 732 ? 12.003 7.477 -34.895 1.00 92.81 732 PHE A N 1
ATOM 5585 C CA . PHE A 1 732 ? 13.209 6.853 -35.439 1.00 92.81 732 PHE A CA 1
ATOM 5586 C C . PHE A 1 732 ? 12.993 5.387 -35.846 1.00 92.81 732 PHE A C 1
ATOM 5588 O O . PHE A 1 732 ? 13.387 4.981 -36.943 1.00 92.81 732 PHE A O 1
ATOM 5595 N N . LEU A 1 733 ? 12.350 4.586 -34.988 1.00 91.00 733 LEU A N 1
ATOM 5596 C CA . LEU A 1 733 ? 12.059 3.181 -35.287 1.00 91.00 733 LEU A CA 1
ATOM 5597 C C . LEU A 1 733 ? 11.044 3.053 -36.428 1.00 91.00 733 LEU A C 1
ATOM 5599 O O . LEU A 1 733 ? 11.257 2.268 -37.351 1.00 91.00 733 LEU A O 1
ATOM 5603 N N . ASN A 1 734 ? 9.990 3.875 -36.432 1.00 86.06 734 ASN A N 1
ATOM 5604 C CA . ASN A 1 734 ? 9.016 3.873 -37.522 1.00 86.06 734 ASN A CA 1
ATOM 5605 C C . ASN A 1 734 ? 9.651 4.270 -38.862 1.00 86.06 734 ASN A C 1
ATOM 5607 O O . ASN A 1 734 ? 9.395 3.605 -39.861 1.00 86.06 734 ASN A O 1
ATOM 5611 N N . GLU A 1 735 ? 10.496 5.304 -38.906 1.00 86.25 735 GLU A N 1
ATOM 5612 C CA . GLU A 1 735 ? 11.243 5.703 -40.110 1.00 86.25 735 GLU A CA 1
ATOM 5613 C C . GLU A 1 735 ? 12.182 4.592 -40.584 1.00 86.25 735 GLU A C 1
ATOM 5615 O O . GLU A 1 735 ? 12.160 4.230 -41.762 1.00 86.25 735 GLU A O 1
ATOM 5620 N N . SER A 1 736 ? 12.913 3.969 -39.655 1.00 84.88 736 SER A N 1
ATOM 5621 C CA . SER A 1 736 ? 13.760 2.803 -39.937 1.00 84.88 736 SER A CA 1
ATOM 5622 C C . SER A 1 736 ? 12.962 1.613 -40.491 1.00 84.88 736 SER A C 1
ATOM 5624 O O . SER A 1 736 ? 13.507 0.793 -41.227 1.00 84.88 736 SER A O 1
ATOM 5626 N N . GLY A 1 737 ? 11.669 1.514 -40.158 1.00 75.00 737 GLY A N 1
ATOM 5627 C CA . GLY A 1 737 ? 10.746 0.452 -40.572 1.00 75.00 737 GLY A CA 1
ATOM 5628 C C . GLY A 1 737 ? 9.867 0.773 -41.785 1.00 75.00 737 GLY A C 1
ATOM 5629 O O . GLY A 1 737 ? 8.911 0.040 -42.034 1.00 75.00 737 GLY A O 1
ATOM 5630 N N . GLY A 1 738 ? 10.145 1.849 -42.533 1.00 70.69 738 GLY A N 1
ATOM 5631 C CA . GLY A 1 738 ? 9.369 2.242 -43.723 1.00 70.69 738 GLY A CA 1
ATOM 5632 C C . GLY A 1 738 ? 8.336 3.358 -43.495 1.00 70.69 738 GLY A C 1
ATOM 5633 O O . GLY A 1 738 ? 7.459 3.574 -44.333 1.00 70.69 738 GLY A O 1
ATOM 5634 N N . GLY A 1 739 ? 8.423 4.071 -42.370 1.00 63.84 739 GLY A N 1
ATOM 5635 C CA . GLY A 1 739 ? 7.757 5.351 -42.093 1.00 63.84 739 GLY A CA 1
ATOM 5636 C C . GLY A 1 739 ? 6.281 5.285 -41.691 1.00 63.84 739 GLY A C 1
ATOM 5637 O O . GLY A 1 739 ? 5.644 6.327 -41.524 1.00 63.84 739 GLY A O 1
ATOM 5638 N N . LYS A 1 740 ? 5.693 4.093 -41.540 1.00 66.06 740 LYS A N 1
ATOM 5639 C CA . LYS A 1 740 ? 4.268 3.945 -41.207 1.00 66.06 740 LYS A CA 1
ATOM 5640 C C . LYS A 1 740 ? 4.066 3.724 -39.713 1.00 66.06 740 LYS A C 1
ATOM 5642 O O . LYS A 1 740 ? 4.350 2.655 -39.193 1.00 66.06 740 LYS A O 1
ATOM 5647 N N . ARG A 1 741 ? 3.493 4.728 -39.047 1.00 69.00 741 ARG A N 1
ATOM 5648 C CA . ARG A 1 741 ? 3.040 4.616 -37.656 1.00 69.00 741 ARG A CA 1
ATOM 5649 C C . ARG A 1 741 ? 1.820 3.698 -37.550 1.00 69.00 741 ARG A C 1
ATOM 5651 O O . ARG A 1 741 ? 0.909 3.801 -38.376 1.00 69.00 741 ARG A O 1
ATOM 5658 N N . PHE A 1 742 ? 1.765 2.880 -36.502 1.00 67.94 742 PHE A N 1
ATOM 5659 C CA . PHE A 1 742 ? 0.589 2.075 -36.171 1.00 67.94 742 PHE A CA 1
ATOM 5660 C C . PHE A 1 742 ? -0.644 2.970 -35.927 1.00 67.94 742 PHE A C 1
ATOM 5662 O O . PHE A 1 742 ? -0.574 3.951 -35.184 1.00 67.94 742 PHE A O 1
ATOM 5669 N N . ARG A 1 743 ? -1.775 2.667 -36.585 1.00 64.19 743 ARG A N 1
ATOM 5670 C CA . ARG A 1 743 ? -3.035 3.441 -36.484 1.00 64.19 743 ARG A CA 1
ATOM 5671 C C . ARG A 1 743 ? -4.236 2.633 -35.968 1.00 64.19 743 ARG A C 1
ATOM 5673 O O . ARG A 1 743 ? -5.332 3.184 -35.925 1.00 64.19 743 ARG A O 1
ATOM 5680 N N . GLY A 1 744 ? -4.041 1.386 -35.528 1.00 56.84 744 GLY A N 1
ATOM 5681 C CA . GLY A 1 744 ? -5.084 0.599 -34.854 1.00 56.84 744 GLY A CA 1
ATOM 5682 C C . GLY A 1 744 ? -6.155 -0.021 -35.759 1.00 56.84 744 GLY A C 1
ATOM 5683 O O . GLY A 1 744 ? -7.292 -0.152 -35.320 1.00 56.84 744 GLY A O 1
ATOM 5684 N N . ALA A 1 745 ? -5.823 -0.374 -37.001 1.00 50.06 745 ALA A N 1
ATOM 5685 C CA . ALA A 1 745 ? -6.678 -1.195 -37.859 1.00 50.06 745 ALA A CA 1
ATOM 5686 C C . ALA A 1 745 ? -5.841 -2.321 -38.472 1.00 50.06 745 ALA A C 1
ATOM 5688 O O . ALA A 1 745 ? -4.679 -2.066 -38.801 1.00 50.06 745 ALA A O 1
ATOM 5689 N N . ASP A 1 746 ? -6.449 -3.502 -38.641 1.00 47.56 746 ASP A N 1
ATOM 5690 C CA . ASP A 1 746 ? -5.906 -4.672 -39.343 1.00 47.56 746 ASP A CA 1
ATOM 5691 C C . ASP A 1 746 ? -5.481 -4.297 -40.768 1.00 47.56 746 ASP A C 1
ATOM 5693 O O . ASP A 1 746 ? -6.195 -4.501 -41.754 1.00 47.56 746 ASP A O 1
ATOM 5697 N N . VAL A 1 747 ? -4.290 -3.726 -40.908 1.00 47.22 747 VAL A N 1
ATOM 5698 C CA . VAL A 1 747 ? -3.563 -3.798 -42.166 1.00 47.22 747 VAL A CA 1
ATOM 5699 C C . VAL A 1 747 ? -2.994 -5.205 -42.178 1.00 47.22 747 VAL A C 1
ATOM 5701 O O . VAL A 1 747 ? -1.938 -5.458 -41.609 1.00 47.22 747 VAL A O 1
ATOM 5704 N N . GLY A 1 748 ? -3.766 -6.134 -42.742 1.00 38.50 748 GLY A N 1
ATOM 5705 C CA . GLY A 1 748 ? -3.387 -7.536 -42.817 1.00 38.50 748 GLY A CA 1
ATOM 5706 C C . GLY A 1 748 ? -1.964 -7.706 -43.351 1.00 38.50 748 GLY A C 1
ATOM 5707 O O . GLY A 1 748 ? -1.639 -7.211 -44.430 1.00 38.50 748 GLY A O 1
ATOM 5708 N N . GLY A 1 749 ? -1.151 -8.441 -42.594 1.00 47.78 749 GLY A N 1
ATOM 5709 C CA . GLY A 1 749 ? 0.146 -8.950 -43.028 1.00 47.78 749 GLY A CA 1
ATOM 5710 C C . GLY A 1 749 ? 1.330 -8.026 -42.742 1.00 47.78 749 GLY A C 1
ATOM 5711 O O . GLY A 1 749 ? 1.671 -7.170 -43.551 1.00 47.78 749 GLY A O 1
ATOM 5712 N N . VAL A 1 750 ? 2.025 -8.338 -41.645 1.00 46.69 750 VAL A N 1
ATOM 5713 C CA . VAL A 1 750 ? 3.398 -7.927 -41.312 1.00 46.69 750 VAL A CA 1
ATOM 5714 C C . VAL A 1 750 ? 3.565 -6.434 -41.023 1.00 46.69 750 VAL A C 1
ATOM 5716 O O . VAL A 1 750 ? 3.923 -5.606 -41.860 1.00 46.69 750 VAL A O 1
ATOM 5719 N N . GLU A 1 751 ? 3.380 -6.131 -39.747 1.00 57.38 751 GLU A N 1
ATOM 5720 C CA . GLU A 1 751 ? 4.070 -5.065 -39.040 1.00 57.38 751 GLU A CA 1
ATOM 5721 C C . GLU A 1 751 ? 5.545 -4.962 -39.436 1.00 57.38 751 GLU A C 1
ATOM 5723 O O . GLU A 1 751 ? 6.277 -5.953 -39.452 1.00 57.38 751 GLU A O 1
ATOM 5728 N N . GLY A 1 752 ? 5.992 -3.747 -39.754 1.00 68.00 752 GLY A N 1
ATOM 5729 C CA . GLY A 1 752 ? 7.388 -3.500 -40.095 1.00 68.00 752 GLY A CA 1
ATOM 5730 C C . GLY A 1 752 ? 8.337 -4.021 -39.012 1.00 68.00 752 GLY A C 1
ATOM 5731 O O . GLY A 1 752 ? 7.995 -4.049 -37.833 1.00 68.00 752 GLY A O 1
ATOM 5732 N N . LYS A 1 753 ? 9.561 -4.383 -39.412 1.00 79.81 753 LYS A N 1
ATOM 5733 C CA . LYS A 1 753 ? 10.608 -4.950 -38.540 1.00 79.81 753 LYS A CA 1
ATOM 5734 C C . LYS A 1 753 ? 10.813 -4.188 -37.218 1.00 79.81 753 LYS A C 1
ATOM 5736 O O . LYS A 1 753 ? 11.216 -4.790 -36.234 1.00 79.81 753 LYS A O 1
ATOM 5741 N N . TYR A 1 754 ? 10.515 -2.888 -37.206 1.00 87.94 754 TYR A N 1
ATOM 5742 C CA . TYR A 1 754 ? 10.642 -1.985 -36.061 1.00 87.94 754 TYR A CA 1
ATOM 5743 C C . TYR A 1 754 ? 9.291 -1.400 -35.597 1.00 87.94 754 TYR A C 1
ATOM 5745 O O . TYR A 1 754 ? 9.237 -0.261 -35.128 1.00 87.94 754 TYR A O 1
ATOM 5753 N N . SER A 1 755 ? 8.183 -2.135 -35.767 1.00 87.19 755 SER A N 1
ATOM 5754 C CA . SER A 1 755 ? 6.846 -1.691 -35.355 1.00 87.19 755 SER A CA 1
ATOM 5755 C C . SER A 1 755 ? 6.821 -1.375 -33.862 1.00 87.19 755 SER A C 1
ATOM 5757 O O . SER A 1 755 ? 7.207 -2.187 -33.022 1.00 87.19 755 SER A O 1
ATOM 5759 N N . CYS A 1 756 ? 6.394 -0.162 -33.519 1.00 88.88 756 CYS A N 1
ATOM 5760 C CA . CYS A 1 756 ? 6.443 0.300 -32.143 1.00 88.88 756 CYS A CA 1
ATOM 5761 C C . CYS A 1 756 ? 5.254 1.182 -31.774 1.00 88.88 756 CYS A C 1
ATOM 5763 O O . CYS A 1 756 ? 4.624 1.816 -32.626 1.00 88.88 756 CYS A O 1
ATOM 5765 N N . CYS A 1 757 ? 4.970 1.242 -30.477 1.00 89.06 757 CYS A N 1
ATOM 5766 C CA . CYS A 1 757 ? 4.026 2.190 -29.900 1.00 89.06 757 CYS A CA 1
ATOM 5767 C C . CYS A 1 757 ? 4.568 2.770 -28.588 1.00 89.06 757 CYS A C 1
ATOM 5769 O O . CYS A 1 757 ? 5.459 2.198 -27.958 1.00 89.06 757 CYS A O 1
ATOM 5771 N N . VAL A 1 758 ? 4.022 3.917 -28.176 1.00 88.62 758 VAL A N 1
ATOM 5772 C CA . VAL A 1 758 ? 4.433 4.618 -26.952 1.00 88.62 758 VAL A CA 1
ATOM 5773 C C . VAL A 1 758 ? 3.340 4.552 -25.894 1.00 88.62 758 VAL A C 1
ATOM 5775 O O . VAL A 1 758 ? 2.183 4.902 -26.145 1.00 88.62 758 VAL A O 1
ATOM 5778 N N . LEU A 1 759 ? 3.732 4.201 -24.672 1.00 77.62 759 LEU A N 1
ATOM 5779 C CA . LEU A 1 759 ? 2.970 4.465 -23.457 1.00 77.62 759 LEU A CA 1
ATOM 5780 C C . LEU A 1 759 ? 3.589 5.663 -22.748 1.00 77.62 759 LEU A C 1
ATOM 5782 O O . LEU A 1 759 ? 4.574 5.543 -22.024 1.00 77.62 759 LEU A O 1
ATOM 5786 N N . GLY A 1 760 ? 3.002 6.836 -22.980 1.00 63.12 760 GLY A N 1
ATOM 5787 C CA . GLY A 1 760 ? 3.442 8.094 -22.385 1.00 63.12 760 GLY A CA 1
ATOM 5788 C C . GLY A 1 760 ? 2.328 8.769 -21.593 1.00 63.12 760 GLY A C 1
ATOM 5789 O O . GLY A 1 760 ? 1.158 8.689 -21.963 1.00 63.12 760 GLY A O 1
ATOM 5790 N N . GLY A 1 761 ? 2.684 9.487 -20.525 1.00 51.69 761 GLY A N 1
ATOM 5791 C CA . GLY A 1 761 ? 1.720 10.191 -19.658 1.00 51.69 761 GLY A CA 1
ATOM 5792 C C . GLY A 1 761 ? 0.998 11.373 -20.324 1.00 51.69 761 GLY A C 1
ATOM 5793 O O . GLY A 1 761 ? 0.053 11.916 -19.763 1.00 51.69 761 GLY A O 1
ATOM 5794 N N . ALA A 1 762 ? 1.440 11.784 -21.517 1.00 52.66 762 ALA A N 1
ATOM 5795 C CA . ALA A 1 762 ? 0.789 12.810 -22.335 1.00 52.66 762 ALA A CA 1
ATOM 5796 C C . ALA A 1 762 ? -0.248 12.244 -23.329 1.00 52.66 762 ALA A C 1
ATOM 5798 O O . ALA A 1 762 ? -0.940 13.023 -23.984 1.00 52.66 762 ALA A O 1
ATOM 5799 N N . ARG A 1 763 ? -0.341 10.913 -23.466 1.00 66.12 763 ARG A N 1
ATOM 5800 C CA . ARG A 1 763 ? -1.303 10.229 -24.345 1.00 66.12 763 ARG A CA 1
ATOM 5801 C C . ARG A 1 763 ? -2.661 10.129 -23.645 1.00 66.12 763 ARG A C 1
ATOM 5803 O O . ARG A 1 763 ? -2.715 9.996 -22.423 1.00 66.12 763 ARG A O 1
ATOM 5810 N N . ASN A 1 764 ? -3.755 10.197 -24.404 1.00 59.19 764 ASN A N 1
ATOM 5811 C CA . ASN A 1 764 ? -5.092 10.020 -23.829 1.00 59.19 764 ASN A CA 1
ATOM 5812 C C . ASN A 1 764 ? -5.333 8.547 -23.435 1.00 59.19 764 ASN A C 1
ATOM 5814 O O . ASN A 1 764 ? -4.628 7.644 -23.890 1.00 59.19 764 ASN A O 1
ATOM 5818 N N . MET A 1 765 ? -6.308 8.306 -22.555 1.00 53.94 765 MET A N 1
ATOM 5819 C CA . MET A 1 765 ? -6.539 6.977 -21.974 1.00 53.94 765 MET A CA 1
ATOM 5820 C C . MET A 1 765 ? -6.905 5.911 -23.011 1.00 53.94 765 MET A C 1
ATOM 5822 O O . MET A 1 765 ? -6.397 4.791 -22.941 1.00 53.94 765 MET A O 1
ATOM 5826 N N . ASP A 1 766 ? -7.699 6.273 -24.017 1.00 66.12 766 ASP A N 1
ATOM 5827 C CA . ASP A 1 766 ? -8.088 5.356 -25.091 1.00 66.12 766 ASP A CA 1
ATOM 5828 C C . ASP A 1 766 ? -6.889 4.942 -25.956 1.00 66.12 766 ASP A C 1
ATOM 5830 O O . ASP A 1 766 ? -6.764 3.779 -26.336 1.00 66.12 766 ASP A O 1
ATOM 5834 N N . GLU A 1 767 ? -5.977 5.875 -26.248 1.00 72.00 767 GLU A N 1
ATOM 5835 C CA . GLU A 1 767 ? -4.736 5.611 -26.983 1.00 72.00 767 GLU A CA 1
ATOM 5836 C C . GLU A 1 767 ? -3.790 4.726 -26.163 1.00 72.00 767 GLU A C 1
ATOM 5838 O O . GLU A 1 767 ? -3.229 3.777 -26.707 1.00 72.00 767 GLU A O 1
ATOM 5843 N N . ARG A 1 768 ? -3.663 4.962 -24.848 1.00 72.44 768 ARG A N 1
ATOM 5844 C CA . ARG A 1 768 ? -2.854 4.104 -23.962 1.00 72.44 768 ARG A CA 1
ATOM 5845 C C . ARG A 1 768 ? -3.383 2.671 -23.926 1.00 72.44 768 ARG A C 1
ATOM 5847 O O . ARG A 1 768 ? -2.601 1.740 -24.105 1.00 72.44 768 ARG A O 1
ATOM 5854 N N . ARG A 1 769 ? -4.695 2.490 -23.735 1.00 72.94 769 ARG A N 1
ATOM 5855 C CA . ARG A 1 769 ? -5.334 1.162 -23.725 1.00 72.94 769 ARG A CA 1
ATOM 5856 C C . ARG A 1 769 ? -5.141 0.447 -25.059 1.00 72.94 769 ARG A C 1
ATOM 5858 O O . ARG A 1 769 ? -4.760 -0.718 -25.068 1.00 72.94 769 ARG A O 1
ATOM 5865 N N . ARG A 1 770 ? -5.339 1.156 -26.174 1.00 80.12 770 ARG A N 1
ATOM 5866 C CA . ARG A 1 770 ? -5.164 0.611 -27.527 1.00 80.12 770 ARG A CA 1
ATOM 5867 C C . ARG A 1 770 ? -3.725 0.180 -27.801 1.00 80.12 770 ARG A C 1
ATOM 5869 O O . ARG A 1 770 ? -3.525 -0.920 -28.293 1.00 80.12 770 ARG A O 1
ATOM 5876 N N . ASN A 1 771 ? -2.740 1.011 -27.461 1.00 83.31 771 ASN A N 1
ATOM 5877 C CA . ASN A 1 771 ? -1.320 0.702 -27.657 1.00 83.31 771 ASN A CA 1
ATOM 5878 C C . ASN A 1 771 ? -0.889 -0.511 -26.828 1.00 83.31 771 ASN A C 1
ATOM 5880 O O . ASN A 1 771 ? -0.208 -1.401 -27.330 1.00 83.31 771 ASN A O 1
ATOM 5884 N N . LEU A 1 772 ? -1.331 -0.571 -25.569 1.00 82.69 772 LEU A N 1
ATOM 5885 C CA . LEU A 1 772 ? -1.069 -1.714 -24.704 1.00 82.69 772 LEU A CA 1
ATOM 5886 C C . LEU A 1 772 ? -1.682 -3.001 -25.267 1.00 82.69 772 LEU A C 1
ATOM 5888 O O . LEU A 1 772 ? -1.042 -4.048 -25.250 1.00 82.69 772 LEU A O 1
ATOM 5892 N N . GLN A 1 773 ? -2.918 -2.924 -25.759 1.00 80.88 773 GLN A N 1
ATOM 5893 C CA . GLN A 1 773 ? -3.618 -4.072 -26.321 1.00 80.88 773 GLN A CA 1
ATOM 5894 C C . GLN A 1 773 ? -2.980 -4.538 -27.633 1.00 80.88 773 GLN A C 1
ATOM 5896 O O . GLN A 1 773 ? -2.780 -5.735 -27.793 1.00 80.88 773 GLN A O 1
ATOM 5901 N N . ALA A 1 774 ? -2.563 -3.610 -28.499 1.00 81.25 774 ALA A N 1
ATOM 5902 C CA . ALA A 1 774 ? -1.798 -3.929 -29.701 1.00 81.25 774 ALA A CA 1
ATOM 5903 C C . ALA A 1 774 ? -0.509 -4.683 -29.346 1.00 81.25 774 ALA A C 1
ATOM 5905 O O . ALA A 1 774 ? -0.281 -5.780 -29.832 1.00 81.25 774 ALA A O 1
ATOM 5906 N N . PHE A 1 775 ? 0.288 -4.178 -28.402 1.00 86.44 775 PHE A N 1
ATOM 5907 C CA . PHE A 1 775 ? 1.506 -4.875 -27.977 1.00 86.44 775 PHE A CA 1
ATOM 5908 C C . PHE A 1 775 ? 1.241 -6.267 -27.374 1.00 86.44 775 PHE A C 1
ATOM 5910 O O . PHE A 1 775 ? 2.006 -7.198 -27.614 1.00 86.44 775 PHE A O 1
ATOM 5917 N N . LYS A 1 776 ? 0.155 -6.433 -26.604 1.00 82.31 776 LYS A N 1
ATOM 5918 C CA . LYS A 1 776 ? -0.236 -7.738 -26.040 1.00 82.31 776 LYS A CA 1
ATOM 5919 C C . LYS A 1 776 ? -0.691 -8.734 -27.107 1.00 82.31 776 LYS A C 1
ATOM 5921 O O . LYS A 1 776 ? -0.428 -9.921 -26.960 1.00 82.31 776 LYS A O 1
ATOM 5926 N N . ASN A 1 777 ? -1.363 -8.255 -28.149 1.00 80.69 777 ASN A N 1
ATOM 5927 C CA . ASN A 1 777 ? -1.853 -9.083 -29.249 1.00 80.69 777 ASN A CA 1
ATOM 5928 C C . ASN A 1 777 ? -0.749 -9.481 -30.241 1.00 80.69 777 ASN A C 1
ATOM 5930 O O . ASN A 1 777 ? -0.983 -10.334 -31.091 1.00 80.69 777 ASN A O 1
ATOM 5934 N N . GLY A 1 778 ? 0.438 -8.876 -30.136 1.00 77.62 778 GLY A N 1
ATOM 5935 C CA . GLY A 1 778 ? 1.489 -8.999 -31.145 1.00 77.62 778 GLY A CA 1
ATOM 5936 C C . GLY A 1 778 ? 1.357 -7.998 -32.296 1.00 77.62 778 GLY A C 1
ATOM 5937 O O . GLY A 1 778 ? 2.203 -8.049 -33.169 1.00 77.62 778 GLY A O 1
ATOM 5938 N N . ASP A 1 779 ? 0.375 -7.086 -32.202 1.00 78.88 779 ASP A N 1
ATOM 5939 C CA . ASP A 1 779 ? 0.074 -5.848 -32.957 1.00 78.88 779 ASP A CA 1
ATOM 5940 C C . ASP A 1 779 ? 1.248 -4.927 -33.318 1.00 78.88 779 ASP A C 1
ATOM 5942 O O . ASP A 1 779 ? 1.223 -4.114 -34.252 1.00 78.88 779 ASP A O 1
ATOM 5946 N N . VAL A 1 780 ? 2.234 -4.946 -32.426 1.00 84.06 780 VAL A N 1
ATOM 5947 C CA . VAL A 1 780 ? 3.497 -4.223 -32.515 1.00 84.06 780 VAL A CA 1
ATOM 5948 C C . VAL A 1 780 ? 4.570 -5.013 -31.768 1.00 84.06 780 VAL A C 1
ATOM 5950 O O . VAL A 1 780 ? 4.313 -5.564 -30.696 1.00 84.06 780 VAL A O 1
ATOM 5953 N N . ARG A 1 781 ? 5.805 -4.978 -32.272 1.00 87.56 781 ARG A N 1
ATOM 5954 C CA . ARG A 1 781 ? 6.959 -5.664 -31.672 1.00 87.56 781 ARG A CA 1
ATOM 5955 C C . ARG A 1 781 ? 7.537 -4.934 -30.463 1.00 87.56 781 ARG A C 1
ATOM 5957 O O . ARG A 1 781 ? 8.004 -5.560 -29.514 1.00 87.56 781 ARG A O 1
ATOM 5964 N N . PHE A 1 782 ? 7.530 -3.602 -30.487 1.00 92.06 782 PHE A N 1
ATOM 5965 C CA . PHE A 1 782 ? 8.227 -2.786 -29.492 1.00 92.06 782 PHE A CA 1
ATOM 5966 C C . PHE A 1 782 ? 7.284 -1.876 -28.711 1.00 92.06 782 PHE A C 1
ATOM 5968 O O . PHE A 1 782 ? 6.554 -1.055 -29.275 1.00 92.06 782 PHE A O 1
ATOM 5975 N N . LEU A 1 783 ? 7.364 -1.958 -27.387 1.00 92.19 783 LEU A N 1
ATOM 5976 C CA . LEU A 1 783 ? 6.649 -1.065 -26.487 1.00 92.19 783 LEU A CA 1
ATOM 5977 C C . LEU A 1 783 ? 7.605 -0.070 -25.835 1.00 92.19 783 LEU A C 1
ATOM 5979 O O . LEU A 1 783 ? 8.401 -0.444 -24.979 1.00 92.19 783 LEU A O 1
ATOM 5983 N N . ILE A 1 784 ? 7.504 1.205 -26.203 1.00 94.31 784 ILE A N 1
ATOM 5984 C CA . ILE A 1 784 ? 8.349 2.277 -25.668 1.00 94.31 784 ILE A CA 1
ATOM 5985 C C . ILE A 1 784 ? 7.626 2.966 -24.508 1.00 94.31 784 ILE A C 1
ATOM 5987 O O . ILE A 1 784 ? 6.459 3.346 -24.627 1.00 94.31 784 ILE A O 1
ATOM 5991 N N . CYS A 1 785 ? 8.298 3.159 -23.378 1.00 91.62 785 CYS A N 1
ATOM 5992 C CA . CYS A 1 785 ? 7.670 3.726 -22.187 1.00 91.62 785 CYS A CA 1
ATOM 5993 C C . CYS A 1 785 ? 8.657 4.447 -21.259 1.00 91.62 785 CYS A C 1
ATOM 5995 O O . CYS A 1 785 ? 9.875 4.327 -21.384 1.00 91.62 785 CYS A O 1
ATOM 5997 N N . THR A 1 786 ? 8.096 5.197 -20.311 1.00 88.12 786 THR A N 1
ATOM 5998 C CA . THR A 1 786 ? 8.815 5.737 -19.145 1.00 88.12 786 THR A CA 1
ATOM 5999 C C . THR A 1 786 ? 8.507 4.898 -17.907 1.00 88.12 786 THR A C 1
ATOM 6001 O O . THR A 1 786 ? 7.489 4.201 -17.881 1.00 88.12 786 THR A O 1
ATOM 6004 N N . ASP A 1 787 ? 9.310 5.021 -16.845 1.00 79.62 787 ASP A N 1
ATOM 6005 C CA . ASP A 1 787 ? 9.058 4.333 -15.566 1.00 79.62 787 ASP A CA 1
ATOM 6006 C C . ASP A 1 787 ? 7.644 4.593 -15.037 1.00 79.62 787 ASP A C 1
ATOM 6008 O O . ASP A 1 787 ? 6.926 3.672 -14.655 1.00 79.62 787 ASP A O 1
ATOM 6012 N N . VAL A 1 788 ? 7.197 5.850 -15.089 1.00 68.44 788 VAL A N 1
ATOM 6013 C CA . VAL A 1 788 ? 5.860 6.252 -14.629 1.00 68.44 788 VAL A CA 1
ATOM 6014 C C . VAL A 1 788 ? 4.760 5.602 -15.466 1.00 68.44 788 VAL A C 1
ATOM 6016 O O . VAL A 1 788 ? 3.742 5.185 -14.924 1.00 68.44 788 VAL A O 1
ATOM 6019 N N . ALA A 1 789 ? 4.944 5.510 -16.783 1.00 66.56 789 ALA A N 1
ATOM 6020 C CA . ALA A 1 789 ? 3.927 4.954 -17.666 1.00 66.56 789 ALA A CA 1
ATOM 6021 C C . ALA A 1 789 ? 3.866 3.420 -17.630 1.00 66.56 789 ALA A C 1
ATOM 6023 O O . ALA A 1 789 ? 2.797 2.870 -17.883 1.00 66.56 789 ALA A O 1
ATOM 6024 N N . ALA A 1 790 ? 4.984 2.755 -17.326 1.00 67.06 790 ALA A N 1
ATOM 6025 C CA . ALA A 1 790 ? 5.098 1.302 -17.194 1.00 67.06 790 ALA A CA 1
ATOM 6026 C C . ALA A 1 790 ? 4.611 0.765 -15.835 1.00 67.06 790 ALA A C 1
ATOM 6028 O O . ALA A 1 790 ? 4.314 -0.425 -15.688 1.00 67.06 790 ALA A O 1
ATOM 6029 N N . ARG A 1 791 ? 4.540 1.631 -14.822 1.00 65.50 791 ARG A N 1
ATOM 6030 C CA . ARG A 1 791 ? 3.991 1.321 -13.498 1.00 65.50 791 ARG A CA 1
ATOM 6031 C C . ARG A 1 791 ? 2.487 1.022 -13.603 1.00 65.50 791 ARG A C 1
ATOM 6033 O O . ARG A 1 791 ? 1.749 1.735 -14.270 1.00 65.50 791 ARG A O 1
ATOM 6040 N N . GLY A 1 792 ? 2.034 -0.059 -12.963 1.00 50.75 792 GLY A N 1
ATOM 6041 C CA . GLY A 1 792 ? 0.625 -0.492 -12.973 1.00 50.75 792 GLY A CA 1
ATOM 6042 C C . GLY A 1 792 ? 0.221 -1.338 -14.183 1.00 50.75 792 GLY A C 1
ATOM 6043 O O . GLY A 1 792 ? -0.885 -1.861 -14.222 1.00 50.75 792 GLY A O 1
ATOM 6044 N N . ILE A 1 793 ? 1.111 -1.507 -15.163 1.00 62.97 793 ILE A N 1
ATOM 6045 C CA . ILE A 1 793 ? 0.830 -2.335 -16.334 1.00 62.97 793 ILE A CA 1
ATOM 6046 C C . ILE A 1 793 ? 1.226 -3.777 -16.043 1.00 62.97 793 ILE A C 1
ATOM 6048 O O . ILE A 1 793 ? 2.360 -4.050 -15.642 1.00 62.97 793 ILE A O 1
ATOM 6052 N N . ASP A 1 794 ? 0.290 -4.695 -16.264 1.00 64.69 794 ASP A N 1
ATOM 6053 C CA . ASP A 1 794 ? 0.532 -6.130 -16.172 1.00 64.69 794 ASP A CA 1
ATOM 6054 C C . ASP A 1 794 ? 1.003 -6.682 -17.526 1.00 64.69 794 ASP A C 1
ATOM 6056 O O . ASP A 1 794 ? 0.212 -7.103 -18.378 1.00 64.69 794 ASP A O 1
ATOM 6060 N N . ILE A 1 795 ? 2.313 -6.562 -17.747 1.00 69.31 795 ILE A N 1
ATOM 6061 C CA . ILE A 1 795 ? 3.081 -7.257 -18.781 1.00 69.31 795 ILE A CA 1
ATOM 6062 C C . ILE A 1 795 ? 4.228 -7.954 -18.050 1.00 69.31 795 ILE A C 1
ATOM 6064 O O . ILE A 1 795 ? 4.989 -7.302 -17.330 1.00 69.31 795 ILE A O 1
ATOM 6068 N N . LYS A 1 796 ? 4.336 -9.267 -18.226 1.00 69.62 796 LYS A N 1
ATOM 6069 C CA . LYS A 1 796 ? 5.413 -10.107 -17.695 1.00 69.62 796 LYS A CA 1
ATOM 6070 C C . LYS A 1 796 ? 5.828 -11.098 -18.775 1.00 69.62 796 LYS A C 1
ATOM 6072 O O . LYS A 1 796 ? 5.051 -11.341 -19.701 1.00 69.62 796 LYS A O 1
ATOM 6077 N N . ASN A 1 797 ? 6.975 -11.746 -18.586 1.00 74.69 797 ASN A N 1
ATOM 6078 C CA . ASN A 1 797 ? 7.461 -12.836 -19.441 1.00 74.69 797 ASN A CA 1
ATOM 6079 C C . ASN A 1 797 ? 7.905 -12.371 -20.831 1.00 74.69 797 ASN A C 1
ATOM 6081 O O . ASN A 1 797 ? 7.747 -13.095 -21.810 1.00 74.69 797 ASN A O 1
ATOM 6085 N N . LEU A 1 798 ? 8.434 -11.152 -20.923 1.00 85.06 798 LEU A N 1
ATOM 6086 C CA . LEU A 1 798 ? 9.038 -10.693 -22.163 1.00 85.06 798 LEU A CA 1
ATOM 6087 C C . LEU A 1 798 ? 10.387 -11.393 -22.381 1.00 85.06 798 LEU A C 1
ATOM 6089 O O . LEU A 1 798 ? 11.118 -11.624 -21.411 1.00 85.06 798 LEU A O 1
ATOM 6093 N N . PRO A 1 799 ? 10.753 -11.694 -23.635 1.00 87.62 799 PRO A N 1
ATOM 6094 C CA . PRO A 1 799 ? 12.081 -12.212 -23.937 1.00 87.62 799 PRO A CA 1
ATOM 6095 C C . PRO A 1 799 ? 13.148 -11.120 -23.775 1.00 87.62 799 PRO A C 1
ATOM 6097 O O . PRO A 1 799 ? 14.250 -11.406 -23.302 1.00 87.62 799 PRO A O 1
ATOM 6100 N N . TYR A 1 800 ? 12.800 -9.862 -24.078 1.00 92.25 800 TYR A N 1
ATOM 6101 C CA . TYR A 1 800 ? 13.745 -8.748 -24.087 1.00 92.25 800 TYR A CA 1
ATOM 6102 C C . TYR A 1 800 ? 13.227 -7.493 -23.374 1.00 92.25 800 TYR A C 1
ATOM 6104 O O . TYR A 1 800 ? 12.074 -7.074 -23.530 1.00 92.25 800 TYR A O 1
ATOM 6112 N N . VAL A 1 801 ? 14.132 -6.844 -22.638 1.00 94.56 801 VAL A N 1
ATOM 6113 C CA . VAL A 1 801 ? 13.983 -5.472 -22.138 1.00 94.56 801 VAL A CA 1
ATOM 6114 C C . VAL A 1 801 ? 15.217 -4.672 -22.519 1.00 94.56 801 VAL A C 1
ATOM 6116 O O . VAL A 1 801 ? 16.349 -5.103 -22.309 1.00 94.56 801 VAL A O 1
ATOM 6119 N N . ILE A 1 802 ? 14.995 -3.468 -23.038 1.00 97.19 802 ILE A N 1
ATOM 6120 C CA . ILE A 1 802 ? 16.051 -2.508 -23.351 1.00 97.19 802 ILE A CA 1
ATOM 6121 C C . ILE A 1 802 ? 15.925 -1.308 -22.414 1.00 97.19 802 ILE A C 1
ATOM 6123 O O . ILE A 1 802 ? 14.885 -0.650 -22.362 1.00 97.19 802 ILE A O 1
ATOM 6127 N N . ASN A 1 803 ? 17.020 -0.942 -21.754 1.00 97.12 803 ASN A N 1
ATOM 6128 C CA . ASN A 1 803 ? 17.164 0.362 -21.113 1.00 97.12 803 ASN A CA 1
ATOM 6129 C C . ASN A 1 803 ? 17.901 1.310 -22.069 1.00 97.12 803 ASN A C 1
ATOM 6131 O O . ASN A 1 803 ? 19.125 1.241 -22.172 1.00 97.12 803 ASN A O 1
ATOM 6135 N N . MET A 1 804 ? 17.173 2.200 -22.756 1.00 96.00 804 MET A N 1
ATOM 6136 C CA . MET A 1 804 ? 17.788 3.243 -23.605 1.00 96.00 804 MET A CA 1
ATOM 6137 C C . MET A 1 804 ? 18.510 4.304 -22.779 1.00 96.00 804 MET A C 1
ATOM 6139 O O . MET A 1 804 ? 19.482 4.913 -23.223 1.00 96.00 804 MET A O 1
ATOM 6143 N N . THR A 1 805 ? 17.995 4.541 -21.580 1.00 93.56 805 THR A N 1
ATOM 6144 C CA . THR A 1 805 ? 18.587 5.407 -20.566 1.00 93.56 805 THR A CA 1
ATOM 6145 C C . THR A 1 805 ? 18.513 4.657 -19.252 1.00 93.56 805 THR A C 1
ATOM 6147 O O . THR A 1 805 ? 17.468 4.063 -18.963 1.00 93.56 805 THR A O 1
ATOM 6150 N N . LEU A 1 806 ? 19.574 4.667 -18.449 1.00 95.12 806 LEU A N 1
ATOM 6151 C CA . LEU A 1 806 ? 19.499 4.093 -17.102 1.00 95.12 806 LEU A CA 1
ATOM 6152 C C . LEU A 1 806 ? 18.455 4.846 -16.249 1.00 95.12 806 LEU A C 1
ATOM 6154 O O . LEU A 1 806 ? 18.157 6.006 -16.529 1.00 95.12 806 LEU A O 1
ATOM 6158 N N . PRO A 1 807 ? 17.821 4.191 -15.262 1.00 91.38 807 PRO A N 1
ATOM 6159 C CA . PRO A 1 807 ? 16.913 4.875 -14.348 1.00 91.38 807 PRO A CA 1
ATOM 6160 C C . PRO A 1 807 ? 17.669 5.797 -13.384 1.00 91.38 807 PRO A C 1
ATOM 6162 O O . PRO A 1 807 ? 18.807 5.525 -13.006 1.00 91.38 807 PRO A O 1
ATOM 6165 N N . ASP A 1 808 ? 16.989 6.851 -12.919 1.00 86.31 808 ASP A N 1
ATOM 6166 C CA . ASP A 1 808 ? 17.532 7.805 -11.937 1.00 86.31 808 ASP A CA 1
ATOM 6167 C C . ASP A 1 808 ? 17.820 7.147 -10.568 1.00 86.31 808 ASP A C 1
ATOM 6169 O O . ASP A 1 808 ? 18.614 7.666 -9.781 1.00 86.31 808 ASP A O 1
ATOM 6173 N N . LYS A 1 809 ? 17.164 6.015 -10.281 1.00 84.06 809 LYS A N 1
ATOM 6174 C CA . LYS A 1 809 ? 17.253 5.231 -9.043 1.00 84.06 809 LYS A CA 1
ATOM 6175 C C . LYS A 1 809 ? 17.559 3.766 -9.364 1.00 84.06 809 LYS A C 1
ATOM 6177 O O . LYS A 1 809 ? 16.994 3.210 -10.306 1.00 84.06 809 LYS A O 1
ATOM 6182 N N . SER A 1 810 ? 18.405 3.110 -8.570 1.00 83.81 810 SER A N 1
ATOM 6183 C CA . SER A 1 810 ? 18.766 1.703 -8.807 1.00 83.81 810 SER A CA 1
ATOM 6184 C C . SER A 1 810 ? 17.629 0.726 -8.477 1.00 83.81 810 SER A C 1
ATOM 6186 O O . SER A 1 810 ? 17.594 -0.372 -9.025 1.00 83.81 810 SER A O 1
ATOM 6188 N N . GLU A 1 811 ? 16.657 1.129 -7.651 1.00 78.88 811 GLU A N 1
ATOM 6189 C CA . GLU A 1 811 ? 15.406 0.394 -7.403 1.00 78.88 811 GLU A CA 1
ATOM 6190 C C . GLU A 1 811 ? 14.601 0.198 -8.693 1.00 78.88 811 GLU A C 1
ATOM 6192 O O . GLU A 1 811 ? 14.137 -0.901 -8.996 1.00 78.88 811 GLU A O 1
ATOM 6197 N N . ASP A 1 812 ? 14.472 1.266 -9.484 1.00 80.94 812 ASP A N 1
ATOM 6198 C CA . ASP A 1 812 ? 13.687 1.252 -10.715 1.00 80.94 812 ASP A CA 1
ATOM 6199 C C . ASP A 1 812 ? 14.309 0.322 -11.762 1.00 80.94 812 ASP A C 1
ATOM 6201 O O . ASP A 1 812 ? 13.584 -0.282 -12.548 1.00 80.94 812 ASP A O 1
ATOM 6205 N N . TYR A 1 813 ? 15.629 0.111 -11.726 1.00 88.06 813 TYR A N 1
ATOM 6206 C CA . TYR A 1 813 ? 16.287 -0.864 -12.595 1.00 88.06 813 TYR A CA 1
ATOM 6207 C C . TYR A 1 813 ? 15.724 -2.273 -12.388 1.00 88.06 813 TYR A C 1
ATOM 6209 O O . TYR A 1 813 ? 15.383 -2.931 -13.369 1.00 88.06 813 TYR A O 1
ATOM 6217 N N . ILE A 1 814 ? 15.543 -2.696 -11.130 1.00 82.50 814 ILE A N 1
ATOM 6218 C CA . ILE A 1 814 ? 14.961 -4.004 -10.793 1.00 82.50 814 ILE A CA 1
ATOM 6219 C C . ILE A 1 814 ? 13.512 -4.094 -11.291 1.00 82.50 814 ILE A C 1
ATOM 6221 O O . ILE A 1 814 ? 13.095 -5.108 -11.847 1.00 82.50 814 ILE A O 1
ATOM 6225 N N . HIS A 1 815 ? 12.747 -3.008 -11.177 1.00 78.38 815 HIS A N 1
ATOM 6226 C CA . HIS A 1 815 ? 11.375 -2.966 -11.687 1.00 78.38 815 HIS A CA 1
ATOM 6227 C C . HIS A 1 815 ? 11.285 -3.073 -13.215 1.00 78.38 815 HIS A C 1
ATOM 6229 O O . HIS A 1 815 ? 10.335 -3.667 -13.730 1.00 78.38 815 HIS A O 1
ATOM 6235 N N . ARG A 1 816 ? 12.250 -2.505 -13.949 1.00 86.25 816 ARG A N 1
ATOM 6236 C CA . ARG A 1 816 ? 12.296 -2.582 -15.417 1.00 86.25 816 ARG A CA 1
ATOM 6237 C C . ARG A 1 816 ? 12.604 -3.992 -15.898 1.00 86.25 816 ARG A C 1
ATOM 6239 O O . ARG A 1 816 ? 11.901 -4.512 -16.759 1.00 86.25 816 ARG A O 1
ATOM 6246 N N . ILE A 1 817 ? 13.633 -4.614 -15.330 1.00 85.69 817 ILE A N 1
ATOM 6247 C CA . ILE A 1 817 ? 14.052 -5.973 -15.703 1.00 85.69 817 ILE A CA 1
ATOM 6248 C C . ILE A 1 817 ? 13.078 -7.043 -15.202 1.00 85.69 817 ILE A C 1
ATOM 6250 O O . ILE A 1 817 ? 12.979 -8.091 -15.817 1.00 85.69 817 ILE A O 1
ATOM 6254 N N . GLY A 1 818 ? 12.292 -6.780 -14.151 1.00 77.12 818 GLY A N 1
ATOM 6255 C CA . GLY A 1 818 ? 11.260 -7.711 -13.670 1.00 77.12 818 GLY A CA 1
ATOM 6256 C C . GLY A 1 818 ? 10.134 -7.971 -14.683 1.00 77.12 818 GLY A C 1
ATOM 6257 O O . GLY A 1 818 ? 9.191 -8.703 -14.404 1.00 77.12 818 GLY A O 1
ATOM 6258 N N . ARG A 1 819 ? 10.200 -7.347 -15.866 1.00 80.75 819 ARG A N 1
ATOM 6259 C CA . ARG A 1 819 ? 9.313 -7.594 -17.007 1.00 80.75 819 ARG A CA 1
ATOM 6260 C C . ARG A 1 819 ? 9.794 -8.739 -17.902 1.00 80.75 819 ARG A C 1
ATOM 6262 O O . ARG A 1 819 ? 8.987 -9.228 -18.696 1.00 80.75 819 ARG A O 1
ATOM 6269 N N . VAL A 1 820 ? 11.055 -9.164 -17.772 1.00 79.88 820 VAL A N 1
ATOM 6270 C CA . VAL A 1 820 ? 11.643 -10.276 -18.535 1.00 79.88 820 VAL A CA 1
ATOM 6271 C C . VAL A 1 820 ? 11.791 -11.544 -17.701 1.00 79.88 820 VAL A C 1
ATOM 6273 O O . VAL A 1 820 ? 11.969 -11.479 -16.489 1.00 79.88 820 VAL A O 1
ATOM 6276 N N . GLY A 1 821 ? 11.746 -12.694 -18.379 1.00 64.12 821 GLY A N 1
ATOM 6277 C CA . GLY A 1 821 ? 11.970 -14.015 -17.778 1.00 64.12 821 GLY A CA 1
ATOM 6278 C C . GLY A 1 821 ? 10.741 -14.663 -17.113 1.00 64.12 821 GLY A C 1
ATOM 6279 O O . GLY A 1 821 ? 9.759 -13.996 -16.779 1.00 64.12 821 GLY A O 1
ATOM 6280 N N . ARG A 1 822 ? 10.807 -15.995 -16.949 1.00 65.19 822 ARG A N 1
ATOM 6281 C CA . ARG A 1 822 ? 9.936 -16.870 -16.120 1.00 65.19 822 ARG A CA 1
ATOM 6282 C C . ARG A 1 822 ? 10.805 -17.862 -15.349 1.00 65.19 822 ARG A C 1
ATOM 6284 O O . ARG A 1 822 ? 11.994 -17.942 -15.627 1.00 65.19 822 ARG A O 1
ATOM 6291 N N . ALA A 1 823 ? 10.209 -18.664 -14.462 1.00 54.84 823 ALA A N 1
ATOM 6292 C CA . ALA A 1 823 ? 10.857 -19.864 -13.920 1.00 54.84 823 ALA A CA 1
ATOM 6293 C C . ALA A 1 823 ? 11.385 -20.808 -15.031 1.00 54.84 823 ALA A C 1
ATOM 6295 O O . ALA A 1 823 ? 12.441 -21.407 -14.863 1.00 54.84 823 ALA A O 1
ATOM 6296 N N . ASP A 1 824 ? 10.713 -20.845 -16.192 1.00 60.25 824 ASP A N 1
ATOM 6297 C CA . ASP A 1 824 ? 10.984 -21.829 -17.256 1.00 60.25 824 ASP A CA 1
ATOM 6298 C C . ASP A 1 824 ? 11.647 -21.241 -18.524 1.00 60.25 824 ASP A C 1
ATOM 6300 O O . ASP A 1 824 ? 12.000 -21.985 -19.443 1.00 60.25 824 ASP A O 1
ATOM 6304 N N . THR A 1 825 ? 11.805 -19.910 -18.614 1.00 66.88 825 THR A N 1
ATOM 6305 C CA . THR A 1 825 ? 12.351 -19.220 -19.804 1.00 66.88 825 THR A CA 1
ATOM 6306 C C . THR A 1 825 ? 13.307 -18.096 -19.423 1.00 66.88 825 THR A C 1
ATOM 6308 O O . THR A 1 825 ? 12.943 -17.217 -18.635 1.00 66.88 825 THR A O 1
ATOM 6311 N N . MET A 1 826 ? 14.488 -18.072 -20.046 1.00 79.12 826 MET A N 1
ATOM 6312 C CA . MET A 1 826 ? 15.473 -17.006 -19.850 1.00 79.12 826 MET A CA 1
ATOM 6313 C C . MET A 1 826 ? 15.005 -15.695 -20.488 1.00 79.12 826 MET A C 1
ATOM 6315 O O . MET A 1 826 ? 14.478 -15.688 -21.603 1.00 79.12 826 MET A O 1
ATOM 6319 N N . GLY A 1 827 ? 15.243 -14.583 -19.795 1.00 87.44 827 GLY A N 1
ATOM 6320 C CA . GLY A 1 827 ? 15.054 -13.224 -20.298 1.00 87.44 827 GLY A CA 1
ATOM 6321 C C . GLY A 1 827 ? 16.383 -12.488 -20.454 1.00 87.44 827 GLY A C 1
ATOM 6322 O O . GLY A 1 827 ? 17.333 -12.755 -19.717 1.00 87.44 827 GLY A O 1
ATOM 6323 N N . LEU A 1 828 ? 16.454 -11.547 -21.396 1.00 91.38 828 LEU A N 1
ATOM 6324 C CA . LEU A 1 828 ? 17.640 -10.722 -21.626 1.00 91.38 828 LEU A CA 1
ATOM 6325 C C . LEU A 1 828 ? 17.317 -9.234 -21.445 1.00 91.38 828 LEU A C 1
ATOM 6327 O O . LEU A 1 828 ? 16.539 -8.644 -22.195 1.00 91.38 828 LEU A O 1
ATOM 6331 N N . ALA A 1 829 ? 17.959 -8.614 -20.459 1.00 93.75 829 ALA A N 1
ATOM 6332 C CA . ALA A 1 829 ? 17.924 -7.179 -20.224 1.00 93.75 829 ALA A CA 1
ATOM 6333 C C . ALA A 1 829 ? 19.217 -6.527 -20.737 1.00 93.75 829 ALA A C 1
ATOM 6335 O O . ALA A 1 829 ? 20.304 -6.824 -20.240 1.00 93.75 829 ALA A O 1
ATOM 6336 N N . ILE A 1 830 ? 19.113 -5.613 -21.705 1.00 96.25 830 ILE A N 1
ATOM 6337 C CA . ILE A 1 830 ? 20.263 -4.887 -22.265 1.00 96.25 830 ILE A CA 1
ATOM 6338 C C . ILE A 1 830 ? 20.176 -3.404 -21.904 1.00 96.25 830 ILE A C 1
ATOM 6340 O O . ILE A 1 830 ? 19.192 -2.729 -22.204 1.00 96.25 830 ILE A O 1
ATOM 6344 N N . SER A 1 831 ? 21.232 -2.874 -21.292 1.00 97.56 831 SER A N 1
ATOM 6345 C CA . SER A 1 831 ? 21.364 -1.448 -20.984 1.00 97.56 831 SER A CA 1
ATOM 6346 C C . SER A 1 831 ? 22.317 -0.750 -21.944 1.00 97.56 831 SER A C 1
ATOM 6348 O O . SER A 1 831 ? 23.478 -1.132 -22.061 1.00 97.56 831 SER A O 1
ATOM 6350 N N . ILE A 1 832 ? 21.859 0.316 -22.595 1.00 97.25 832 ILE A N 1
ATOM 6351 C CA . ILE A 1 832 ? 22.702 1.161 -23.444 1.00 97.25 832 ILE A CA 1
ATOM 6352 C C . ILE A 1 832 ? 23.229 2.315 -22.585 1.00 97.25 832 ILE A C 1
ATOM 6354 O O . ILE A 1 832 ? 22.472 3.206 -22.205 1.00 97.25 832 ILE A O 1
ATOM 6358 N N . VAL A 1 833 ? 24.520 2.279 -22.254 1.00 96.44 833 VAL A N 1
ATOM 6359 C CA . VAL A 1 833 ? 25.139 3.139 -21.234 1.00 96.44 833 VAL A CA 1
ATOM 6360 C C . VAL A 1 833 ? 26.142 4.090 -21.876 1.00 96.44 833 VAL A C 1
ATOM 6362 O O . VAL A 1 833 ? 27.072 3.667 -22.556 1.00 96.44 833 VAL A O 1
ATOM 6365 N N . ALA A 1 834 ? 25.992 5.385 -21.639 1.00 95.12 834 ALA A N 1
ATOM 6366 C CA . ALA A 1 834 ? 26.902 6.416 -22.107 1.00 95.12 834 ALA A CA 1
ATOM 6367 C C . ALA A 1 834 ? 28.260 6.353 -21.391 1.00 95.12 834 ALA A C 1
ATOM 6369 O O . ALA A 1 834 ? 28.334 6.279 -20.164 1.00 95.12 834 ALA A O 1
ATOM 6370 N N . ALA A 1 835 ? 29.355 6.448 -22.151 1.00 92.56 835 ALA A N 1
ATOM 6371 C CA . ALA A 1 835 ? 30.710 6.519 -21.596 1.00 92.56 835 ALA A CA 1
ATOM 6372 C C . ALA A 1 835 ? 31.058 7.907 -21.014 1.00 92.56 835 ALA A C 1
ATOM 6374 O O . ALA A 1 835 ? 32.027 8.050 -20.264 1.00 92.56 835 ALA A O 1
ATOM 6375 N N . LYS A 1 836 ? 30.287 8.941 -21.372 1.00 93.38 836 LYS A N 1
ATOM 6376 C CA . LYS A 1 836 ? 30.422 10.331 -20.907 1.00 93.38 836 LYS A CA 1
ATOM 6377 C C . LYS A 1 836 ? 29.076 10.843 -20.397 1.00 93.38 836 LYS A C 1
ATOM 6379 O O . LYS A 1 836 ? 28.046 10.222 -20.639 1.00 93.38 836 LYS A O 1
ATOM 6384 N N . ASN A 1 837 ? 29.096 11.968 -19.686 1.00 92.75 837 ASN A N 1
ATOM 6385 C CA . ASN A 1 837 ? 27.869 12.565 -19.173 1.00 92.75 837 ASN A CA 1
ATOM 6386 C C . ASN A 1 837 ? 27.015 13.123 -20.317 1.00 92.75 837 ASN A C 1
ATOM 6388 O O . ASN A 1 837 ? 27.538 13.734 -21.247 1.00 92.75 837 ASN A O 1
ATOM 6392 N N . GLU A 1 838 ? 25.701 12.976 -20.201 1.00 93.25 838 GLU A N 1
ATOM 6393 C CA . GLU A 1 838 ? 24.737 13.556 -21.135 1.00 93.25 838 GLU A CA 1
ATOM 6394 C C . GLU A 1 838 ? 24.063 14.765 -20.493 1.00 93.25 838 GLU A C 1
ATOM 6396 O O . GLU A 1 838 ? 23.580 14.686 -19.364 1.00 93.25 838 GLU A O 1
ATOM 6401 N N . ARG A 1 839 ? 23.976 15.893 -21.192 1.00 92.25 839 ARG A N 1
ATOM 6402 C CA . ARG A 1 839 ? 23.185 17.029 -20.714 1.00 92.25 839 ARG A CA 1
ATOM 6403 C C . ARG A 1 839 ? 21.717 16.768 -20.993 1.00 92.25 839 ARG A C 1
ATOM 6405 O O . ARG A 1 839 ? 21.321 16.692 -22.148 1.00 92.25 839 ARG A O 1
ATOM 6412 N N . VAL A 1 840 ? 20.893 16.665 -19.962 1.00 92.00 840 VAL A N 1
ATOM 6413 C CA . VAL A 1 840 ? 19.475 16.283 -20.070 1.00 92.00 840 VAL A CA 1
ATOM 6414 C C . VAL A 1 840 ? 18.573 17.307 -19.394 1.00 92.00 840 VAL A C 1
ATOM 6416 O O . VAL A 1 840 ? 18.993 18.000 -18.467 1.00 92.00 840 VAL A O 1
ATOM 6419 N N . TRP A 1 841 ? 17.309 17.374 -19.807 1.00 89.94 841 TRP A N 1
ATOM 6420 C CA . TRP A 1 841 ? 16.313 18.215 -19.140 1.00 89.94 841 TRP A CA 1
ATOM 6421 C C . TRP A 1 841 ? 16.026 17.753 -17.699 1.00 89.94 841 TRP A C 1
ATOM 6423 O O . TRP A 1 841 ? 15.936 16.556 -17.404 1.00 89.94 841 TRP A O 1
ATOM 6433 N N . TYR A 1 842 ? 15.847 18.727 -16.806 1.00 87.94 842 TYR A N 1
ATOM 6434 C CA . TYR A 1 842 ? 15.431 18.575 -15.412 1.00 87.94 842 TYR A CA 1
ATOM 6435 C C . TYR A 1 842 ? 14.647 19.822 -14.967 1.00 87.94 842 TYR A C 1
ATOM 6437 O O . TYR A 1 842 ? 15.181 20.751 -14.362 1.00 87.94 842 TYR A O 1
ATOM 6445 N N . CYS A 1 843 ? 13.356 19.873 -15.306 1.00 81.19 843 CYS A N 1
ATOM 6446 C CA . CYS A 1 843 ? 12.497 21.012 -14.984 1.00 81.19 843 CYS A CA 1
ATOM 6447 C C . CYS A 1 843 ? 11.648 20.730 -13.736 1.00 81.19 843 CYS A C 1
ATOM 6449 O O . CYS A 1 843 ? 10.765 19.875 -13.753 1.00 81.19 843 CYS A O 1
ATOM 6451 N N . THR A 1 844 ? 11.870 21.488 -12.662 1.00 77.75 844 THR A N 1
ATOM 6452 C CA . THR A 1 844 ? 11.088 21.396 -11.412 1.00 77.75 844 THR A CA 1
ATOM 6453 C C . THR A 1 844 ? 9.818 22.256 -11.432 1.00 77.75 844 THR A C 1
ATOM 6455 O O . THR A 1 844 ? 8.966 22.150 -10.547 1.00 77.75 844 THR A O 1
ATOM 6458 N N . LYS A 1 845 ? 9.652 23.113 -12.448 1.00 77.75 845 LYS A N 1
ATOM 6459 C CA . LYS A 1 845 ? 8.523 24.042 -12.562 1.00 77.75 845 LYS A CA 1
ATOM 6460 C C . LYS A 1 845 ? 7.308 23.350 -13.184 1.00 77.75 845 LYS A C 1
ATOM 6462 O O . LYS A 1 845 ? 7.248 23.103 -14.386 1.00 77.75 845 LYS A O 1
ATOM 6467 N N . LYS A 1 846 ? 6.294 23.078 -12.359 1.00 70.25 846 LYS A N 1
ATOM 6468 C CA . LYS A 1 846 ? 5.060 22.390 -12.771 1.00 70.25 846 LYS A CA 1
ATOM 6469 C C . LYS A 1 846 ? 4.380 23.092 -13.957 1.00 70.25 846 LYS A C 1
ATOM 6471 O O . LYS A 1 846 ? 4.087 24.283 -13.897 1.00 70.25 846 LYS A O 1
ATOM 6476 N N . GLY A 1 847 ? 4.102 22.337 -15.022 1.00 69.81 847 GLY A N 1
ATOM 6477 C CA . GLY A 1 847 ? 3.411 22.820 -16.226 1.00 69.81 847 GLY A CA 1
ATOM 6478 C C . GLY A 1 847 ? 4.295 23.549 -17.244 1.00 69.81 847 GLY A C 1
ATOM 6479 O O . GLY A 1 847 ? 3.844 23.775 -18.364 1.00 69.81 847 GLY A O 1
ATOM 6480 N N . TYR A 1 848 ? 5.545 23.868 -16.900 1.00 80.94 848 TYR A N 1
ATOM 6481 C CA . TYR A 1 848 ? 6.511 24.434 -17.836 1.00 80.94 848 TYR A CA 1
ATOM 6482 C C . TYR A 1 848 ? 7.242 23.315 -18.587 1.00 80.94 848 TYR A C 1
ATOM 6484 O O . TYR A 1 848 ? 7.655 22.328 -17.982 1.00 80.94 848 TYR A O 1
ATOM 6492 N N . LYS A 1 849 ? 7.350 23.435 -19.915 1.00 80.88 849 LYS A N 1
ATOM 6493 C CA . LYS A 1 849 ? 7.866 22.374 -20.795 1.00 80.88 849 LYS A CA 1
ATOM 6494 C C . LYS A 1 849 ? 8.906 22.932 -21.779 1.00 80.88 849 LYS A C 1
ATOM 6496 O O . LYS A 1 849 ? 8.585 23.093 -22.958 1.00 80.88 849 LYS A O 1
ATOM 6501 N N . PRO A 1 850 ? 10.125 23.247 -21.309 1.00 81.62 850 PRO A N 1
ATOM 6502 C CA . PRO A 1 850 ? 11.135 23.938 -22.113 1.00 81.62 850 PRO A CA 1
ATOM 6503 C C . PRO A 1 850 ? 11.579 23.160 -23.362 1.00 81.62 850 PRO A C 1
ATOM 6505 O O . PRO A 1 850 ? 11.988 23.758 -24.339 1.00 81.62 850 PRO A O 1
ATOM 6508 N N . TRP A 1 851 ? 11.424 21.838 -23.403 1.00 83.69 851 TRP A N 1
ATOM 6509 C CA . TRP A 1 851 ? 11.789 21.018 -24.567 1.00 83.69 851 TRP A CA 1
ATOM 6510 C C . TRP A 1 851 ? 10.911 21.233 -25.820 1.00 83.69 851 TRP A C 1
ATOM 6512 O O . TRP A 1 851 ? 11.320 20.866 -26.920 1.00 83.69 851 TRP A O 1
ATOM 6522 N N . PHE A 1 852 ? 9.711 21.821 -25.699 1.00 82.44 852 PHE A N 1
ATOM 6523 C CA . PHE A 1 852 ? 8.884 22.142 -26.876 1.00 82.44 852 PHE A CA 1
ATOM 6524 C C . PHE A 1 852 ? 9.377 23.392 -27.612 1.00 82.44 852 PHE A C 1
ATOM 6526 O O . PHE A 1 852 ? 9.434 23.391 -28.843 1.00 82.44 852 PHE A O 1
ATOM 6533 N N . ASP A 1 853 ? 9.733 24.423 -26.849 1.00 85.06 853 ASP A N 1
ATOM 6534 C CA . ASP A 1 853 ? 10.184 25.729 -27.331 1.00 85.06 853 ASP A CA 1
ATOM 6535 C C . ASP A 1 853 ? 11.249 26.278 -26.363 1.00 85.06 853 ASP A C 1
ATOM 6537 O O . ASP A 1 853 ? 10.928 27.069 -25.469 1.00 85.06 853 ASP A O 1
ATOM 6541 N N . PRO A 1 854 ? 12.492 25.766 -26.447 1.00 86.75 854 PRO A N 1
ATOM 6542 C CA . PRO A 1 854 ? 13.533 26.112 -25.492 1.00 86.75 854 PRO A CA 1
ATOM 6543 C C . PRO A 1 854 ? 13.953 27.567 -25.664 1.00 86.75 854 PRO A C 1
ATOM 6545 O O . PRO A 1 854 ? 14.144 28.046 -26.784 1.00 86.75 854 PRO A O 1
ATOM 6548 N N . LYS A 1 855 ? 14.160 28.264 -24.545 1.00 88.88 855 LYS A N 1
ATOM 6549 C CA . LYS A 1 855 ? 14.770 29.599 -24.506 1.00 88.88 855 LYS A CA 1
ATOM 6550 C C . LYS A 1 855 ? 16.239 29.513 -24.088 1.00 88.88 855 LYS A C 1
ATOM 6552 O O . LYS A 1 855 ? 16.628 28.544 -23.434 1.00 88.88 855 LYS A O 1
ATOM 6557 N N . PRO A 1 856 ? 17.060 30.537 -24.393 1.00 86.94 856 PRO A N 1
ATOM 6558 C CA . PRO A 1 856 ? 18.486 30.529 -24.058 1.00 86.94 856 PRO A CA 1
ATOM 6559 C C . PRO A 1 856 ? 18.793 30.296 -22.573 1.00 86.94 856 PRO A C 1
ATOM 6561 O O . PRO A 1 856 ? 19.799 29.677 -22.247 1.00 86.94 856 PRO A O 1
ATOM 6564 N N . ASP A 1 857 ? 17.927 30.759 -21.668 1.00 85.75 857 ASP A N 1
ATOM 6565 C CA . ASP A 1 857 ? 18.097 30.513 -20.233 1.00 85.75 857 ASP A CA 1
ATOM 6566 C C . ASP A 1 857 ? 17.668 29.100 -19.811 1.00 85.75 857 ASP A C 1
ATOM 6568 O O . ASP A 1 857 ? 18.211 28.568 -18.849 1.00 85.75 857 ASP A O 1
ATOM 6572 N N . ASP A 1 858 ? 16.751 28.454 -20.540 1.00 87.69 858 ASP A N 1
ATOM 6573 C CA . ASP A 1 858 ? 16.253 27.123 -20.180 1.00 87.69 858 ASP A CA 1
ATOM 6574 C C . ASP A 1 858 ? 17.322 26.040 -20.366 1.00 87.69 858 ASP A C 1
ATOM 6576 O O . ASP A 1 858 ? 17.395 25.104 -19.572 1.00 87.69 858 ASP A O 1
ATOM 6580 N N . VAL A 1 859 ? 18.151 26.153 -21.408 1.00 87.12 859 VAL A N 1
ATOM 6581 C CA . VAL A 1 859 ? 19.167 25.139 -21.756 1.00 87.12 859 VAL A CA 1
ATOM 6582 C C . VAL A 1 859 ? 20.360 25.121 -20.795 1.00 87.12 859 VAL A C 1
ATOM 6584 O O . VAL A 1 859 ? 21.116 24.147 -20.778 1.00 87.12 859 VAL A O 1
ATOM 6587 N N . LYS A 1 860 ? 20.520 26.163 -19.969 1.00 88.50 860 LYS A N 1
ATOM 6588 C CA . LYS A 1 860 ? 21.582 26.256 -18.959 1.00 88.50 860 LYS A CA 1
ATOM 6589 C C . LYS A 1 860 ? 21.399 25.221 -17.852 1.00 88.50 860 LYS A C 1
ATOM 6591 O O . LYS A 1 860 ? 20.295 24.717 -17.617 1.00 88.50 860 LYS A O 1
ATOM 6596 N N . LEU A 1 861 ? 22.483 24.939 -17.136 1.00 89.19 861 LEU A N 1
ATOM 6597 C CA . LEU A 1 861 ? 22.440 24.023 -16.003 1.00 89.19 861 LEU A CA 1
ATOM 6598 C C . LEU A 1 861 ? 21.572 24.587 -14.872 1.00 89.19 861 LEU A C 1
ATOM 6600 O O . LEU A 1 861 ? 21.492 25.797 -14.664 1.00 89.19 861 LEU A O 1
ATOM 6604 N N . MET A 1 862 ? 20.977 23.705 -14.071 1.00 89.88 862 MET A N 1
ATOM 6605 C CA . MET A 1 862 ? 20.242 24.081 -12.855 1.00 89.88 862 MET A CA 1
ATOM 6606 C C . MET A 1 862 ? 21.097 24.914 -11.887 1.00 89.88 862 MET A C 1
ATOM 6608 O O . MET A 1 862 ? 20.582 25.819 -11.235 1.00 89.88 862 MET A O 1
ATOM 6612 N N . SER A 1 863 ? 22.408 24.654 -11.820 1.00 88.44 863 SER A N 1
ATOM 6613 C CA . SER A 1 863 ? 23.368 25.450 -11.036 1.00 88.44 863 SER A CA 1
ATOM 6614 C C . SER A 1 863 ? 23.516 26.893 -11.530 1.00 88.44 863 SER A C 1
ATOM 6616 O O . SER A 1 863 ? 23.968 27.752 -10.782 1.00 88.44 863 SER A O 1
ATOM 6618 N N . GLU A 1 864 ? 23.124 27.161 -12.772 1.00 88.00 864 GLU A N 1
ATOM 6619 C CA . GLU A 1 864 ? 23.194 28.460 -13.447 1.00 88.00 864 GLU A CA 1
ATOM 6620 C C . GLU A 1 864 ? 21.802 29.092 -13.622 1.00 88.00 864 GLU A C 1
ATOM 6622 O O . GLU A 1 864 ? 21.647 30.088 -14.326 1.00 88.00 864 GLU A O 1
ATOM 6627 N N . GLY A 1 865 ? 20.776 28.516 -12.984 1.00 84.50 865 GLY A N 1
ATOM 6628 C CA . GLY A 1 865 ? 19.394 28.992 -13.054 1.00 84.50 865 GLY A CA 1
ATOM 6629 C C . GLY A 1 865 ? 18.594 28.502 -14.266 1.00 84.50 865 GLY A C 1
ATOM 6630 O O . GLY A 1 865 ? 17.480 28.985 -14.462 1.00 84.50 865 GLY A O 1
ATOM 6631 N N . GLY A 1 866 ? 19.125 27.562 -15.056 1.00 88.69 866 GLY A N 1
ATOM 6632 C CA . GLY A 1 866 ? 18.403 26.928 -16.162 1.00 88.69 866 GLY A CA 1
ATOM 6633 C C . GLY A 1 866 ? 17.650 25.657 -15.763 1.00 88.69 866 GLY A C 1
ATOM 6634 O O . GLY A 1 866 ? 17.271 25.473 -14.605 1.00 88.69 866 GLY A O 1
ATOM 6635 N N . HIS A 1 867 ? 17.401 24.774 -16.732 1.00 90.38 867 HIS A N 1
ATOM 6636 C CA . HIS A 1 867 ? 16.577 23.569 -16.582 1.00 90.38 867 HIS A CA 1
ATOM 6637 C C . HIS A 1 867 ? 17.243 22.293 -17.111 1.00 90.38 867 HIS A C 1
ATOM 6639 O O . HIS A 1 867 ? 16.541 21.334 -17.444 1.00 90.38 867 HIS A O 1
ATOM 6645 N N . THR A 1 868 ? 18.574 22.243 -17.175 1.00 91.19 868 THR A N 1
ATOM 6646 C CA . THR A 1 868 ? 19.326 21.032 -17.543 1.00 91.19 868 THR A CA 1
ATOM 6647 C C . THR A 1 868 ? 20.259 20.553 -16.426 1.00 91.19 868 THR A C 1
ATOM 6649 O O . THR A 1 868 ? 20.600 21.296 -15.504 1.00 91.19 868 THR A O 1
ATOM 6652 N N . ILE A 1 869 ? 20.657 19.281 -16.474 1.00 93.38 869 ILE A N 1
ATOM 6653 C CA . ILE A 1 869 ? 21.676 18.683 -15.597 1.00 93.38 869 ILE A CA 1
ATOM 6654 C C . ILE A 1 869 ? 22.616 17.793 -16.409 1.00 93.38 869 ILE A C 1
ATOM 6656 O O . ILE A 1 869 ? 22.235 17.289 -17.465 1.00 93.38 869 ILE A O 1
ATOM 6660 N N . TRP A 1 870 ? 23.811 17.539 -15.876 1.00 94.06 870 TRP A N 1
ATOM 6661 C CA . TRP A 1 870 ? 24.686 16.478 -16.368 1.00 94.06 870 TRP A CA 1
ATOM 6662 C C . TRP A 1 870 ? 24.256 15.128 -15.795 1.00 94.06 870 TRP A C 1
ATOM 6664 O O . TRP A 1 870 ? 24.360 14.880 -14.593 1.00 94.06 870 TRP A O 1
ATOM 6674 N N . TYR A 1 871 ? 23.769 14.260 -16.670 1.00 94.12 871 TYR A N 1
ATOM 6675 C CA . TYR A 1 871 ? 23.368 12.899 -16.369 1.00 94.12 871 TYR A CA 1
ATOM 6676 C C . TYR A 1 871 ? 24.572 11.969 -16.421 1.00 94.12 871 TYR A C 1
ATOM 6678 O O . TYR A 1 871 ? 25.219 11.836 -17.457 1.00 94.12 871 TYR A O 1
ATOM 6686 N N . ASN A 1 872 ? 24.887 11.345 -15.289 1.00 94.31 872 ASN A N 1
ATOM 6687 C CA . ASN A 1 872 ? 26.082 10.525 -15.127 1.00 94.31 872 ASN A CA 1
ATOM 6688 C C . ASN A 1 872 ? 25.705 9.040 -15.084 1.00 94.31 872 ASN A C 1
ATOM 6690 O O . ASN A 1 872 ? 25.625 8.435 -14.013 1.00 94.31 872 ASN A O 1
ATOM 6694 N N . GLU A 1 873 ? 25.466 8.457 -16.259 1.00 94.12 873 GLU A N 1
ATOM 6695 C CA . GLU A 1 873 ? 25.171 7.027 -16.391 1.00 94.12 873 GLU A CA 1
ATOM 6696 C C . GLU A 1 873 ? 26.288 6.110 -15.861 1.00 94.12 873 GLU A C 1
ATOM 6698 O O . GLU A 1 873 ? 25.949 5.119 -15.217 1.00 94.12 873 GLU A O 1
ATOM 6703 N N . PRO A 1 874 ? 27.596 6.428 -15.993 1.00 93.94 874 PRO A N 1
ATOM 6704 C CA . PRO A 1 874 ? 28.651 5.631 -15.363 1.00 93.94 874 PRO A CA 1
ATOM 6705 C C . PRO A 1 874 ? 28.523 5.521 -13.838 1.00 93.94 874 PRO A C 1
ATOM 6707 O O . PRO A 1 874 ? 28.842 4.483 -13.259 1.00 93.94 874 PRO A O 1
ATOM 6710 N N . LYS A 1 875 ? 28.061 6.582 -13.163 1.00 94.62 875 LYS A N 1
ATOM 6711 C CA . LYS A 1 875 ? 27.767 6.541 -11.725 1.00 94.62 875 LYS A CA 1
ATOM 6712 C C . LYS A 1 875 ? 26.532 5.684 -11.443 1.00 94.62 875 LYS A C 1
ATOM 6714 O O . LYS A 1 875 ? 26.592 4.836 -10.559 1.00 94.62 875 LYS A O 1
ATOM 6719 N N . LEU A 1 876 ? 25.452 5.880 -12.199 1.00 94.44 876 LEU A N 1
ATOM 6720 C CA . LEU A 1 876 ? 24.209 5.118 -12.032 1.00 94.44 876 LEU A CA 1
ATOM 6721 C C . LEU A 1 876 ? 24.427 3.618 -12.248 1.00 94.44 876 LEU A C 1
ATOM 6723 O O . LEU A 1 876 ? 23.901 2.810 -11.489 1.00 94.44 876 LEU A O 1
ATOM 6727 N N . LEU A 1 877 ? 25.259 3.244 -13.223 1.00 94.75 877 LEU A N 1
ATOM 6728 C CA . LEU A 1 877 ? 25.657 1.858 -13.451 1.00 94.75 877 LEU A CA 1
ATOM 6729 C C . LEU A 1 877 ? 26.320 1.258 -12.206 1.00 94.75 877 LEU A C 1
ATOM 6731 O O . LEU A 1 877 ? 25.925 0.180 -11.782 1.00 94.75 877 LEU A O 1
ATOM 6735 N N . LYS A 1 878 ? 27.256 1.972 -11.565 1.00 93.06 878 LYS A N 1
ATOM 6736 C CA . LYS A 1 878 ? 27.893 1.500 -10.322 1.00 93.06 878 LYS A CA 1
ATOM 6737 C C . LYS A 1 878 ? 26.894 1.329 -9.181 1.00 93.06 878 LYS A C 1
ATOM 6739 O O . LYS A 1 878 ? 27.001 0.376 -8.412 1.00 93.06 878 LYS A O 1
ATOM 6744 N N . ASP A 1 879 ? 25.937 2.246 -9.059 1.00 90.62 879 ASP A N 1
ATOM 6745 C CA . ASP A 1 879 ? 24.884 2.162 -8.044 1.00 90.62 879 ASP A CA 1
ATOM 6746 C C . ASP A 1 879 ? 23.962 0.951 -8.296 1.00 90.62 879 ASP A C 1
ATOM 6748 O O . ASP A 1 879 ? 23.529 0.294 -7.345 1.00 90.62 879 ASP A O 1
ATOM 6752 N N . ILE A 1 880 ? 23.713 0.614 -9.566 1.00 91.56 880 ILE A N 1
ATOM 6753 C CA . ILE A 1 880 ? 22.985 -0.590 -9.988 1.00 91.56 880 ILE A CA 1
ATOM 6754 C C . ILE A 1 880 ? 23.800 -1.852 -9.690 1.00 91.56 880 ILE A C 1
ATOM 6756 O O . ILE A 1 880 ? 23.298 -2.733 -9.002 1.00 91.56 880 ILE A O 1
ATOM 6760 N N . GLU A 1 881 ? 25.058 -1.939 -10.120 1.00 91.50 881 GLU A N 1
ATOM 6761 C CA . GLU A 1 881 ? 25.933 -3.099 -9.877 1.00 91.50 881 GLU A CA 1
ATOM 6762 C C . GLU A 1 881 ? 26.111 -3.384 -8.383 1.00 91.50 881 GLU A C 1
ATOM 6764 O O . GLU A 1 881 ? 26.048 -4.530 -7.941 1.00 91.50 881 GLU A O 1
ATOM 6769 N N . LYS A 1 882 ? 26.243 -2.331 -7.567 1.00 87.81 882 LYS A N 1
ATOM 6770 C CA . LYS A 1 882 ? 26.283 -2.453 -6.106 1.00 87.81 882 LYS A CA 1
ATOM 6771 C C . LYS A 1 882 ? 25.012 -3.095 -5.546 1.00 87.81 882 LYS A C 1
ATOM 6773 O O . LYS A 1 882 ? 25.096 -3.848 -4.579 1.00 87.81 882 LYS A O 1
ATOM 6778 N N . ARG A 1 883 ? 23.848 -2.776 -6.116 1.00 84.00 883 ARG A N 1
ATOM 6779 C CA . ARG A 1 883 ? 22.555 -3.339 -5.707 1.00 84.00 883 ARG A CA 1
ATOM 6780 C C . ARG A 1 883 ? 22.368 -4.768 -6.220 1.00 84.00 883 ARG A C 1
ATOM 6782 O O . ARG A 1 883 ? 21.824 -5.584 -5.489 1.00 84.00 883 ARG A O 1
ATOM 6789 N N . LEU A 1 884 ? 22.847 -5.067 -7.428 1.00 82.75 884 LEU A N 1
ATOM 6790 C CA . LEU A 1 884 ? 22.850 -6.417 -8.001 1.00 82.75 884 LEU A CA 1
ATOM 6791 C C . LEU A 1 884 ? 23.819 -7.361 -7.275 1.00 82.75 884 LEU A C 1
ATOM 6793 O O . LEU A 1 884 ? 23.619 -8.569 -7.280 1.00 82.75 884 LEU A O 1
ATOM 6797 N N . GLY A 1 885 ? 24.876 -6.823 -6.660 1.00 81.62 885 GLY A N 1
ATOM 6798 C CA . GLY A 1 885 ? 25.952 -7.621 -6.068 1.00 81.62 885 GLY A CA 1
ATOM 6799 C C . GLY A 1 885 ? 26.916 -8.210 -7.106 1.00 81.62 885 GLY A C 1
ATOM 6800 O O . GLY A 1 885 ? 27.832 -8.943 -6.739 1.00 81.62 885 GLY A O 1
ATOM 6801 N N . SER A 1 886 ? 26.746 -7.867 -8.385 1.00 82.81 886 SER A N 1
ATOM 6802 C CA . SER A 1 886 ? 27.562 -8.316 -9.511 1.00 82.81 886 SER A CA 1
ATOM 6803 C C . SER A 1 886 ? 27.719 -7.203 -10.548 1.00 82.81 886 SER A C 1
ATOM 6805 O O . SER A 1 886 ? 26.888 -6.299 -10.650 1.00 82.81 886 SER A O 1
ATOM 6807 N N . THR A 1 887 ? 28.780 -7.279 -11.347 1.00 87.81 887 THR A N 1
ATOM 6808 C CA . THR A 1 887 ? 28.981 -6.381 -12.492 1.00 87.81 887 THR A CA 1
ATOM 6809 C C . THR A 1 887 ? 28.125 -6.808 -13.676 1.00 87.81 887 THR A C 1
ATOM 6811 O O . THR A 1 887 ? 27.954 -8.007 -13.909 1.00 87.81 887 THR A O 1
ATOM 6814 N N . VAL A 1 888 ? 27.637 -5.850 -14.457 1.00 89.50 888 VAL A N 1
ATOM 6815 C CA . VAL A 1 888 ? 26.853 -6.131 -15.667 1.00 89.50 888 VAL A CA 1
ATOM 6816 C C . VAL A 1 888 ? 27.810 -6.363 -16.840 1.00 89.50 888 VAL A C 1
ATOM 6818 O O . VAL A 1 888 ? 28.663 -5.526 -17.132 1.00 89.50 888 VAL A O 1
ATOM 6821 N N . ALA A 1 889 ? 27.695 -7.508 -17.516 1.00 88.25 889 ALA A N 1
ATOM 6822 C CA . ALA A 1 889 ? 28.648 -7.903 -18.552 1.00 88.25 889 ALA A CA 1
ATOM 6823 C C . ALA A 1 889 ? 28.462 -7.085 -19.852 1.00 88.25 889 ALA A C 1
ATOM 6825 O O . ALA A 1 889 ? 27.330 -6.905 -20.306 1.00 88.25 889 ALA A O 1
ATOM 6826 N N . PRO A 1 890 ? 29.536 -6.593 -20.496 1.00 92.31 890 PRO A N 1
ATOM 6827 C CA . PRO A 1 890 ? 29.421 -5.911 -21.781 1.00 92.31 890 PRO A CA 1
ATOM 6828 C C . PRO A 1 890 ? 29.139 -6.907 -22.915 1.00 92.31 890 PRO A C 1
ATOM 6830 O O . PRO A 1 890 ? 29.722 -7.990 -22.946 1.00 92.31 890 PRO A O 1
ATOM 6833 N N . LEU A 1 891 ? 28.296 -6.527 -23.879 1.00 91.19 891 LEU A N 1
ATOM 6834 C CA . LEU A 1 891 ? 28.152 -7.277 -25.128 1.00 91.19 891 LEU A CA 1
ATOM 6835 C C . LEU A 1 891 ? 29.455 -7.227 -25.938 1.00 91.19 891 LEU A C 1
ATOM 6837 O O . LEU A 1 891 ? 30.149 -6.208 -25.980 1.00 91.19 891 LEU A O 1
ATOM 6841 N N . GLY A 1 892 ? 29.765 -8.336 -26.606 1.00 87.12 892 GLY A N 1
ATOM 6842 C CA . GLY A 1 892 ? 30.907 -8.452 -27.504 1.00 87.12 892 GLY A CA 1
ATOM 6843 C C . GLY A 1 892 ? 30.697 -7.737 -28.848 1.00 87.12 892 GLY A C 1
ATOM 6844 O O . GLY A 1 892 ? 29.651 -7.127 -29.097 1.00 87.12 892 GLY A O 1
ATOM 6845 N N . PRO A 1 893 ? 31.680 -7.827 -29.764 1.00 85.00 893 PRO A N 1
ATOM 6846 C CA . PRO A 1 893 ? 31.561 -7.292 -31.120 1.00 85.00 893 PRO A CA 1
ATOM 6847 C C . PRO A 1 893 ? 30.298 -7.798 -31.829 1.00 85.00 893 PRO A C 1
ATOM 6849 O O . PRO A 1 893 ? 29.911 -8.954 -31.665 1.00 85.00 893 PRO A O 1
ATOM 6852 N N . ASN A 1 894 ? 29.660 -6.937 -32.630 1.00 85.81 894 ASN A N 1
ATOM 6853 C CA . ASN A 1 894 ? 28.369 -7.216 -33.282 1.00 85.81 894 ASN A CA 1
ATOM 6854 C C . ASN A 1 894 ? 27.248 -7.618 -32.304 1.00 85.81 894 ASN A C 1
ATOM 6856 O O . ASN A 1 894 ? 26.363 -8.390 -32.669 1.00 85.81 894 ASN A O 1
ATOM 6860 N N . TYR A 1 895 ? 27.301 -7.108 -31.069 1.00 91.75 895 TYR A N 1
ATOM 6861 C CA . TYR A 1 895 ? 26.324 -7.378 -30.011 1.00 91.75 895 TYR A CA 1
ATOM 6862 C C . TYR A 1 895 ? 26.248 -8.865 -29.617 1.00 91.75 895 TYR A C 1
ATOM 6864 O O . TYR A 1 895 ? 25.200 -9.364 -29.220 1.00 91.75 895 TYR A O 1
ATOM 6872 N N . ALA A 1 896 ? 27.365 -9.594 -29.729 1.00 87.56 896 ALA A N 1
ATOM 6873 C CA . ALA A 1 896 ? 27.441 -10.984 -29.291 1.00 87.56 896 ALA A CA 1
ATOM 6874 C C . ALA A 1 896 ? 27.247 -11.108 -27.769 1.00 87.56 896 ALA A C 1
ATOM 6876 O O . ALA A 1 896 ? 27.714 -10.264 -26.999 1.00 87.56 896 ALA A O 1
ATOM 6877 N N . LEU A 1 897 ? 26.570 -12.175 -27.337 1.00 87.94 897 LEU A N 1
ATOM 6878 C CA . LEU A 1 897 ? 26.352 -12.452 -25.919 1.00 87.94 897 LEU A CA 1
ATOM 6879 C C . LEU A 1 897 ? 27.681 -12.794 -25.217 1.00 87.94 897 LEU A C 1
ATOM 6881 O O . LEU A 1 897 ? 28.535 -13.433 -25.832 1.00 87.94 897 LEU A O 1
ATOM 6885 N N . PRO A 1 898 ? 27.859 -12.406 -23.943 1.00 85.31 898 PRO A N 1
ATOM 6886 C CA . PRO A 1 898 ? 29.015 -12.801 -23.144 1.00 85.31 898 PRO A CA 1
ATOM 6887 C C . PRO A 1 898 ? 29.085 -14.320 -22.935 1.00 85.31 898 PRO A C 1
ATOM 6889 O O . PRO A 1 898 ? 28.080 -14.944 -22.593 1.00 85.31 898 PRO A O 1
ATOM 6892 N N . ASP A 1 899 ? 30.288 -14.898 -23.018 1.00 80.12 899 ASP A N 1
ATOM 6893 C CA . ASP A 1 899 ? 30.518 -16.335 -22.771 1.00 80.12 899 ASP A CA 1
ATOM 6894 C C . ASP A 1 899 ? 30.045 -16.778 -21.374 1.00 80.12 899 ASP A C 1
ATOM 6896 O O . ASP A 1 899 ? 29.597 -17.909 -21.183 1.00 80.12 899 ASP A O 1
ATOM 6900 N N . SER A 1 900 ? 30.084 -15.864 -20.397 1.00 78.06 900 SER A N 1
ATOM 6901 C CA . SER A 1 900 ? 29.630 -16.091 -19.020 1.00 78.06 900 SER A CA 1
ATOM 6902 C C . SER A 1 900 ? 28.147 -16.446 -18.901 1.00 78.06 900 SER A C 1
ATOM 6904 O O . SER A 1 900 ? 27.734 -16.940 -17.859 1.00 78.06 900 SER A O 1
ATOM 6906 N N . PHE A 1 901 ? 27.340 -16.186 -19.933 1.00 81.38 901 PHE A N 1
ATOM 6907 C CA . PHE A 1 901 ? 25.917 -16.531 -19.938 1.00 81.38 901 PHE A CA 1
ATOM 6908 C C . PHE A 1 901 ? 25.663 -18.007 -20.266 1.00 81.38 901 PHE A C 1
ATOM 6910 O O . PHE A 1 901 ? 24.550 -18.478 -20.064 1.00 81.38 901 PHE A O 1
ATOM 6917 N N . GLY A 1 902 ? 26.651 -18.751 -20.782 1.00 67.81 902 GLY A N 1
ATOM 6918 C CA . GLY A 1 902 ? 26.503 -20.184 -21.077 1.00 67.81 902 GLY A CA 1
ATOM 6919 C C . GLY A 1 902 ? 25.462 -20.523 -22.157 1.00 67.81 902 GLY A C 1
ATOM 6920 O O . GLY A 1 902 ? 25.113 -21.688 -22.332 1.00 67.81 902 GLY A O 1
ATOM 6921 N N . VAL A 1 903 ? 24.967 -19.522 -22.889 1.00 65.31 903 VAL A N 1
ATOM 6922 C CA . VAL A 1 903 ? 23.961 -19.652 -23.949 1.00 65.31 903 VAL A CA 1
ATOM 6923 C C . VAL A 1 903 ? 24.669 -19.616 -25.306 1.00 65.31 903 VAL A C 1
ATOM 6925 O O . VAL A 1 903 ? 25.173 -18.571 -25.711 1.00 65.31 903 VAL A O 1
ATOM 6928 N N . GLN A 1 904 ? 24.727 -20.758 -26.002 1.00 52.03 904 GLN A N 1
ATOM 6929 C CA . GLN A 1 904 ? 25.374 -20.872 -27.322 1.00 52.03 904 GLN A CA 1
ATOM 6930 C C . GLN A 1 904 ? 24.451 -20.506 -28.495 1.00 52.03 904 GLN A C 1
ATOM 6932 O O . GLN A 1 904 ? 24.945 -20.215 -29.583 1.00 52.03 904 GLN A O 1
ATOM 6937 N N . ASP A 1 905 ? 23.133 -20.501 -28.278 1.00 57.94 905 ASP A N 1
ATOM 6938 C CA . ASP A 1 905 ? 22.137 -20.219 -29.311 1.00 57.94 905 ASP A CA 1
ATOM 6939 C C . ASP A 1 905 ? 21.455 -18.866 -29.065 1.00 57.94 905 ASP A C 1
ATOM 6941 O O . ASP A 1 905 ? 20.940 -18.602 -27.976 1.00 57.94 905 ASP A O 1
ATOM 6945 N N . LYS A 1 906 ? 21.453 -17.991 -30.076 1.00 54.22 906 LYS A N 1
ATOM 6946 C CA . LYS A 1 906 ? 20.843 -16.650 -29.997 1.00 54.22 906 LYS A CA 1
ATOM 6947 C C . LYS A 1 906 ? 19.322 -16.721 -29.802 1.00 54.22 906 LYS A C 1
ATOM 6949 O O . LYS A 1 906 ? 18.746 -15.790 -29.243 1.00 54.22 906 LYS A O 1
ATOM 6954 N N . ASP A 1 907 ? 18.733 -17.858 -30.169 1.00 54.19 907 ASP A N 1
ATOM 6955 C CA . ASP A 1 907 ? 17.314 -18.206 -30.067 1.00 54.19 907 ASP A CA 1
ATOM 6956 C C . ASP A 1 907 ? 16.860 -18.663 -28.665 1.00 54.19 907 ASP A C 1
ATOM 6958 O O . ASP A 1 907 ? 15.706 -19.060 -28.485 1.00 54.19 907 ASP A O 1
ATOM 6962 N N . ALA A 1 908 ? 17.747 -18.672 -27.665 1.00 59.28 908 ALA A N 1
ATOM 6963 C CA . ALA A 1 908 ? 17.443 -19.236 -26.347 1.00 59.28 908 ALA A CA 1
ATOM 6964 C C . ALA A 1 908 ? 16.506 -18.374 -25.479 1.00 59.28 908 ALA A C 1
ATOM 6966 O O . ALA A 1 908 ? 15.921 -18.881 -24.521 1.00 59.28 908 ALA A O 1
ATOM 6967 N N . TYR A 1 909 ? 16.365 -17.080 -25.778 1.00 72.62 909 TYR A N 1
ATOM 6968 C CA . TYR A 1 909 ? 15.491 -16.182 -25.019 1.00 72.62 909 TYR A CA 1
ATOM 6969 C C . TYR A 1 909 ? 14.082 -16.209 -25.618 1.00 72.62 909 TYR A C 1
ATOM 6971 O O . TYR A 1 909 ? 13.908 -15.977 -26.809 1.00 72.62 909 TYR A O 1
ATOM 6979 N N . GLY A 1 910 ? 13.073 -16.521 -24.798 1.00 57.16 910 GLY A N 1
ATOM 6980 C CA . GLY A 1 910 ? 11.675 -16.648 -25.241 1.00 57.16 910 GLY A CA 1
ATOM 6981 C C . GLY A 1 910 ? 11.214 -18.055 -25.655 1.00 57.16 910 GLY A C 1
ATOM 6982 O O . GLY A 1 910 ? 10.017 -18.248 -25.862 1.00 57.16 910 GLY A O 1
ATOM 6983 N N . LYS A 1 911 ? 12.103 -19.061 -25.710 1.00 56.22 911 LYS A N 1
ATOM 6984 C CA . LYS A 1 911 ? 11.736 -20.483 -25.888 1.00 56.22 911 LYS A CA 1
ATOM 6985 C C . LYS A 1 911 ? 11.787 -21.231 -24.547 1.00 56.22 911 LYS A C 1
ATOM 6987 O O . LYS A 1 911 ? 12.663 -20.974 -23.723 1.00 56.22 911 LYS A O 1
ATOM 6992 N N . ALA A 1 912 ? 10.840 -22.147 -24.323 1.00 45.81 912 ALA A N 1
ATOM 6993 C CA . ALA A 1 912 ? 10.869 -23.062 -23.180 1.00 45.81 912 ALA A CA 1
ATOM 6994 C C . ALA A 1 912 ? 12.123 -23.942 -23.257 1.00 45.81 912 ALA A C 1
ATOM 6996 O O . ALA A 1 912 ? 12.498 -24.375 -24.348 1.00 45.81 912 ALA A O 1
ATOM 6997 N N . ARG A 1 913 ? 12.777 -24.206 -22.119 1.00 47.47 913 ARG A N 1
ATOM 6998 C CA . ARG A 1 913 ? 13.864 -25.192 -22.064 1.00 47.47 913 ARG A CA 1
ATOM 6999 C C . ARG A 1 913 ? 13.364 -26.527 -22.627 1.00 47.47 913 ARG A C 1
ATOM 7001 O O . ARG A 1 913 ? 12.436 -27.110 -22.076 1.00 47.47 913 ARG A O 1
ATOM 7008 N N . ASP A 1 914 ? 14.023 -27.040 -23.666 1.00 40.91 914 ASP A N 1
ATOM 7009 C CA . ASP A 1 914 ? 14.003 -28.476 -23.948 1.00 40.91 914 ASP A CA 1
ATOM 7010 C C . ASP A 1 914 ? 14.787 -29.151 -22.819 1.00 40.91 914 ASP A C 1
ATOM 7012 O O . ASP A 1 914 ? 16.011 -29.309 -22.866 1.00 40.91 914 ASP A O 1
ATOM 7016 N N . GLU A 1 915 ? 14.088 -29.486 -21.740 1.00 39.50 915 GLU A N 1
ATOM 7017 C CA . GLU A 1 915 ? 14.644 -30.309 -20.682 1.00 39.50 915 GLU A CA 1
ATOM 7018 C C . GLU A 1 915 ? 14.945 -31.693 -21.261 1.00 39.50 915 GLU A C 1
ATOM 7020 O O . GLU A 1 915 ? 14.081 -32.561 -21.371 1.00 39.50 915 GLU A O 1
ATOM 7025 N N . LYS A 1 916 ? 16.213 -31.945 -21.584 1.00 36.84 916 LYS A N 1
ATOM 7026 C CA . LYS A 1 916 ? 16.780 -33.223 -21.165 1.00 36.84 916 LYS A CA 1
ATOM 7027 C C . LYS A 1 916 ? 17.054 -33.070 -19.672 1.00 36.84 916 LYS A C 1
ATOM 7029 O O . LYS A 1 916 ? 17.953 -32.302 -19.326 1.00 36.84 916 LYS A O 1
ATOM 7034 N N . PRO A 1 917 ? 16.264 -33.709 -18.792 1.00 39.91 917 PRO A N 1
ATOM 7035 C CA . PRO A 1 917 ? 16.453 -33.557 -17.362 1.00 39.91 917 PRO A CA 1
ATOM 7036 C C . PRO A 1 917 ? 17.853 -34.033 -16.999 1.00 39.91 917 PRO A C 1
ATOM 7038 O O . PRO A 1 917 ? 18.330 -35.037 -17.535 1.00 39.91 917 PRO A O 1
ATOM 7041 N N . ASN A 1 918 ? 18.492 -33.307 -16.087 1.00 48.81 918 ASN A N 1
ATOM 7042 C CA . ASN A 1 918 ? 19.736 -33.720 -15.460 1.00 48.81 918 ASN A CA 1
ATOM 7043 C C . ASN A 1 918 ? 19.566 -35.161 -14.940 1.00 48.81 918 ASN A C 1
ATOM 7045 O O . ASN A 1 918 ? 18.591 -35.444 -14.239 1.00 48.81 918 ASN A O 1
ATOM 7049 N N . GLU A 1 919 ? 20.454 -36.076 -15.334 1.00 47.28 919 GLU A N 1
ATOM 7050 C CA . GLU A 1 919 ? 20.303 -37.527 -15.114 1.00 47.28 919 GLU A CA 1
ATOM 7051 C C . GLU A 1 919 ? 20.117 -37.848 -13.617 1.00 47.28 919 GLU A C 1
ATOM 7053 O O . GLU A 1 919 ? 19.266 -38.652 -13.243 1.00 47.28 919 GLU A O 1
ATOM 7058 N N . GLU A 1 920 ? 20.796 -37.081 -12.762 1.00 43.06 920 GLU A N 1
ATOM 7059 C CA . GLU A 1 920 ? 20.744 -37.144 -11.297 1.00 43.06 920 GLU A CA 1
ATOM 7060 C C . GLU A 1 920 ? 19.385 -36.689 -10.717 1.00 43.06 920 GLU A C 1
ATOM 7062 O O . GLU A 1 920 ? 18.816 -37.325 -9.827 1.00 43.06 920 GLU A O 1
ATOM 7067 N N . THR A 1 921 ? 18.803 -35.614 -11.264 1.00 42.34 921 THR A N 1
ATOM 7068 C CA . THR A 1 921 ? 17.477 -35.115 -10.856 1.00 42.34 921 THR A CA 1
ATOM 7069 C C . THR A 1 921 ? 16.370 -36.052 -11.331 1.00 42.34 921 THR A C 1
ATOM 7071 O O . THR A 1 921 ? 15.366 -36.227 -10.641 1.00 42.34 921 THR A O 1
ATOM 7074 N N . ASN A 1 922 ? 16.553 -36.684 -12.492 1.00 50.03 922 ASN A N 1
ATOM 7075 C CA . ASN A 1 922 ? 15.607 -37.651 -13.036 1.00 50.03 922 ASN A CA 1
ATOM 7076 C C . ASN A 1 922 ? 15.619 -38.956 -12.226 1.00 50.03 922 ASN A C 1
ATOM 7078 O O . ASN A 1 922 ? 14.555 -39.493 -11.935 1.00 50.03 922 ASN A O 1
ATOM 7082 N N . GLU A 1 923 ? 16.786 -39.427 -11.777 1.00 50.84 923 GLU A N 1
ATOM 7083 C CA . GLU A 1 923 ? 16.882 -40.546 -10.829 1.00 50.84 923 GLU A CA 1
ATOM 7084 C C . GLU A 1 923 ? 16.191 -40.231 -9.499 1.00 50.84 923 GLU A C 1
ATOM 7086 O O . GLU A 1 923 ? 15.422 -41.054 -8.998 1.00 50.84 923 GLU A O 1
ATOM 7091 N N . HIS A 1 924 ? 16.373 -39.020 -8.964 1.00 48.12 924 HIS A N 1
ATOM 7092 C CA . HIS A 1 924 ? 15.668 -38.573 -7.760 1.00 48.12 924 HIS A CA 1
ATOM 7093 C C . HIS A 1 924 ? 14.146 -38.504 -7.975 1.00 48.12 924 HIS A C 1
ATOM 7095 O O . HIS A 1 924 ? 13.384 -39.054 -7.181 1.00 48.12 924 HIS A O 1
ATOM 7101 N N . LEU A 1 925 ? 13.671 -37.893 -9.064 1.00 46.56 925 LEU A N 1
ATOM 7102 C CA . LEU A 1 925 ? 12.239 -37.815 -9.388 1.00 46.56 925 LEU A CA 1
ATOM 7103 C C . LEU A 1 925 ? 11.621 -39.200 -9.626 1.00 46.56 925 LEU A C 1
ATOM 7105 O O . LEU A 1 925 ? 10.510 -39.468 -9.162 1.00 46.56 925 LEU A O 1
ATOM 7109 N N . LEU A 1 926 ? 12.344 -40.108 -10.283 1.00 61.28 926 LEU A N 1
ATOM 7110 C CA . LEU A 1 926 ? 11.935 -41.502 -10.463 1.00 61.28 926 LEU A CA 1
ATOM 7111 C C . LEU A 1 926 ? 11.912 -42.268 -9.133 1.00 61.28 926 LEU A C 1
ATOM 7113 O O . LEU A 1 926 ? 11.021 -43.097 -8.939 1.00 61.28 926 LEU A O 1
ATOM 7117 N N . ALA A 1 927 ? 12.814 -41.960 -8.198 1.00 62.41 927 ALA A N 1
ATOM 7118 C CA . ALA A 1 927 ? 12.807 -42.515 -6.844 1.00 62.41 927 ALA A CA 1
ATOM 7119 C C . ALA A 1 927 ? 11.619 -42.008 -6.003 1.00 62.41 927 ALA A C 1
ATOM 7121 O O . ALA A 1 927 ? 11.062 -42.762 -5.197 1.00 62.41 927 ALA A O 1
ATOM 7122 N N . TYR A 1 928 ? 11.171 -40.767 -6.225 1.00 52.53 928 TYR A N 1
ATOM 7123 C CA . TYR A 1 928 ? 10.003 -40.186 -5.550 1.00 52.53 928 TYR A CA 1
ATOM 7124 C C . TYR A 1 928 ? 8.668 -40.510 -6.227 1.00 52.53 928 TYR A C 1
ATOM 7126 O O . TYR A 1 928 ? 7.634 -40.488 -5.561 1.00 52.53 928 TYR A O 1
ATOM 7134 N N . ALA A 1 929 ? 8.649 -40.888 -7.505 1.00 56.78 929 ALA A N 1
ATOM 7135 C CA . ALA A 1 929 ? 7.421 -41.230 -8.228 1.00 56.78 929 ALA A CA 1
ATOM 7136 C C . ALA A 1 929 ? 6.523 -42.278 -7.520 1.00 56.78 929 ALA A C 1
ATOM 7138 O O . ALA A 1 929 ? 5.302 -42.098 -7.521 1.00 56.78 929 ALA A O 1
ATOM 7139 N N . PRO A 1 930 ? 7.050 -43.341 -6.873 1.00 61.31 930 PRO A N 1
ATOM 7140 C CA . PRO A 1 930 ? 6.241 -44.266 -6.076 1.00 61.31 930 PRO A CA 1
ATOM 7141 C C . PRO A 1 930 ? 5.618 -43.597 -4.845 1.00 61.31 930 PRO A C 1
ATOM 7143 O O . PRO A 1 930 ? 4.482 -43.907 -4.494 1.00 61.31 930 PRO A O 1
ATOM 7146 N N . HIS A 1 931 ? 6.336 -42.660 -4.223 1.00 56.72 931 HIS A N 1
ATOM 7147 C CA . HIS A 1 931 ? 5.915 -41.950 -3.015 1.00 56.72 931 HIS A CA 1
ATOM 7148 C C . HIS A 1 931 ? 4.824 -40.934 -3.343 1.00 56.72 931 HIS A C 1
ATOM 7150 O O . HIS A 1 931 ? 3.805 -40.895 -2.664 1.00 56.72 931 HIS A O 1
ATOM 7156 N N . VAL A 1 932 ? 4.974 -40.196 -4.445 1.00 54.31 932 VAL A N 1
ATOM 7157 C CA . VAL A 1 932 ? 3.950 -39.273 -4.956 1.00 54.31 932 VAL A CA 1
ATOM 7158 C C . VAL A 1 932 ? 2.683 -40.032 -5.359 1.00 54.31 932 VAL A C 1
ATOM 7160 O O . VAL A 1 932 ? 1.582 -39.606 -5.024 1.00 54.31 932 VAL A O 1
ATOM 7163 N N . ARG A 1 933 ? 2.806 -41.206 -5.998 1.00 60.84 933 ARG A N 1
ATOM 7164 C CA . ARG A 1 933 ? 1.641 -42.067 -6.284 1.00 60.84 933 ARG A CA 1
ATOM 7165 C C . ARG A 1 933 ? 0.979 -42.595 -5.014 1.00 60.84 933 ARG A C 1
ATOM 7167 O O . ARG A 1 933 ? -0.245 -42.668 -4.967 1.00 60.84 933 ARG A O 1
ATOM 7174 N N . ALA A 1 934 ? 1.760 -42.963 -4.000 1.00 57.19 934 ALA A N 1
ATOM 7175 C CA . ALA A 1 934 ? 1.225 -43.378 -2.707 1.00 57.19 934 ALA A CA 1
ATOM 7176 C C . ALA A 1 934 ? 0.500 -42.220 -2.002 1.00 57.19 934 ALA A C 1
ATOM 7178 O O . ALA A 1 934 ? -0.574 -42.433 -1.444 1.00 57.19 934 ALA A O 1
ATOM 7179 N N . LEU A 1 935 ? 1.038 -41.000 -2.097 1.00 50.38 935 LEU A N 1
ATOM 7180 C CA . LEU A 1 935 ? 0.433 -39.784 -1.557 1.00 50.38 935 LEU A CA 1
ATOM 7181 C C . LEU A 1 935 ? -0.888 -39.456 -2.264 1.00 50.38 935 LEU A C 1
ATOM 7183 O O . LEU A 1 935 ? -1.900 -39.277 -1.598 1.00 50.38 935 LEU A O 1
ATOM 7187 N N . ALA A 1 936 ? -0.913 -39.493 -3.598 1.00 50.50 936 ALA A N 1
ATOM 7188 C CA . ALA A 1 936 ? -2.127 -39.286 -4.389 1.00 50.50 936 ALA A CA 1
ATOM 7189 C C . ALA A 1 936 ? -3.190 -40.371 -4.120 1.00 50.50 936 ALA A C 1
ATOM 7191 O O . ALA A 1 936 ? -4.388 -40.092 -4.080 1.00 50.50 936 ALA A O 1
ATOM 7192 N N . ALA A 1 937 ? -2.772 -41.621 -3.889 1.00 60.78 937 ALA A N 1
ATOM 7193 C CA . ALA A 1 937 ? -3.680 -42.701 -3.500 1.00 60.78 937 ALA A CA 1
ATOM 7194 C C . ALA A 1 937 ? -4.247 -42.501 -2.084 1.00 60.78 937 ALA A C 1
ATOM 7196 O O . ALA A 1 937 ? -5.429 -42.765 -1.855 1.00 60.78 937 ALA A O 1
ATOM 7197 N N . LEU A 1 938 ? -3.429 -42.019 -1.144 1.00 52.28 938 LEU A N 1
ATOM 7198 C CA . LEU A 1 938 ? -3.860 -41.631 0.201 1.00 52.28 938 LEU A CA 1
ATOM 7199 C C . LEU A 1 938 ? -4.843 -40.462 0.147 1.00 52.28 938 LEU A C 1
ATOM 7201 O O . LEU A 1 938 ? -5.906 -40.548 0.752 1.00 52.28 938 LEU A O 1
ATOM 7205 N N . GLU A 1 939 ? -4.541 -39.429 -0.630 1.00 48.72 939 GLU A N 1
ATOM 7206 C CA . GLU A 1 939 ? -5.416 -38.280 -0.858 1.00 48.72 939 GLU A CA 1
ATOM 7207 C C . GLU A 1 939 ? -6.762 -38.717 -1.444 1.00 48.72 939 GLU A C 1
ATOM 7209 O O . GLU A 1 939 ? -7.815 -38.403 -0.890 1.00 48.72 939 GLU A O 1
ATOM 7214 N N . THR A 1 940 ? -6.741 -39.558 -2.480 1.00 57.56 940 THR A N 1
ATOM 7215 C CA . THR A 1 940 ? -7.954 -40.146 -3.068 1.00 57.56 940 THR A CA 1
ATOM 7216 C C . THR A 1 940 ? -8.759 -40.920 -2.021 1.00 57.56 940 THR A C 1
ATOM 7218 O O . THR A 1 940 ? -9.988 -40.836 -1.984 1.00 57.56 940 THR A O 1
ATOM 7221 N N . LYS A 1 941 ? -8.090 -41.671 -1.138 1.00 56.62 941 LYS A N 1
ATOM 7222 C CA . LYS A 1 941 ? -8.737 -42.450 -0.072 1.00 56.62 941 LYS A CA 1
ATOM 7223 C C . LYS A 1 941 ? -9.337 -41.550 1.011 1.00 56.62 941 LYS A C 1
ATOM 7225 O O . LYS A 1 941 ? -10.433 -41.841 1.486 1.00 56.62 941 LYS A O 1
ATOM 7230 N N . VAL A 1 942 ? -8.668 -40.452 1.360 1.00 48.00 942 VAL A N 1
ATOM 7231 C CA . VAL A 1 942 ? -9.160 -39.430 2.298 1.00 48.00 942 VAL A CA 1
ATOM 7232 C C . VAL A 1 942 ? -10.383 -38.724 1.721 1.00 48.00 942 VAL A C 1
ATOM 7234 O O . VAL A 1 942 ? -11.416 -38.669 2.385 1.00 48.00 942 VAL A O 1
ATOM 7237 N N . GLN A 1 943 ? -10.314 -38.271 0.469 1.00 50.31 943 GLN A N 1
ATOM 7238 C CA . GLN A 1 943 ? -11.436 -37.632 -0.220 1.00 50.31 943 GLN A CA 1
ATOM 7239 C C . GLN A 1 943 ? -12.627 -38.593 -0.356 1.00 50.31 943 GLN A C 1
ATOM 7241 O O . GLN A 1 943 ? -13.759 -38.230 -0.041 1.00 50.31 943 GLN A O 1
ATOM 7246 N N . SER A 1 944 ? -12.385 -39.851 -0.735 1.00 56.50 944 SER A N 1
ATOM 7247 C CA . SER A 1 944 ? -13.438 -40.875 -0.838 1.00 56.50 944 SER A CA 1
ATOM 7248 C C . SER A 1 944 ? -14.085 -41.173 0.519 1.00 56.50 944 SER A C 1
ATOM 7250 O O . SER A 1 944 ? -15.308 -41.245 0.621 1.00 56.50 944 SER A O 1
ATOM 7252 N N . SER A 1 945 ? -13.278 -41.285 1.578 1.00 51.19 945 SER A N 1
ATOM 7253 C CA . SER A 1 945 ? -13.754 -41.480 2.953 1.00 51.19 945 SER A CA 1
ATOM 7254 C C . SER A 1 945 ? -14.600 -40.297 3.433 1.00 51.19 945 SER A C 1
ATOM 7256 O O . SER A 1 945 ? -15.675 -40.491 4.000 1.00 51.19 945 SER A O 1
ATOM 7258 N N . PHE A 1 946 ? -14.178 -39.064 3.135 1.00 46.97 946 PHE A N 1
ATOM 7259 C CA . PHE A 1 946 ? -14.939 -37.850 3.433 1.00 46.97 946 PHE A CA 1
ATOM 7260 C C . PHE A 1 946 ? -16.309 -37.843 2.735 1.00 46.97 946 PHE A C 1
ATOM 7262 O O . PHE A 1 946 ? -17.331 -37.552 3.361 1.00 46.97 946 PHE A O 1
ATOM 7269 N N . TRP A 1 947 ? -16.360 -38.247 1.464 1.00 44.88 947 TRP A N 1
ATOM 7270 C CA . TRP A 1 947 ? -17.613 -38.394 0.717 1.00 44.88 947 TRP A CA 1
ATOM 7271 C C . TRP A 1 947 ? -18.537 -39.480 1.292 1.00 44.88 947 TRP A C 1
ATOM 7273 O O . TRP A 1 947 ? -19.753 -39.276 1.383 1.00 44.88 947 TRP A O 1
ATOM 7283 N N . GLU A 1 948 ? -17.991 -40.618 1.725 1.00 53.62 948 GLU A N 1
ATOM 7284 C CA . GLU A 1 948 ? -18.760 -41.673 2.402 1.00 53.62 948 GLU A CA 1
ATOM 7285 C C . GLU A 1 948 ? -19.298 -41.223 3.768 1.00 53.62 948 GLU A C 1
ATOM 7287 O O . GLU A 1 948 ? -20.436 -41.542 4.123 1.00 53.62 948 GLU A O 1
ATOM 7292 N N . LEU A 1 949 ? -18.518 -40.437 4.512 1.00 46.31 949 LEU A N 1
ATOM 7293 C CA . LEU A 1 949 ? -18.927 -39.808 5.769 1.00 46.31 949 LEU 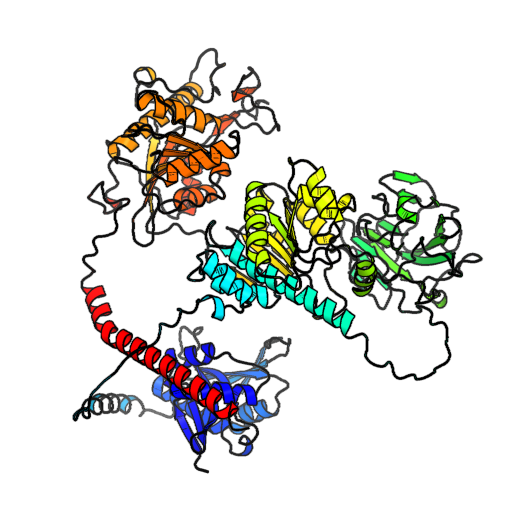A CA 1
ATOM 7294 C C . LEU A 1 949 ? -20.082 -38.828 5.556 1.00 46.31 949 LEU A C 1
ATOM 7296 O O . LEU A 1 949 ? -21.084 -38.913 6.264 1.00 46.31 949 LEU A O 1
ATOM 7300 N N . LYS A 1 950 ? -20.007 -37.968 4.534 1.00 43.28 950 LYS A N 1
ATOM 7301 C CA . LYS A 1 950 ? -21.077 -37.013 4.198 1.00 43.28 950 LYS A CA 1
ATOM 7302 C C . LYS A 1 950 ? -22.397 -37.728 3.876 1.00 43.28 950 LYS A C 1
ATOM 7304 O O . LYS A 1 950 ? -23.460 -37.292 4.307 1.00 43.28 950 LYS A O 1
ATOM 7309 N N . ARG A 1 951 ? -22.332 -38.882 3.199 1.00 50.00 951 ARG A N 1
ATOM 7310 C CA . ARG A 1 951 ? -23.498 -39.756 2.963 1.00 50.00 951 ARG A CA 1
ATOM 7311 C C . ARG A 1 951 ? -24.038 -40.412 4.234 1.00 50.00 951 ARG A C 1
ATOM 7313 O O . ARG A 1 951 ? -25.252 -40.529 4.369 1.00 50.00 951 ARG A O 1
ATOM 7320 N N . LYS A 1 952 ? -23.170 -40.839 5.155 1.00 46.94 952 LYS A N 1
ATOM 7321 C CA . LYS A 1 952 ? -23.595 -41.420 6.441 1.00 46.94 952 LYS A CA 1
ATOM 7322 C C . LYS A 1 952 ? -24.272 -40.392 7.347 1.00 46.94 952 LYS A C 1
ATOM 7324 O O . LYS A 1 952 ? -25.268 -40.731 7.974 1.00 46.94 952 LYS A O 1
ATOM 7329 N N . PHE A 1 953 ? -23.792 -39.150 7.370 1.00 42.94 953 PHE A N 1
ATOM 7330 C CA . PHE A 1 953 ? -24.437 -38.068 8.120 1.00 42.94 953 PHE A CA 1
ATOM 7331 C C . PHE A 1 953 ? -25.782 -37.654 7.510 1.00 42.94 953 PHE A C 1
ATOM 7333 O O . PHE A 1 953 ? -26.760 -37.558 8.242 1.00 42.94 953 PHE A O 1
ATOM 7340 N N . ALA A 1 954 ? -25.877 -37.557 6.179 1.00 46.81 954 ALA A N 1
ATOM 7341 C CA . ALA A 1 954 ? -27.148 -37.290 5.496 1.00 46.81 954 ALA A CA 1
ATOM 7342 C C . ALA A 1 954 ? -28.190 -38.414 5.678 1.00 46.81 954 ALA A C 1
ATOM 7344 O O . ALA A 1 954 ? -29.390 -38.161 5.654 1.00 46.81 954 ALA A O 1
ATOM 7345 N N . ALA A 1 955 ? -27.754 -39.665 5.870 1.00 45.91 955 ALA A N 1
ATOM 7346 C CA . ALA A 1 955 ? -28.652 -40.774 6.196 1.00 45.91 955 ALA A CA 1
ATOM 7347 C C . ALA A 1 955 ? -29.113 -40.750 7.666 1.00 45.91 955 ALA A C 1
ATOM 7349 O O . ALA A 1 955 ? -30.228 -41.177 7.961 1.00 45.91 955 ALA A O 1
ATOM 7350 N N . CYS A 1 956 ? -28.287 -40.233 8.581 1.00 41.03 956 CYS A N 1
ATOM 7351 C CA . CYS A 1 956 ? -28.620 -40.135 10.002 1.00 41.03 956 CYS A CA 1
ATOM 7352 C C . CYS A 1 956 ? -29.677 -39.051 10.283 1.00 41.03 956 CYS A C 1
ATOM 7354 O O . CYS A 1 956 ? -30.532 -39.261 11.134 1.00 41.03 956 CYS A O 1
ATOM 7356 N N . GLU A 1 957 ? -29.694 -37.962 9.505 1.00 41.78 957 GLU A N 1
ATOM 7357 C CA . GLU A 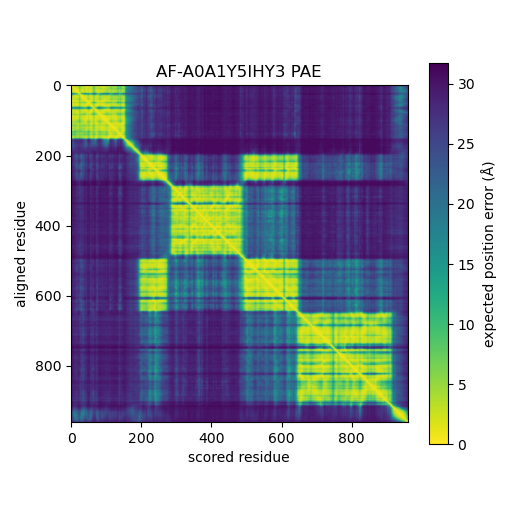1 957 ? -30.730 -36.909 9.561 1.00 41.78 957 GLU A CA 1
ATOM 7358 C C . GLU A 1 957 ? -32.116 -37.358 9.055 1.00 41.78 957 GLU A C 1
ATOM 7360 O O . GLU A 1 957 ? -33.085 -36.620 9.179 1.00 41.78 957 GLU A O 1
ATOM 7365 N N . SER A 1 958 ? -32.238 -38.563 8.487 1.00 41.56 958 SER A N 1
ATOM 7366 C CA . SER A 1 958 ? -33.527 -39.129 8.050 1.00 41.56 958 SER A CA 1
ATOM 7367 C C . SER A 1 958 ? -34.145 -40.125 9.043 1.00 41.56 958 SER A C 1
ATOM 7369 O O . SER A 1 958 ? -35.176 -40.732 8.745 1.00 41.56 958 SER A O 1
ATOM 7371 N N . MET A 1 959 ? -33.508 -40.321 10.204 1.00 42.28 959 MET A N 1
ATOM 7372 C CA . MET A 1 959 ? -33.935 -41.252 11.258 1.00 42.28 959 MET A CA 1
ATOM 7373 C C . MET A 1 959 ? -34.175 -40.601 12.636 1.00 42.28 959 MET A C 1
ATOM 7375 O O . MET A 1 959 ? -34.511 -41.321 13.578 1.00 42.28 959 MET A O 1
ATOM 7379 N N . GLU A 1 960 ? -34.071 -39.277 12.742 1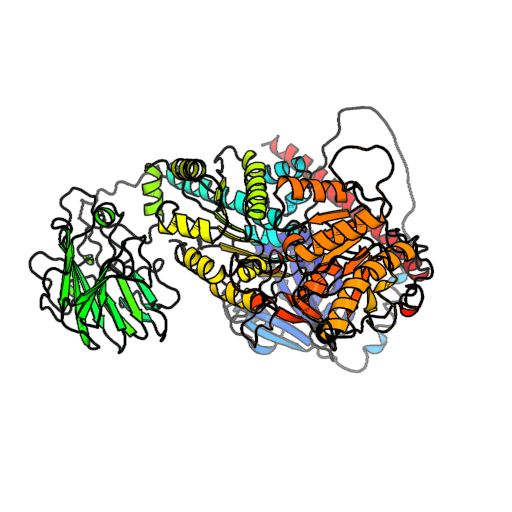.00 33.31 960 GLU A N 1
ATOM 7380 C CA . GLU A 1 960 ? -34.643 -38.456 13.826 1.00 33.31 960 GLU A CA 1
ATOM 7381 C C . GLU A 1 960 ? -35.763 -37.583 13.252 1.00 33.31 960 GLU A C 1
ATOM 7383 O O . GLU A 1 960 ? -36.761 -37.361 13.979 1.00 33.31 960 GLU A O 1
#

pLDDT: mean 77.39, std 18.32, range [22.11, 98.44]

Nearest PDB structures (foldseek):
  9f1c-assembly1_DC  TM=9.636E-01  e=3.240E-18  Homo sapiens
  6c9m-assembly2_D  TM=9.567E-01  e=9.906E-18  Homo sapiens
  4xpd-assembly1_B  TM=9.286E-01  e=1.108E-17  Saccharomyces cerevisiae
  4xnh-assembly1_B  TM=9.249E-01  e=1.310E-17  Saccharomyces cerevisiae
  6o07-assembly1_B  TM=9.316E-01  e=1.158E-16  Saccharomyces cerevisiae

Foldseek 3Di:
DDKDKDQDDPVCLVLAQVQDVQFDPDRDDSVVVVVQCVQPSQLWMFIDDPRGTQWIWGKDWDPPDPDATEMETPDTTGHPVCVVVCVRVVRVVSSVCSCCVVPVHFKYKYKDFPPCVVVVCCVCVVVNWDFPDKAFLPDPVRTIITITMDGDDDPDDDPVPPPVPVVVVVVPPPPDDDDDDDDDDDDDDDDDDDDDAAQCVVLPFDPLLSVLCVVVPNRHQFPLLSPQSNVLLVLAFAEAADDFPRCVLVSNLRSVLVVLQVVVVVLVCVVVVVPDPPPPPPDDDDQAFQALVFWWDPFLWDPQKDADGNQQKIFGQAQPFKIKTWIQKFFQLQDDDPWLQKAKKKKAWAWFFKKKWEKFFLLDDRQQALCCQGHWIQMQCCWTHHVNDTHRQGDHDGHGKMKMWMGRSVQQFTFIDIQQHTRDTDDHHDPVNSNTGGITIMMMTNSTMIHMGQQQVPDPYHDDPSYGGSRRTGPVRIDRNQAVVSVVVCCVVVAAAEQEEEADLDLVVLVVSQVVNVSSQVSDVVVRFFEAEFEPPDDCVVNLVDLRNHHHYYGYHLVRVLVCSSVVSHAQANHQEYEYAQVVSCVVSVCLVSVLSSLSRHGQDHPDPPGGRHYYYYHNDCPDPVNVVSCVSRGDPHDYHHPCPQLAFPPLEAFAEAEDFLVPDDLVPDPDFFDALCLCVPPPDQDDQSVRQVSSRSVLLVVVVLLCVLLVQLAEEEEDAAPSSLVRSQQRLCVVQVNDADDQDCPDDDDGSSHEDEQHPPDDPVSNVSRLVCSVVSVGRYYYYYLVRCPSDPAAAGQEYEYSDQDPALVSVSVRSRRHDDPFFHHYYYYYAYPFWHKAFADPDPPDDCSVPPDPQQSDDVVSVHGIDTHHRVVSQVNNCVSNVHHHHYADPSRHDDVVVVDPDSPRRNDGDPDPDDPVVVVVVVVCVVVVVVVVVVVVVVVVVVVVVVVVVVVVVVVD

Radius of gyration: 36.35 Å; Cα contacts (8 Å, |Δi|>4): 1767; chains: 1; bounding box: 76×103×86 Å

Organism: Ostreococcus tauri (NCBI:txid70448)

Solvent-accessible surface area (backbone atoms only — not comparable to full-atom values): 53288 Å² total; per-residue (Å²): 132,66,75,46,77,44,66,51,52,83,83,42,52,65,38,48,51,55,32,42,72,67,55,53,94,74,80,78,54,72,67,58,57,50,48,40,53,70,78,34,38,71,24,27,31,29,33,31,47,90,90,38,50,46,25,40,29,40,38,46,72,49,88,84,51,94,86,56,56,33,32,33,49,79,47,77,44,48,29,75,95,50,53,89,71,53,48,68,64,51,38,50,52,50,33,51,48,31,36,36,75,74,63,61,28,47,36,37,35,39,73,41,55,71,87,40,61,71,58,50,47,47,40,41,78,72,65,60,31,43,81,78,48,75,42,79,46,68,40,98,88,54,46,39,21,36,36,30,38,35,73,62,84,82,82,67,101,63,72,88,70,57,70,76,61,54,68,68,59,66,73,68,68,79,82,78,88,88,88,85,85,86,92,88,88,85,91,82,90,89,86,84,87,82,81,88,85,63,63,48,62,82,49,73,57,54,70,56,57,45,53,44,34,50,75,72,65,52,68,64,70,40,74,57,25,65,61,40,23,44,48,51,65,70,61,48,18,36,37,38,25,41,62,84,80,50,46,62,68,56,18,51,46,55,35,52,53,51,54,49,46,51,52,54,48,54,54,49,46,58,65,65,56,69,75,62,82,72,76,80,72,87,67,78,92,68,90,56,50,34,39,85,69,36,36,62,28,89,54,50,49,30,92,54,31,50,72,44,67,88,74,28,35,35,35,8,79,39,87,85,48,54,9,7,33,26,30,22,44,18,41,46,61,71,69,87,71,98,60,83,47,29,32,27,36,40,40,32,28,74,35,66,65,44,44,29,40,33,39,25,28,85,86,28,55,47,49,35,62,6,55,32,84,40,20,40,16,44,29,34,84,9,28,37,24,39,56,65,44,79,41,86,67,49,71,65,51,52,59,78,40,34,36,36,37,35,42,30,59,82,78,33,32,36,31,43,25,52,74,63,42,75,56,56,84,73,42,70,64,46,77,63,52,44,69,32,90,15,46,14,45,30,40,25,20,28,31,16,31,33,36,45,45,23,38,62,92,73,47,93,47,77,68,59,94,81,40,40,26,50,5,68,40,42,52,89,65,45,37,53,71,60,44,64,61,58,58,52,64,49,46,77,72,69,48,48,66,23,30,32,41,37,34,23,64,43,61,71,53,22,50,54,54,38,51,50,48,50,61,55,31,68,62,40,75,83,72,59,62,39,68,38,71,38,53,75,96,60,75,62,65,66,51,54,49,47,52,66,62,27,27,35,30,38,26,16,26,55,69,45,46,47,51,35,39,76,71,70,62,43,69,41,72,59,30,39,38,40,36,33,44,45,42,54,53,27,46,76,71,66,38,55,71,50,50,52,60,50,52,74,54,33,35,63,52,48,83,46,102,85,44,52,49,24,34,38,40,32,16,69,54,65,80,46,70,68,48,45,51,50,46,65,75,70,44,66,87,51,46,77,44,69,79,55,69,75,91,67,80,61,90,35,49,46,57,35,30,42,80,41,57,49,86,80,58,70,68,85,78,51,80,78,78,64,71,70,73,54,58,64,73,80,54,94,68,75,55,72,66,59,36,42,22,55,37,38,63,46,42,52,62,57,50,50,51,51,47,43,64,63,59,64,60,65,50,35,41,35,34,27,82,40,60,66,54,30,54,38,49,47,50,50,34,20,50,75,35,75,58,67,74,81,82,88,68,91,70,79,77,77,72,40,90,38,26,49,44,64,38,39,88,87,55,54,71,70,56,39,54,49,42,54,48,30,45,72,72,63,69,26,33,30,44,28,23,24,72,77,49,53,56,91,58,83,66,66,61,30,28,29,30,37,29,68,37,73,56,99,44,54,69,53,47,56,64,58,49,65,27,29,23,45,101,63,24,38,9,41,33,40,36,44,39,44,74,58,52,34,66,38,83,54,73,87,54,86,93,62,64,53,70,83,69,67,48,84,59,40,54,32,40,51,93,75,72,22,24,18,41,78,41,53,44,64,58,45,49,52,53,32,26,65,70,70,73,45,82,70,45,58,47,43,80,86,66,33,79,49,78,89,70,74,68,91,54,85,73,52,51,66,40,71,68,84,73,76,66,57,69,69,59,46,51,52,51,60,67,40,46,63,55,53,50,50,49,52,50,48,49,52,50,51,54,51,48,50,54,53,48,55,52,52,53,62,55,53,73,74,76,117

Sequence (960 aa):
MGVCVRAATIDDLWAMQRCNLMCLPENYQMKYYLYHALSWPSLLQVADVDGAVVGYVLAKLDEESTTEIKGHITSLSVLRTHRKLGLAATLMRAAHRALTECYGARDVSLHVRVSNEAAIHLYRDVLAYEEVGVEEKYYADGENAYNMRLTFDYGGEDATRGLARDAAKLAVRATEATTSAPARRPHSSPVPSARDMSAFEDLGLCPELIVAADVAGFTLPTPIQSEAIPLCLTGGDVLASAETGSGKTFAFGAPVLQLTRETMMVERERERGGTWTRGTTTTSEAVETLGTRARLSANARSATCATDYASGRTQSRSMTSWGGVRGRYGIDPRREGETVGKVMFEAEVTDDGLARFGFSSRFGALDGLGADAHSYGYGGTGKKSHNKSFEDYGEKFKKGDVVGCLLDIEGGVVSFTKNGKSLGDAFRLSEQSAKSDGLFPAVCLKNAECVVRFVEEDFKHAPPEGYVGFGSLNSRDAVDGDDPASAEARSKSGVRIPRALILEPARELAEQTHEFFVNFASEFRDPAIVPGLFIGGVKEGPQHALLREGVDIVTGTPIRVLELVQNGKLDLSAIRYFVLDEADRLLDTGNQATILKLFERMPKLAASATERLQVMLFSATLHSPEIRELAGFLTVNATWVDLKGKDAVPETVHHALVLVDPTTQDVDALEPKVLTDRAHSLASTLDGDDALSESIKRLKPHILRGIIDAHEMDQCMIFCRTNFDCDNLEKFLNESGGGKRFRGADVGGVEGKYSCCVLGGARNMDERRRNLQAFKNGDVRFLICTDVAARGIDIKNLPYVINMTLPDKSEDYIHRIGRVGRADTMGLAISIVAAKNERVWYCTKKGYKPWFDPKPDDVKLMSEGGHTIWYNEPKLLKDIEKRLGSTVAPLGPNYALPDSFGVQDKDAYGKARDEKPNEETNEHLLAYAPHVRALAALETKVQSSFWELKRKFAACESME